Protein AF-A0A7J7CYD1-F1 (afdb_monomer_lite)

Foldseek 3Di:
DQVVDDVVVHGDDPVPDDDADPDPVHQWDWDDDPQKTKIKGFPVRDDPPPPPDPDPQKDFDADPPVRDRGIIIGIDGHPVVVVVVVVVVVVVVVVVCVVPDDPPLAFCLQACQDVFLPHVNDADQDWAFHDQLLQKFWDQDLLGIGIDGPDPDPDDTQTQDHVVVQADGPNVVVVVVVVLVVVVVVVCVVCVVVLHDDDVVNRPDDPPDRGDCPVSNVVRCVSSNHSRSSQLLFLVLLLVDPDPPQKDFDPDDVVLVVVVPDPDDPVVVVVSVCLSVLLSCRGNVLRCQDCSSQPDDWDADPLAQDIGSDPDPSPNVLVCQLCPPSLLLLLQVLLLVLVLVLCVVCCPVQQWPDKDADDDDSSQQNPPQEHEFGIKTFGNPWFQKFFKDKLSDDDTDSPDDIDGMETEAEHEAAHHSVDDPARVVQVVSLVNHLPDPRYDYPDSFYKYWYAHSSNRHIIMITMDTPPRSVSVSVSSVCCSVQQLSSVSSSVSSCVSNNMDGPDDDPDFADLVCVVVLQDPFFEKEKELPFQWDWDWDQDPVRDIDTDTAKGWIWIARLQQLKTKIKIDGSVVPPPDPPVVLVSLLVSLQVVLVVQVVDDPVNHGQEYEYLDPSNQSSNSSSCSVPSRYHYHYHLFNQLVVLVCLQCVNVVCNRPDPDTDIDMARQLFCCVVPDGSVVSSLLVLLLSLLCVQPVVVSVCLQPVDPPFDADPRYRGTDDDPVSSVVSSVVSLVSQLVSVCVVQVHDSQLDDPSRSSSSSRRHDDDHDDPVSSVVSVVVVVVVVVPPDDFDWDWDADPVGDIDIDGDPDPPVVPPDDDDDPVVVQVVVLQCQLVVLVDDDDDDDDDDPPADEAEDESQVVSLVSSQDTPPDDDDDDDDDPHDDQDWDFDPVLVVVVVPDDDPDSRDPPDDPNRTDGGHYHYDNPDDDFDKAFPPAAPACPQPVVPDDPPDDTDIDTDRHDHNPDCRNHVVVVVVVVVVVVPDDDDDDDDPPDD

Radius of gyration: 42.64 Å; chains: 1; bounding box: 121×90×115 Å

pLDDT: mean 81.23, std 14.27, range [32.88, 97.12]

Organism: Tripterygium wilfordii (NCBI:txid458696)

Secondary structure (DSSP, 8-state):
-GGGS-TTT----GGG-------SS---EEEEETTEEEEEEEGGGS-TTTT----TTEEEEE-TTT--EEEEEEEEE-HHHHHHHHHHHHHHHHHHHTT---GGGS-THHHHS-GGGTS--PPP-S--B--GGGSEEEEE-SS-EEEEES-SS-----BPPPGGGGSPPHHHHHHHHHHHHHHHHHHHHHHHHTT-PPPGGG-S-----S---HHHHHHHHHHTTHHHHHHHTTTTGGGT-S-STTEEE-SS-HHHHHHHHS---HHHHTTGGGHHHHHHHHHTHHHHS-TTT--S--EEPTTS-PEESS--HHHHHHHHHHTTTTHHHHHHHHHHHHHHHHHHHTTTTTTEEEEEE----TTGGG--S--B-SEEEEEEEEEEEPPPEETT-------EEEEEEEEEEEEEE---SSS--HHHHHHHHHHHHHH-TTSB-SSS-EEEEEEETTTTEEEEEE---TTHHHHHHHHHHHHHHH-HHHHHHHHHHHHHHTEEESS-PPPPB-TTTGGGGGSSS-EEEEE-TTTSEEEEEE-TTS-EEEEEE-EEEEEE-TTT-EEEEEEE-GGGSTT-S-HHHHHHHHHHHHHHHHHHHS-TTTS-SEEEESSGGGHHHHHHH-TT-TT-EEEEBSS---GGGGGGSHHHHHHHHH-SS--EEEEETTTTGGGTS-HHHHHHHHHHHHHHHHH-HHHHHHHHS-STT----TT-SS----HHHHHHHHHHHHHHHHHHHHHHHT--GGG--HHHHHHHHHT---PPPPHHHHHHHHHHHHHHHH------EEEEE-TTS-EEEEE--STTGGGS---S--HHHHHHHHTTGGGGGGS---------TTSPPEEEEHHHHHHHHHT--SSS-------SS--SS-EEEPHHHHHHHHH----SSS-TT--GGGEEE--EEEESSS----EEESSS-S--TT-GGG--TT----EEE-PPPPTT-GGG-THHHHHHHHHHTT------------

Sequence (990 aa):
MKNRLPRSITTLEWENSFVSVYSKDNPNLLFSMCGFEVRILPKIRMAQEAFSNTQDGVWNLQNEQTKERTAVAFLRVDDEHVKVFENHGRQHSQKLSTNGYCFDRFPPVIFYTPKEIGGLGMLSMGHILIPQSDIRHSQQTDVGVTHFRSGMSHEEDQLIPNLYCYMQPWESEFIDSQRVWAEYALKRQEAQAQNRHLTLEDLERHDGKLWNLNNYGTDVIQALGGVEGILEHTLFKGTYFPTWEGLFWEKASGFEESMKYKKLANAQRSGPNQIPNRRFTLWWSPTINRANVYVVFQVQLDLTGIFMQGKIPTLKISLIQIFRAHLWQKIHESVVMDLCQVLDQELGALEIETVQKETIHPRKSYKMNSSCADVLLFAAHRWPMPKPSLVAESKDVFDQKTSNKYWIDVQLRWGDYDSHDIERYTRAKFMDFTTDNMSIYPSPTGVMIGLDLAYNLHSAFGNWFPGSKPLLAQAMNKIMKSNPALYVLMERIRKGLQLYSSEPTEPYLSSQNYGEIFGNQIIWFVDDTNVYRVTIHKTFEGNLTTKPINGAIFIFNPRTGQLFLKVIHTSVWPGQKRLAQLAKWKTAEEVAALDRSLPVEEQPKQIIVTRKGMLDPLEVNLLDFPNIVIKGSELQLPFQACLKIEKFGDLILKATEPQMVLFNIYDDWLKSILSNTAFSRLILILRALHVNNEKAKMFLKPDKTVVTEPHHIWPSLNSDQWMTVEVALRDLVLSDYAKKNNVNTSALTQTEIRDIILGADITPPSQQRQQIAEIEKQAKEASQMTAVKTKTTNVHGDELSVTTTSPYEQSAFRSKTDWRVRAISATNLFLRVNHIYVNSEDIKETGYTYIMPKNILKKFICIADLRTQIAGYLYGSCSLTAYKLTPSGYEWVRLNKDTGSNPHGYLPTHYEKVQMLLSDRFLGFYMVPDNGPWNYNFMGVKHTVSMKYGVKLGTPREYYSEDHRPTHFLEFSNLEEGDTAEGDRDDTFT

InterPro domains:
  IPR012337 Ribonuclease H-like superfamily [SSF53098] (2-83)
  IPR012337 Ribonuclease H-like superfamily [SSF53098] (509-760)
  IPR012984 PROCT domain [PF08084] (874-987)
  IPR019580 Pre-mRNA-processing-splicing factor 8, U6-snRNA-binding [PF10596] (204-346)
  IPR019581 Pre-mRNA-processing-splicing factor 8, U5-snRNA-binding [PF10597] (91-167)
  IPR021983 PRP8 domain IV core [PF12134] (506-735)
  IPR021983 PRP8 domain IV core [cd13838] (512-762)
  IPR027652 Pre-mRNA-processing-splicing factor 8 [PTHR11140] (205-876)
  IPR042516 Pre-mRNA-processing-splicing factor 8, U5-snRNA-binding domain superfamily [G3DSA:3.30.43.40] (28-100)
  IPR043172 Prp8 RNase domain IV, palm region [G3DSA:3.30.420.230] (507-667)
  IPR043173 Prp8 RNase domain IV, fingers region [G3DSA:1.20.80.40] (668-766)

Structure (mmCIF, N/CA/C/O backbone):
data_AF-A0A7J7CYD1-F1
#
_entry.id   AF-A0A7J7CYD1-F1
#
loop_
_atom_site.group_PDB
_atom_site.id
_atom_site.type_symbol
_atom_site.label_atom_id
_atom_site.label_alt_id
_atom_site.label_comp_id
_atom_site.label_asym_id
_atom_site.label_entity_id
_atom_site.label_seq_id
_atom_site.pdbx_PDB_ins_code
_atom_site.Cartn_x
_atom_site.Cartn_y
_atom_site.Cartn_z
_atom_site.occupancy
_atom_site.B_iso_or_equiv
_atom_site.auth_seq_id
_atom_site.auth_comp_id
_atom_site.auth_asym_id
_atom_site.auth_atom_id
_atom_site.pdbx_PDB_model_num
ATOM 1 N N . MET A 1 1 ? 5.443 16.703 65.757 1.00 81.94 1 MET A N 1
ATOM 2 C CA . MET A 1 1 ? 4.729 15.805 64.819 1.00 81.94 1 MET A CA 1
ATOM 3 C C . MET A 1 1 ? 5.024 14.335 65.088 1.00 81.94 1 MET A C 1
ATOM 5 O O . MET A 1 1 ? 4.091 13.631 65.430 1.00 81.94 1 MET A O 1
ATOM 9 N N . LYS A 1 2 ? 6.286 13.882 65.057 1.00 87.31 2 LYS A N 1
ATOM 10 C CA . LYS A 1 2 ? 6.672 12.472 65.292 1.00 87.31 2 LYS A CA 1
ATOM 11 C C . LYS A 1 2 ? 6.033 11.805 66.524 1.00 87.31 2 LYS A C 1
ATOM 13 O O . LYS A 1 2 ? 5.449 10.742 66.397 1.00 87.31 2 LYS A O 1
ATOM 18 N N . ASN A 1 3 ? 6.054 12.461 67.687 1.00 89.38 3 ASN A N 1
ATOM 19 C CA . ASN A 1 3 ? 5.489 11.901 68.930 1.00 89.38 3 ASN A CA 1
ATOM 20 C C . ASN A 1 3 ? 3.950 11.864 68.971 1.00 89.38 3 ASN A C 1
ATOM 22 O O . ASN A 1 3 ? 3.383 11.316 69.908 1.00 89.38 3 ASN A O 1
ATOM 26 N N . ARG A 1 4 ? 3.272 12.472 67.990 1.00 91.44 4 ARG A N 1
ATOM 27 C CA . ARG A 1 4 ? 1.807 12.435 67.865 1.00 91.44 4 ARG A CA 1
ATOM 28 C C . ARG A 1 4 ? 1.326 11.257 67.012 1.00 91.44 4 ARG A C 1
ATOM 30 O O . ARG A 1 4 ? 0.123 11.056 66.912 1.00 91.44 4 ARG A O 1
ATOM 37 N N . LEU A 1 5 ? 2.241 10.507 66.392 1.00 90.12 5 LEU A N 1
ATOM 38 C CA . LEU A 1 5 ? 1.928 9.377 65.523 1.00 90.12 5 LEU A CA 1
ATOM 39 C C . LEU A 1 5 ? 2.331 8.065 66.211 1.00 90.12 5 LEU A C 1
ATOM 41 O O . LEU A 1 5 ? 3.504 7.901 66.565 1.00 90.12 5 LEU A O 1
ATOM 45 N N . PRO A 1 6 ? 1.393 7.123 66.413 1.00 91.56 6 PRO A N 1
ATOM 46 C CA . PRO A 1 6 ? 1.725 5.786 66.882 1.00 91.56 6 PRO A CA 1
ATOM 47 C C . PRO A 1 6 ? 2.649 5.083 65.887 1.00 91.56 6 PRO A C 1
ATOM 49 O O . PRO A 1 6 ? 2.317 4.953 64.709 1.00 91.56 6 PRO A O 1
ATOM 52 N N . ARG A 1 7 ? 3.785 4.569 66.376 1.00 89.12 7 ARG A N 1
ATOM 53 C CA . ARG A 1 7 ? 4.775 3.863 65.541 1.00 89.12 7 ARG A CA 1
ATOM 54 C C . ARG A 1 7 ? 4.230 2.595 64.879 1.00 89.12 7 ARG A C 1
ATOM 56 O O . ARG A 1 7 ? 4.808 2.135 63.906 1.00 89.12 7 ARG A O 1
ATOM 63 N N . SER A 1 8 ? 3.135 2.040 65.401 1.00 91.12 8 SER A N 1
ATOM 64 C CA . SER A 1 8 ? 2.431 0.898 64.813 1.00 91.12 8 SER A CA 1
ATOM 65 C C . SER A 1 8 ? 1.706 1.227 63.505 1.00 91.12 8 SER A C 1
ATOM 67 O O . SER A 1 8 ? 1.408 0.309 62.751 1.00 91.12 8 SER A O 1
ATOM 69 N N . ILE A 1 9 ? 1.408 2.506 63.239 1.00 90.44 9 ILE A N 1
ATOM 70 C CA . ILE A 1 9 ? 0.711 2.954 62.022 1.00 90.44 9 ILE A CA 1
ATOM 71 C C . ILE A 1 9 ? 1.723 3.460 60.995 1.00 90.44 9 ILE A C 1
ATOM 73 O O . ILE A 1 9 ? 1.684 3.074 59.832 1.00 90.44 9 ILE A O 1
ATOM 77 N N . THR A 1 10 ? 2.616 4.354 61.415 1.00 90.75 10 THR A N 1
ATOM 78 C CA . THR A 1 10 ? 3.654 4.937 60.562 1.00 90.75 10 THR A CA 1
ATOM 79 C C . THR A 1 10 ? 4.741 5.575 61.427 1.00 90.75 10 THR A C 1
ATOM 81 O O . THR A 1 10 ? 4.560 5.785 62.629 1.00 90.75 10 THR A O 1
ATOM 84 N N . THR A 1 11 ? 5.878 5.913 60.831 1.00 89.56 11 THR A N 1
ATOM 85 C CA . THR A 1 11 ? 6.966 6.630 61.496 1.00 89.56 11 THR A CA 1
ATOM 86 C C . THR A 1 11 ? 7.403 7.820 60.650 1.00 89.56 11 THR A C 1
ATOM 88 O O . THR A 1 11 ? 7.405 7.759 59.426 1.00 89.56 11 THR A O 1
ATOM 91 N N . LEU A 1 12 ? 7.773 8.918 61.312 1.00 89.50 12 LEU A N 1
ATOM 92 C CA . LEU A 1 12 ? 8.429 10.055 60.669 1.00 89.50 12 LEU A CA 1
ATOM 93 C C . LEU A 1 12 ? 9.921 9.993 60.982 1.00 89.50 12 LEU A C 1
ATOM 95 O O . LEU A 1 12 ? 10.345 10.171 62.133 1.00 89.50 12 LEU A O 1
ATOM 99 N N . GLU A 1 13 ? 10.719 9.723 59.965 1.00 89.81 13 GLU A N 1
ATOM 100 C CA . GLU A 1 13 ? 12.174 9.705 60.053 1.00 89.81 13 GLU A CA 1
ATOM 101 C C . GLU A 1 13 ? 12.727 11.076 59.688 1.00 89.81 13 GLU A C 1
ATOM 103 O O . GLU A 1 13 ? 12.254 11.710 58.750 1.00 89.81 13 GLU A O 1
ATOM 108 N N . TRP A 1 14 ? 13.699 11.552 60.470 1.00 88.12 14 TRP A N 1
ATOM 109 C CA . TRP A 1 14 ? 14.272 12.880 60.250 1.00 88.12 14 TRP A CA 1
ATOM 110 C C . TRP A 1 14 ? 15.027 12.944 58.919 1.00 88.12 14 TRP A C 1
ATOM 112 O O . TRP A 1 14 ? 14.914 13.933 58.205 1.00 88.12 14 TRP A O 1
ATOM 122 N N . GLU A 1 15 ? 15.713 11.854 58.567 1.00 89.06 15 GLU A N 1
ATOM 123 C CA . GLU A 1 15 ? 16.482 11.687 57.327 1.00 89.06 15 GLU A CA 1
ATOM 124 C C . GLU A 1 15 ? 15.625 11.851 56.062 1.00 89.06 15 GLU A C 1
ATOM 126 O O . GLU A 1 15 ? 16.123 12.319 55.046 1.00 89.06 15 GLU A O 1
ATOM 131 N N . ASN A 1 16 ? 14.324 11.557 56.157 1.00 87.12 16 ASN A N 1
ATOM 132 C CA . ASN A 1 16 ? 13.357 11.652 55.060 1.00 87.12 16 ASN A CA 1
ATOM 133 C C . ASN A 1 16 ? 12.456 12.897 55.170 1.00 87.12 16 ASN A C 1
ATOM 135 O O . ASN A 1 16 ? 11.403 12.963 54.536 1.00 87.12 16 ASN A O 1
ATOM 139 N N . SER A 1 17 ? 12.808 13.866 56.023 1.00 88.75 17 SER A N 1
ATOM 140 C CA . SER A 1 17 ? 11.987 15.051 56.283 1.00 88.75 17 SER A CA 1
ATOM 141 C C . SER A 1 17 ? 12.760 16.347 56.068 1.00 88.75 17 SER A C 1
ATOM 143 O O . SER A 1 17 ? 13.914 16.470 56.468 1.00 88.75 17 SER A O 1
ATOM 145 N N . PHE A 1 18 ? 12.092 17.344 55.488 1.00 89.38 18 PHE A N 1
ATOM 146 C CA . PHE A 1 18 ? 12.636 18.682 55.278 1.00 89.38 18 PHE A CA 1
ATOM 147 C C . PHE A 1 18 ? 11.787 19.722 56.018 1.00 89.38 18 PHE A C 1
ATOM 149 O O . PHE A 1 18 ? 10.558 19.705 55.932 1.00 89.38 18 PHE A O 1
ATOM 156 N N . VAL A 1 19 ? 12.436 20.629 56.756 1.00 92.56 19 VAL A N 1
ATOM 157 C CA . VAL A 1 19 ? 11.770 21.700 57.513 1.00 92.56 19 VAL A CA 1
ATOM 158 C C . VAL A 1 19 ? 12.356 23.046 57.103 1.00 92.56 19 VAL A C 1
ATOM 160 O O . VAL A 1 19 ? 13.526 23.320 57.357 1.00 92.56 19 VAL A O 1
ATOM 163 N N . SER A 1 20 ? 11.528 23.908 56.511 1.00 93.44 20 SER A N 1
ATOM 164 C CA . SER A 1 20 ? 11.884 25.292 56.191 1.00 93.44 20 SER A CA 1
ATOM 165 C C . SER A 1 20 ? 11.217 26.260 57.163 1.00 93.44 20 SER A C 1
ATOM 167 O O . SER A 1 20 ? 10.035 26.121 57.475 1.00 93.44 20 SER A O 1
ATOM 169 N N . VAL A 1 21 ? 11.973 27.253 57.639 1.00 94.00 21 VAL A N 1
ATOM 170 C CA . VAL A 1 21 ? 11.476 28.298 58.542 1.00 94.00 21 VAL A CA 1
ATOM 171 C C . VAL A 1 21 ? 11.747 29.663 57.921 1.00 94.00 21 VAL A C 1
ATOM 173 O O . VAL A 1 21 ? 12.902 30.072 57.793 1.00 94.00 21 VAL A O 1
ATOM 176 N N . TYR A 1 22 ? 10.681 30.375 57.560 1.00 93.12 22 TYR A N 1
ATOM 177 C CA . TYR A 1 22 ? 10.744 31.782 57.163 1.00 93.12 22 TYR A CA 1
ATOM 178 C C . TYR A 1 22 ? 10.865 32.668 58.412 1.00 93.12 22 TYR A C 1
ATOM 180 O O . TYR A 1 22 ? 10.076 32.531 59.350 1.00 93.12 22 TYR A O 1
ATOM 188 N N . SER A 1 23 ? 11.860 33.558 58.458 1.00 92.06 23 SER A N 1
ATOM 189 C CA . SER A 1 23 ? 12.159 34.374 59.643 1.00 92.06 23 SER A CA 1
ATOM 190 C C . SER A 1 23 ? 12.779 35.731 59.284 1.00 92.06 23 SER A C 1
ATOM 192 O O . SER A 1 23 ? 12.933 36.091 58.113 1.00 92.06 23 SER A O 1
ATOM 194 N N . LYS A 1 24 ? 13.153 36.523 60.297 1.00 88.31 24 LYS A N 1
ATOM 195 C CA . LYS A 1 24 ? 13.917 37.764 60.088 1.00 88.31 24 LYS A CA 1
ATOM 196 C C . LYS A 1 24 ? 15.265 37.508 59.396 1.00 88.31 24 LYS A C 1
ATOM 198 O O . LYS A 1 24 ? 15.663 38.317 58.569 1.00 88.31 24 LYS A O 1
ATOM 203 N N . ASP A 1 25 ? 15.896 36.362 59.647 1.00 89.56 25 ASP A N 1
ATOM 204 C CA . ASP A 1 25 ? 17.230 36.032 59.132 1.00 89.56 25 ASP A CA 1
ATOM 205 C C . ASP A 1 25 ? 17.155 35.206 57.835 1.00 89.56 25 ASP A C 1
ATOM 207 O O . ASP A 1 25 ? 18.057 35.272 57.007 1.00 89.56 25 ASP A O 1
ATOM 211 N N . ASN A 1 26 ? 16.050 34.479 57.613 1.00 88.56 26 ASN A N 1
ATOM 212 C CA . ASN A 1 26 ? 15.810 33.719 56.385 1.00 88.56 26 ASN A CA 1
ATOM 213 C C . ASN A 1 26 ? 14.631 34.303 55.575 1.00 88.56 26 ASN A C 1
ATOM 215 O O . ASN A 1 26 ? 13.476 34.126 55.976 1.00 88.56 26 ASN A O 1
ATOM 219 N N . PRO A 1 27 ? 14.885 34.962 54.427 1.00 87.94 27 PRO A N 1
ATOM 220 C CA . PRO A 1 27 ? 13.841 35.558 53.594 1.00 87.94 27 PRO A CA 1
ATOM 221 C C . PRO A 1 27 ? 13.102 34.548 52.700 1.00 87.94 27 PRO A C 1
ATOM 223 O O . PRO A 1 27 ? 12.104 34.918 52.087 1.00 87.94 27 PRO A O 1
ATOM 226 N N . ASN A 1 28 ? 13.576 33.301 52.600 1.00 88.25 28 ASN A N 1
ATOM 227 C CA . ASN A 1 28 ? 13.015 32.291 51.704 1.00 88.25 28 ASN A CA 1
ATOM 228 C C . ASN A 1 28 ? 12.171 31.268 52.467 1.00 88.25 28 ASN A C 1
ATOM 230 O O . ASN A 1 28 ? 12.589 30.756 53.508 1.00 88.25 28 ASN A O 1
ATOM 234 N N . LEU A 1 29 ? 11.029 30.903 51.891 1.00 92.88 29 LEU A N 1
ATOM 235 C CA . LEU A 1 29 ? 10.257 29.732 52.295 1.00 92.88 29 LEU A CA 1
ATOM 236 C C . LEU A 1 29 ? 10.444 28.631 51.246 1.00 92.88 29 LEU A C 1
ATOM 238 O O . LEU A 1 29 ? 10.197 28.863 50.064 1.00 92.88 29 LEU A O 1
ATOM 242 N N . LEU A 1 30 ? 10.903 27.457 51.679 1.00 92.44 30 LEU A N 1
ATOM 243 C CA . LEU A 1 30 ? 11.280 26.342 50.808 1.00 92.44 30 LEU A CA 1
ATOM 244 C C . LEU A 1 30 ? 10.390 25.129 51.068 1.00 92.44 30 LEU A C 1
ATOM 246 O O . LEU A 1 30 ? 10.129 24.791 52.223 1.00 92.44 30 LEU A O 1
ATOM 250 N N . PHE A 1 31 ? 9.979 24.439 50.013 1.00 93.44 31 PHE A N 1
ATOM 251 C CA . PHE A 1 31 ? 9.348 23.124 50.104 1.00 93.44 31 PHE A CA 1
ATOM 252 C C . PHE A 1 31 ? 9.504 22.364 48.782 1.00 93.44 31 PHE A C 1
ATOM 254 O O . PHE A 1 31 ? 9.725 22.980 47.744 1.00 93.44 31 PHE A O 1
ATOM 261 N N . SER A 1 32 ? 9.377 21.036 48.821 1.00 91.31 32 SER A N 1
ATOM 262 C CA . SER A 1 32 ? 9.244 20.197 47.624 1.00 91.31 32 SER A CA 1
ATOM 263 C C . SER A 1 32 ? 7.846 19.585 47.599 1.00 91.31 32 SER A C 1
ATOM 265 O O . SER A 1 32 ? 7.337 19.146 48.635 1.00 91.31 32 SER A O 1
ATOM 267 N N . MET A 1 33 ? 7.186 19.612 46.443 1.00 92.25 33 MET A N 1
ATOM 268 C CA . MET A 1 33 ? 5.850 19.054 46.262 1.00 92.25 33 MET A CA 1
ATOM 269 C C . MET A 1 33 ? 5.667 18.546 44.832 1.00 92.25 33 MET A C 1
ATOM 271 O O . MET A 1 33 ? 5.940 19.262 43.875 1.00 92.25 33 MET A O 1
ATOM 275 N N . CYS A 1 34 ? 5.166 17.315 44.691 1.00 91.56 34 CYS A N 1
ATOM 276 C CA . CYS A 1 34 ? 4.863 16.687 43.397 1.00 91.56 34 CYS A CA 1
ATOM 277 C C . CYS A 1 34 ? 6.023 16.740 42.375 1.00 91.56 34 CYS A C 1
ATOM 279 O O . CYS A 1 34 ? 5.782 16.903 41.183 1.00 91.56 34 CYS A O 1
ATOM 281 N N . GLY A 1 35 ? 7.273 16.625 42.842 1.00 87.19 35 GLY A N 1
ATOM 282 C CA . GLY A 1 35 ? 8.470 16.663 41.991 1.00 87.19 35 GLY A CA 1
ATOM 283 C C . GLY A 1 35 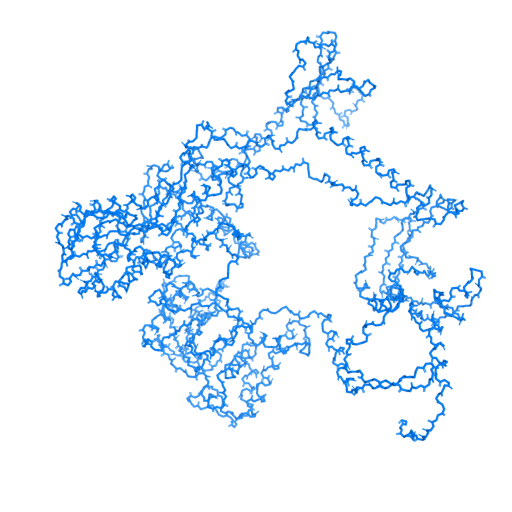? 8.993 18.065 41.656 1.00 87.19 35 GLY A C 1
ATOM 284 O O . GLY A 1 35 ? 9.930 18.182 40.867 1.00 87.19 35 GLY A O 1
ATOM 285 N N . PHE A 1 36 ? 8.426 19.116 42.258 1.00 91.62 36 PHE A N 1
ATOM 286 C CA . PHE A 1 36 ? 8.917 20.489 42.152 1.00 91.62 36 PHE A CA 1
ATOM 287 C C . PHE A 1 36 ? 9.504 20.975 43.470 1.00 91.62 36 PHE A C 1
ATOM 289 O O . PHE A 1 36 ? 8.831 20.962 44.500 1.00 91.62 36 PHE A O 1
ATOM 296 N N . GLU A 1 37 ? 10.719 21.502 43.410 1.00 89.12 37 GLU A N 1
ATOM 297 C CA . GLU A 1 37 ? 11.295 22.339 44.450 1.00 89.12 37 GLU A CA 1
ATOM 298 C C . GLU A 1 37 ? 10.810 23.777 44.264 1.00 89.12 37 GLU A C 1
ATOM 300 O O . GLU A 1 37 ? 10.988 24.386 43.205 1.00 89.12 37 GLU A O 1
ATOM 305 N N . VAL A 1 38 ? 10.193 24.326 45.307 1.00 92.25 38 VAL A N 1
ATOM 306 C CA . VAL A 1 38 ? 9.593 25.657 45.294 1.00 92.25 38 VAL A CA 1
ATOM 307 C C . VAL A 1 38 ? 10.289 26.546 46.310 1.00 92.25 38 VAL A C 1
ATOM 309 O O . VAL A 1 38 ? 10.389 26.219 47.497 1.00 92.25 38 VAL A O 1
ATOM 312 N N . ARG A 1 39 ? 10.719 27.723 45.852 1.00 90.31 39 ARG A N 1
ATOM 313 C CA . ARG A 1 39 ? 11.248 28.792 46.704 1.00 90.31 39 ARG A CA 1
ATOM 314 C C . ARG A 1 39 ? 10.367 30.025 46.609 1.00 90.31 39 ARG A C 1
ATOM 316 O O . ARG A 1 39 ? 10.364 30.698 45.585 1.00 90.31 39 ARG A O 1
ATOM 323 N N . ILE A 1 40 ? 9.676 30.360 47.692 1.00 92.25 40 ILE A N 1
ATOM 324 C CA . ILE A 1 40 ? 8.869 31.579 47.785 1.00 92.25 40 ILE A CA 1
ATOM 325 C C . ILE A 1 40 ? 9.703 32.705 48.395 1.00 92.25 40 ILE A C 1
ATOM 327 O O . ILE A 1 40 ? 10.290 32.545 49.469 1.00 92.25 40 ILE A O 1
ATOM 331 N N . LEU A 1 41 ? 9.704 33.856 47.725 1.00 88.75 41 LEU A N 1
ATOM 332 C CA . LEU A 1 41 ? 10.335 35.092 48.172 1.00 88.75 41 LEU A CA 1
ATOM 333 C C . LEU A 1 41 ? 9.293 36.227 48.220 1.00 88.75 41 LEU A C 1
ATOM 335 O O . LEU A 1 41 ? 8.813 36.666 47.172 1.00 88.75 41 LEU A O 1
ATOM 339 N N . PRO A 1 42 ? 8.921 36.718 49.417 1.00 90.94 42 PRO A N 1
ATOM 340 C CA . PRO A 1 42 ? 8.014 37.854 49.554 1.00 90.94 42 PRO A CA 1
ATOM 341 C C . PRO A 1 42 ? 8.621 39.149 49.010 1.00 90.94 42 PRO A C 1
ATOM 343 O O . PRO A 1 42 ? 9.778 39.466 49.294 1.00 90.94 42 PRO A O 1
ATOM 346 N N . LYS A 1 43 ? 7.814 39.956 48.313 1.00 84.62 43 LYS A N 1
ATOM 347 C CA . LYS A 1 43 ? 8.238 41.223 47.693 1.00 84.62 43 LYS A CA 1
ATOM 348 C C . LYS A 1 43 ? 8.830 42.205 48.705 1.00 84.62 43 LYS A C 1
ATOM 350 O O . LYS A 1 43 ? 9.790 42.898 48.395 1.00 84.62 43 LYS A O 1
ATOM 355 N N . ILE A 1 44 ? 8.325 42.205 49.941 1.00 86.50 44 ILE A N 1
ATOM 356 C CA . ILE A 1 44 ? 8.836 43.043 51.042 1.00 86.50 44 ILE A CA 1
ATOM 357 C C . ILE A 1 44 ? 10.297 42.732 51.429 1.00 86.50 44 ILE A C 1
ATOM 359 O O . ILE A 1 44 ? 10.921 43.517 52.134 1.00 86.50 44 ILE A O 1
ATOM 363 N N . ARG A 1 45 ? 10.830 41.570 51.021 1.00 85.19 45 ARG A N 1
ATOM 364 C CA . ARG A 1 45 ? 12.205 41.115 51.292 1.00 85.19 45 ARG A CA 1
ATOM 365 C C . ARG A 1 45 ? 13.096 41.139 50.039 1.00 85.19 45 ARG A C 1
ATOM 367 O O . ARG A 1 45 ? 14.233 40.684 50.120 1.00 85.19 45 ARG A O 1
ATOM 374 N N . MET A 1 46 ? 12.596 41.616 48.894 1.00 75.12 46 MET A N 1
ATOM 375 C CA . MET A 1 46 ? 13.349 41.694 47.635 1.00 75.12 46 MET A CA 1
ATOM 376 C C . MET A 1 46 ? 14.122 43.017 47.523 1.00 75.12 46 MET A C 1
ATOM 378 O O . MET A 1 46 ? 13.607 44.071 47.889 1.00 75.12 46 MET A O 1
ATOM 382 N N . ALA A 1 47 ? 15.342 42.975 46.980 1.00 67.69 47 ALA A N 1
ATOM 383 C CA . ALA A 1 47 ? 16.091 44.180 46.614 1.00 67.69 47 ALA A CA 1
ATOM 384 C C . ALA A 1 47 ? 15.460 44.860 45.377 1.00 67.69 47 ALA A C 1
ATOM 386 O O . ALA A 1 47 ? 14.955 44.174 44.487 1.00 67.69 47 ALA A O 1
ATOM 387 N N . GLN A 1 48 ? 15.484 46.199 45.326 1.00 56.34 48 GLN A N 1
ATOM 388 C CA . GLN A 1 48 ? 14.708 47.040 44.391 1.00 56.34 48 GLN A CA 1
ATOM 389 C C . GLN A 1 48 ? 14.947 46.785 42.884 1.00 56.34 48 GLN A C 1
ATOM 391 O O . GLN A 1 48 ? 14.093 47.156 42.085 1.00 56.34 48 GLN A O 1
ATOM 396 N N . GLU A 1 49 ? 16.032 46.115 42.483 1.00 50.78 49 GLU A N 1
ATOM 397 C CA . GLU A 1 49 ? 16.384 45.872 41.068 1.00 50.78 49 GLU A CA 1
ATOM 398 C C . GLU A 1 49 ? 15.915 44.512 40.502 1.00 50.78 49 GLU A C 1
ATOM 400 O O . GLU A 1 49 ? 16.068 44.252 39.314 1.00 50.78 49 GLU A O 1
ATOM 405 N N . ALA A 1 50 ? 15.309 43.631 41.309 1.00 53.12 50 ALA A N 1
ATOM 406 C CA . ALA A 1 50 ? 15.036 42.238 40.914 1.00 53.12 50 ALA A CA 1
ATOM 407 C C . ALA A 1 50 ? 13.634 41.969 40.313 1.00 53.12 50 ALA A C 1
ATOM 409 O O . ALA A 1 50 ? 13.278 40.813 40.094 1.00 53.12 50 ALA A O 1
ATOM 410 N N . PHE A 1 51 ? 12.807 42.998 40.085 1.00 53.81 51 PHE A N 1
ATOM 411 C CA . PHE A 1 51 ? 11.396 42.829 39.685 1.00 53.81 51 PHE A CA 1
ATOM 412 C C . PHE A 1 51 ? 11.169 42.765 38.160 1.00 53.81 51 PHE A C 1
ATOM 414 O O . PHE A 1 51 ? 10.064 42.461 37.720 1.00 53.81 51 PHE A O 1
ATOM 421 N N . SER A 1 52 ? 12.189 43.044 37.344 1.00 51.94 52 SER A N 1
ATOM 422 C CA . SER A 1 52 ? 12.062 43.145 35.881 1.00 51.94 52 SER A CA 1
ATOM 423 C C . SER A 1 52 ? 12.264 41.833 35.114 1.00 51.94 52 SER A C 1
ATOM 425 O O . SER A 1 52 ? 11.930 41.782 33.933 1.00 51.94 52 SER A O 1
ATOM 427 N N . ASN A 1 53 ? 12.745 40.758 35.748 1.00 49.56 53 ASN A N 1
ATOM 428 C CA . ASN A 1 53 ? 13.005 39.499 35.047 1.00 49.56 53 ASN A CA 1
ATOM 429 C C . ASN A 1 53 ? 11.785 38.571 35.077 1.00 49.56 53 ASN A C 1
ATOM 431 O O . ASN A 1 53 ? 11.631 37.727 35.958 1.00 49.56 53 ASN A O 1
ATOM 435 N N . THR A 1 54 ? 10.938 38.723 34.063 1.00 54.44 54 THR A N 1
ATOM 436 C CA . THR A 1 54 ? 9.975 37.713 33.607 1.00 54.44 54 THR A CA 1
ATOM 437 C C . THR A 1 54 ? 10.740 36.592 32.900 1.00 54.44 54 THR A C 1
ATOM 439 O O . THR A 1 54 ? 10.805 36.533 31.679 1.00 54.44 54 THR A O 1
ATOM 442 N N . GLN A 1 55 ? 11.415 35.746 33.679 1.00 62.72 55 GLN A N 1
ATOM 443 C CA . GLN A 1 55 ? 11.990 34.501 33.171 1.00 62.72 55 GLN A CA 1
ATOM 444 C C . GLN A 1 55 ? 11.010 33.356 33.405 1.00 62.72 55 GLN A C 1
ATOM 446 O O . GLN A 1 55 ? 10.315 33.326 34.423 1.00 62.72 55 GLN A O 1
ATOM 451 N N . ASP A 1 56 ? 10.980 32.406 32.478 1.00 65.25 56 ASP A N 1
ATOM 452 C CA . ASP A 1 56 ? 10.181 31.201 32.645 1.00 65.25 56 ASP A CA 1
ATOM 453 C C . ASP A 1 56 ? 10.633 30.382 33.868 1.00 65.25 56 ASP A C 1
ATOM 455 O O . ASP A 1 56 ? 11.814 30.345 34.219 1.00 65.25 56 ASP A O 1
ATOM 459 N N . GLY A 1 57 ? 9.681 29.705 34.523 1.00 75.94 57 GLY A N 1
ATOM 460 C CA . GLY A 1 57 ? 9.923 28.955 35.766 1.00 75.94 57 GLY A CA 1
ATOM 461 C C . GLY A 1 57 ? 9.734 29.778 37.047 1.00 75.94 57 GLY A C 1
ATOM 462 O O . GLY A 1 57 ? 10.112 29.337 38.136 1.00 75.94 57 GLY A O 1
ATOM 463 N N . VAL A 1 58 ? 9.135 30.964 36.933 1.00 85.56 58 VAL A N 1
ATOM 464 C CA . VAL A 1 58 ? 8.855 31.872 38.046 1.00 85.56 58 VAL A CA 1
ATOM 465 C C . VAL A 1 58 ? 7.370 32.231 38.062 1.00 85.56 58 VAL A C 1
ATOM 467 O O . VAL A 1 58 ? 6.885 32.827 37.113 1.00 85.56 58 VAL A O 1
ATOM 470 N N . TRP A 1 59 ? 6.659 31.914 39.146 1.00 89.31 59 TRP A N 1
ATOM 471 C CA . TRP A 1 59 ? 5.245 32.261 39.325 1.00 89.31 59 TRP A CA 1
ATOM 472 C C . TRP A 1 59 ? 5.055 33.529 40.150 1.00 89.31 59 TRP A C 1
ATOM 474 O O . TRP A 1 59 ? 5.656 33.700 41.219 1.00 89.31 59 TRP A O 1
ATOM 484 N N . ASN A 1 60 ? 4.141 34.389 39.706 1.00 88.44 60 ASN A N 1
ATOM 485 C CA . ASN A 1 60 ? 3.756 35.591 40.436 1.00 88.44 60 ASN A CA 1
ATOM 486 C C . ASN A 1 60 ? 2.605 35.296 41.404 1.00 88.44 60 ASN A C 1
ATOM 488 O O . ASN A 1 60 ? 1.483 35.017 40.988 1.00 88.44 60 ASN A O 1
ATOM 492 N N . LEU A 1 61 ? 2.848 35.417 42.711 1.00 90.69 61 LEU A N 1
ATOM 493 C CA . LEU A 1 61 ? 1.816 35.195 43.722 1.00 90.69 61 LEU A CA 1
ATOM 494 C C . LEU A 1 61 ? 1.037 36.489 43.974 1.00 90.69 61 LEU A C 1
ATOM 496 O O . LEU A 1 61 ? 1.572 37.475 44.496 1.00 90.69 61 LEU A O 1
ATOM 500 N N . GLN A 1 62 ? -0.238 36.474 43.593 1.00 90.06 62 GLN A N 1
ATOM 501 C CA . GLN A 1 62 ? -1.170 37.578 43.787 1.00 90.06 62 GLN A CA 1
ATOM 502 C C . GLN A 1 62 ? -1.953 37.396 45.090 1.00 90.06 62 GLN A C 1
ATOM 504 O O . GLN A 1 62 ? -2.470 36.318 45.381 1.00 90.06 62 GLN A O 1
ATOM 509 N N . ASN A 1 63 ? -2.057 38.460 45.882 1.00 92.31 63 ASN A N 1
ATOM 510 C CA . ASN A 1 63 ? -2.946 38.474 47.034 1.00 92.31 63 ASN A CA 1
ATOM 511 C C . ASN A 1 63 ? -4.395 38.595 46.555 1.00 92.31 63 ASN A C 1
ATOM 513 O O . ASN A 1 63 ? -4.739 39.534 45.843 1.00 92.31 63 ASN A O 1
ATOM 517 N N . GLU A 1 64 ? -5.251 37.672 46.984 1.00 91.00 64 GLU A N 1
ATOM 518 C CA . GLU A 1 64 ? -6.645 37.624 46.548 1.00 91.00 64 GLU A CA 1
ATOM 519 C C . GLU A 1 64 ? -7.465 38.850 46.981 1.00 91.00 64 GLU A C 1
ATOM 521 O O . GLU A 1 64 ? -8.358 39.273 46.254 1.00 91.00 64 GLU A O 1
ATOM 526 N N . GLN A 1 65 ? -7.142 39.463 48.125 1.00 92.94 65 GLN A N 1
ATOM 527 C CA . GLN A 1 65 ? -7.875 40.619 48.652 1.00 92.94 65 GLN A CA 1
ATOM 528 C C . GLN A 1 65 ? -7.462 41.930 47.980 1.00 92.94 65 GLN A C 1
ATOM 530 O O . GLN A 1 65 ? -8.319 42.725 47.607 1.00 92.94 65 GLN A O 1
ATOM 535 N N . THR A 1 66 ? -6.155 42.171 47.833 1.00 92.12 66 THR A N 1
ATOM 536 C CA . THR A 1 66 ? -5.639 43.438 47.279 1.00 92.12 66 THR A CA 1
ATOM 537 C C . THR A 1 66 ? -5.417 43.386 45.773 1.00 92.12 66 THR A C 1
ATOM 539 O O . THR A 1 66 ? -5.219 44.423 45.149 1.00 92.12 66 THR A O 1
ATOM 542 N N . LYS A 1 67 ? -5.407 42.183 45.187 1.00 89.94 67 LYS A N 1
ATOM 543 C CA . LYS A 1 67 ? -5.018 41.913 43.796 1.00 89.94 67 LYS A CA 1
ATOM 544 C C . LYS A 1 67 ? -3.598 42.385 43.452 1.00 89.94 67 LYS A C 1
ATOM 546 O O . LYS A 1 67 ? -3.211 42.403 42.285 1.00 89.94 67 LYS A O 1
ATOM 551 N N . GLU A 1 68 ? -2.772 42.687 44.451 1.00 88.25 68 GLU A N 1
ATOM 552 C CA . GLU A 1 68 ? -1.365 43.030 44.258 1.00 88.25 68 GLU A CA 1
ATOM 553 C C . GLU A 1 68 ? -0.489 41.774 44.193 1.00 88.25 68 GLU A C 1
ATOM 555 O O . GLU A 1 68 ? -0.736 40.785 44.884 1.00 88.25 68 GLU A O 1
ATOM 560 N N . ARG A 1 69 ? 0.587 41.824 43.400 1.00 86.88 69 ARG A N 1
ATOM 561 C CA . ARG A 1 69 ? 1.640 40.797 43.408 1.00 86.88 69 ARG A CA 1
ATOM 562 C C . ARG A 1 69 ? 2.518 40.985 44.645 1.00 86.88 69 ARG A C 1
ATOM 564 O O . ARG A 1 69 ? 3.291 41.945 44.716 1.00 86.88 69 ARG A O 1
ATOM 571 N N . THR A 1 70 ? 2.391 40.087 45.617 1.00 89.88 70 THR A N 1
ATOM 572 C CA . THR A 1 70 ? 3.005 40.216 46.951 1.00 89.88 70 THR A CA 1
ATOM 573 C C . THR A 1 70 ? 4.209 39.307 47.162 1.00 89.88 70 THR A C 1
ATOM 575 O O . THR A 1 70 ? 5.022 39.574 48.050 1.00 89.88 70 THR A O 1
ATOM 578 N N . ALA A 1 71 ? 4.367 38.259 46.354 1.00 89.25 71 ALA A N 1
ATOM 579 C CA . ALA A 1 71 ? 5.500 37.344 46.417 1.00 89.25 71 ALA A CA 1
ATOM 580 C C . ALA A 1 71 ? 5.773 36.700 45.053 1.00 89.25 71 ALA A C 1
ATOM 582 O O . ALA A 1 71 ? 4.952 36.763 44.139 1.00 89.25 71 ALA A O 1
ATOM 583 N N . VAL A 1 72 ? 6.936 36.069 44.938 1.00 87.81 72 VAL A N 1
ATOM 584 C CA . VAL A 1 72 ? 7.367 35.328 43.752 1.00 87.81 72 VAL A CA 1
ATOM 585 C C . VAL A 1 72 ? 7.746 33.910 44.170 1.00 87.81 72 VAL A C 1
ATOM 587 O O . VAL A 1 72 ? 8.415 33.736 45.192 1.00 87.81 72 VAL A O 1
ATOM 590 N N . ALA A 1 73 ? 7.325 32.905 43.405 1.00 89.56 73 ALA A N 1
ATOM 591 C CA . ALA A 1 73 ? 7.702 31.510 43.605 1.00 89.56 73 ALA A CA 1
ATOM 592 C C . ALA A 1 73 ? 8.612 31.039 42.465 1.00 89.56 73 ALA A C 1
ATOM 594 O O . ALA A 1 73 ? 8.214 31.031 41.307 1.00 89.56 73 ALA A O 1
ATOM 595 N N . PHE A 1 74 ? 9.835 30.641 42.797 1.00 87.12 74 PHE A N 1
ATOM 596 C CA . PHE A 1 74 ? 10.785 30.055 41.856 1.00 87.12 74 PHE A CA 1
ATOM 597 C C . PHE A 1 74 ? 10.617 28.540 41.856 1.00 87.12 74 PHE A C 1
ATOM 599 O O . PHE A 1 74 ? 10.555 27.940 42.933 1.00 87.12 74 PHE A O 1
ATOM 606 N N . LEU A 1 75 ? 10.564 27.945 40.668 1.00 87.56 75 LEU A N 1
ATOM 607 C CA . LEU A 1 75 ? 10.354 26.517 40.477 1.00 87.56 75 LEU A CA 1
ATOM 608 C C . LEU A 1 75 ? 11.607 25.853 39.919 1.00 87.56 75 LEU A C 1
ATOM 610 O O . LEU A 1 75 ? 12.276 26.383 39.032 1.00 87.56 75 LEU A O 1
ATOM 614 N N . ARG A 1 76 ? 11.885 24.649 40.408 1.00 86.69 76 ARG A N 1
ATOM 615 C CA . ARG A 1 76 ? 12.904 23.749 39.870 1.00 86.69 76 ARG A CA 1
ATOM 616 C C . ARG A 1 76 ? 12.391 22.310 39.938 1.00 86.69 76 ARG A C 1
ATOM 618 O O . ARG A 1 76 ? 11.598 21.980 40.812 1.00 86.69 76 ARG A O 1
ATOM 625 N N . VAL A 1 77 ? 12.822 21.458 39.012 1.00 88.00 77 VAL A N 1
ATOM 626 C CA . VAL A 1 77 ? 12.539 20.015 39.076 1.00 88.00 77 VAL A CA 1
ATOM 627 C C . VAL A 1 77 ? 13.439 19.370 40.129 1.00 88.00 77 VAL A C 1
ATOM 629 O O . VAL A 1 77 ? 14.645 19.617 40.134 1.00 88.00 77 VAL A O 1
ATOM 632 N N . ASP A 1 78 ? 12.852 18.549 40.995 1.00 88.12 78 ASP A N 1
ATOM 633 C CA . ASP A 1 78 ? 13.562 17.806 42.039 1.00 88.12 78 ASP A CA 1
ATOM 634 C C . ASP A 1 78 ? 14.604 16.842 41.434 1.00 88.12 78 ASP A C 1
ATOM 636 O O . ASP A 1 78 ? 14.343 16.156 40.436 1.00 88.12 78 ASP A O 1
ATOM 640 N N . ASP A 1 79 ? 15.779 16.760 42.057 1.00 86.81 79 ASP A N 1
ATOM 641 C CA . ASP A 1 79 ? 16.896 15.918 41.633 1.00 86.81 79 ASP A CA 1
ATOM 642 C C . ASP A 1 79 ? 16.517 14.421 41.555 1.00 86.81 79 ASP A C 1
ATOM 644 O O . ASP A 1 79 ? 17.075 13.684 40.732 1.00 86.81 79 ASP A O 1
ATOM 648 N N . GLU A 1 80 ? 15.560 13.944 42.364 1.00 88.44 80 GLU A N 1
ATOM 649 C CA . GLU A 1 80 ? 15.043 12.570 42.251 1.00 88.44 80 GLU A CA 1
ATOM 650 C C . GLU A 1 80 ? 14.361 12.342 40.895 1.00 88.44 80 GLU A C 1
ATOM 652 O O . GLU A 1 80 ? 14.655 11.369 40.194 1.00 88.44 80 GLU A O 1
ATOM 657 N N . HIS A 1 81 ? 13.496 13.268 40.484 1.00 87.00 81 HIS A N 1
ATOM 658 C CA . HIS A 1 81 ? 12.732 13.154 39.243 1.00 87.00 81 HIS A CA 1
ATOM 659 C C . HIS A 1 81 ? 13.622 13.350 38.009 1.00 87.00 81 HIS A C 1
ATOM 661 O O . HIS A 1 81 ? 13.421 12.670 36.997 1.00 87.00 81 HIS A O 1
ATOM 667 N N . VAL A 1 82 ? 14.669 14.180 38.109 1.00 86.56 82 VAL A N 1
ATOM 668 C CA . VAL A 1 82 ? 15.726 14.274 37.086 1.00 86.56 82 VAL A CA 1
ATOM 669 C C . VAL A 1 82 ? 16.423 12.921 36.904 1.00 86.56 82 VAL A C 1
ATOM 671 O O . VAL A 1 82 ? 16.542 12.432 35.779 1.00 86.56 82 VAL A O 1
ATOM 674 N N . LYS A 1 83 ? 16.812 12.246 37.994 1.00 88.06 83 LYS A N 1
ATOM 675 C CA . LYS A 1 83 ? 17.439 10.912 37.924 1.00 88.06 83 LYS A CA 1
ATOM 676 C C . LYS A 1 83 ? 16.499 9.847 37.367 1.00 88.06 83 LYS A C 1
ATOM 678 O O . LYS A 1 83 ? 16.944 8.980 36.614 1.00 88.06 83 LYS A O 1
ATOM 683 N N . VAL A 1 84 ? 15.212 9.887 37.717 1.00 88.69 84 VAL A N 1
ATOM 684 C CA . VAL A 1 84 ? 14.201 8.982 37.144 1.00 88.69 84 VAL A CA 1
ATOM 685 C C . VAL A 1 84 ? 14.126 9.164 35.628 1.00 88.69 84 VAL A C 1
ATOM 687 O O . VAL A 1 84 ? 14.173 8.171 34.897 1.00 88.69 84 VAL A O 1
ATOM 690 N N . PHE A 1 85 ? 14.089 10.409 35.148 1.00 84.62 85 PHE A N 1
ATOM 691 C 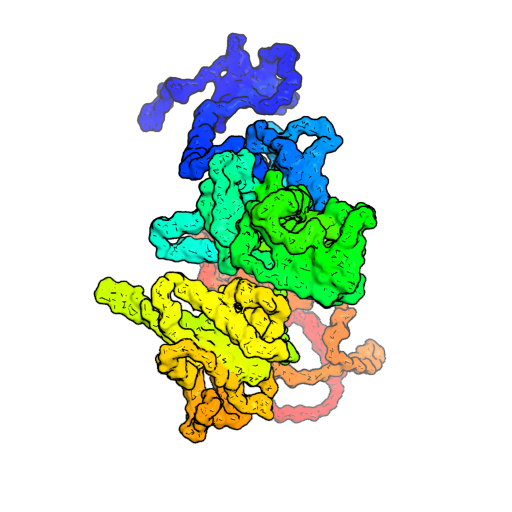CA . PHE A 1 85 ? 14.101 10.719 33.720 1.00 84.62 85 PHE A CA 1
ATOM 692 C C . PHE A 1 85 ? 15.383 10.225 33.030 1.00 84.62 85 PHE A C 1
ATOM 694 O O . PHE A 1 85 ? 15.307 9.529 32.014 1.00 84.62 85 PHE A O 1
ATOM 701 N N . GLU A 1 86 ? 16.559 10.484 33.608 1.00 84.31 86 GLU A N 1
ATOM 702 C CA . GLU A 1 86 ? 17.833 9.990 33.072 1.00 84.31 86 GLU A CA 1
ATOM 703 C C . GLU A 1 86 ? 17.886 8.461 32.989 1.00 84.31 86 GLU A C 1
ATOM 705 O O . GLU A 1 86 ? 18.306 7.901 31.974 1.00 84.31 86 GLU A O 1
ATOM 710 N N . ASN A 1 87 ? 17.454 7.764 34.042 1.00 85.44 87 ASN A N 1
ATOM 711 C CA . ASN A 1 87 ? 17.438 6.303 34.080 1.00 85.44 87 ASN A CA 1
ATOM 712 C C . ASN A 1 87 ? 16.480 5.731 33.030 1.00 85.44 87 ASN A C 1
ATOM 714 O O . ASN A 1 87 ? 16.814 4.755 32.351 1.00 85.44 87 ASN A O 1
ATOM 718 N N . HIS A 1 88 ? 15.323 6.369 32.847 1.00 80.62 88 HIS A N 1
ATOM 719 C CA . HIS A 1 88 ? 14.382 6.014 31.792 1.00 80.62 88 HIS A CA 1
ATOM 720 C C . HIS A 1 88 ? 14.999 6.203 30.398 1.00 80.62 88 HIS A C 1
ATOM 722 O O . HIS A 1 88 ? 14.900 5.309 29.551 1.00 80.62 88 HIS A O 1
ATOM 728 N N . GLY A 1 89 ? 15.710 7.314 30.174 1.00 76.44 89 GLY A N 1
ATOM 729 C CA . GLY A 1 89 ? 16.465 7.572 28.947 1.00 76.44 89 GLY A CA 1
ATOM 730 C C . GLY A 1 89 ? 17.551 6.522 28.685 1.00 76.44 89 GLY A C 1
ATOM 731 O O . GLY A 1 89 ? 17.635 5.971 27.584 1.00 76.44 89 GLY A O 1
ATOM 732 N N . ARG A 1 90 ? 18.333 6.150 29.709 1.00 75.62 90 ARG A N 1
ATOM 733 C CA . ARG A 1 90 ? 19.365 5.099 29.608 1.00 75.62 90 ARG A CA 1
ATOM 734 C C . ARG A 1 90 ? 18.776 3.733 29.250 1.00 75.62 90 ARG A C 1
ATOM 736 O O . ARG A 1 90 ? 19.336 3.045 28.396 1.00 75.62 90 ARG A O 1
ATOM 743 N N . GLN A 1 91 ? 17.639 3.354 29.839 1.00 70.38 91 GLN A N 1
ATOM 744 C CA . GLN A 1 91 ? 16.965 2.082 29.543 1.00 70.38 91 GLN A CA 1
ATOM 745 C C . GLN A 1 91 ? 16.539 1.976 28.068 1.00 70.38 91 GLN A C 1
ATOM 747 O O . GLN A 1 91 ? 16.597 0.895 27.476 1.00 70.38 91 GLN A O 1
ATOM 752 N N . HIS A 1 92 ? 16.124 3.090 27.461 1.00 62.84 92 HIS A N 1
ATOM 753 C CA . HIS A 1 92 ? 15.764 3.144 26.043 1.00 62.84 92 HIS A CA 1
ATOM 754 C C . HIS A 1 92 ? 17.001 3.192 25.135 1.00 62.84 92 HIS A C 1
ATOM 756 O O . HIS A 1 92 ? 17.045 2.479 24.134 1.00 62.84 92 HIS A O 1
ATOM 762 N N . SER A 1 93 ? 18.041 3.940 25.517 1.00 58.88 93 SER A N 1
ATOM 763 C CA . SER A 1 93 ? 19.298 4.037 24.760 1.00 58.88 93 SER A CA 1
ATOM 764 C C . SER A 1 93 ? 20.071 2.707 24.694 1.00 58.88 93 SER A C 1
ATOM 766 O O . SER A 1 93 ? 20.560 2.330 23.628 1.00 58.88 93 SER A O 1
ATOM 768 N N . GLN A 1 94 ? 20.093 1.903 25.769 1.00 48.94 94 GLN A N 1
ATOM 769 C CA . GLN A 1 94 ? 20.698 0.555 25.749 1.00 48.94 94 GLN A CA 1
ATOM 770 C C . GLN A 1 94 ? 20.039 -0.391 24.727 1.00 48.94 94 GLN A C 1
ATOM 772 O O . GLN A 1 94 ? 20.721 -1.202 24.095 1.00 48.94 94 GLN A O 1
ATOM 777 N N . LYS A 1 95 ? 18.724 -0.266 24.503 1.00 50.25 95 LYS A N 1
ATOM 778 C CA . LYS A 1 95 ? 18.011 -1.026 23.458 1.00 50.25 95 LYS A CA 1
ATOM 779 C C . LYS A 1 95 ? 18.376 -0.569 22.039 1.00 50.25 95 LYS A C 1
ATOM 781 O O . LYS A 1 95 ? 18.199 -1.336 21.100 1.00 50.25 95 LYS A O 1
ATOM 786 N N . LEU A 1 96 ? 18.880 0.655 21.884 1.00 48.00 96 LEU A N 1
ATOM 787 C CA . LEU A 1 96 ? 19.294 1.240 20.606 1.00 48.00 96 LEU A CA 1
ATOM 788 C C . LEU A 1 96 ? 20.772 0.930 20.285 1.00 48.00 96 LEU A C 1
ATOM 790 O O . LEU A 1 96 ? 21.104 0.571 19.157 1.00 48.00 96 LEU A O 1
ATOM 794 N N . SER A 1 97 ? 21.644 1.002 21.299 1.00 39.53 97 SER A N 1
ATOM 795 C CA . SER A 1 97 ? 23.095 0.747 21.226 1.00 39.53 97 SER A CA 1
ATOM 796 C C . SER A 1 97 ? 23.447 -0.696 20.827 1.00 39.53 97 SER A C 1
ATOM 798 O O . SER A 1 97 ? 24.421 -0.926 20.111 1.00 39.53 97 SER A O 1
ATOM 800 N N . THR A 1 98 ? 22.603 -1.670 21.183 1.00 36.25 98 THR A N 1
ATOM 801 C CA . THR A 1 98 ? 22.768 -3.088 20.798 1.00 36.25 98 THR A CA 1
ATOM 802 C C . THR A 1 98 ? 22.714 -3.347 19.284 1.00 36.25 98 THR A C 1
ATOM 804 O O . THR A 1 98 ? 23.081 -4.438 18.851 1.00 36.25 98 THR A O 1
ATOM 807 N N . ASN A 1 99 ? 22.344 -2.350 18.467 1.00 39.12 99 ASN A N 1
ATOM 808 C CA . ASN A 1 99 ? 22.364 -2.427 17.003 1.00 39.12 99 ASN A CA 1
ATOM 809 C C . ASN A 1 99 ? 23.615 -1.806 16.337 1.00 39.12 99 ASN A C 1
ATOM 811 O O . ASN A 1 99 ? 23.695 -1.791 15.112 1.00 39.12 99 ASN A O 1
ATOM 815 N N . GLY A 1 100 ? 24.607 -1.330 17.103 1.00 40.53 100 GLY A N 1
ATOM 816 C CA . GLY A 1 100 ? 25.944 -1.002 16.579 1.00 40.53 100 GLY A CA 1
ATOM 817 C C . GLY A 1 100 ? 26.055 0.243 15.684 1.00 40.53 100 GLY A C 1
ATOM 818 O O . GLY A 1 100 ? 27.042 0.378 14.962 1.00 40.53 100 GLY A O 1
ATOM 819 N N . TYR A 1 101 ? 25.079 1.154 15.709 1.00 48.50 101 TYR A N 1
ATOM 820 C CA . TYR A 1 101 ? 25.114 2.390 14.920 1.00 48.50 101 TYR A CA 1
ATOM 821 C C . TYR A 1 101 ? 25.793 3.535 15.692 1.00 48.50 101 TYR A C 1
ATOM 823 O O . TYR A 1 101 ? 25.456 3.805 16.842 1.00 48.50 101 TYR A O 1
ATOM 831 N N . CYS A 1 102 ? 26.740 4.226 15.051 1.00 45.94 102 CYS A N 1
ATOM 832 C CA . CYS A 1 102 ? 27.291 5.492 15.540 1.00 45.94 102 CYS A CA 1
ATOM 833 C C . CYS A 1 102 ? 26.331 6.618 15.123 1.00 45.94 102 CYS A C 1
ATOM 835 O O . CYS A 1 102 ? 26.237 6.930 13.938 1.00 45.94 102 CYS A O 1
ATOM 837 N N . PHE A 1 103 ? 25.576 7.159 16.083 1.00 51.88 103 PHE A N 1
ATOM 838 C CA . PHE A 1 103 ? 24.500 8.129 15.839 1.00 51.88 103 PHE A CA 1
ATOM 839 C C . PHE A 1 103 ? 25.005 9.503 15.370 1.00 51.88 103 PHE A C 1
ATOM 841 O O . PHE A 1 103 ? 24.323 10.147 14.581 1.00 51.88 103 PHE A O 1
ATOM 848 N N . ASP A 1 104 ? 26.227 9.893 15.743 1.00 49.91 104 ASP A N 1
ATOM 849 C CA . ASP A 1 104 ? 26.783 11.235 15.489 1.00 49.91 104 ASP A CA 1
ATOM 850 C C . ASP A 1 104 ? 27.075 11.549 14.008 1.00 49.91 104 ASP A C 1
ATOM 852 O O . ASP A 1 104 ? 27.409 12.681 13.673 1.00 49.91 104 ASP A O 1
ATOM 856 N N . ARG A 1 105 ? 26.976 10.561 13.106 1.00 61.38 105 ARG A N 1
ATOM 857 C CA . ARG A 1 105 ? 27.209 10.744 11.656 1.00 61.38 105 ARG A CA 1
ATOM 858 C C . ARG A 1 105 ? 25.937 10.761 10.818 1.00 61.38 105 ARG A C 1
ATOM 860 O O . ARG A 1 105 ? 26.019 10.958 9.608 1.00 61.38 105 ARG A O 1
ATOM 867 N N . PHE A 1 106 ? 24.781 10.489 11.420 1.00 72.56 106 PHE A N 1
ATOM 868 C CA . PHE A 1 106 ? 23.520 10.488 10.690 1.00 72.56 106 PHE A CA 1
ATOM 869 C C . PHE A 1 106 ? 22.919 11.894 10.677 1.00 72.56 106 PHE A C 1
ATOM 871 O O . PHE A 1 106 ? 22.849 12.528 11.730 1.00 72.56 106 PHE A O 1
ATOM 878 N N . PRO A 1 107 ? 22.460 12.384 9.517 1.00 80.56 107 PRO A N 1
ATOM 879 C CA . PRO A 1 107 ? 21.892 13.719 9.434 1.00 80.56 107 PRO A CA 1
ATOM 880 C C . PRO A 1 107 ? 20.569 13.822 10.211 1.00 80.56 107 PRO A C 1
ATOM 882 O O . PRO A 1 107 ? 19.794 12.855 10.255 1.00 80.56 107 PRO A O 1
ATOM 885 N N . PRO A 1 108 ? 20.279 14.996 10.807 1.00 84.88 108 PRO A N 1
ATOM 886 C CA . PRO A 1 108 ? 19.138 15.198 11.704 1.00 84.88 108 PRO A CA 1
ATOM 887 C C . PRO A 1 108 ? 17.791 14.913 11.028 1.00 84.88 108 PRO A C 1
ATOM 889 O O . PRO A 1 108 ? 16.856 14.447 11.682 1.00 84.88 108 PRO A O 1
ATOM 892 N N . VAL A 1 109 ? 17.707 15.105 9.708 1.00 88.19 109 VAL A N 1
ATOM 893 C CA . VAL A 1 109 ? 16.510 14.852 8.894 1.00 88.19 109 VAL A CA 1
ATOM 894 C C . VAL A 1 109 ? 15.925 13.451 9.112 1.00 88.19 109 VAL A C 1
ATOM 896 O O . VAL A 1 109 ? 14.711 13.309 9.216 1.00 88.19 109 VAL A O 1
ATOM 899 N N . ILE A 1 110 ? 16.753 12.420 9.305 1.00 86.88 110 ILE A N 1
ATOM 900 C CA . ILE A 1 110 ? 16.290 11.034 9.502 1.00 86.88 110 ILE A CA 1
ATOM 901 C C . ILE A 1 110 ? 15.493 10.886 10.814 1.00 86.88 110 ILE A C 1
ATOM 903 O O . ILE A 1 110 ? 14.528 10.118 10.896 1.00 86.88 110 ILE A O 1
ATOM 907 N N . PHE A 1 111 ? 15.897 11.622 11.851 1.00 86.69 111 PHE A N 1
ATOM 908 C CA . PHE A 1 111 ? 15.352 11.508 13.203 1.00 86.69 111 PHE A CA 1
ATOM 909 C C . PHE A 1 111 ? 14.129 12.403 13.413 1.00 86.69 111 PHE A C 1
ATOM 911 O O . PHE A 1 111 ? 13.123 11.951 13.965 1.00 86.69 111 PHE A O 1
ATOM 918 N N . TYR A 1 112 ? 14.211 13.656 12.964 1.00 89.62 112 TYR A N 1
ATOM 919 C CA . TYR A 1 112 ? 13.218 14.687 13.274 1.00 89.62 112 TYR A CA 1
ATOM 920 C C . TYR A 1 112 ? 12.096 14.787 12.240 1.00 89.62 112 TYR A C 1
ATOM 922 O O . TYR A 1 112 ? 11.019 15.268 12.581 1.00 89.62 112 TYR A O 1
ATOM 930 N N . THR A 1 113 ? 12.290 14.275 11.017 1.00 90.44 113 THR A N 1
ATOM 931 C CA . THR A 1 113 ? 11.214 14.242 10.014 1.00 90.44 113 THR A CA 1
ATOM 932 C C . THR A 1 113 ? 9.972 13.539 10.583 1.00 90.44 113 THR A C 1
ATOM 934 O O . THR A 1 113 ? 10.106 12.451 11.165 1.00 90.44 113 THR A O 1
ATOM 937 N N . PRO A 1 114 ? 8.764 14.113 10.421 1.00 89.12 114 PRO A N 1
ATOM 938 C CA . PRO A 1 114 ? 7.526 13.493 10.882 1.00 89.12 114 PRO A CA 1
ATOM 939 C C . PRO A 1 114 ? 7.279 12.108 10.271 1.00 89.12 114 PRO A C 1
ATOM 941 O O . PRO A 1 114 ? 7.762 11.768 9.186 1.00 89.12 114 PRO A O 1
ATOM 944 N N . LYS A 1 115 ? 6.494 11.282 10.969 1.00 86.38 115 LYS A N 1
ATOM 945 C CA . LYS A 1 115 ? 6.231 9.891 10.558 1.00 86.38 115 LYS A CA 1
ATOM 946 C C . LYS A 1 115 ? 5.433 9.811 9.260 1.00 86.38 115 LYS A C 1
ATOM 948 O O . LYS A 1 115 ? 5.546 8.832 8.528 1.00 86.38 115 LYS A O 1
ATOM 953 N N . GLU A 1 116 ? 4.659 10.847 8.970 1.00 83.38 116 GLU A N 1
ATOM 954 C CA . GLU A 1 116 ? 3.863 11.029 7.761 1.00 83.38 116 GLU A CA 1
ATOM 955 C C . GLU A 1 116 ? 4.749 11.082 6.507 1.00 83.38 116 GLU A C 1
ATOM 957 O O . GLU A 1 116 ? 4.357 10.565 5.467 1.00 83.38 116 GLU A O 1
ATOM 962 N N . ILE A 1 117 ? 5.980 11.594 6.626 1.00 86.06 117 ILE A N 1
ATOM 963 C CA . ILE A 1 117 ? 6.984 11.679 5.545 1.00 86.06 117 ILE A CA 1
ATOM 964 C C . ILE A 1 117 ? 8.036 10.547 5.691 1.00 86.06 117 ILE A C 1
ATOM 966 O O . ILE A 1 117 ? 9.076 10.518 5.039 1.00 86.06 117 ILE A O 1
ATOM 970 N N . GLY A 1 118 ? 7.773 9.555 6.551 1.00 83.56 118 GLY A N 1
ATOM 971 C CA . GLY A 1 118 ? 8.616 8.364 6.718 1.00 83.56 118 GLY A CA 1
ATOM 972 C C . GLY A 1 118 ? 9.814 8.523 7.662 1.00 83.56 118 GLY A C 1
ATOM 973 O O . GLY A 1 118 ? 10.659 7.625 7.726 1.00 83.56 118 GLY A O 1
ATOM 974 N N . GLY A 1 119 ? 9.903 9.628 8.407 1.00 85.38 119 GLY A N 1
ATOM 975 C CA . GLY A 1 119 ? 10.899 9.811 9.468 1.00 85.38 119 GLY A CA 1
ATOM 976 C C . GLY A 1 119 ? 10.511 9.145 10.792 1.00 85.38 119 GLY A C 1
ATOM 977 O O . GLY A 1 119 ? 9.465 8.501 10.911 1.00 85.38 119 GLY A O 1
ATOM 978 N N . LEU A 1 120 ? 11.367 9.271 11.811 1.00 85.44 120 LEU A N 1
ATOM 979 C CA . LEU A 1 120 ? 11.078 8.726 13.148 1.00 85.44 120 LEU A CA 1
ATOM 980 C C . LEU A 1 120 ? 10.108 9.601 13.956 1.00 85.44 120 LEU A C 1
ATOM 982 O O . LEU A 1 120 ? 9.441 9.084 14.860 1.00 85.44 120 LEU A O 1
ATOM 986 N N . GLY A 1 121 ? 10.004 10.893 13.630 1.00 86.88 121 GLY A N 1
ATOM 987 C CA . GLY A 1 121 ? 9.202 11.871 14.363 1.00 86.88 121 GLY A CA 1
ATOM 988 C C . GLY A 1 121 ? 9.689 12.072 15.797 1.00 86.88 121 GLY A C 1
ATOM 989 O O . GLY A 1 121 ? 8.875 12.097 16.721 1.00 86.88 121 GLY A O 1
ATOM 990 N N . MET A 1 122 ? 11.009 12.121 16.004 1.00 88.94 122 MET A N 1
ATOM 991 C CA . MET A 1 122 ? 11.582 12.455 17.308 1.00 88.94 122 MET A CA 1
ATOM 992 C C . MET A 1 122 ? 11.291 13.918 17.650 1.00 88.94 122 MET A C 1
ATOM 994 O O . MET A 1 122 ? 11.339 14.783 16.784 1.00 88.94 122 MET A O 1
ATOM 998 N N . LEU A 1 123 ? 11.006 14.195 18.922 1.00 90.38 123 LEU A N 1
ATOM 999 C CA . LEU A 1 123 ? 10.847 15.558 19.427 1.00 90.38 123 LEU A CA 1
ATOM 1000 C C . LEU A 1 123 ? 12.193 16.029 19.987 1.00 90.38 123 LEU A C 1
ATOM 1002 O O . LEU A 1 123 ? 12.816 15.313 20.774 1.00 90.38 123 LEU A O 1
ATOM 1006 N N . SER A 1 124 ? 12.655 17.207 19.570 1.00 89.31 124 SER A N 1
ATOM 1007 C CA . SER A 1 124 ? 13.903 17.799 20.056 1.00 89.31 124 SER A CA 1
ATOM 1008 C C . SER A 1 124 ? 13.667 18.670 21.284 1.00 89.31 124 SER A C 1
ATOM 1010 O O . SER A 1 124 ? 12.779 19.517 21.292 1.00 89.31 124 SER A O 1
ATOM 1012 N N . MET A 1 125 ? 14.525 18.501 22.289 1.00 85.00 125 MET A N 1
ATOM 1013 C CA . MET A 1 125 ? 14.686 19.427 23.418 1.00 85.00 125 MET A CA 1
ATOM 1014 C C . MET A 1 125 ? 16.098 20.055 23.436 1.00 85.00 125 MET A C 1
ATOM 1016 O O . MET A 1 125 ? 16.448 20.788 24.356 1.00 85.00 125 MET A O 1
ATOM 1020 N N . GLY A 1 126 ? 16.939 19.729 22.443 1.00 79.19 126 GLY A N 1
ATOM 1021 C CA . GLY A 1 126 ? 18.336 20.161 22.353 1.00 79.19 126 GLY A CA 1
ATOM 1022 C C . GLY A 1 126 ? 18.583 21.153 21.216 1.00 79.19 126 GLY A C 1
ATOM 1023 O O . GLY A 1 126 ? 17.779 21.270 20.293 1.00 79.19 126 GLY A O 1
ATOM 1024 N N . HIS A 1 127 ? 19.729 21.835 21.265 1.00 79.19 127 HIS A N 1
ATOM 1025 C CA . HIS A 1 127 ? 20.194 22.728 20.201 1.00 79.19 127 HIS A CA 1
ATOM 1026 C C . HIS A 1 127 ? 20.896 21.917 19.108 1.00 79.19 127 HIS A C 1
ATOM 1028 O O . HIS A 1 127 ? 22.084 21.617 19.215 1.00 79.19 127 HIS A O 1
ATOM 1034 N N . ILE A 1 128 ? 20.141 21.513 18.084 1.00 80.06 128 ILE A N 1
ATOM 1035 C CA . ILE A 1 128 ? 20.635 20.659 16.997 1.00 80.06 128 ILE A CA 1
ATOM 1036 C C . ILE A 1 128 ? 20.718 21.477 15.718 1.00 80.06 128 ILE A C 1
ATOM 1038 O O . ILE A 1 128 ? 19.704 21.978 15.233 1.00 80.06 128 ILE A O 1
ATOM 1042 N N . LEU A 1 129 ? 21.937 21.579 15.194 1.00 82.94 129 LEU A N 1
ATOM 1043 C CA . LEU A 1 129 ? 22.259 22.301 13.972 1.00 82.94 129 LEU A CA 1
ATOM 1044 C C . LEU A 1 129 ? 21.982 21.452 12.734 1.00 82.94 129 LEU A C 1
ATOM 1046 O O . LEU A 1 129 ? 22.312 20.265 12.698 1.00 82.94 129 LEU A O 1
ATOM 1050 N N . ILE A 1 130 ? 21.393 22.077 11.718 1.00 79.25 130 ILE A N 1
ATOM 1051 C CA . ILE A 1 130 ? 21.128 21.470 10.417 1.00 79.25 130 ILE A CA 1
ATOM 1052 C C . ILE A 1 130 ? 22.255 21.890 9.465 1.00 79.25 130 ILE A C 1
ATOM 1054 O O . ILE A 1 130 ? 22.403 23.078 9.170 1.00 79.25 130 ILE A O 1
ATOM 1058 N N . PRO A 1 131 ? 23.081 20.948 8.977 1.00 78.25 131 PRO A N 1
ATOM 1059 C CA . PRO A 1 131 ? 24.151 21.279 8.047 1.00 78.25 131 PRO A CA 1
ATOM 1060 C C . PRO A 1 131 ? 23.604 21.832 6.725 1.00 78.25 131 PRO A C 1
ATOM 1062 O O . PRO A 1 131 ? 22.742 21.224 6.099 1.00 78.25 131 PRO A O 1
ATOM 1065 N N . GLN A 1 132 ? 24.193 22.912 6.206 1.00 73.19 132 GLN A N 1
ATOM 1066 C CA . GLN A 1 132 ? 23.819 23.489 4.899 1.00 73.19 132 GLN A CA 1
ATOM 1067 C C . GLN A 1 132 ? 24.043 22.533 3.706 1.00 73.19 132 GLN A C 1
ATOM 1069 O O . GLN A 1 132 ? 23.528 22.741 2.607 1.00 73.19 132 GLN A O 1
ATOM 1074 N N . SER A 1 133 ? 24.842 21.472 3.874 1.00 73.38 133 SER A N 1
ATOM 1075 C CA . SER A 1 133 ? 24.960 20.398 2.876 1.00 73.38 133 SER A CA 1
ATOM 1076 C C . SER A 1 133 ? 23.683 19.571 2.732 1.00 73.38 133 SER A C 1
ATOM 1078 O O . SER A 1 133 ? 23.453 19.004 1.665 1.00 73.38 133 SER A O 1
ATOM 1080 N N . ASP A 1 134 ? 22.871 19.518 3.784 1.00 75.88 134 ASP A N 1
ATOM 1081 C CA . ASP A 1 134 ? 21.654 18.714 3.872 1.00 75.88 134 ASP A CA 1
ATOM 1082 C C . ASP A 1 134 ? 20.410 19.508 3.416 1.00 75.88 134 ASP A C 1
ATOM 1084 O O . ASP A 1 134 ? 19.300 19.005 3.447 1.00 75.88 134 ASP A O 1
ATOM 1088 N N . ILE A 1 135 ? 20.589 20.749 2.940 1.00 76.38 135 ILE A N 1
ATOM 1089 C CA . ILE A 1 135 ? 19.510 21.605 2.414 1.00 76.38 135 ILE A CA 1
ATOM 1090 C C . ILE A 1 135 ? 19.731 21.831 0.911 1.00 76.38 135 ILE A C 1
ATOM 1092 O O . ILE A 1 135 ? 19.885 22.955 0.414 1.00 76.38 135 ILE A O 1
ATOM 1096 N N . ARG A 1 136 ? 19.838 20.726 0.168 1.00 81.50 136 ARG A N 1
ATOM 1097 C CA . ARG A 1 136 ? 19.986 20.719 -1.292 1.00 81.50 136 ARG A CA 1
ATOM 1098 C C . ARG A 1 136 ? 18.951 19.789 -1.891 1.00 81.50 136 ARG A C 1
ATOM 1100 O O . ARG A 1 136 ? 18.740 18.703 -1.370 1.00 81.50 136 ARG A O 1
ATOM 1107 N N . HIS A 1 137 ? 18.356 20.200 -3.001 1.00 81.31 137 HIS A N 1
ATOM 1108 C CA . HIS A 1 137 ? 17.479 19.334 -3.778 1.00 81.31 137 HIS A CA 1
ATOM 1109 C C . HIS A 1 137 ? 17.600 19.638 -5.270 1.00 81.31 137 HIS A C 1
ATOM 1111 O O . HIS A 1 137 ? 18.144 20.667 -5.682 1.00 81.31 137 HIS A O 1
ATOM 1117 N N . SER A 1 138 ? 17.144 18.704 -6.093 1.00 82.19 138 SER A N 1
ATOM 1118 C CA . SER A 1 138 ? 17.174 18.819 -7.554 1.00 82.19 138 SER A CA 1
ATOM 1119 C C . SER A 1 138 ? 15.813 18.474 -8.152 1.00 82.19 138 SER A C 1
ATOM 1121 O O . SER A 1 138 ? 15.019 17.784 -7.517 1.00 82.19 138 SER A O 1
ATOM 1123 N N . GLN A 1 139 ? 15.516 18.906 -9.371 1.00 79.25 139 GLN A N 1
ATOM 1124 C CA . GLN A 1 139 ? 14.294 18.505 -10.064 1.00 79.25 139 GLN A CA 1
ATOM 1125 C C . GLN A 1 139 ? 14.571 18.270 -11.549 1.00 79.25 139 GLN A C 1
ATOM 1127 O O . GLN A 1 139 ? 15.218 19.077 -12.212 1.00 79.25 139 GLN A O 1
ATOM 1132 N N . GLN A 1 140 ? 14.083 17.149 -12.082 1.00 77.62 140 GLN A N 1
ATOM 1133 C CA . GLN A 1 140 ? 14.082 16.908 -13.523 1.00 77.62 140 GLN A CA 1
ATOM 1134 C C . GLN A 1 140 ? 12.917 17.672 -14.152 1.00 77.62 140 GLN A C 1
ATOM 1136 O O . GLN A 1 140 ? 11.771 17.514 -13.733 1.00 77.62 140 GLN A O 1
ATOM 1141 N N . THR A 1 141 ? 13.204 18.448 -15.189 1.00 77.88 141 THR A N 1
ATOM 1142 C CA . THR A 1 141 ? 12.205 19.077 -16.059 1.00 77.88 141 THR A CA 1
ATOM 1143 C C . THR A 1 141 ? 12.313 18.499 -17.470 1.00 77.88 141 THR A C 1
ATOM 1145 O O . THR A 1 141 ? 13.299 17.832 -17.795 1.00 77.88 141 THR A O 1
ATOM 1148 N N . ASP A 1 142 ? 11.333 18.784 -18.332 1.00 67.62 142 ASP A N 1
ATOM 1149 C CA . ASP A 1 142 ? 11.366 18.349 -19.737 1.00 67.62 142 ASP A CA 1
ATOM 1150 C C . ASP A 1 142 ? 12.558 18.947 -20.523 1.00 67.62 142 ASP A C 1
ATOM 1152 O O . ASP A 1 142 ? 12.938 18.406 -21.561 1.00 67.62 142 ASP A O 1
ATOM 1156 N N . VAL A 1 143 ? 13.155 20.044 -20.028 1.00 68.50 143 VAL A N 1
ATOM 1157 C CA . VAL A 1 143 ? 14.280 20.764 -20.660 1.00 68.50 143 VAL A CA 1
ATOM 1158 C C . VAL A 1 143 ? 15.645 20.348 -20.084 1.00 68.50 143 VAL A C 1
ATOM 1160 O O . VAL A 1 143 ? 16.653 20.442 -20.780 1.00 68.50 143 VAL A O 1
ATOM 1163 N N . GLY A 1 144 ? 15.700 19.878 -18.833 1.00 70.00 144 GLY A N 1
ATOM 1164 C CA . GLY A 1 144 ? 16.948 19.506 -18.150 1.00 70.00 144 GLY A CA 1
ATOM 1165 C C . GLY A 1 144 ? 16.810 19.406 -16.626 1.00 70.00 144 GLY A C 1
ATOM 1166 O O . GLY A 1 144 ? 15.699 19.459 -16.091 1.00 70.00 144 GLY A O 1
ATOM 1167 N N . VAL A 1 145 ? 17.934 19.270 -15.916 1.00 79.19 145 VAL A N 1
ATOM 1168 C CA . VAL A 1 145 ? 17.965 19.177 -14.444 1.00 79.19 145 VAL A CA 1
ATOM 1169 C C . VAL A 1 145 ? 18.147 20.565 -13.823 1.00 79.19 145 VAL A C 1
ATOM 1171 O O . VAL A 1 145 ? 19.091 21.283 -14.144 1.00 79.19 145 VAL A O 1
ATOM 1174 N N . THR A 1 146 ? 17.260 20.953 -12.906 1.00 80.50 146 THR A N 1
ATOM 1175 C CA . THR A 1 146 ? 17.395 22.171 -12.096 1.00 80.50 146 THR A CA 1
ATOM 1176 C C . THR A 1 146 ? 17.901 21.824 -10.695 1.00 80.50 146 THR A C 1
ATOM 1178 O O . THR A 1 146 ? 17.501 20.824 -10.099 1.00 80.50 146 THR A O 1
ATOM 1181 N N . HIS A 1 147 ? 18.804 22.645 -10.155 1.00 78.94 147 HIS A N 1
ATOM 1182 C CA . HIS A 1 147 ? 19.393 22.448 -8.830 1.00 78.94 147 HIS A CA 1
ATOM 1183 C C . HIS A 1 147 ? 19.049 23.614 -7.908 1.00 78.94 147 HIS A C 1
ATOM 1185 O O . HIS A 1 147 ? 19.243 24.776 -8.267 1.00 78.94 147 HIS A O 1
ATOM 1191 N N . PHE A 1 148 ? 18.615 23.295 -6.693 1.00 74.62 148 PHE A N 1
ATOM 1192 C CA . PHE A 1 148 ? 18.289 24.256 -5.652 1.00 74.62 148 PHE A CA 1
ATOM 1193 C C . PHE A 1 148 ? 19.235 24.076 -4.465 1.00 74.62 148 PHE A C 1
ATOM 1195 O O . PHE A 1 148 ? 19.506 22.965 -3.998 1.00 74.62 148 PHE A O 1
ATOM 1202 N N . ARG A 1 149 ? 19.753 25.195 -3.962 1.00 65.25 149 ARG A N 1
ATOM 1203 C CA . ARG A 1 149 ? 20.617 25.241 -2.784 1.00 65.25 149 ARG A CA 1
ATOM 1204 C C . ARG A 1 149 ? 20.189 26.419 -1.924 1.00 65.25 149 ARG A C 1
ATOM 1206 O O . ARG A 1 149 ? 20.229 27.553 -2.398 1.00 65.25 149 ARG A O 1
ATOM 1213 N N . SER A 1 150 ? 19.801 26.151 -0.680 1.00 51.69 150 SER A N 1
ATOM 1214 C CA . SER A 1 150 ? 19.593 27.226 0.292 1.00 51.69 150 SER A CA 1
ATOM 1215 C C . SER A 1 150 ? 20.941 27.896 0.594 1.00 51.69 150 SER A C 1
ATOM 1217 O O . SER A 1 150 ? 21.959 27.206 0.701 1.00 51.69 150 SER A O 1
ATOM 1219 N N . GLY A 1 151 ? 20.978 29.233 0.635 1.00 48.00 151 GLY A N 1
ATOM 1220 C CA . GLY A 1 151 ? 22.211 29.999 0.883 1.00 48.00 151 GLY A CA 1
ATOM 1221 C C . GLY A 1 151 ? 22.539 31.139 -0.090 1.00 48.00 151 GLY A C 1
ATOM 1222 O O . GLY A 1 151 ? 23.697 31.542 -0.157 1.00 48.00 151 GLY A O 1
ATOM 1223 N N . MET A 1 152 ? 21.567 31.683 -0.837 1.00 45.38 152 MET A N 1
ATOM 1224 C CA . MET A 1 152 ? 21.721 33.032 -1.425 1.00 45.38 152 MET A CA 1
ATOM 1225 C C . MET A 1 152 ? 21.274 34.159 -0.469 1.00 45.38 152 MET A C 1
ATOM 1227 O O . MET A 1 152 ? 21.433 35.331 -0.800 1.00 45.38 152 MET A O 1
ATOM 1231 N N . SER A 1 153 ? 20.768 33.826 0.725 1.00 49.00 153 SER A N 1
ATOM 1232 C CA . SER A 1 153 ? 20.460 34.761 1.815 1.00 49.00 153 SER A CA 1
ATOM 1233 C C . SER A 1 153 ? 21.332 34.467 3.046 1.00 49.00 153 SER A C 1
ATOM 1235 O O . SER A 1 153 ? 21.544 33.314 3.410 1.00 49.00 153 SER A O 1
ATOM 1237 N N . HIS A 1 154 ? 21.866 35.523 3.663 1.00 44.72 154 HIS A N 1
ATOM 1238 C CA . HIS A 1 154 ? 22.785 35.519 4.812 1.00 44.72 154 HIS A CA 1
ATOM 1239 C C . HIS A 1 154 ? 22.097 35.205 6.163 1.00 44.72 154 HIS A C 1
ATOM 1241 O O . HIS A 1 154 ? 22.333 35.909 7.141 1.00 44.72 154 HIS A O 1
ATOM 1247 N N . GLU A 1 155 ? 21.231 34.194 6.251 1.00 50.09 155 GLU A N 1
ATOM 1248 C CA . GLU A 1 155 ? 20.643 33.806 7.546 1.00 50.09 155 GLU A CA 1
ATOM 1249 C C . GLU A 1 155 ? 21.434 32.656 8.187 1.00 50.09 155 GLU A C 1
ATOM 1251 O O . GLU A 1 155 ? 21.717 31.636 7.557 1.00 50.09 155 GLU A O 1
ATOM 1256 N N . GLU A 1 156 ? 21.864 32.900 9.426 1.00 54.00 156 GLU A N 1
ATOM 1257 C CA . GLU A 1 156 ? 22.720 32.052 10.258 1.00 54.00 156 GLU A CA 1
ATOM 1258 C C . GLU A 1 156 ? 22.076 30.682 10.554 1.00 54.00 156 GLU A C 1
ATOM 1260 O O . GLU A 1 156 ? 20.860 30.568 10.679 1.00 54.00 156 GLU A O 1
ATOM 1265 N N . ASP A 1 157 ? 22.920 29.646 10.642 1.00 66.44 157 ASP A N 1
ATOM 1266 C CA . ASP A 1 157 ? 22.695 28.306 11.207 1.00 66.44 157 ASP A CA 1
ATOM 1267 C C . ASP A 1 157 ? 21.239 27.901 11.529 1.00 66.44 157 ASP A C 1
ATOM 1269 O O . ASP A 1 157 ? 20.716 28.151 12.615 1.00 66.44 157 ASP A O 1
ATOM 1273 N N . GLN A 1 158 ? 20.597 27.178 10.602 1.00 76.88 158 GLN A N 1
ATOM 1274 C CA . GLN A 1 158 ? 19.244 26.654 10.797 1.00 76.88 158 GLN A CA 1
ATOM 1275 C C . GLN A 1 158 ? 19.227 25.572 11.894 1.00 76.88 158 GLN A C 1
ATOM 1277 O O . GLN A 1 158 ? 20.003 24.611 11.861 1.00 76.88 158 GLN A O 1
ATOM 1282 N N . LEU A 1 159 ? 18.336 25.726 12.878 1.00 85.12 159 LEU A N 1
ATOM 1283 C CA . LEU A 1 159 ? 18.208 24.837 14.037 1.00 85.12 159 LEU A CA 1
ATOM 1284 C C . LEU A 1 159 ? 16.892 24.055 13.999 1.00 85.12 159 LEU A C 1
ATOM 1286 O O . LEU A 1 159 ? 15.872 24.545 13.517 1.00 85.12 159 LEU A O 1
ATOM 1290 N N . ILE A 1 160 ? 16.894 22.855 14.581 1.00 87.81 160 ILE A N 1
ATOM 1291 C CA . ILE A 1 160 ? 15.657 22.103 14.831 1.00 87.81 160 ILE A CA 1
ATOM 1292 C C . ILE A 1 160 ? 14.834 22.815 15.924 1.00 87.81 160 ILE A C 1
ATOM 1294 O O . ILE A 1 160 ? 15.388 23.108 16.989 1.00 87.81 160 ILE A O 1
ATOM 1298 N N . PRO A 1 161 ? 13.518 23.040 15.720 1.00 89.38 161 PRO A N 1
ATOM 1299 C CA . PRO A 1 161 ? 12.645 23.632 16.728 1.00 89.38 161 PRO A CA 1
ATOM 1300 C C . PRO A 1 161 ? 12.684 22.883 18.065 1.00 89.38 161 PRO A C 1
ATOM 1302 O O . PRO A 1 161 ? 12.649 21.647 18.117 1.00 89.38 161 PRO A O 1
ATOM 1305 N N . ASN A 1 162 ? 12.728 23.645 19.158 1.00 89.12 162 ASN A N 1
ATOM 1306 C CA . ASN A 1 162 ? 12.744 23.109 20.515 1.00 89.12 162 ASN A CA 1
ATOM 1307 C C . ASN A 1 162 ? 11.310 22.925 21.029 1.00 89.12 162 ASN A C 1
ATOM 1309 O O . ASN A 1 162 ? 10.512 23.860 20.991 1.00 89.12 162 ASN A O 1
ATOM 1313 N N . LEU A 1 163 ? 10.997 21.733 21.546 1.00 89.25 163 LEU A N 1
ATOM 1314 C CA . LEU A 1 163 ? 9.692 21.378 22.105 1.00 89.25 163 LEU A CA 1
ATOM 1315 C C . LEU A 1 163 ? 9.219 22.359 23.187 1.00 89.25 163 LEU A C 1
ATOM 1317 O O . LEU A 1 163 ? 8.020 22.613 23.289 1.00 89.25 163 LEU A O 1
ATOM 1321 N N . TYR A 1 164 ? 10.151 22.932 23.953 1.00 86.56 164 TYR A N 1
ATOM 1322 C CA . TYR A 1 164 ? 9.861 23.898 25.011 1.00 86.56 164 TYR A CA 1
ATOM 1323 C C . TYR A 1 164 ? 8.989 25.070 24.534 1.00 86.56 164 TYR A C 1
ATOM 1325 O O . TYR A 1 164 ? 8.054 25.460 25.223 1.00 86.56 164 TYR A O 1
ATOM 1333 N N . CYS A 1 165 ? 9.227 25.574 23.319 1.00 86.25 165 CYS A N 1
ATOM 1334 C CA . CYS A 1 165 ? 8.502 26.716 22.755 1.00 86.25 165 CYS A CA 1
ATOM 1335 C C . CYS A 1 165 ? 7.042 26.403 22.373 1.00 86.25 165 CYS A C 1
ATOM 1337 O O . CYS A 1 165 ? 6.278 27.322 22.091 1.00 86.25 165 CYS A O 1
ATOM 1339 N N . TYR A 1 166 ? 6.653 25.125 22.349 1.00 87.94 166 TYR A N 1
ATOM 1340 C CA . TYR A 1 166 ? 5.316 24.662 21.948 1.00 87.94 166 TYR A CA 1
ATOM 1341 C C . TYR A 1 166 ? 4.479 24.176 23.132 1.00 87.94 166 TYR A C 1
ATOM 1343 O O . TYR A 1 166 ? 3.337 23.750 22.950 1.00 87.94 166 TYR A O 1
ATOM 1351 N N . MET A 1 167 ? 5.041 24.205 24.340 1.00 87.06 167 MET A N 1
ATOM 1352 C CA . MET A 1 167 ? 4.325 23.892 25.567 1.00 87.06 167 MET A CA 1
ATOM 1353 C C . MET A 1 167 ? 3.976 25.190 26.284 1.00 87.06 167 MET A C 1
ATOM 1355 O O . MET A 1 167 ? 4.859 25.972 26.625 1.00 87.06 167 MET A O 1
ATOM 1359 N N . GLN A 1 168 ? 2.684 25.410 26.525 1.00 87.00 168 GLN A N 1
ATOM 1360 C CA . GLN A 1 168 ? 2.240 26.573 27.280 1.00 87.00 168 GLN A CA 1
ATOM 1361 C C . GLN A 1 168 ? 2.662 26.424 28.755 1.00 87.00 168 GLN A C 1
ATOM 1363 O O . GLN A 1 168 ? 2.455 25.360 29.348 1.00 87.00 168 GLN A O 1
ATOM 1368 N N . PRO A 1 169 ? 3.262 27.458 29.374 1.00 89.19 169 PRO A N 1
ATOM 1369 C CA . PRO A 1 169 ? 3.583 27.425 30.794 1.00 89.19 169 PRO A CA 1
ATOM 1370 C C . PRO A 1 169 ? 2.328 27.291 31.667 1.00 89.19 169 PRO A C 1
ATOM 1372 O O . PRO A 1 169 ? 1.296 27.904 31.395 1.00 89.19 169 PRO A O 1
ATOM 1375 N N . TRP A 1 170 ? 2.446 26.562 32.783 1.00 90.19 170 TRP A N 1
ATOM 1376 C CA . TRP A 1 170 ? 1.338 26.345 33.724 1.00 90.19 170 TRP A CA 1
ATOM 1377 C C . TRP A 1 170 ? 0.720 27.638 34.274 1.00 90.19 170 TRP A C 1
ATOM 1379 O O . TRP A 1 170 ? -0.484 27.682 34.490 1.00 90.19 170 TRP A O 1
ATOM 1389 N N . GLU A 1 171 ? 1.513 28.696 34.487 1.00 87.75 171 GLU A N 1
ATOM 1390 C CA . GLU A 1 171 ? 0.984 29.986 34.964 1.00 87.75 171 GLU A CA 1
ATOM 1391 C C . GLU A 1 171 ? -0.035 30.566 33.977 1.00 87.75 171 GLU A C 1
ATOM 1393 O O . GLU A 1 171 ? -1.120 30.977 34.384 1.00 87.75 171 GLU A O 1
ATOM 1398 N N . SER A 1 172 ? 0.280 30.535 32.679 1.00 88.06 172 SER A N 1
ATOM 1399 C CA . SER A 1 172 ? -0.616 31.003 31.621 1.00 88.06 172 SER A CA 1
ATOM 1400 C C . SER A 1 172 ? -1.886 30.152 31.546 1.00 88.06 172 SER A C 1
ATOM 1402 O O . SER A 1 172 ? -2.977 30.710 31.512 1.00 88.06 172 SER A O 1
ATOM 1404 N N . GLU A 1 173 ? -1.760 28.822 31.602 1.00 89.19 173 GLU A N 1
ATOM 1405 C CA . GLU A 1 173 ? -2.903 27.889 31.637 1.00 89.19 173 GLU A CA 1
ATOM 1406 C C . GLU A 1 173 ? -3.827 28.140 32.839 1.00 89.19 173 GLU A C 1
ATOM 1408 O O . GLU A 1 173 ? -5.048 28.158 32.703 1.00 89.19 173 GLU A O 1
ATOM 1413 N N . PHE A 1 174 ? -3.276 28.384 34.033 1.00 91.00 174 PHE A N 1
ATOM 1414 C CA . PHE A 1 174 ? -4.090 28.664 35.218 1.00 91.00 174 PHE A CA 1
ATOM 1415 C C . PHE A 1 174 ? -4.842 29.991 35.110 1.00 91.00 174 PHE A C 1
ATOM 1417 O O . PHE A 1 174 ? -6.006 30.063 35.510 1.00 91.00 174 PHE A O 1
ATOM 1424 N N . ILE A 1 175 ? -4.202 31.026 34.563 1.00 89.00 175 ILE A N 1
ATOM 1425 C CA . ILE A 1 175 ? -4.832 32.331 34.332 1.00 89.00 175 ILE A CA 1
ATOM 1426 C C . ILE A 1 175 ? -5.958 32.202 33.298 1.00 89.00 175 ILE A C 1
ATOM 1428 O O . ILE A 1 175 ? -7.069 32.685 33.536 1.00 89.00 175 ILE A O 1
ATOM 1432 N N . ASP A 1 176 ? -5.708 31.510 32.186 1.00 88.00 176 ASP A N 1
ATOM 1433 C CA . ASP A 1 176 ? -6.723 31.268 31.159 1.00 88.00 176 ASP A CA 1
ATOM 1434 C C . ASP A 1 176 ? -7.875 30.409 31.688 1.00 88.00 176 ASP A C 1
ATOM 1436 O O . ASP A 1 176 ? -9.038 30.761 31.495 1.00 88.00 176 ASP A O 1
ATOM 1440 N N . SER A 1 177 ? -7.584 29.353 32.448 1.00 89.31 177 SER A N 1
ATOM 1441 C CA . SER A 1 177 ? -8.594 28.511 33.092 1.00 89.31 177 SER A CA 1
ATOM 1442 C C . SER A 1 177 ? -9.498 29.325 34.022 1.00 89.31 177 SER A C 1
ATOM 1444 O O . SER A 1 177 ? -10.719 29.193 33.963 1.00 89.31 177 SER A O 1
ATOM 1446 N N . GLN A 1 178 ? -8.942 30.200 34.869 1.00 89.12 178 GLN A N 1
ATOM 1447 C CA . GLN A 1 178 ? -9.757 31.062 35.738 1.00 89.12 178 GLN A CA 1
ATOM 1448 C C . GLN A 1 178 ? -10.723 31.937 34.933 1.00 89.12 178 GLN A C 1
ATOM 1450 O O . GLN A 1 178 ? -11.896 32.052 35.295 1.00 89.12 178 GLN A O 1
ATOM 1455 N N . ARG A 1 179 ? -10.249 32.513 33.823 1.00 87.81 179 ARG A N 1
ATOM 1456 C CA . ARG A 1 179 ? -11.065 33.326 32.916 1.00 87.81 179 ARG A CA 1
ATOM 1457 C C . ARG A 1 179 ? -12.177 32.502 32.262 1.00 87.81 179 ARG A C 1
ATOM 1459 O O . ARG A 1 179 ? -13.345 32.866 32.375 1.00 87.81 179 ARG A O 1
ATOM 1466 N N . VAL A 1 180 ? -11.837 31.370 31.649 1.00 87.19 180 VAL A N 1
ATOM 1467 C CA . VAL A 1 180 ? -12.787 30.506 30.926 1.00 87.19 180 VAL A CA 1
ATOM 1468 C C . VAL A 1 180 ? -13.851 29.929 31.864 1.00 87.19 180 VAL A C 1
ATOM 1470 O O . VAL A 1 180 ? -15.036 29.925 31.528 1.00 87.19 180 VAL A O 1
ATOM 1473 N N . TRP A 1 181 ? -13.481 29.497 33.073 1.00 87.62 181 TRP A N 1
ATOM 1474 C CA . TRP A 1 181 ? -14.448 28.984 34.051 1.00 87.62 181 TRP A CA 1
ATOM 1475 C C . TRP A 1 181 ? -15.365 30.072 34.618 1.00 87.62 181 TRP A C 1
ATOM 1477 O O . TRP A 1 181 ? -16.535 29.794 34.894 1.00 87.62 181 TRP A O 1
ATOM 1487 N N . ALA A 1 182 ? -14.875 31.306 34.767 1.00 88.81 182 ALA A N 1
ATOM 1488 C CA . ALA A 1 182 ? -15.713 32.440 35.148 1.00 88.81 182 ALA A CA 1
ATOM 1489 C C . ALA A 1 182 ? -16.735 32.775 34.047 1.00 88.81 182 ALA A C 1
ATOM 1491 O O . ALA A 1 182 ? -17.923 32.933 34.338 1.00 88.81 182 ALA A O 1
ATOM 1492 N N . GLU A 1 183 ? -16.304 32.799 32.783 1.00 87.38 183 GLU A N 1
ATOM 1493 C CA . GLU A 1 183 ? -17.188 32.972 31.622 1.00 87.38 183 GLU A CA 1
ATOM 1494 C C . GLU A 1 183 ? -18.225 31.840 31.525 1.00 87.38 183 GLU A C 1
ATOM 1496 O O . GLU A 1 183 ? -19.412 32.094 31.318 1.00 87.38 183 GLU A O 1
ATOM 1501 N N . TYR A 1 184 ? -17.811 30.588 31.746 1.00 86.94 184 TYR A N 1
ATOM 1502 C CA . TYR A 1 184 ? -18.713 29.436 31.803 1.00 86.94 184 TYR A CA 1
ATOM 1503 C C . TYR A 1 184 ? -19.772 29.585 32.902 1.00 86.94 184 TYR A C 1
ATOM 1505 O O . TYR A 1 184 ? -20.957 29.329 32.670 1.00 86.94 184 TYR A O 1
ATOM 1513 N N . ALA A 1 185 ? -19.368 30.006 34.104 1.00 89.19 185 ALA A N 1
ATOM 1514 C CA . ALA A 1 185 ? -20.285 30.219 35.217 1.00 89.19 185 ALA A CA 1
ATOM 1515 C C . ALA A 1 185 ? -21.324 31.305 34.896 1.00 89.19 185 ALA A C 1
ATOM 1517 O O . ALA A 1 185 ? -22.505 31.116 35.198 1.00 89.19 185 ALA A O 1
ATOM 1518 N N . LEU A 1 186 ? -20.907 32.388 34.231 1.00 88.94 186 LEU A N 1
ATOM 1519 C CA . LEU A 1 186 ? -21.798 33.450 33.765 1.00 88.94 186 LEU A CA 1
ATOM 1520 C C . LEU A 1 186 ? -22.799 32.922 32.726 1.00 88.94 186 LEU A C 1
ATOM 1522 O O . LEU A 1 186 ? -24.007 33.032 32.929 1.00 88.94 186 LEU A O 1
ATOM 1526 N N . LYS A 1 187 ? -22.318 32.241 31.677 1.00 86.50 187 LYS A N 1
ATOM 1527 C CA . LYS A 1 187 ? -23.170 31.627 30.640 1.00 86.50 187 LYS A CA 1
ATOM 1528 C C . LYS A 1 187 ? -24.172 30.630 31.225 1.00 86.50 187 LYS A C 1
ATOM 1530 O O . LYS A 1 187 ? -25.319 30.549 30.787 1.00 86.50 187 LYS A O 1
ATOM 1535 N N . ARG A 1 188 ? -23.767 29.873 32.248 1.00 84.50 188 ARG A N 1
ATOM 1536 C CA . ARG A 1 188 ? -24.656 28.957 32.973 1.00 84.50 188 ARG A CA 1
ATOM 1537 C C . ARG A 1 188 ? -25.753 29.707 33.732 1.00 84.50 188 ARG A C 1
ATOM 1539 O O . ARG A 1 188 ? -26.894 29.249 33.716 1.00 84.50 188 ARG A O 1
ATOM 1546 N N . GLN A 1 189 ? -25.430 30.823 34.386 1.00 86.56 189 GLN A N 1
ATOM 1547 C CA . GLN A 1 189 ? -26.427 31.661 35.062 1.00 86.56 189 GLN A CA 1
ATOM 1548 C C . GLN A 1 189 ? -27.406 32.289 34.063 1.00 86.56 189 GLN A C 1
ATOM 1550 O O . GLN A 1 189 ? -28.610 32.251 34.299 1.00 86.56 189 GLN A O 1
ATOM 1555 N N . GLU A 1 190 ? -26.923 32.785 32.924 1.00 86.19 190 GLU A N 1
ATOM 1556 C CA . GLU A 1 190 ? -27.767 33.324 31.848 1.00 86.19 190 GLU A CA 1
ATOM 1557 C C . GLU A 1 190 ? -28.729 32.267 31.288 1.00 86.19 190 GLU A C 1
ATOM 1559 O O . GLU A 1 190 ? -29.921 32.530 31.119 1.00 86.19 190 GLU A O 1
ATOM 1564 N N . ALA A 1 191 ? -28.239 31.044 31.059 1.00 82.75 191 ALA A N 1
ATOM 1565 C CA . ALA A 1 191 ? -29.071 29.932 30.614 1.00 82.75 191 ALA A CA 1
ATOM 1566 C C . ALA A 1 191 ? -30.156 29.579 31.651 1.00 82.75 191 ALA A C 1
ATOM 1568 O O . ALA A 1 191 ? -31.321 29.392 31.296 1.00 82.75 191 ALA A O 1
ATOM 1569 N N . GLN A 1 192 ? -29.801 29.559 32.940 1.00 80.44 192 GLN A N 1
ATOM 1570 C CA . GLN A 1 192 ? -30.760 29.346 34.028 1.00 80.44 192 GLN A CA 1
ATOM 1571 C C . GLN A 1 192 ? -31.801 30.467 34.115 1.00 80.44 192 GLN A C 1
ATOM 1573 O O . GLN A 1 192 ? -32.981 30.168 34.265 1.00 80.44 192 GLN A O 1
ATOM 1578 N N . ALA A 1 193 ? -31.400 31.732 33.957 1.00 83.81 193 ALA A N 1
ATOM 1579 C CA . ALA A 1 193 ? -32.315 32.874 33.953 1.00 83.81 193 ALA A CA 1
ATOM 1580 C C . ALA A 1 193 ? -33.326 32.820 32.792 1.00 83.81 193 ALA A C 1
ATOM 1582 O O . ALA A 1 193 ? -34.450 33.300 32.920 1.00 83.81 193 ALA A O 1
ATOM 1583 N N . GLN A 1 194 ? -32.946 32.203 31.671 1.00 81.06 194 GLN A N 1
ATOM 1584 C CA . GLN A 1 194 ? -33.802 31.987 30.502 1.00 81.06 194 GLN A CA 1
ATOM 1585 C C . GLN A 1 194 ? -34.563 30.650 30.534 1.00 81.06 194 GLN A C 1
ATOM 1587 O O . GLN A 1 194 ? -35.200 30.291 29.545 1.00 81.06 194 GLN A O 1
ATOM 1592 N N . ASN A 1 195 ? -34.494 29.887 31.634 1.00 77.94 195 ASN A N 1
ATOM 1593 C CA . ASN A 1 195 ? -35.078 28.547 31.755 1.00 77.94 195 ASN A CA 1
ATOM 1594 C C . ASN A 1 195 ? -34.640 27.580 30.634 1.00 77.94 195 ASN A C 1
ATOM 1596 O O . ASN A 1 195 ? -35.369 26.648 30.285 1.00 77.94 195 ASN A O 1
ATOM 1600 N N . ARG A 1 196 ? -33.435 27.782 30.081 1.00 79.31 196 ARG A N 1
ATOM 1601 C CA . ARG A 1 196 ? -32.836 26.937 29.040 1.00 79.31 196 ARG A CA 1
ATOM 1602 C C . ARG A 1 196 ? -31.681 26.111 29.597 1.00 79.31 196 ARG A C 1
ATOM 1604 O O . ARG A 1 196 ? -31.024 26.483 30.566 1.00 79.31 196 ARG A O 1
ATOM 1611 N N . HIS A 1 197 ? -31.403 24.988 28.946 1.00 73.44 197 HIS A N 1
ATOM 1612 C CA . HIS A 1 197 ? -30.160 24.259 29.167 1.00 73.44 197 HIS A CA 1
ATOM 1613 C C . HIS A 1 197 ? -29.043 24.837 28.296 1.00 73.44 197 HIS A C 1
ATOM 1615 O O . HIS A 1 197 ? -29.283 25.282 27.174 1.00 73.44 197 HIS A O 1
ATOM 1621 N N . LEU A 1 198 ? -27.824 24.820 28.834 1.00 80.88 198 LEU A N 1
ATOM 1622 C CA . LEU A 1 198 ? -26.622 25.177 28.094 1.00 80.88 198 LEU A CA 1
ATOM 1623 C C . LEU A 1 198 ? -26.297 24.054 27.105 1.00 80.88 198 LEU A C 1
ATOM 1625 O O . LEU A 1 198 ? -26.244 22.885 27.496 1.00 80.88 198 LEU A O 1
ATOM 1629 N N . THR A 1 199 ? -26.115 24.401 25.838 1.00 77.12 199 THR A N 1
ATOM 1630 C CA . THR A 1 199 ? -25.763 23.448 24.782 1.00 77.12 199 THR A CA 1
ATOM 1631 C C . THR A 1 199 ? -24.263 23.482 24.510 1.00 77.12 199 THR A C 1
ATOM 1633 O O . THR A 1 199 ? -23.574 24.423 24.899 1.00 77.12 199 THR A O 1
ATOM 1636 N N . LEU A 1 200 ? -23.737 22.452 23.841 1.00 72.44 200 LEU A N 1
ATOM 1637 C CA . LEU A 1 200 ? -22.322 22.424 23.461 1.00 72.44 200 LEU A CA 1
ATOM 1638 C C . LEU A 1 200 ? -21.972 23.563 22.486 1.00 72.44 200 LEU A C 1
ATOM 1640 O O . LEU A 1 200 ? -20.854 24.045 22.511 1.00 72.44 200 LEU A O 1
ATOM 1644 N N . GLU A 1 201 ? -22.927 24.030 21.680 1.00 71.12 201 GLU A N 1
ATOM 1645 C CA . GLU A 1 201 ? -22.738 25.143 20.738 1.00 71.12 201 GLU A CA 1
ATOM 1646 C C . GLU A 1 201 ? -22.551 26.498 21.447 1.00 71.12 201 GLU A C 1
ATOM 1648 O O . GLU A 1 201 ? -21.907 27.392 20.907 1.00 71.12 201 GLU A O 1
ATOM 1653 N N . ASP A 1 202 ? -23.044 26.641 22.685 1.00 73.50 202 ASP A N 1
ATOM 1654 C CA . ASP A 1 202 ? -22.815 27.828 23.525 1.00 73.50 202 ASP A CA 1
ATOM 1655 C C . ASP A 1 202 ? -21.382 27.874 24.121 1.00 73.50 202 ASP A C 1
ATOM 1657 O O . ASP A 1 202 ? -20.957 28.892 24.694 1.00 73.50 202 ASP A O 1
ATOM 1661 N N . LEU A 1 203 ? -20.642 26.761 24.029 1.00 74.44 203 LEU A N 1
ATOM 1662 C CA . LEU A 1 203 ? -19.323 26.535 24.620 1.00 74.44 203 LEU A CA 1
ATOM 1663 C C . LEU A 1 203 ? -18.283 26.340 23.517 1.00 74.44 203 LEU A C 1
ATOM 1665 O O . LEU A 1 203 ? -18.279 25.326 22.831 1.00 74.44 203 LEU A O 1
ATOM 1669 N N . GLU A 1 204 ? -17.361 27.287 23.353 1.00 59.53 204 GLU A N 1
ATOM 1670 C CA . GLU A 1 204 ? -16.463 27.229 22.196 1.00 59.53 204 GLU A CA 1
ATOM 1671 C C . GLU A 1 204 ? -15.430 26.097 22.247 1.00 59.53 204 GLU A C 1
ATOM 1673 O O . GLU A 1 204 ? -14.989 25.678 21.180 1.00 59.53 204 GLU A O 1
ATOM 1678 N N . ARG A 1 205 ? -15.040 25.553 23.413 1.00 56.88 205 ARG A N 1
ATOM 1679 C CA . ARG A 1 205 ? -14.058 24.451 23.523 1.00 56.88 205 ARG A CA 1
ATOM 1680 C C . ARG A 1 205 ? -14.226 23.663 24.824 1.00 56.88 205 ARG A C 1
ATOM 1682 O O . ARG A 1 205 ? -14.681 24.202 25.827 1.00 56.88 205 ARG A O 1
ATOM 1689 N N . HIS A 1 206 ? -13.835 22.387 24.798 1.00 53.34 206 HIS A N 1
ATOM 1690 C CA . HIS A 1 206 ? -13.687 21.539 25.982 1.00 53.34 206 HIS A CA 1
ATOM 1691 C C . HIS A 1 206 ? -12.212 21.135 26.113 1.00 53.34 206 HIS A C 1
ATOM 1693 O O . HIS A 1 206 ? -11.652 20.549 25.184 1.00 53.34 206 HIS A O 1
ATOM 1699 N N . ASP A 1 207 ? -11.600 21.397 27.269 1.00 55.94 207 ASP A N 1
ATOM 1700 C CA . ASP A 1 207 ? -10.148 21.281 27.501 1.00 55.94 207 ASP A CA 1
ATOM 1701 C C . ASP A 1 207 ? -9.691 19.837 27.760 1.00 55.94 207 ASP A C 1
ATOM 1703 O O . ASP A 1 207 ? -9.030 19.526 28.746 1.00 55.94 207 ASP A O 1
ATOM 1707 N N . GLY A 1 208 ? -10.085 18.899 26.894 1.00 74.56 208 GLY A N 1
ATOM 1708 C CA . GLY A 1 208 ? -9.714 17.491 27.055 1.00 74.56 208 GLY A CA 1
ATOM 1709 C C . GLY A 1 208 ? -8.195 17.267 27.045 1.00 74.56 208 GLY A C 1
ATOM 1710 O O . GLY A 1 208 ? -7.666 16.574 27.908 1.00 74.56 208 GLY A O 1
ATOM 1711 N N . LYS A 1 209 ? -7.479 17.838 26.069 1.00 79.38 209 LYS A N 1
ATOM 1712 C CA . LYS A 1 209 ? -6.030 17.655 25.881 1.00 79.38 209 LYS A CA 1
ATOM 1713 C C . LYS A 1 209 ? -5.292 18.951 26.232 1.00 79.38 209 LYS A C 1
ATOM 1715 O O . LYS A 1 209 ? -5.494 19.946 25.552 1.00 79.38 209 LYS A O 1
ATOM 1720 N N . LEU A 1 210 ? -4.396 18.903 27.222 1.00 85.00 210 LEU A N 1
ATOM 1721 C CA . LEU A 1 210 ? -3.676 20.068 27.780 1.00 85.00 210 LEU A CA 1
ATOM 1722 C C . LEU A 1 210 ? -2.474 20.553 26.942 1.00 85.00 210 LEU A C 1
ATOM 1724 O O . LEU A 1 210 ? -1.652 21.325 27.415 1.00 85.00 210 LEU A O 1
ATOM 1728 N N . TRP A 1 211 ? -2.287 20.031 25.730 1.00 84.06 211 TRP A N 1
ATOM 1729 C CA . TRP A 1 211 ? -1.202 20.455 24.845 1.00 84.06 211 TRP A CA 1
ATOM 1730 C C . TRP A 1 211 ? -1.540 20.179 23.384 1.00 84.06 211 TRP A C 1
ATOM 1732 O O . TRP A 1 211 ? -2.194 19.183 23.042 1.00 84.06 211 TRP A O 1
ATOM 1742 N N . ASN A 1 212 ? -1.015 21.020 22.496 1.00 84.00 212 ASN A N 1
ATOM 1743 C CA . ASN A 1 212 ? -1.139 20.854 21.057 1.00 84.00 212 ASN A CA 1
ATOM 1744 C C . ASN A 1 212 ? 0.221 21.035 20.370 1.00 84.00 212 ASN A C 1
ATOM 1746 O O . ASN A 1 212 ? 0.771 22.126 20.344 1.00 84.00 212 ASN A O 1
ATOM 1750 N N . LEU A 1 213 ? 0.735 19.952 19.781 1.00 87.62 213 LEU A N 1
ATOM 1751 C CA . LEU A 1 213 ? 2.033 19.923 19.096 1.00 87.62 213 LEU A CA 1
ATOM 1752 C C . LEU A 1 213 ? 1.892 19.877 17.568 1.00 87.62 213 LEU A C 1
ATOM 1754 O O . LEU A 1 213 ? 2.841 19.525 16.875 1.00 87.62 213 LEU A O 1
ATOM 1758 N N . ASN A 1 214 ? 0.721 20.207 17.018 1.00 84.38 214 ASN A N 1
ATOM 1759 C CA . ASN A 1 214 ? 0.519 20.172 15.566 1.00 84.38 214 ASN A CA 1
ATOM 1760 C C . ASN A 1 214 ? 1.444 21.167 14.837 1.00 84.38 214 ASN A C 1
ATOM 1762 O O . ASN A 1 214 ? 1.985 20.845 13.780 1.00 84.38 214 ASN A O 1
ATOM 1766 N N . ASN A 1 215 ? 1.690 22.337 15.438 1.00 86.19 215 ASN A N 1
ATOM 1767 C CA . ASN A 1 215 ? 2.592 23.346 14.875 1.00 86.19 215 ASN A CA 1
ATOM 1768 C C . ASN A 1 215 ? 4.052 22.869 14.880 1.00 86.19 215 ASN A C 1
ATOM 1770 O O . ASN A 1 215 ? 4.769 23.124 13.920 1.00 86.19 215 ASN A O 1
ATOM 1774 N N . TYR A 1 216 ? 4.461 22.085 15.889 1.00 88.75 216 TYR A N 1
ATOM 1775 C CA . TYR A 1 216 ? 5.821 21.543 15.983 1.00 88.75 216 TYR A CA 1
ATOM 1776 C C . TYR A 1 216 ? 6.212 20.762 14.726 1.00 88.75 216 TYR A C 1
ATOM 1778 O O . TYR A 1 216 ? 7.282 20.971 14.166 1.00 88.75 216 TYR A O 1
ATOM 1786 N N . GLY A 1 217 ? 5.327 19.880 14.250 1.00 83.94 217 GLY A N 1
ATOM 1787 C CA . GLY A 1 217 ? 5.589 19.100 13.039 1.00 83.94 217 GLY A CA 1
ATOM 1788 C C . GLY A 1 217 ? 5.757 19.977 11.795 1.00 83.94 217 GLY A C 1
ATOM 1789 O O . GLY A 1 217 ? 6.626 19.701 10.973 1.00 83.94 217 GLY A O 1
ATOM 1790 N N . THR A 1 218 ? 4.967 21.047 11.689 1.00 87.62 218 THR A N 1
ATOM 1791 C CA . THR A 1 218 ? 5.013 21.988 10.557 1.00 87.62 218 THR A CA 1
ATOM 1792 C C . THR A 1 218 ? 6.323 22.773 10.551 1.00 87.62 218 THR A C 1
ATOM 1794 O O . THR A 1 218 ? 7.013 22.826 9.533 1.00 87.62 218 THR A O 1
ATOM 1797 N N . ASP A 1 219 ? 6.722 23.292 11.709 1.00 88.94 219 ASP A N 1
ATOM 1798 C CA . ASP A 1 219 ? 7.932 24.101 11.839 1.00 88.94 219 ASP A CA 1
ATOM 1799 C C . ASP A 1 219 ? 9.201 23.250 11.694 1.00 88.94 219 ASP A C 1
ATOM 1801 O O . ASP A 1 219 ? 10.188 23.706 11.123 1.00 88.94 219 ASP A O 1
ATOM 1805 N N . VAL A 1 220 ? 9.179 21.983 12.133 1.00 89.06 220 VAL A N 1
ATOM 1806 C CA . VAL A 1 220 ? 10.275 21.031 11.881 1.00 89.06 220 VAL A CA 1
ATOM 1807 C C . VAL A 1 220 ? 10.433 20.760 10.386 1.00 89.06 220 VAL A C 1
ATOM 1809 O O . VAL A 1 220 ? 11.559 20.721 9.895 1.00 89.06 220 VAL A O 1
ATOM 1812 N N . ILE A 1 221 ? 9.330 20.601 9.646 1.00 88.94 221 ILE A N 1
ATOM 1813 C CA . ILE A 1 221 ? 9.386 20.426 8.188 1.00 88.94 221 ILE A CA 1
ATOM 1814 C C . ILE A 1 221 ? 10.023 21.653 7.531 1.00 88.94 221 ILE A C 1
ATOM 1816 O O . ILE A 1 221 ? 10.912 21.509 6.695 1.00 88.94 221 ILE A O 1
ATOM 1820 N N . GLN A 1 222 ? 9.610 22.858 7.927 1.00 87.38 222 GLN A N 1
ATOM 1821 C CA . GLN A 1 222 ? 10.180 24.095 7.397 1.00 87.38 222 GLN A CA 1
ATOM 1822 C C . GLN A 1 222 ? 11.666 24.241 7.759 1.00 87.38 222 GLN A C 1
ATOM 1824 O O . GLN A 1 222 ? 12.475 24.604 6.902 1.00 87.38 222 GLN A O 1
ATOM 1829 N N . ALA A 1 223 ? 12.042 23.897 8.994 1.00 87.00 223 ALA A N 1
ATOM 1830 C CA . ALA A 1 223 ? 13.425 23.914 9.457 1.00 87.00 223 ALA A CA 1
ATOM 1831 C C . ALA A 1 223 ? 14.326 22.950 8.666 1.00 87.00 223 ALA A C 1
ATOM 1833 O O . ALA A 1 223 ? 15.491 23.241 8.435 1.00 87.00 223 ALA A O 1
ATOM 1834 N N . LEU A 1 224 ? 13.796 21.818 8.206 1.00 87.06 224 LEU A N 1
ATOM 1835 C CA . LEU A 1 224 ? 14.531 20.833 7.405 1.00 87.06 224 LEU A CA 1
ATOM 1836 C C . LEU A 1 224 ? 14.587 21.173 5.900 1.00 87.06 224 LEU A C 1
ATOM 1838 O O . LEU A 1 224 ? 14.991 20.332 5.101 1.00 87.06 224 LEU A O 1
ATOM 1842 N N . GLY A 1 225 ? 14.193 22.386 5.495 1.00 83.81 225 GLY A N 1
ATOM 1843 C CA . GLY A 1 225 ? 14.197 22.805 4.088 1.00 83.81 225 GLY A CA 1
ATOM 1844 C C . GLY A 1 225 ? 12.916 22.456 3.326 1.00 83.81 225 GLY A C 1
ATOM 1845 O O . GLY A 1 225 ? 12.938 22.346 2.100 1.00 83.81 225 GLY A O 1
ATOM 1846 N N . GLY A 1 226 ? 11.800 22.281 4.040 1.00 87.94 226 GLY A N 1
ATOM 1847 C CA . GLY A 1 226 ? 10.507 21.921 3.465 1.00 87.94 226 GLY A CA 1
ATOM 1848 C C . GLY A 1 226 ? 10.411 20.444 3.080 1.00 87.94 226 GLY A C 1
ATOM 1849 O O . GLY A 1 226 ? 11.343 19.659 3.251 1.00 87.94 226 GLY A O 1
ATOM 1850 N N . VAL A 1 227 ? 9.255 20.046 2.542 1.00 88.75 227 VAL A N 1
ATOM 1851 C CA . VAL A 1 227 ? 9.009 18.642 2.169 1.00 88.75 227 VAL A CA 1
ATOM 1852 C C . VAL A 1 227 ? 9.946 18.189 1.045 1.00 88.75 227 VAL A C 1
ATOM 1854 O O . VAL A 1 227 ? 10.473 17.085 1.107 1.00 88.75 227 VAL A O 1
ATOM 1857 N N . GLU A 1 228 ? 10.212 19.038 0.053 1.00 86.25 228 GLU A N 1
ATOM 1858 C CA . GLU A 1 228 ? 11.096 18.703 -1.074 1.00 86.25 228 GLU A CA 1
ATOM 1859 C C . GLU A 1 228 ? 12.548 18.478 -0.630 1.00 86.25 228 GLU A C 1
ATOM 1861 O O . GLU A 1 228 ? 13.161 17.490 -1.037 1.00 86.25 228 GLU A O 1
ATOM 1866 N N . GLY A 1 229 ? 13.066 19.324 0.271 1.00 86.69 229 GLY A N 1
ATOM 1867 C CA . GLY A 1 229 ? 14.390 19.140 0.871 1.00 86.69 229 GLY A CA 1
ATOM 1868 C C . GLY A 1 229 ? 14.494 17.821 1.637 1.00 86.69 229 GLY A C 1
ATOM 1869 O O . GLY A 1 229 ? 15.432 17.054 1.434 1.00 86.69 229 GLY A O 1
ATOM 1870 N N . ILE A 1 230 ? 13.476 17.494 2.440 1.00 90.75 230 ILE A N 1
ATOM 1871 C CA . ILE A 1 230 ? 13.399 16.213 3.153 1.00 90.75 230 ILE A CA 1
ATOM 1872 C C . ILE A 1 230 ? 13.373 15.033 2.175 1.00 90.75 230 ILE A C 1
ATOM 1874 O O . ILE A 1 230 ? 14.084 14.050 2.377 1.00 90.75 230 ILE A O 1
ATOM 1878 N N . LEU A 1 231 ? 12.552 15.094 1.125 1.00 91.81 231 LEU A N 1
ATOM 1879 C CA . LEU A 1 231 ? 12.371 13.976 0.200 1.00 91.81 231 LEU A CA 1
ATOM 1880 C C . LEU A 1 231 ? 13.610 13.706 -0.664 1.00 91.81 231 LEU A C 1
ATOM 1882 O O . LEU A 1 231 ? 13.793 12.559 -1.076 1.00 91.81 231 LEU A O 1
ATOM 1886 N N . GLU A 1 232 ? 14.501 14.679 -0.874 1.00 90.31 232 GLU A N 1
ATOM 1887 C CA . GLU A 1 232 ? 15.788 14.456 -1.558 1.00 90.31 232 GLU A CA 1
ATOM 1888 C C . GLU A 1 232 ? 16.674 13.430 -0.831 1.00 90.31 232 GLU A C 1
ATOM 1890 O O . GLU A 1 232 ? 17.418 12.662 -1.449 1.00 90.31 232 GLU A O 1
ATOM 1895 N N . HIS A 1 233 ? 16.562 13.369 0.496 1.00 91.56 233 HIS A N 1
ATOM 1896 C CA . HIS A 1 233 ? 17.272 12.405 1.336 1.00 91.56 233 HIS A CA 1
ATOM 1897 C C . HIS A 1 233 ? 16.718 10.976 1.248 1.00 91.56 233 HIS A C 1
ATOM 1899 O O . HIS A 1 233 ? 17.285 10.050 1.847 1.00 91.56 233 HIS A O 1
ATOM 1905 N N . THR A 1 234 ? 15.609 10.791 0.535 1.00 93.56 234 THR A N 1
ATOM 1906 C CA . THR A 1 234 ? 14.832 9.555 0.507 1.00 93.56 234 THR A CA 1
ATOM 1907 C C . THR A 1 234 ? 14.797 8.939 -0.887 1.00 93.56 234 THR A C 1
ATOM 1909 O O . THR A 1 234 ? 15.145 9.565 -1.885 1.00 93.56 234 THR A O 1
ATOM 1912 N N . LEU A 1 235 ? 14.313 7.701 -0.978 1.00 94.31 235 LEU A N 1
ATOM 1913 C CA . LEU A 1 235 ? 14.069 7.020 -2.250 1.00 94.31 235 LEU A CA 1
ATOM 1914 C C . LEU A 1 235 ? 12.737 7.442 -2.915 1.00 94.31 235 LEU A C 1
ATOM 1916 O O . LEU A 1 235 ? 12.219 6.721 -3.768 1.00 94.31 235 LEU A O 1
ATOM 1920 N N . PHE A 1 236 ? 12.165 8.590 -2.529 1.00 93.25 236 PHE A N 1
ATOM 1921 C CA . PHE A 1 236 ? 10.914 9.113 -3.081 1.00 93.25 236 PHE A CA 1
ATOM 1922 C C . PHE A 1 236 ? 10.969 9.246 -4.600 1.00 93.25 236 PHE A C 1
ATOM 1924 O O . PHE A 1 236 ? 10.137 8.670 -5.295 1.00 93.25 236 PHE A O 1
ATOM 1931 N N . LYS A 1 237 ? 11.991 9.911 -5.142 1.00 90.75 237 LYS A N 1
ATOM 1932 C CA . LYS A 1 237 ? 12.124 10.084 -6.594 1.00 90.75 237 LYS A CA 1
ATOM 1933 C C . LYS A 1 237 ? 12.219 8.759 -7.345 1.00 90.75 237 LYS A C 1
ATOM 1935 O O . LYS A 1 237 ? 11.647 8.646 -8.424 1.00 90.75 237 LYS A O 1
ATOM 1940 N N . GLY A 1 238 ? 12.824 7.732 -6.745 1.00 90.56 238 GLY A N 1
ATOM 1941 C CA . GLY A 1 238 ? 12.881 6.368 -7.283 1.00 90.56 238 GLY A CA 1
ATOM 1942 C C . GLY A 1 238 ? 11.509 5.710 -7.474 1.00 90.56 238 GLY A C 1
ATOM 1943 O O . GLY A 1 238 ? 11.358 4.831 -8.320 1.00 90.56 238 GLY A O 1
ATOM 1944 N N . THR A 1 239 ? 10.480 6.157 -6.745 1.00 89.88 239 THR A N 1
ATOM 1945 C CA . THR A 1 239 ? 9.092 5.696 -6.939 1.00 89.88 239 THR A CA 1
ATOM 1946 C C . THR A 1 239 ? 8.414 6.297 -8.171 1.00 89.88 239 THR A C 1
ATOM 1948 O O . THR A 1 239 ? 7.394 5.761 -8.608 1.00 89.88 239 THR A O 1
ATOM 1951 N N . TYR A 1 240 ? 8.957 7.389 -8.720 1.00 88.88 240 TYR A N 1
ATOM 1952 C CA . TYR A 1 240 ? 8.396 8.137 -9.848 1.00 88.88 240 TYR A CA 1
ATOM 1953 C C . TYR A 1 240 ? 6.948 8.612 -9.628 1.00 88.88 240 TYR A C 1
ATOM 1955 O O . TYR A 1 240 ? 6.155 8.661 -10.566 1.00 88.88 240 TYR A O 1
ATOM 1963 N N . PHE A 1 241 ? 6.567 8.918 -8.382 1.00 83.75 241 PHE A N 1
ATOM 1964 C CA . PHE A 1 241 ? 5.312 9.626 -8.130 1.00 83.75 241 PHE A CA 1
ATOM 1965 C C . PHE A 1 241 ? 5.436 11.093 -8.570 1.00 83.75 241 PHE A C 1
ATOM 1967 O O . PHE A 1 241 ? 6.483 11.701 -8.334 1.00 83.75 241 PHE A O 1
ATOM 1974 N N . PRO A 1 242 ? 4.393 11.673 -9.195 1.00 76.75 242 PRO A N 1
ATOM 1975 C CA . PRO A 1 242 ? 4.433 13.058 -9.661 1.00 76.75 242 PRO A CA 1
ATOM 1976 C C . PRO A 1 242 ? 4.460 14.054 -8.497 1.00 76.75 242 PRO A C 1
ATOM 1978 O O . PRO A 1 242 ? 5.109 15.093 -8.588 1.00 76.75 242 PRO A O 1
ATOM 1981 N N . THR A 1 243 ? 3.781 13.727 -7.395 1.00 80.38 243 THR A N 1
ATOM 1982 C CA . THR A 1 243 ? 3.722 14.534 -6.173 1.00 80.38 243 THR A CA 1
ATOM 1983 C C . THR A 1 243 ? 3.756 13.634 -4.938 1.00 80.38 243 THR A C 1
ATOM 1985 O O . THR A 1 243 ? 3.510 12.428 -5.005 1.00 80.38 243 THR A O 1
ATOM 1988 N N . TRP A 1 244 ? 4.114 14.213 -3.792 1.00 81.81 244 TRP A N 1
ATOM 1989 C CA . TRP A 1 244 ? 4.097 13.517 -2.502 1.00 81.81 244 TRP A CA 1
ATOM 1990 C C . TRP A 1 244 ? 2.710 13.544 -1.837 1.00 81.81 244 TRP A C 1
ATOM 1992 O O . TRP A 1 244 ? 2.439 12.764 -0.922 1.00 81.81 244 TRP A O 1
ATOM 2002 N N . GLU A 1 245 ? 1.833 14.441 -2.289 1.00 80.06 245 GLU A N 1
ATOM 2003 C CA . GLU A 1 245 ? 0.478 14.616 -1.774 1.00 80.06 245 GLU A CA 1
ATOM 2004 C C . GLU A 1 245 ? -0.401 13.405 -2.122 1.00 80.06 245 GLU A C 1
ATOM 2006 O O . GLU A 1 245 ? -0.389 12.904 -3.243 1.00 80.06 245 GLU A O 1
ATOM 2011 N N . GLY A 1 246 ? -1.183 12.915 -1.155 1.00 70.56 246 GLY A N 1
ATOM 2012 C CA . GLY A 1 246 ? -2.061 11.755 -1.366 1.00 70.56 246 GLY A CA 1
ATOM 2013 C C . GLY A 1 246 ? -1.355 10.395 -1.335 1.00 70.56 246 GLY A C 1
ATOM 2014 O O . GLY A 1 246 ? -1.975 9.380 -1.658 1.00 70.56 246 GLY A O 1
ATOM 2015 N N . LEU A 1 247 ? -0.085 10.348 -0.918 1.00 79.69 247 LEU A N 1
ATOM 2016 C CA . LEU A 1 247 ? 0.614 9.096 -0.638 1.00 79.69 247 LEU A CA 1
ATOM 2017 C C . LEU A 1 247 ? 0.347 8.611 0.781 1.00 79.69 247 LEU A C 1
ATOM 2019 O O . LEU A 1 247 ? 0.423 9.364 1.754 1.00 79.69 247 LEU A O 1
ATOM 2023 N N . PHE A 1 248 ? 0.090 7.312 0.901 1.00 79.12 248 PHE A N 1
ATOM 2024 C CA . PHE A 1 248 ? -0.184 6.681 2.183 1.00 79.12 248 PHE A CA 1
ATOM 2025 C C . PHE A 1 248 ? 0.787 5.537 2.448 1.00 79.12 248 PHE A C 1
ATOM 2027 O O . PHE A 1 248 ? 0.976 4.640 1.624 1.00 79.12 248 PHE A O 1
ATOM 2034 N N . TRP A 1 249 ? 1.363 5.548 3.650 1.00 80.12 249 TRP A N 1
ATOM 2035 C CA . TRP A 1 249 ? 2.069 4.398 4.199 1.00 80.12 249 TRP A CA 1
ATOM 2036 C C . TRP A 1 249 ? 1.068 3.308 4.570 1.00 80.12 249 TRP A C 1
ATOM 2038 O O . TRP A 1 249 ? 0.113 3.569 5.307 1.00 80.12 249 TRP A O 1
ATOM 2048 N N . GLU A 1 250 ? 1.329 2.068 4.162 1.00 72.75 250 GLU A N 1
ATOM 2049 C CA . GLU A 1 250 ? 0.582 0.919 4.676 1.00 72.75 250 GLU A CA 1
ATOM 2050 C C . GLU A 1 250 ? 0.766 0.836 6.201 1.00 72.75 250 GLU A C 1
ATOM 2052 O O . GLU A 1 250 ? 1.866 0.584 6.720 1.00 72.75 250 GLU A O 1
ATOM 2057 N N . LYS A 1 251 ? -0.310 1.101 6.948 1.00 63.62 251 LYS A N 1
ATOM 2058 C CA . LYS A 1 251 ? -0.328 0.989 8.408 1.00 63.62 251 LYS A CA 1
ATOM 2059 C C . LYS A 1 251 ? -0.495 -0.488 8.770 1.00 63.62 251 LYS A C 1
ATOM 2061 O O . LYS A 1 251 ? -1.613 -0.938 8.961 1.00 63.62 251 LYS A O 1
ATOM 2066 N N . ALA A 1 252 ? 0.636 -1.195 8.853 1.00 54.75 252 ALA A N 1
ATOM 2067 C CA . ALA A 1 252 ? 0.759 -2.636 9.097 1.00 54.75 252 ALA A CA 1
ATOM 2068 C C . ALA A 1 252 ? 0.072 -3.488 8.020 1.00 54.75 252 ALA A C 1
ATOM 2070 O O . ALA A 1 252 ? -1.148 -3.587 7.943 1.00 54.75 252 ALA A O 1
ATOM 2071 N N . SER A 1 253 ? 0.883 -4.133 7.181 1.00 56.19 253 SER A N 1
ATOM 2072 C CA . SER A 1 253 ? 0.356 -5.024 6.149 1.00 56.19 253 SER A CA 1
ATOM 2073 C C . SER A 1 253 ? -0.512 -6.124 6.766 1.00 56.19 253 SER A C 1
ATOM 2075 O O . SER A 1 253 ? -0.141 -6.710 7.787 1.00 56.19 253 SER A O 1
ATOM 2077 N N . GLY A 1 254 ? -1.626 -6.486 6.118 1.00 57.53 254 GLY A N 1
ATOM 2078 C CA . GLY A 1 254 ? -2.462 -7.624 6.544 1.00 57.53 254 GLY A CA 1
ATOM 2079 C C . GLY A 1 254 ? -1.663 -8.933 6.692 1.00 57.53 254 GLY A C 1
ATOM 2080 O O . GLY A 1 254 ? -2.061 -9.854 7.405 1.00 57.53 254 GLY A O 1
ATOM 2081 N N . PHE A 1 255 ? -0.472 -9.001 6.085 1.00 64.50 255 PHE A N 1
ATOM 2082 C CA . PHE A 1 255 ? 0.507 -10.056 6.316 1.00 64.50 255 PHE A CA 1
ATOM 2083 C C . PHE A 1 255 ? 1.077 -10.066 7.747 1.00 64.50 255 PHE A C 1
ATOM 2085 O O . PHE A 1 255 ? 1.088 -11.131 8.369 1.00 64.50 255 PHE A O 1
ATOM 2092 N N . GLU A 1 256 ? 1.536 -8.928 8.281 1.00 67.19 256 GLU A N 1
ATOM 2093 C CA . GLU A 1 256 ? 2.081 -8.820 9.646 1.00 67.19 256 GLU A CA 1
ATOM 2094 C C . GLU A 1 256 ? 1.035 -9.207 10.689 1.00 67.19 256 GLU A C 1
ATOM 2096 O O . GLU A 1 256 ? 1.315 -10.002 11.591 1.00 67.19 256 GLU A O 1
ATOM 2101 N N . GLU A 1 257 ? -0.192 -8.722 10.510 1.00 68.00 257 GLU A N 1
ATOM 2102 C CA . GLU A 1 257 ? -1.324 -9.064 11.361 1.00 68.00 257 GLU A CA 1
ATOM 2103 C C . GLU A 1 257 ? -1.635 -10.568 11.288 1.00 68.00 257 GLU A C 1
ATOM 2105 O O . GLU A 1 257 ? -1.660 -11.249 12.317 1.00 68.00 257 GLU A O 1
ATOM 2110 N N . SER A 1 258 ? -1.715 -11.143 10.080 1.00 69.75 258 SER A N 1
ATOM 2111 C CA . SER A 1 258 ? -1.927 -12.589 9.906 1.00 69.75 258 SER A CA 1
ATOM 2112 C C . SER A 1 258 ? -0.837 -13.449 10.562 1.00 69.75 258 SER A C 1
ATOM 2114 O O . SER A 1 258 ? -1.118 -14.544 11.054 1.00 69.75 258 SER A O 1
ATOM 2116 N N . MET A 1 259 ? 0.414 -12.975 10.591 1.00 65.75 259 MET A N 1
ATOM 2117 C CA . MET A 1 259 ? 1.534 -13.686 11.212 1.00 65.75 259 MET A CA 1
ATOM 2118 C C . MET A 1 259 ? 1.557 -13.525 12.730 1.00 65.75 259 MET A C 1
ATOM 2120 O O . MET A 1 259 ? 1.946 -14.466 13.420 1.00 65.75 259 MET A O 1
ATOM 2124 N N . LYS A 1 260 ? 1.092 -12.388 13.262 1.00 68.12 260 LYS A N 1
ATOM 2125 C CA . LYS A 1 260 ? 0.947 -12.156 14.707 1.00 68.12 260 LYS A CA 1
ATOM 2126 C C . LYS A 1 260 ? -0.055 -13.124 15.340 1.00 68.12 260 LYS A C 1
ATOM 2128 O O . LYS A 1 260 ? 0.189 -13.614 16.441 1.00 68.12 260 LYS A O 1
ATOM 2133 N N . TYR A 1 261 ? -1.143 -13.434 14.632 1.00 68.62 261 TYR A N 1
ATOM 2134 C CA . TYR A 1 261 ? -2.169 -14.380 15.088 1.00 68.62 261 TYR A CA 1
ATOM 2135 C C . TYR A 1 261 ? -1.828 -15.852 14.809 1.00 68.62 261 TYR A C 1
ATOM 2137 O O . TYR A 1 261 ? -2.421 -16.749 15.411 1.00 68.62 261 TYR A O 1
ATOM 2145 N N . LYS A 1 262 ? -0.845 -16.140 13.944 1.00 76.12 262 LYS A N 1
ATOM 2146 C CA . LYS A 1 262 ? -0.354 -17.509 13.739 1.00 76.12 262 LYS A CA 1
ATOM 2147 C C . LYS A 1 262 ? 0.514 -17.960 14.913 1.00 76.12 262 LYS A C 1
ATOM 2149 O O . LYS A 1 262 ? 1.377 -17.237 15.410 1.00 76.12 262 LYS A O 1
ATOM 2154 N N . LYS A 1 263 ? 0.337 -19.217 15.330 1.00 75.62 263 LYS A N 1
ATOM 2155 C CA . LYS A 1 263 ? 1.187 -19.849 16.348 1.00 75.62 263 LYS A CA 1
ATOM 2156 C C . LYS A 1 263 ? 2.574 -20.138 15.760 1.00 75.62 263 LYS A C 1
ATOM 2158 O O . LYS A 1 263 ? 2.815 -21.205 15.207 1.00 75.62 263 LYS A O 1
ATOM 2163 N N . LEU A 1 264 ? 3.464 -19.154 15.859 1.00 75.06 264 LEU A N 1
ATOM 2164 C CA . LEU A 1 264 ? 4.855 -19.224 15.407 1.00 75.06 264 LEU A CA 1
ATOM 2165 C C . LEU A 1 264 ? 5.799 -19.612 16.551 1.00 75.06 264 LEU A C 1
ATOM 2167 O O . LEU A 1 264 ? 5.555 -19.270 17.711 1.00 75.06 264 LEU A O 1
ATOM 2171 N N . ALA A 1 265 ? 6.909 -20.271 16.212 1.00 75.50 265 ALA A N 1
ATOM 2172 C CA . ALA A 1 265 ? 8.001 -20.501 17.156 1.00 75.50 265 ALA A CA 1
ATOM 2173 C C . ALA A 1 265 ? 8.649 -19.167 17.574 1.00 75.50 265 ALA A C 1
ATOM 2175 O O . ALA A 1 265 ? 8.691 -18.221 16.788 1.00 75.50 265 ALA A O 1
ATOM 2176 N N . ASN A 1 266 ? 9.214 -19.083 18.783 1.00 71.88 266 ASN A N 1
ATOM 2177 C CA . ASN A 1 266 ? 9.793 -17.832 19.299 1.00 71.88 266 ASN A CA 1
ATOM 2178 C C . ASN A 1 266 ? 10.885 -17.244 18.382 1.00 71.88 266 ASN A C 1
ATOM 2180 O O . ASN A 1 266 ? 10.919 -16.035 18.177 1.00 71.88 266 ASN A O 1
ATOM 2184 N N . ALA A 1 267 ? 11.701 -18.089 17.742 1.00 65.88 267 ALA A N 1
ATOM 2185 C CA . ALA A 1 267 ? 12.706 -17.656 16.766 1.00 65.88 267 ALA A CA 1
ATOM 2186 C C . ALA A 1 267 ? 12.106 -17.046 15.481 1.00 65.88 267 ALA A C 1
ATOM 2188 O O . ALA A 1 267 ? 12.761 -16.254 14.816 1.00 65.88 267 ALA A O 1
ATOM 2189 N N . GLN A 1 268 ? 10.862 -17.385 15.127 1.00 65.25 268 GLN A N 1
ATOM 2190 C CA . GLN A 1 268 ? 10.158 -16.826 13.966 1.00 65.25 268 GLN A CA 1
ATOM 2191 C C . GLN A 1 268 ? 9.467 -15.494 14.284 1.00 65.25 268 GLN A C 1
ATOM 2193 O O . GLN A 1 268 ? 9.116 -14.767 13.361 1.00 65.25 268 GLN A O 1
ATOM 2198 N N . ARG A 1 269 ? 9.294 -15.145 15.569 1.00 65.88 269 ARG A N 1
ATOM 2199 C CA . ARG A 1 269 ? 8.684 -13.872 15.997 1.00 65.88 269 ARG A CA 1
ATOM 2200 C C . ARG A 1 269 ? 9.625 -12.672 15.857 1.00 65.88 269 ARG A C 1
ATOM 2202 O O . ARG A 1 269 ? 9.150 -11.545 15.785 1.00 65.88 269 ARG A O 1
ATOM 2209 N N . SER A 1 270 ? 10.938 -12.893 15.776 1.00 65.31 270 SER A N 1
ATOM 2210 C CA . SER A 1 270 ? 11.918 -11.821 15.554 1.00 65.31 270 SER A CA 1
ATOM 2211 C C . SER A 1 270 ? 11.888 -11.269 14.123 1.00 65.31 270 SER A C 1
ATOM 2213 O O . SER A 1 270 ? 12.161 -10.089 13.930 1.00 65.31 270 SER A O 1
ATOM 2215 N N . GLY A 1 271 ? 11.518 -12.086 13.128 1.00 61.66 271 GLY A N 1
ATOM 2216 C CA . GLY A 1 271 ? 11.467 -11.702 11.711 1.00 61.66 271 GLY A CA 1
ATOM 2217 C C . GLY A 1 271 ? 10.428 -10.617 11.381 1.00 61.66 271 GLY A C 1
ATOM 2218 O O . GLY A 1 271 ? 10.804 -9.610 10.784 1.00 61.66 271 GLY A O 1
ATOM 2219 N N . PRO A 1 272 ? 9.146 -10.761 11.777 1.00 56.94 272 PRO A N 1
ATOM 2220 C CA . PRO A 1 272 ? 8.115 -9.741 11.561 1.00 56.94 272 PRO A CA 1
ATOM 2221 C C . PRO A 1 272 ? 8.476 -8.373 12.154 1.00 56.94 272 PRO A C 1
ATOM 2223 O O . PRO A 1 272 ? 8.268 -7.353 11.507 1.00 56.94 272 PRO A O 1
ATOM 2226 N N . ASN A 1 273 ? 9.131 -8.345 13.320 1.00 61.66 273 ASN A N 1
ATOM 2227 C CA . ASN A 1 273 ? 9.588 -7.104 13.957 1.00 61.66 273 ASN A CA 1
ATOM 2228 C C . ASN A 1 273 ? 10.716 -6.387 13.182 1.00 61.66 273 ASN A C 1
ATOM 2230 O O . ASN A 1 273 ? 11.010 -5.230 13.468 1.00 61.66 273 ASN A O 1
ATOM 2234 N N . GLN A 1 274 ? 11.359 -7.047 12.209 1.00 61.00 274 GLN A N 1
ATOM 2235 C CA . GLN A 1 274 ? 12.382 -6.436 11.351 1.00 61.00 274 GLN A CA 1
ATOM 2236 C C . GLN A 1 274 ? 11.802 -5.781 10.089 1.00 61.00 274 GLN A C 1
ATOM 2238 O O . GLN A 1 274 ? 12.509 -5.008 9.444 1.00 61.00 274 GLN A O 1
ATOM 2243 N N . ILE A 1 275 ? 10.551 -6.067 9.709 1.00 59.09 275 ILE A N 1
ATOM 2244 C CA . ILE A 1 275 ? 9.948 -5.559 8.464 1.00 59.09 275 ILE A CA 1
ATOM 2245 C C . ILE A 1 275 ? 9.829 -4.021 8.473 1.00 59.09 275 ILE A C 1
ATOM 2247 O O . ILE A 1 275 ? 10.317 -3.408 7.517 1.00 59.09 275 ILE A O 1
ATOM 2251 N N . PRO A 1 276 ? 9.342 -3.368 9.551 1.00 63.44 276 PRO A N 1
ATOM 2252 C CA . PRO A 1 276 ? 9.308 -1.904 9.621 1.00 63.44 276 PRO A CA 1
ATOM 2253 C C . PRO A 1 276 ? 10.705 -1.271 9.537 1.00 63.44 276 PRO A C 1
ATOM 2255 O O . PRO A 1 276 ? 10.894 -0.257 8.867 1.00 63.44 276 PRO A O 1
ATOM 2258 N N . ASN A 1 277 ? 11.713 -1.918 10.131 1.00 70.12 277 ASN A N 1
ATOM 2259 C CA . ASN A 1 277 ? 13.102 -1.454 10.069 1.00 70.12 277 ASN A CA 1
ATOM 2260 C C . ASN A 1 277 ? 13.675 -1.563 8.648 1.00 70.12 277 ASN A C 1
ATOM 2262 O O . ASN A 1 277 ? 14.426 -0.688 8.220 1.00 70.12 277 ASN A O 1
ATOM 2266 N N . ARG A 1 278 ? 13.306 -2.606 7.889 1.00 76.12 278 ARG A N 1
ATOM 2267 C CA . ARG A 1 278 ? 13.699 -2.757 6.478 1.00 76.12 278 ARG A CA 1
ATOM 2268 C C . ARG A 1 278 ? 13.073 -1.686 5.591 1.00 76.12 278 ARG A C 1
ATOM 2270 O O . ARG A 1 278 ? 13.775 -1.179 4.720 1.00 76.12 278 ARG A O 1
ATOM 2277 N N . ARG A 1 279 ? 11.808 -1.326 5.837 1.00 83.88 279 ARG A N 1
ATOM 2278 C CA . ARG A 1 279 ? 11.129 -0.212 5.157 1.00 83.88 279 ARG A CA 1
ATOM 2279 C C . ARG A 1 279 ? 11.836 1.108 5.437 1.00 83.88 279 ARG A C 1
ATOM 2281 O O . ARG A 1 279 ? 12.216 1.801 4.503 1.00 83.88 279 ARG A O 1
ATOM 2288 N N . PHE A 1 280 ? 12.093 1.398 6.711 1.00 85.62 280 PHE A N 1
ATOM 2289 C CA . PHE A 1 280 ? 12.796 2.609 7.131 1.00 85.62 280 PHE A CA 1
ATOM 2290 C C . PHE A 1 280 ? 14.202 2.711 6.522 1.00 85.62 280 PHE A C 1
ATOM 2292 O O . PHE A 1 280 ? 14.561 3.741 5.961 1.00 85.62 280 PHE A O 1
ATOM 2299 N N . THR A 1 281 ? 14.982 1.621 6.561 1.00 86.69 281 THR A N 1
ATOM 2300 C CA . THR A 1 281 ? 16.336 1.616 5.980 1.00 86.69 281 THR A CA 1
ATOM 2301 C C . THR A 1 281 ? 16.303 1.803 4.460 1.00 86.69 281 THR A C 1
ATOM 2303 O O . THR A 1 281 ? 17.197 2.437 3.914 1.00 86.69 281 THR A O 1
ATOM 2306 N N . LEU A 1 282 ? 15.302 1.246 3.764 1.00 90.50 282 LEU A N 1
ATOM 2307 C CA . LEU A 1 282 ? 15.155 1.415 2.317 1.00 90.50 282 LEU A CA 1
ATOM 2308 C C . LEU A 1 282 ? 14.742 2.850 1.955 1.00 90.50 282 LEU A C 1
ATOM 2310 O O . LEU A 1 282 ? 15.321 3.422 1.034 1.00 90.50 282 LEU A O 1
ATOM 2314 N N . TRP A 1 283 ? 13.792 3.433 2.692 1.00 92.25 283 TRP A N 1
ATOM 2315 C CA . TRP A 1 283 ? 13.317 4.802 2.477 1.00 92.25 283 TRP A CA 1
ATOM 2316 C C . TRP A 1 283 ? 14.447 5.821 2.585 1.00 92.25 283 TRP A C 1
ATOM 2318 O O . TRP A 1 283 ? 14.666 6.589 1.657 1.00 92.25 283 TRP A O 1
ATOM 2328 N N . TRP A 1 284 ? 15.233 5.748 3.659 1.00 91.69 284 TRP A N 1
ATOM 2329 C CA . TRP A 1 284 ? 16.374 6.635 3.902 1.00 91.69 284 TRP A CA 1
ATOM 2330 C C . TRP A 1 284 ? 17.679 6.139 3.263 1.00 91.69 284 TRP A C 1
ATOM 2332 O O . TRP A 1 284 ? 18.760 6.632 3.591 1.00 91.69 284 TRP A O 1
ATOM 2342 N N . SER A 1 285 ? 17.618 5.144 2.371 1.00 91.25 285 SER A N 1
ATOM 2343 C CA . SER A 1 285 ? 18.820 4.501 1.831 1.00 91.25 285 SER A CA 1
ATOM 2344 C C . SER A 1 285 ? 19.789 5.441 1.104 1.00 91.25 285 SER A C 1
ATOM 2346 O O . SER A 1 285 ? 20.987 5.255 1.330 1.00 91.25 285 SER A O 1
ATOM 2348 N N . PRO A 1 286 ? 19.358 6.467 0.334 1.00 91.94 286 PRO A N 1
ATOM 2349 C CA . PRO A 1 286 ? 20.298 7.388 -0.314 1.00 91.94 286 PRO A CA 1
ATOM 2350 C C . PRO A 1 286 ? 21.138 8.197 0.679 1.00 91.94 286 PRO A C 1
ATOM 2352 O O . PRO A 1 286 ? 22.277 8.553 0.391 1.00 91.94 286 PRO A O 1
ATOM 2355 N N . THR A 1 287 ? 20.601 8.447 1.873 1.00 88.50 287 THR A N 1
ATOM 2356 C CA . THR A 1 287 ? 21.296 9.193 2.928 1.00 88.50 287 THR A CA 1
ATOM 2357 C C . THR A 1 287 ? 22.065 8.279 3.878 1.00 88.50 287 THR A C 1
ATOM 2359 O O . THR A 1 287 ? 23.136 8.641 4.355 1.00 88.50 287 THR A O 1
ATOM 2362 N N . ILE A 1 288 ? 21.556 7.076 4.151 1.00 86.62 288 ILE A N 1
ATOM 2363 C CA . ILE A 1 288 ? 22.225 6.098 5.018 1.00 86.62 288 ILE A CA 1
ATOM 2364 C C . ILE A 1 288 ? 23.440 5.481 4.307 1.00 86.62 288 ILE A C 1
ATOM 2366 O O . ILE A 1 288 ? 24.501 5.339 4.908 1.00 86.62 288 ILE A O 1
ATOM 2370 N N . ASN A 1 289 ? 23.306 5.087 3.039 1.00 86.31 289 ASN A N 1
ATOM 2371 C CA . ASN A 1 289 ? 24.338 4.372 2.284 1.00 86.31 289 ASN A CA 1
ATOM 2372 C C . ASN A 1 289 ? 25.189 5.326 1.427 1.00 86.31 289 ASN A C 1
ATOM 2374 O O . ASN A 1 289 ? 25.253 5.170 0.212 1.00 86.31 289 ASN A O 1
ATOM 2378 N N . ARG A 1 290 ? 25.848 6.297 2.069 1.00 80.81 290 ARG A N 1
ATOM 2379 C CA . ARG A 1 290 ? 26.713 7.294 1.410 1.00 80.81 290 ARG A CA 1
ATOM 2380 C C . ARG A 1 290 ? 28.136 7.281 1.966 1.00 80.81 290 ARG A C 1
ATOM 2382 O O . ARG A 1 290 ? 28.359 6.930 3.130 1.00 80.81 290 ARG A O 1
ATOM 2389 N N . ALA A 1 291 ? 29.099 7.683 1.139 1.00 71.56 291 ALA A N 1
ATOM 2390 C CA . ALA A 1 291 ? 30.524 7.643 1.479 1.00 71.56 291 ALA A CA 1
ATOM 2391 C C . ALA A 1 291 ? 30.888 8.576 2.651 1.00 71.56 291 ALA A C 1
ATOM 2393 O O . ALA A 1 291 ? 31.737 8.235 3.472 1.00 71.56 291 ALA A O 1
ATOM 2394 N N . ASN A 1 292 ? 30.199 9.717 2.788 1.00 69.44 292 ASN A N 1
ATOM 2395 C CA . ASN A 1 292 ? 30.435 10.650 3.896 1.00 69.44 292 ASN A CA 1
ATOM 2396 C C . ASN A 1 292 ? 29.978 10.104 5.264 1.00 69.44 292 ASN A C 1
ATOM 2398 O O . ASN A 1 292 ? 30.456 10.565 6.299 1.00 69.44 292 ASN A O 1
ATOM 2402 N N . VAL A 1 293 ? 29.093 9.098 5.287 1.00 64.19 293 VAL A N 1
ATOM 2403 C CA . VAL A 1 293 ? 28.623 8.441 6.521 1.00 64.19 293 VAL A CA 1
ATOM 2404 C C . VAL A 1 293 ? 29.487 7.216 6.845 1.00 64.19 293 VAL A C 1
ATOM 2406 O O . VAL A 1 293 ? 29.912 7.040 7.992 1.00 64.19 293 VAL A O 1
ATOM 2409 N N . TYR A 1 294 ? 29.811 6.396 5.837 1.00 68.50 294 TYR A N 1
ATOM 2410 C CA . TYR A 1 294 ? 30.644 5.197 5.971 1.00 68.50 294 TYR A CA 1
ATOM 2411 C C . TYR A 1 294 ? 31.901 5.292 5.090 1.00 68.50 294 TYR A C 1
ATOM 2413 O O . TYR A 1 294 ? 31.826 5.191 3.873 1.00 68.50 294 TYR A O 1
ATOM 2421 N N . VAL A 1 295 ? 33.074 5.444 5.715 1.00 56.50 295 VAL A N 1
ATOM 2422 C CA . VAL A 1 295 ? 34.316 5.847 5.015 1.00 56.50 295 VAL A CA 1
ATOM 2423 C C . VAL A 1 295 ? 35.212 4.664 4.585 1.00 56.50 295 VAL A C 1
ATOM 2425 O O . VAL A 1 295 ? 36.189 4.861 3.874 1.00 56.50 295 VAL A O 1
ATOM 2428 N N . VAL A 1 296 ? 34.933 3.420 4.999 1.00 59.12 296 VAL A N 1
ATOM 2429 C CA . VAL A 1 296 ? 35.982 2.368 5.016 1.00 59.12 296 VAL A CA 1
ATOM 2430 C C . VAL A 1 296 ? 35.745 1.179 4.069 1.00 59.12 296 VAL A C 1
ATOM 2432 O O . VAL A 1 296 ? 36.705 0.488 3.736 1.00 59.12 296 VAL A O 1
ATOM 2435 N N . PHE A 1 297 ? 34.517 0.890 3.617 1.00 68.25 297 PHE A N 1
ATOM 2436 C CA . PHE A 1 297 ? 34.237 -0.384 2.930 1.00 68.25 297 PHE A CA 1
ATOM 2437 C C . PHE A 1 297 ? 33.202 -0.268 1.802 1.00 68.25 297 PHE A C 1
ATOM 2439 O O . PHE A 1 297 ? 32.013 -0.474 2.030 1.00 68.25 297 PHE A O 1
ATOM 2446 N N . GLN A 1 298 ? 33.667 -0.014 0.574 1.00 81.31 298 GLN A N 1
ATOM 2447 C CA . GLN A 1 298 ? 32.825 0.007 -0.624 1.00 81.31 298 GLN A CA 1
ATOM 2448 C C . GLN A 1 298 ? 32.784 -1.374 -1.297 1.00 81.31 298 GLN A C 1
ATOM 2450 O O . GLN A 1 298 ? 33.813 -1.905 -1.712 1.00 81.31 298 GLN A O 1
ATOM 2455 N N . VAL A 1 299 ? 31.592 -1.959 -1.436 1.00 88.31 299 VAL A N 1
ATOM 2456 C CA . VAL A 1 299 ? 31.381 -3.240 -2.134 1.00 88.31 299 VAL A CA 1
ATOM 2457 C C . VAL A 1 299 ? 30.249 -3.127 -3.138 1.00 88.31 299 VAL A C 1
ATOM 2459 O O . VAL A 1 299 ? 29.158 -2.678 -2.799 1.00 88.31 299 VAL A O 1
ATOM 2462 N N . GLN A 1 300 ? 30.489 -3.587 -4.363 1.00 91.75 300 GLN A N 1
ATOM 2463 C CA . GLN A 1 300 ? 29.455 -3.697 -5.386 1.00 91.75 300 GLN A CA 1
ATOM 2464 C C . GLN A 1 300 ? 28.545 -4.907 -5.116 1.00 91.75 300 GLN A C 1
ATOM 2466 O O . GLN A 1 300 ? 29.025 -5.993 -4.788 1.00 91.75 300 GLN A O 1
ATOM 2471 N N . LEU A 1 301 ? 27.229 -4.733 -5.245 1.00 92.00 301 LEU A N 1
ATOM 2472 C CA . LEU A 1 301 ? 26.263 -5.829 -5.158 1.00 92.00 301 LEU A CA 1
ATOM 2473 C C . LEU A 1 301 ? 26.245 -6.659 -6.448 1.00 92.00 301 LEU A C 1
ATOM 2475 O O . LEU A 1 301 ? 26.171 -6.112 -7.548 1.00 92.00 301 LEU A O 1
ATOM 2479 N N . ASP A 1 302 ? 26.243 -7.985 -6.301 1.00 90.50 302 ASP A N 1
ATOM 2480 C CA . ASP A 1 302 ? 26.237 -8.921 -7.428 1.00 90.50 302 ASP A CA 1
ATOM 2481 C C . ASP A 1 302 ? 25.107 -8.622 -8.426 1.00 90.50 302 ASP A C 1
ATOM 2483 O O . ASP A 1 302 ? 23.961 -8.399 -8.035 1.00 90.50 302 ASP A O 1
ATOM 2487 N N . LEU A 1 303 ? 25.439 -8.667 -9.724 1.00 92.50 303 LEU A N 1
ATOM 2488 C CA . LEU A 1 303 ? 24.526 -8.435 -10.858 1.00 92.50 303 LEU A CA 1
ATOM 2489 C C . LEU A 1 303 ? 23.910 -7.025 -10.934 1.00 92.50 303 LEU A C 1
ATOM 2491 O O . LEU A 1 303 ? 22.977 -6.807 -11.706 1.00 92.50 303 LEU A O 1
ATOM 2495 N N . THR A 1 304 ? 24.417 -6.066 -10.157 1.00 94.56 304 THR A N 1
ATOM 2496 C CA . THR A 1 304 ? 23.928 -4.681 -10.142 1.00 94.56 304 THR A CA 1
ATOM 2497 C C . THR A 1 304 ? 25.084 -3.690 -10.107 1.00 94.56 304 THR A C 1
ATOM 2499 O O . THR A 1 304 ? 26.202 -4.037 -9.734 1.00 94.56 304 THR A O 1
ATOM 2502 N N . GLY A 1 305 ? 24.819 -2.437 -10.465 1.00 92.38 305 GLY A N 1
ATOM 2503 C CA . GLY A 1 305 ? 25.778 -1.339 -10.352 1.00 92.38 305 GLY A CA 1
ATOM 2504 C C . GLY A 1 305 ? 25.808 -0.649 -8.986 1.00 92.38 305 GLY A C 1
ATOM 2505 O O . GLY A 1 305 ? 26.339 0.451 -8.877 1.00 92.38 305 GLY A O 1
ATOM 2506 N N . ILE A 1 306 ? 25.191 -1.240 -7.958 1.00 94.19 306 ILE A N 1
ATOM 2507 C CA . ILE A 1 306 ? 24.981 -0.574 -6.670 1.00 94.19 306 ILE A CA 1
ATOM 2508 C C . ILE A 1 306 ? 26.184 -0.788 -5.759 1.00 94.19 306 ILE A C 1
ATOM 2510 O O . ILE A 1 306 ? 26.591 -1.928 -5.520 1.00 94.19 306 ILE A O 1
ATOM 2514 N N . PHE A 1 307 ? 26.696 0.299 -5.187 1.00 91.12 307 PHE A N 1
ATOM 2515 C CA . PHE A 1 307 ? 27.763 0.262 -4.194 1.00 91.12 307 PHE A CA 1
ATOM 2516 C C . PHE A 1 307 ? 27.205 0.382 -2.773 1.00 91.12 307 PHE A C 1
ATOM 2518 O O . PHE A 1 307 ? 26.459 1.301 -2.447 1.00 91.12 307 PHE A O 1
ATOM 2525 N N . MET A 1 308 ? 27.591 -0.550 -1.908 1.00 87.38 308 MET A N 1
ATOM 2526 C CA . MET A 1 308 ? 27.325 -0.527 -0.472 1.00 87.38 308 MET A CA 1
ATOM 2527 C C . MET A 1 308 ? 28.550 0.044 0.239 1.00 87.38 308 MET A C 1
ATOM 2529 O O . MET A 1 308 ? 29.613 -0.567 0.164 1.00 87.38 308 MET A O 1
ATOM 2533 N N . GLN A 1 309 ? 28.402 1.174 0.932 1.00 83.56 309 GLN A N 1
ATOM 2534 C CA . GLN A 1 309 ? 29.492 1.859 1.651 1.00 83.56 309 GLN A CA 1
ATOM 2535 C C . GLN A 1 309 ? 29.728 1.291 3.064 1.00 83.56 309 GLN A C 1
ATOM 2537 O O . GLN A 1 309 ? 30.743 1.551 3.709 1.00 83.56 309 GLN A O 1
ATOM 2542 N N . GLY A 1 310 ? 28.783 0.484 3.554 1.00 79.06 310 GLY A N 1
ATOM 2543 C CA . GLY A 1 310 ? 28.858 -0.187 4.845 1.00 79.06 310 GLY A CA 1
ATOM 2544 C C . GLY A 1 310 ? 28.097 -1.512 4.859 1.00 79.06 310 GLY A C 1
ATOM 2545 O O . GLY A 1 310 ? 27.284 -1.821 3.983 1.00 79.06 310 GLY A O 1
ATOM 2546 N N . LYS A 1 311 ? 28.341 -2.328 5.891 1.00 80.56 311 LYS A N 1
ATOM 2547 C CA . LYS A 1 311 ? 27.603 -3.582 6.103 1.00 80.56 311 LYS A CA 1
ATOM 2548 C C . LYS A 1 311 ? 26.238 -3.278 6.717 1.00 80.56 311 LYS A C 1
ATOM 2550 O O . LYS A 1 311 ? 26.090 -3.299 7.933 1.00 80.56 311 LYS A O 1
ATOM 2555 N N . ILE A 1 312 ? 25.244 -3.032 5.864 1.00 81.62 312 ILE A N 1
ATOM 2556 C CA . ILE A 1 312 ? 23.845 -2.806 6.255 1.00 81.62 312 ILE A CA 1
ATOM 2557 C C . ILE A 1 312 ? 22.999 -3.983 5.733 1.00 81.62 312 ILE A C 1
ATOM 2559 O O . ILE A 1 312 ? 22.535 -3.954 4.587 1.00 81.62 312 ILE A O 1
ATOM 2563 N N . PRO A 1 313 ? 22.812 -5.064 6.520 1.00 81.25 313 PRO A N 1
ATOM 2564 C CA . PRO A 1 313 ? 22.176 -6.288 6.029 1.00 81.25 313 PRO A CA 1
ATOM 2565 C C . PRO A 1 313 ? 20.727 -6.080 5.581 1.00 81.25 313 PRO A C 1
ATOM 2567 O O . PRO A 1 313 ? 20.310 -6.643 4.571 1.00 81.25 313 PRO A O 1
ATOM 2570 N N . THR A 1 314 ? 19.967 -5.247 6.297 1.00 82.75 314 THR A N 1
ATOM 2571 C CA . THR A 1 314 ? 18.564 -4.937 5.982 1.00 82.75 314 THR A CA 1
ATOM 2572 C C . THR A 1 314 ? 18.423 -4.289 4.608 1.00 82.75 314 THR A C 1
ATOM 2574 O O . THR A 1 314 ? 17.586 -4.730 3.818 1.00 82.75 314 THR A O 1
ATOM 2577 N N . LEU A 1 315 ? 19.285 -3.313 4.301 1.00 87.31 315 LEU A N 1
ATOM 2578 C CA . LEU A 1 315 ? 19.335 -2.636 3.007 1.00 87.31 315 LEU A CA 1
ATOM 2579 C C . LEU A 1 315 ? 19.771 -3.585 1.891 1.00 87.31 315 LEU A C 1
ATOM 2581 O O . LEU A 1 315 ? 19.098 -3.667 0.866 1.00 87.31 315 LEU A O 1
ATOM 2585 N N . LYS A 1 316 ? 20.839 -4.364 2.117 1.00 89.00 316 LYS A N 1
ATOM 2586 C CA . LYS A 1 316 ? 21.327 -5.356 1.147 1.00 89.00 316 LYS A CA 1
ATOM 2587 C C . LYS A 1 316 ? 20.215 -6.318 0.722 1.00 89.00 316 LYS A C 1
ATOM 2589 O O . LYS A 1 316 ? 20.048 -6.570 -0.467 1.00 89.00 316 LYS A O 1
ATOM 2594 N N . ILE A 1 317 ? 19.434 -6.838 1.672 1.00 87.81 317 ILE A N 1
ATOM 2595 C CA . ILE A 1 317 ? 18.320 -7.747 1.360 1.00 87.81 317 ILE A CA 1
ATOM 2596 C C . ILE A 1 317 ? 17.246 -7.024 0.537 1.00 87.81 317 ILE A C 1
ATOM 2598 O O . ILE A 1 317 ? 16.740 -7.600 -0.424 1.00 87.81 317 ILE A O 1
ATOM 2602 N N . SER A 1 318 ? 16.893 -5.784 0.889 1.00 90.12 318 SER A N 1
ATOM 2603 C CA . SER A 1 318 ? 15.877 -5.015 0.159 1.00 90.12 318 SER A CA 1
ATOM 2604 C C . SER A 1 318 ? 16.302 -4.696 -1.279 1.00 90.12 318 SER A C 1
ATOM 2606 O O . SER A 1 318 ? 15.526 -4.944 -2.197 1.00 90.12 318 SER A O 1
ATOM 2608 N N . LEU A 1 319 ? 17.546 -4.267 -1.508 1.00 93.06 319 LEU A N 1
ATOM 2609 C CA . LEU A 1 319 ? 18.062 -3.986 -2.855 1.00 93.06 319 LEU A CA 1
ATOM 2610 C C . LEU A 1 319 ? 18.157 -5.250 -3.723 1.00 93.06 319 LEU A C 1
ATOM 2612 O O . LEU A 1 319 ? 17.738 -5.233 -4.878 1.00 93.06 319 LEU A O 1
ATOM 2616 N N . ILE A 1 320 ? 18.606 -6.380 -3.159 1.00 92.31 320 ILE A N 1
ATOM 2617 C CA . ILE A 1 320 ? 18.603 -7.675 -3.867 1.00 92.31 320 ILE A CA 1
ATOM 2618 C C . ILE A 1 320 ? 17.175 -8.090 -4.250 1.00 92.31 320 ILE A C 1
ATOM 2620 O O . ILE A 1 320 ? 16.959 -8.670 -5.312 1.00 92.31 320 ILE A O 1
ATOM 2624 N N . GLN A 1 321 ? 16.183 -7.807 -3.399 1.00 89.88 321 GLN A N 1
ATOM 2625 C CA . GLN A 1 321 ? 14.783 -8.102 -3.703 1.00 89.88 321 GLN A CA 1
ATOM 2626 C C . GLN A 1 321 ? 14.224 -7.221 -4.825 1.00 89.88 321 GLN A C 1
ATOM 2628 O O . GLN A 1 321 ? 13.478 -7.744 -5.651 1.00 89.88 321 GLN A O 1
ATOM 2633 N N . ILE A 1 322 ? 14.602 -5.941 -4.883 1.00 93.31 322 ILE A N 1
ATOM 2634 C CA . ILE A 1 322 ? 14.204 -5.017 -5.956 1.00 93.31 322 ILE A CA 1
ATOM 2635 C C . ILE A 1 322 ? 14.815 -5.463 -7.292 1.00 93.31 322 ILE A C 1
ATOM 2637 O O . ILE A 1 322 ? 14.096 -5.668 -8.269 1.00 93.31 322 ILE A O 1
ATOM 2641 N N . PHE A 1 323 ? 16.121 -5.731 -7.324 1.00 94.44 323 PHE A N 1
ATOM 2642 C CA . PHE A 1 323 ? 16.843 -6.073 -8.556 1.00 94.44 323 PHE A CA 1
ATOM 2643 C C . PHE A 1 323 ? 16.866 -7.572 -8.897 1.00 94.44 323 PHE A C 1
ATOM 2645 O O . PHE A 1 323 ? 17.636 -8.021 -9.750 1.00 94.44 323 PHE A O 1
ATOM 2652 N N . ARG A 1 324 ? 16.004 -8.375 -8.262 1.00 91.06 324 ARG A N 1
ATOM 2653 C CA . ARG A 1 324 ? 15.909 -9.819 -8.523 1.00 91.06 324 ARG A CA 1
ATOM 2654 C C . ARG A 1 324 ? 15.550 -10.123 -9.978 1.00 91.06 324 ARG A C 1
ATOM 2656 O O . ARG A 1 324 ? 14.887 -9.325 -10.641 1.00 91.06 324 ARG A O 1
ATOM 2663 N N . ALA A 1 325 ? 15.895 -11.333 -10.419 1.00 87.62 325 ALA A N 1
ATOM 2664 C CA . ALA A 1 325 ? 15.652 -11.810 -11.782 1.00 87.62 325 ALA A CA 1
ATOM 2665 C C . ALA A 1 325 ? 16.301 -10.914 -12.853 1.00 87.62 325 ALA A C 1
ATOM 2667 O O . ALA A 1 325 ? 15.690 -10.626 -13.879 1.00 87.62 325 ALA A O 1
ATOM 2668 N N . HIS A 1 326 ? 17.550 -10.502 -12.596 1.00 92.50 326 HIS A N 1
ATOM 2669 C CA . HIS A 1 326 ? 18.397 -9.786 -13.555 1.00 92.50 326 HIS A CA 1
ATOM 2670 C C . HIS A 1 326 ? 17.835 -8.429 -14.007 1.00 92.50 326 HIS A C 1
ATOM 2672 O O . HIS A 1 326 ? 18.111 -7.981 -15.117 1.00 92.50 326 HIS A O 1
ATOM 2678 N N . LEU A 1 327 ? 17.059 -7.754 -13.149 1.00 92.75 327 LEU A N 1
ATOM 2679 C CA . LEU A 1 327 ? 16.351 -6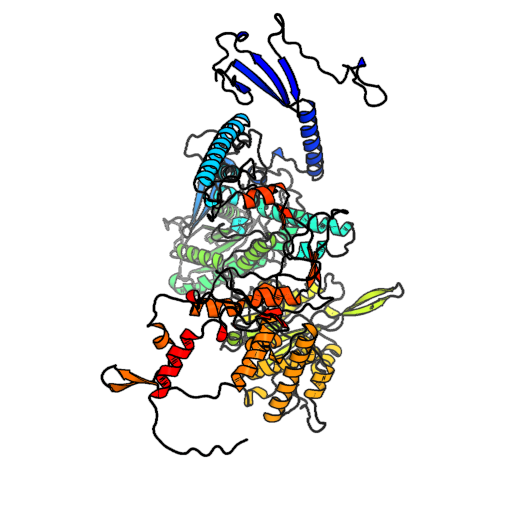.526 -13.526 1.00 92.75 327 LEU A CA 1
ATOM 2680 C C . LEU A 1 327 ? 17.299 -5.424 -14.028 1.00 92.75 327 LEU A C 1
ATOM 2682 O O . LEU A 1 327 ? 16.961 -4.730 -14.972 1.00 92.75 327 LEU A O 1
ATOM 2686 N N . TRP A 1 328 ? 18.505 -5.299 -13.462 1.00 95.25 328 TRP A N 1
ATOM 2687 C CA . TRP A 1 328 ? 19.492 -4.308 -13.914 1.00 95.25 328 TRP A CA 1
ATOM 2688 C C . TRP A 1 328 ? 19.894 -4.501 -15.385 1.00 95.25 328 TRP A C 1
ATOM 2690 O O . TRP A 1 328 ? 19.921 -3.547 -16.156 1.00 95.25 328 TRP A O 1
ATOM 2700 N N . GLN A 1 329 ? 20.193 -5.744 -15.777 1.00 93.50 329 GLN A N 1
ATOM 2701 C CA . GLN A 1 329 ? 20.538 -6.091 -17.161 1.00 93.50 329 GLN A CA 1
ATOM 2702 C C . GLN A 1 329 ? 19.345 -5.842 -18.088 1.00 93.50 329 GLN A C 1
ATOM 2704 O O . GLN A 1 329 ? 19.506 -5.256 -19.151 1.00 93.50 329 GLN A O 1
ATOM 2709 N N . LYS A 1 330 ? 18.143 -6.224 -17.641 1.00 92.00 330 LYS A N 1
ATOM 2710 C CA . LYS A 1 330 ? 16.896 -6.032 -18.389 1.00 92.00 330 LYS A CA 1
ATOM 2711 C C . LYS A 1 330 ? 16.560 -4.559 -18.618 1.00 92.00 330 LYS A C 1
ATOM 2713 O O . LYS A 1 330 ? 16.119 -4.223 -19.705 1.00 92.00 330 LYS A O 1
ATOM 2718 N N . ILE A 1 331 ? 16.797 -3.683 -17.638 1.00 94.50 331 ILE A N 1
ATOM 2719 C CA . ILE A 1 331 ? 16.621 -2.232 -17.812 1.00 94.50 331 ILE A CA 1
ATOM 2720 C C . ILE A 1 331 ? 17.576 -1.709 -18.885 1.00 94.50 331 ILE A C 1
ATOM 2722 O O . ILE A 1 331 ? 17.142 -0.997 -19.782 1.00 94.50 331 ILE A O 1
ATOM 2726 N N . HIS A 1 332 ? 18.861 -2.079 -18.814 1.00 95.56 332 HIS A N 1
ATOM 2727 C CA . HIS A 1 332 ? 19.857 -1.634 -19.795 1.00 95.56 332 HIS A CA 1
ATOM 2728 C C . HIS A 1 332 ? 19.473 -2.080 -21.205 1.00 95.56 332 HIS A C 1
ATOM 2730 O O . HIS A 1 332 ? 19.385 -1.253 -22.106 1.00 95.56 332 HIS A O 1
ATOM 2736 N N . GLU A 1 333 ? 19.161 -3.364 -21.374 1.00 93.19 333 GLU A N 1
ATOM 2737 C CA . GLU A 1 333 ? 18.763 -3.911 -22.667 1.00 93.19 333 GLU A CA 1
ATOM 2738 C C . GLU A 1 333 ? 17.461 -3.296 -23.191 1.00 93.19 333 GLU A C 1
ATOM 2740 O O . GLU A 1 333 ? 17.393 -2.949 -24.367 1.00 93.19 333 GLU A O 1
ATOM 2745 N N . SER A 1 334 ? 16.456 -3.116 -22.331 1.00 93.31 334 SER A N 1
ATOM 2746 C CA . SER A 1 334 ? 15.169 -2.536 -22.719 1.00 93.31 334 SER A CA 1
ATOM 2747 C C . SER A 1 334 ? 15.313 -1.089 -23.201 1.00 93.31 334 SER A C 1
ATOM 2749 O O . SER A 1 334 ? 14.789 -0.752 -24.256 1.00 93.31 334 SER A O 1
ATOM 2751 N N . VAL A 1 335 ? 16.098 -0.261 -22.502 1.00 94.75 335 VAL A N 1
ATOM 2752 C CA . VAL A 1 335 ? 16.365 1.128 -22.918 1.00 94.75 335 VAL A CA 1
ATOM 2753 C C . VAL A 1 335 ? 17.147 1.180 -24.235 1.00 94.75 335 VAL A C 1
ATOM 2755 O O . VAL A 1 335 ? 16.830 1.990 -25.103 1.00 94.75 335 VAL A O 1
ATOM 2758 N N . VAL A 1 336 ? 18.150 0.313 -24.414 1.00 95.19 336 VAL A N 1
ATOM 2759 C CA . VAL A 1 336 ? 18.919 0.238 -25.670 1.00 95.19 336 VAL A CA 1
ATOM 2760 C C . VAL A 1 336 ? 18.018 -0.158 -26.842 1.00 95.19 336 VAL A C 1
ATOM 2762 O O . VAL A 1 336 ? 18.118 0.439 -27.911 1.00 95.19 336 VAL A O 1
ATOM 2765 N N . MET A 1 337 ? 17.121 -1.129 -26.647 1.00 92.94 337 MET A N 1
ATOM 2766 C CA . MET A 1 337 ? 16.170 -1.548 -27.682 1.00 92.94 337 MET A CA 1
ATOM 2767 C C . MET A 1 337 ? 15.200 -0.427 -28.066 1.00 92.94 337 MET A C 1
ATOM 2769 O O . MET A 1 337 ? 15.000 -0.196 -29.257 1.00 92.94 337 MET A O 1
ATOM 2773 N N . ASP A 1 338 ? 14.643 0.293 -27.090 1.00 93.56 338 ASP A N 1
ATOM 2774 C CA . ASP A 1 338 ? 13.738 1.418 -27.355 1.00 93.56 338 ASP A CA 1
ATOM 2775 C C . ASP A 1 338 ? 14.448 2.532 -28.144 1.00 93.56 338 ASP A C 1
ATOM 2777 O O . ASP A 1 338 ? 13.884 3.091 -29.084 1.00 93.56 338 ASP A O 1
ATOM 2781 N N . LEU A 1 339 ? 15.715 2.821 -27.820 1.00 94.31 339 LEU A N 1
ATOM 2782 C CA . LEU A 1 339 ? 16.529 3.780 -28.572 1.00 94.31 339 LEU A CA 1
ATOM 2783 C C . LEU A 1 339 ? 16.772 3.330 -30.017 1.00 94.31 339 LEU A C 1
ATOM 2785 O O . LEU A 1 339 ? 16.663 4.155 -30.922 1.00 94.31 339 LEU A O 1
ATOM 2789 N N . CYS A 1 340 ? 17.059 2.045 -30.256 1.00 94.00 340 CYS A N 1
ATOM 2790 C CA . CYS A 1 340 ? 17.176 1.512 -31.616 1.00 94.00 340 CYS A CA 1
ATOM 2791 C C . CYS A 1 340 ? 15.880 1.716 -32.410 1.00 94.00 340 CYS A C 1
ATOM 2793 O O . CYS A 1 340 ? 15.933 2.242 -33.516 1.00 94.00 340 CYS A O 1
ATOM 2795 N N . GLN A 1 341 ? 14.723 1.390 -31.824 1.00 91.94 341 GLN A N 1
ATOM 2796 C CA . GLN A 1 341 ? 13.424 1.547 -32.488 1.00 91.94 341 GLN A CA 1
ATOM 2797 C C . GLN A 1 341 ? 13.106 3.006 -32.834 1.00 91.94 341 GLN A C 1
ATOM 2799 O O . GLN A 1 341 ? 12.549 3.275 -33.896 1.00 91.94 341 GLN A O 1
ATOM 2804 N N . VAL A 1 342 ? 13.453 3.953 -31.955 1.00 93.62 342 VAL A N 1
ATOM 2805 C CA . VAL A 1 342 ? 13.275 5.387 -32.231 1.00 93.62 342 VAL A CA 1
ATOM 2806 C C . VAL A 1 342 ? 14.185 5.844 -33.373 1.00 93.62 342 VAL A C 1
ATOM 2808 O O . VAL A 1 342 ? 13.740 6.585 -34.244 1.00 93.62 342 VAL A O 1
ATOM 2811 N N . LEU A 1 343 ? 15.440 5.392 -33.402 1.00 93.50 343 LEU A N 1
ATOM 2812 C CA . LEU A 1 343 ? 16.389 5.751 -34.462 1.00 93.50 343 LEU A CA 1
ATOM 2813 C C . LEU A 1 343 ? 16.011 5.124 -35.814 1.00 93.50 343 LEU A C 1
ATOM 2815 O O . LEU A 1 343 ? 16.159 5.781 -36.842 1.00 93.50 343 LEU A O 1
ATOM 2819 N N . ASP A 1 344 ? 15.463 3.907 -35.815 1.00 92.12 344 ASP A N 1
ATOM 2820 C CA . ASP A 1 344 ? 14.966 3.227 -37.021 1.00 92.12 344 ASP A CA 1
ATOM 2821 C C . ASP A 1 344 ? 13.768 3.947 -37.663 1.00 92.12 344 ASP A C 1
ATOM 2823 O O . ASP A 1 344 ? 13.573 3.875 -38.877 1.00 92.12 344 ASP A O 1
ATOM 2827 N N . GLN A 1 345 ? 12.967 4.674 -36.879 1.00 92.12 345 GLN A N 1
ATOM 2828 C CA . GLN A 1 345 ? 11.859 5.480 -37.409 1.00 92.12 345 GLN A CA 1
ATOM 2829 C C . GLN A 1 345 ? 12.340 6.762 -38.108 1.00 92.12 345 GLN A C 1
ATOM 2831 O O . GLN A 1 345 ? 11.642 7.277 -38.979 1.00 92.12 345 GLN A O 1
ATOM 2836 N N . GLU A 1 346 ? 13.541 7.245 -37.780 1.00 92.06 346 GLU A N 1
ATOM 2837 C CA . GLU A 1 346 ? 14.072 8.546 -38.213 1.00 92.06 346 GLU A CA 1
ATOM 2838 C C . GLU A 1 346 ? 15.258 8.431 -39.193 1.00 92.06 346 GLU A C 1
ATOM 2840 O O . GLU A 1 346 ? 16.006 9.391 -39.390 1.00 92.06 346 GLU A O 1
ATOM 2845 N N . LEU A 1 347 ? 15.429 7.276 -39.854 1.00 91.06 347 LEU A N 1
ATOM 2846 C CA . LEU A 1 347 ? 16.554 7.018 -40.770 1.00 91.06 347 LEU A CA 1
ATOM 2847 C C . LEU A 1 347 ? 16.697 8.091 -41.860 1.00 91.06 347 LEU A C 1
ATOM 2849 O O . LEU A 1 347 ? 17.788 8.609 -42.099 1.00 91.06 347 LEU A O 1
ATOM 2853 N N . GLY A 1 348 ? 15.583 8.450 -42.505 1.00 88.81 348 GLY A N 1
ATOM 2854 C CA . GLY A 1 348 ? 15.573 9.415 -43.605 1.00 88.81 348 GLY A CA 1
ATOM 2855 C C . GLY A 1 348 ? 15.811 10.858 -43.157 1.00 88.81 348 GLY A C 1
ATOM 2856 O O . GLY A 1 348 ? 16.520 11.594 -43.837 1.00 88.81 348 GLY A O 1
ATOM 2857 N N . ALA A 1 349 ? 15.251 11.262 -42.013 1.00 91.06 349 ALA A N 1
ATOM 2858 C CA . ALA A 1 349 ? 15.369 12.629 -41.503 1.00 91.06 349 ALA A CA 1
ATOM 2859 C C . ALA A 1 349 ? 16.776 12.940 -40.971 1.00 91.06 349 ALA A C 1
ATOM 2861 O O . ALA A 1 349 ? 17.234 14.079 -41.056 1.00 91.06 349 ALA A O 1
ATOM 2862 N N . LEU A 1 350 ? 17.459 11.926 -40.433 1.00 91.38 350 LEU A N 1
ATOM 2863 C CA . LEU A 1 350 ? 18.788 12.041 -39.834 1.00 91.38 350 LEU A CA 1
ATOM 2864 C C . LEU A 1 350 ? 19.936 11.591 -40.751 1.00 91.38 350 LEU A C 1
ATOM 2866 O O . LEU A 1 350 ? 21.092 11.600 -40.324 1.00 91.38 350 LEU A O 1
ATOM 2870 N N . GLU A 1 351 ? 19.641 11.210 -41.996 1.00 92.31 351 GLU A N 1
ATOM 2871 C CA . GLU A 1 351 ? 20.620 10.688 -42.962 1.00 92.31 351 GLU A CA 1
ATOM 2872 C C . GLU A 1 351 ? 21.398 9.462 -42.432 1.00 92.31 351 GLU A C 1
ATOM 2874 O O . GLU A 1 351 ? 22.608 9.319 -42.644 1.00 92.31 351 GLU A O 1
ATOM 2879 N N . ILE A 1 352 ? 20.704 8.569 -41.719 1.00 92.81 352 ILE A N 1
ATOM 2880 C CA . ILE A 1 352 ? 21.261 7.316 -41.196 1.00 92.81 352 ILE A CA 1
ATOM 2881 C C . ILE A 1 352 ? 21.091 6.223 -42.260 1.00 92.81 352 ILE A C 1
ATOM 2883 O O . ILE A 1 352 ? 19.989 5.978 -42.742 1.00 92.81 352 ILE A O 1
ATOM 2887 N N . GLU A 1 353 ? 22.183 5.545 -42.611 1.00 93.75 353 GLU A N 1
ATOM 2888 C CA . GLU A 1 353 ? 22.180 4.391 -43.517 1.00 93.75 353 GLU A CA 1
ATOM 2889 C C . GLU A 1 353 ? 21.631 3.148 -42.809 1.00 93.75 353 GLU A C 1
ATOM 2891 O O . GLU A 1 353 ? 20.706 2.499 -43.293 1.00 93.75 353 GLU A O 1
ATOM 2896 N N . THR A 1 354 ? 22.191 2.831 -41.640 1.00 93.62 354 THR A N 1
ATOM 2897 C CA . THR A 1 354 ? 21.792 1.678 -40.826 1.00 93.62 354 THR A CA 1
ATOM 2898 C C . THR A 1 354 ? 21.998 1.956 -39.340 1.00 93.62 354 THR A C 1
ATOM 2900 O O . THR A 1 354 ? 23.030 2.519 -38.952 1.00 93.62 354 THR A O 1
ATOM 2903 N N . VAL A 1 355 ? 21.064 1.486 -38.512 1.00 94.62 355 VAL A N 1
ATOM 2904 C CA . VAL A 1 355 ? 21.195 1.396 -37.052 1.00 94.62 355 VAL A CA 1
ATOM 2905 C C . VAL A 1 355 ? 21.586 -0.040 -36.706 1.00 94.62 355 VAL A C 1
ATOM 2907 O O . VAL A 1 355 ? 20.864 -0.985 -37.013 1.00 94.62 355 VAL A O 1
ATOM 2910 N N . GLN A 1 356 ? 22.736 -0.226 -36.065 1.00 94.56 356 GLN A N 1
ATOM 2911 C CA . GLN A 1 356 ? 23.207 -1.537 -35.631 1.00 94.56 356 GLN A CA 1
ATOM 2912 C C . GLN A 1 356 ? 23.240 -1.597 -34.102 1.00 94.56 356 GLN A C 1
ATOM 2914 O O . GLN A 1 356 ? 24.015 -0.886 -33.464 1.00 94.56 356 GLN A O 1
ATOM 2919 N N . LYS A 1 357 ? 22.435 -2.482 -33.501 1.00 94.56 357 LYS A N 1
ATOM 2920 C CA . LYS A 1 357 ? 22.604 -2.859 -32.090 1.00 94.56 357 LYS A CA 1
ATOM 2921 C C . LYS A 1 357 ? 23.843 -3.744 -31.958 1.00 94.56 357 LYS A C 1
ATOM 2923 O O . LYS A 1 357 ? 23.950 -4.774 -32.623 1.00 94.56 357 LYS A O 1
ATOM 2928 N N . GLU A 1 358 ? 24.766 -3.357 -31.088 1.00 93.88 358 GLU A N 1
ATOM 2929 C CA . GLU A 1 358 ? 25.977 -4.128 -30.824 1.00 93.88 358 GLU A CA 1
ATOM 2930 C C . GLU A 1 358 ? 25.690 -5.365 -29.966 1.00 93.88 358 GLU A C 1
ATOM 2932 O O . GLU A 1 358 ? 24.721 -5.439 -29.203 1.00 93.88 358 GLU A O 1
ATOM 2937 N N . THR A 1 359 ? 26.561 -6.370 -30.075 1.00 89.94 359 THR A N 1
ATOM 2938 C CA . THR A 1 359 ? 26.443 -7.577 -29.246 1.00 89.94 359 THR A CA 1
ATOM 2939 C C . THR A 1 359 ? 26.996 -7.286 -27.851 1.00 89.94 359 THR A C 1
ATOM 2941 O O . THR A 1 359 ? 28.199 -7.370 -27.604 1.00 89.94 359 THR A O 1
ATOM 2944 N N . ILE A 1 360 ? 26.110 -6.914 -26.928 1.00 87.62 360 ILE A N 1
ATOM 2945 C CA . ILE A 1 360 ? 26.486 -6.464 -25.584 1.00 87.62 360 ILE A CA 1
ATOM 2946 C C . ILE A 1 360 ? 26.928 -7.649 -24.716 1.00 87.62 360 ILE A C 1
ATOM 2948 O O . ILE A 1 360 ? 26.226 -8.650 -24.568 1.00 87.62 360 ILE A O 1
ATOM 2952 N N . HIS A 1 361 ? 28.091 -7.523 -24.070 1.00 88.69 361 HIS A N 1
ATOM 2953 C CA . HIS A 1 361 ? 28.546 -8.521 -23.105 1.00 88.69 361 HIS A CA 1
ATOM 2954 C C . HIS A 1 361 ? 27.582 -8.588 -21.898 1.00 88.69 361 HIS A C 1
ATOM 2956 O O . HIS A 1 361 ? 27.291 -7.541 -21.313 1.00 88.69 361 HIS A O 1
ATOM 2962 N N . PRO A 1 362 ? 27.183 -9.778 -21.398 1.00 82.19 362 PRO A N 1
ATOM 2963 C CA . PRO A 1 362 ? 26.139 -9.908 -20.370 1.00 82.19 362 PRO A CA 1
ATOM 2964 C C . PRO A 1 362 ? 26.379 -9.116 -19.078 1.00 82.19 362 PRO A C 1
ATOM 2966 O O . PRO A 1 362 ? 25.449 -8.805 -18.345 1.00 82.19 362 PRO A O 1
ATOM 2969 N N . ARG A 1 363 ? 27.638 -8.805 -18.753 1.00 89.44 363 ARG A N 1
ATOM 2970 C CA . ARG A 1 363 ? 28.017 -8.061 -17.537 1.00 89.44 363 ARG A CA 1
ATOM 2971 C C . ARG A 1 363 ? 28.275 -6.567 -17.757 1.00 89.44 363 ARG A C 1
ATOM 2973 O O . ARG A 1 363 ? 28.611 -5.882 -16.796 1.00 89.44 363 ARG A O 1
ATOM 2980 N N . LYS A 1 364 ? 28.179 -6.072 -18.996 1.00 93.12 364 LYS A N 1
ATOM 2981 C CA . LYS A 1 364 ? 28.539 -4.690 -19.356 1.00 93.12 364 LYS A CA 1
ATOM 2982 C C . LYS A 1 364 ? 27.697 -3.674 -18.597 1.00 93.12 364 LYS A C 1
ATOM 2984 O O . LYS A 1 364 ? 28.250 -2.742 -18.031 1.00 93.12 364 LYS A O 1
ATOM 2989 N N . SER A 1 365 ? 26.392 -3.922 -18.492 1.00 92.81 365 SER A N 1
ATOM 2990 C CA . SER A 1 365 ? 25.421 -3.022 -17.861 1.00 92.81 365 SER A CA 1
ATOM 2991 C C . SER A 1 365 ? 25.787 -2.589 -16.434 1.00 92.81 365 SER A C 1
ATOM 2993 O O . SER A 1 365 ? 25.341 -1.541 -15.987 1.00 92.81 365 SER A O 1
ATOM 2995 N N . TYR A 1 366 ? 26.544 -3.402 -15.688 1.00 93.38 366 TYR A N 1
ATOM 2996 C CA . TYR A 1 366 ? 26.981 -3.105 -14.317 1.00 93.38 366 TYR A CA 1
ATOM 2997 C C . TYR A 1 366 ? 28.510 -3.090 -14.160 1.00 93.38 366 TYR A C 1
ATOM 2999 O O . TYR A 1 366 ? 29.029 -3.191 -13.046 1.00 93.38 366 TYR A O 1
ATOM 3007 N N . LYS A 1 367 ? 29.263 -2.967 -15.257 1.00 92.69 367 LYS A N 1
ATOM 3008 C CA . LYS A 1 367 ? 30.715 -2.789 -15.216 1.00 92.69 367 LYS A CA 1
ATOM 3009 C C . LYS A 1 367 ? 31.035 -1.293 -15.159 1.00 92.69 367 LYS A C 1
ATOM 3011 O O . LYS A 1 367 ? 30.967 -0.603 -16.160 1.00 92.69 367 LYS A O 1
ATOM 3016 N N . MET A 1 368 ? 31.424 -0.802 -13.984 1.00 88.50 368 MET A N 1
ATOM 3017 C CA . MET A 1 368 ? 31.561 0.646 -13.731 1.00 88.50 368 MET A CA 1
ATOM 3018 C C . MET A 1 368 ? 32.921 1.258 -14.106 1.00 88.50 368 MET A C 1
ATOM 3020 O O . MET A 1 368 ? 33.088 2.482 -14.048 1.00 88.50 368 MET A O 1
ATOM 3024 N N . ASN A 1 369 ? 33.891 0.414 -14.467 1.00 89.12 369 ASN A N 1
ATOM 3025 C CA . ASN A 1 369 ? 35.282 0.819 -14.698 1.00 89.12 369 ASN A CA 1
ATOM 3026 C C . ASN A 1 369 ? 35.649 0.913 -16.183 1.00 89.12 369 ASN A C 1
ATOM 3028 O O . ASN A 1 369 ? 36.626 1.570 -16.505 1.00 89.12 369 ASN A O 1
ATOM 3032 N N . SER A 1 370 ? 34.914 0.242 -17.073 1.00 91.38 370 SER A N 1
ATOM 3033 C CA . SER A 1 370 ? 35.122 0.342 -18.520 1.00 91.38 370 SER A CA 1
ATOM 3034 C C . SER A 1 370 ? 33.846 -0.036 -19.268 1.00 91.38 370 SER A C 1
ATOM 3036 O O . SER A 1 370 ? 33.029 -0.792 -18.732 1.00 91.38 370 SER A O 1
ATOM 3038 N N . SER A 1 371 ? 33.697 0.454 -20.498 1.00 93.06 371 SER A N 1
ATOM 3039 C CA . SER A 1 371 ? 32.480 0.289 -21.301 1.00 93.06 371 SER A CA 1
ATOM 3040 C C . SER A 1 371 ? 32.779 0.019 -22.786 1.00 93.06 371 SER A C 1
ATOM 3042 O O . SER A 1 371 ? 33.938 -0.049 -23.202 1.00 93.06 371 SER A O 1
ATOM 3044 N N . CYS A 1 372 ? 31.721 -0.200 -23.565 1.00 92.62 372 CYS A N 1
ATOM 3045 C CA . CYS A 1 372 ? 31.711 -0.335 -25.020 1.00 92.62 372 CYS A CA 1
ATOM 3046 C C . CYS A 1 372 ? 30.414 0.270 -25.583 1.00 92.62 372 CYS A C 1
ATOM 3048 O O . CYS A 1 372 ? 29.449 0.465 -24.841 1.00 92.62 372 CYS A O 1
ATOM 3050 N N . ALA A 1 373 ? 30.387 0.536 -26.891 1.00 94.38 373 ALA A N 1
ATOM 3051 C CA . ALA A 1 373 ? 29.183 0.998 -27.582 1.00 94.38 373 ALA A CA 1
ATOM 3052 C C . ALA A 1 373 ? 28.037 -0.028 -27.479 1.00 94.38 373 ALA A C 1
ATOM 3054 O O . ALA A 1 373 ? 28.279 -1.232 -27.577 1.00 94.38 373 ALA A O 1
ATOM 3055 N N . ASP A 1 374 ? 26.806 0.461 -27.308 1.00 95.81 374 ASP A N 1
ATOM 3056 C CA . ASP A 1 374 ? 25.580 -0.350 -27.332 1.00 95.81 374 ASP A CA 1
ATOM 3057 C C . ASP A 1 374 ? 24.879 -0.278 -28.695 1.00 95.81 374 ASP A C 1
ATOM 3059 O O . ASP A 1 374 ? 24.329 -1.270 -29.171 1.00 95.81 374 ASP A O 1
ATOM 3063 N N . VAL A 1 375 ? 24.907 0.898 -29.328 1.00 96.06 375 VAL A N 1
ATOM 3064 C CA . VAL A 1 375 ? 24.336 1.144 -30.658 1.00 96.06 375 VAL A CA 1
ATOM 3065 C C . VAL A 1 375 ? 25.377 1.842 -31.519 1.00 96.06 375 VAL A C 1
ATOM 3067 O O . VAL A 1 375 ? 26.076 2.741 -31.046 1.00 96.06 375 VAL A O 1
ATOM 3070 N N . LEU A 1 376 ? 25.462 1.450 -32.784 1.00 96.38 376 LEU A N 1
ATOM 3071 C CA . LEU A 1 376 ? 26.318 2.059 -33.788 1.00 96.38 376 LEU A CA 1
ATOM 3072 C C . LEU A 1 376 ? 25.475 2.530 -34.976 1.00 96.38 376 LEU A C 1
ATOM 3074 O O . LEU A 1 376 ? 24.710 1.765 -35.557 1.00 96.38 376 LEU A O 1
ATOM 3078 N N . LEU A 1 377 ? 25.629 3.800 -35.335 1.00 95.50 377 LEU A N 1
ATOM 3079 C CA . LEU A 1 377 ? 24.984 4.431 -36.479 1.00 95.50 377 LEU A CA 1
ATOM 3080 C C . LEU A 1 377 ? 25.999 4.636 -37.597 1.00 95.50 377 LEU A C 1
ATOM 3082 O O . LEU A 1 377 ? 27.121 5.099 -37.352 1.00 95.50 377 LEU A O 1
ATOM 3086 N N . PHE A 1 378 ? 25.575 4.347 -38.822 1.00 94.88 378 PHE A N 1
ATOM 3087 C CA . PHE A 1 378 ? 26.337 4.604 -40.038 1.00 94.88 378 PHE A CA 1
ATOM 3088 C C . PHE A 1 378 ? 25.676 5.743 -40.812 1.00 94.88 378 PHE A C 1
ATOM 3090 O O . PHE A 1 378 ? 24.466 5.722 -41.022 1.00 94.88 378 PHE A O 1
ATOM 3097 N N . ALA A 1 379 ? 26.452 6.756 -41.190 1.00 91.88 379 ALA A N 1
ATOM 3098 C CA . ALA A 1 379 ? 25.943 7.892 -41.954 1.00 91.88 379 ALA A CA 1
ATOM 3099 C C . ALA A 1 379 ? 25.816 7.526 -43.437 1.00 91.88 379 ALA A C 1
ATOM 3101 O O . ALA A 1 379 ? 26.766 6.992 -44.007 1.00 91.88 379 ALA A O 1
ATOM 3102 N N . ALA A 1 380 ? 24.718 7.917 -44.089 1.00 90.31 380 ALA A N 1
ATOM 3103 C CA . ALA A 1 380 ? 24.563 7.764 -45.540 1.00 90.31 380 ALA A CA 1
ATOM 3104 C C . ALA A 1 380 ? 25.625 8.563 -46.325 1.00 90.31 380 ALA A C 1
ATOM 3106 O O . ALA A 1 380 ? 26.073 8.169 -47.405 1.00 90.31 380 ALA A O 1
ATOM 3107 N N . HIS A 1 381 ? 26.058 9.692 -45.757 1.00 85.81 381 HIS A N 1
ATOM 3108 C CA . HIS A 1 381 ? 27.148 10.512 -46.272 1.00 85.81 381 HIS A CA 1
ATOM 3109 C C . HIS A 1 381 ? 28.179 10.784 -45.171 1.00 85.81 381 HIS A C 1
ATOM 3111 O O . HIS A 1 381 ? 29.036 9.945 -44.889 1.00 85.81 381 HIS A O 1
ATOM 3117 N N . ARG A 1 382 ? 28.135 11.968 -44.553 1.00 88.19 382 ARG A N 1
ATOM 3118 C CA . ARG A 1 382 ? 28.985 12.349 -43.420 1.00 88.19 382 ARG A CA 1
ATOM 3119 C C . ARG A 1 382 ? 28.282 13.403 -42.584 1.00 88.19 382 ARG A C 1
ATOM 3121 O O . ARG A 1 382 ? 27.813 14.396 -43.128 1.00 88.19 382 ARG A O 1
ATOM 3128 N N . TRP A 1 383 ? 28.330 13.252 -41.268 1.00 92.38 383 TRP A N 1
ATOM 3129 C CA . TRP A 1 383 ? 27.771 14.241 -40.359 1.00 92.38 383 TRP A CA 1
ATOM 3130 C C . TRP A 1 383 ? 28.815 15.283 -39.943 1.00 92.38 383 TRP A C 1
ATOM 3132 O O . TRP A 1 383 ? 29.936 14.907 -39.570 1.00 92.38 383 TRP A O 1
ATOM 3142 N N . PRO A 1 384 ? 28.474 16.584 -39.965 1.00 91.06 384 PRO A N 1
ATOM 3143 C CA . PRO A 1 384 ? 29.262 17.606 -39.291 1.00 91.06 384 PRO A CA 1
ATOM 3144 C C . PRO A 1 384 ? 29.130 17.431 -37.775 1.00 91.06 384 PRO A C 1
ATOM 3146 O O . PRO A 1 384 ? 28.046 17.149 -37.267 1.00 91.06 384 PRO A O 1
ATOM 3149 N N . MET A 1 385 ? 30.242 17.575 -37.053 1.00 90.00 385 MET A N 1
ATOM 3150 C CA . MET A 1 385 ? 30.308 17.289 -35.618 1.00 90.00 385 MET A CA 1
ATOM 3151 C C . MET A 1 385 ? 30.696 18.548 -34.828 1.00 90.00 385 MET A C 1
ATOM 3153 O O . MET A 1 385 ? 31.564 19.303 -35.271 1.00 90.00 385 MET A O 1
ATOM 3157 N N . PRO A 1 386 ? 30.091 18.791 -33.657 1.00 92.12 386 PRO A N 1
ATOM 3158 C CA . PRO A 1 386 ? 30.518 19.792 -32.702 1.00 92.12 386 PRO A CA 1
ATOM 3159 C C . PRO A 1 386 ? 31.432 19.164 -31.648 1.00 92.12 386 PRO A C 1
ATOM 3161 O O . PRO A 1 386 ? 31.592 17.938 -31.551 1.00 92.12 386 PRO A O 1
ATOM 3164 N N . LYS A 1 387 ? 32.014 20.021 -30.808 1.00 90.44 387 LYS A N 1
ATOM 3165 C CA . LYS A 1 387 ? 32.634 19.578 -29.554 1.00 90.44 387 LYS A CA 1
ATOM 3166 C C . LYS A 1 387 ? 31.589 18.905 -28.650 1.00 90.44 387 LYS A C 1
ATOM 3168 O O . LYS A 1 387 ? 30.413 19.254 -28.743 1.00 90.44 387 LYS A O 1
ATOM 3173 N N . PRO A 1 388 ? 32.000 17.969 -27.776 1.00 92.06 388 PRO A N 1
ATOM 3174 C CA . PRO A 1 388 ? 31.072 17.331 -26.858 1.00 92.06 388 PRO A CA 1
ATOM 3175 C C . PRO A 1 388 ? 30.360 18.344 -25.953 1.00 92.06 388 PRO A C 1
ATOM 3177 O O . PRO A 1 388 ? 31.023 19.170 -25.322 1.00 92.06 388 PRO A O 1
ATOM 3180 N N . SER A 1 389 ? 29.035 18.261 -25.883 1.00 93.38 389 SER A N 1
ATOM 3181 C CA . SER A 1 389 ? 28.173 19.137 -25.080 1.00 93.38 389 SER A CA 1
ATOM 3182 C C . SER A 1 389 ? 27.081 18.329 -24.371 1.00 93.38 389 SER A C 1
ATOM 3184 O O . SER A 1 389 ? 26.852 17.157 -24.692 1.00 93.38 389 SER A O 1
ATOM 3186 N N . LEU A 1 390 ? 26.421 18.933 -23.380 1.00 92.19 390 LEU A N 1
ATOM 3187 C CA . LEU A 1 390 ? 25.255 18.336 -22.718 1.00 92.19 390 LEU A CA 1
ATOM 3188 C C . LEU A 1 390 ? 24.019 18.383 -23.626 1.00 92.19 390 LEU A C 1
ATOM 3190 O O . LEU A 1 390 ? 23.875 19.275 -24.464 1.00 92.19 390 LEU A O 1
ATOM 3194 N N . VAL A 1 391 ? 23.086 17.453 -23.416 1.00 88.94 391 VAL A N 1
ATOM 3195 C CA . VAL A 1 391 ? 21.809 17.406 -24.150 1.00 88.94 391 VAL A CA 1
ATOM 3196 C C . VAL A 1 391 ? 20.955 18.666 -23.951 1.00 88.94 391 VAL A C 1
ATOM 3198 O O . VAL A 1 391 ? 20.283 19.095 -24.883 1.00 88.94 391 VAL A O 1
ATOM 3201 N N . ALA A 1 392 ? 21.029 19.296 -22.773 1.00 84.62 392 ALA A N 1
ATOM 3202 C CA . ALA A 1 392 ? 20.275 20.506 -22.435 1.00 84.62 392 ALA A CA 1
ATOM 3203 C C . ALA A 1 392 ? 20.903 21.807 -22.985 1.00 84.62 392 ALA A C 1
ATOM 3205 O O . ALA A 1 392 ? 20.274 22.866 -22.956 1.00 84.62 392 ALA A O 1
ATOM 3206 N N . GLU A 1 393 ? 22.140 21.764 -23.496 1.00 86.12 393 GLU A N 1
ATOM 3207 C CA . GLU A 1 393 ? 22.799 22.944 -24.063 1.00 86.12 393 GLU A CA 1
ATOM 3208 C C . GLU A 1 393 ? 22.263 23.259 -25.467 1.00 86.12 393 GLU A C 1
ATOM 3210 O O . GLU A 1 393 ? 22.256 22.404 -26.354 1.00 86.12 393 GLU A O 1
ATOM 3215 N N . SER A 1 394 ? 21.856 24.513 -25.689 1.00 76.00 394 SER A N 1
ATOM 3216 C CA . SER A 1 394 ? 21.133 24.950 -26.893 1.00 76.00 394 SER A CA 1
ATOM 3217 C C . SER A 1 394 ? 22.007 25.447 -28.050 1.00 76.00 394 SER A C 1
ATOM 3219 O O . SER A 1 394 ? 21.498 25.648 -29.152 1.00 76.00 394 SER A O 1
ATOM 3221 N N . LYS A 1 395 ? 23.309 25.673 -27.829 1.00 81.00 395 LYS A N 1
ATOM 3222 C CA . LYS A 1 395 ? 24.230 26.210 -28.843 1.00 81.00 395 LYS A CA 1
ATOM 3223 C C . LYS A 1 395 ? 25.331 25.210 -29.169 1.00 81.00 395 LYS A C 1
ATOM 3225 O O . LYS A 1 395 ? 26.308 25.116 -28.434 1.00 81.00 395 LYS A O 1
ATOM 3230 N N . ASP A 1 396 ? 25.208 24.552 -30.316 1.00 84.25 396 ASP A N 1
ATOM 3231 C CA . ASP A 1 396 ? 26.266 23.712 -30.877 1.00 84.25 396 ASP A CA 1
ATOM 3232 C C . ASP A 1 396 ? 26.946 24.419 -32.056 1.00 84.25 396 ASP A C 1
ATOM 3234 O O . ASP A 1 396 ? 26.291 24.986 -32.932 1.00 84.25 396 ASP A O 1
ATOM 3238 N N . VAL A 1 397 ? 28.280 24.386 -32.077 1.00 85.75 397 VAL A N 1
ATOM 3239 C CA . VAL A 1 397 ? 29.094 24.900 -33.187 1.00 85.75 397 VAL A CA 1
ATOM 3240 C C . VAL A 1 397 ? 29.744 23.711 -33.883 1.00 85.75 397 VAL A C 1
ATOM 3242 O O . VAL A 1 397 ? 30.574 23.023 -33.293 1.00 85.75 397 VAL A O 1
ATOM 3245 N N . PHE A 1 398 ? 29.361 23.466 -35.134 1.00 85.38 398 PHE A N 1
ATOM 3246 C CA . PHE A 1 398 ? 29.806 22.320 -35.930 1.00 85.38 398 PHE A CA 1
ATOM 3247 C C . PHE A 1 398 ? 31.177 22.569 -36.585 1.00 85.38 398 PHE A C 1
ATOM 3249 O O . PHE A 1 398 ? 31.285 22.693 -37.804 1.00 85.38 398 PHE A O 1
ATOM 3256 N N . ASP A 1 399 ? 32.220 22.694 -35.763 1.00 83.38 399 ASP A N 1
ATOM 3257 C CA . ASP A 1 399 ? 33.591 23.021 -36.184 1.00 83.38 399 ASP A CA 1
ATOM 3258 C C . ASP A 1 399 ? 34.549 21.813 -36.258 1.00 83.38 399 ASP A C 1
ATOM 3260 O O . ASP A 1 399 ? 35.700 21.965 -36.675 1.00 83.38 399 ASP A O 1
ATOM 3264 N N . GLN A 1 400 ? 34.111 20.613 -35.857 1.00 85.25 400 GLN A N 1
ATOM 3265 C CA . GLN A 1 400 ? 34.957 19.416 -35.801 1.00 85.25 400 GLN A CA 1
ATOM 3266 C C . GLN A 1 400 ? 34.989 18.643 -37.124 1.00 85.25 400 GLN A C 1
ATOM 3268 O O . GLN A 1 400 ? 34.183 18.844 -38.035 1.00 85.25 400 GLN A O 1
ATOM 3273 N N . LYS A 1 401 ? 35.940 17.700 -37.219 1.00 85.44 401 LYS A N 1
ATOM 3274 C CA . LYS A 1 401 ? 36.031 16.768 -38.351 1.00 85.44 401 LYS A CA 1
ATOM 3275 C C . LYS A 1 401 ? 34.728 15.985 -38.504 1.00 85.44 401 LYS A C 1
ATOM 3277 O O . LYS A 1 401 ? 34.187 15.466 -37.530 1.00 85.44 401 LYS A O 1
ATOM 3282 N N . THR A 1 402 ? 34.271 15.874 -39.748 1.00 89.12 402 THR A N 1
ATOM 3283 C CA . THR A 1 402 ? 33.088 15.086 -40.086 1.00 89.12 402 THR A CA 1
ATOM 3284 C C . THR A 1 402 ? 33.311 13.607 -39.779 1.00 89.12 402 THR A C 1
ATOM 3286 O O . THR A 1 402 ? 34.423 13.095 -39.930 1.00 89.12 402 THR A O 1
ATOM 3289 N N . SER A 1 403 ? 32.250 12.921 -39.358 1.00 89.88 403 SER A N 1
ATOM 3290 C CA . SER A 1 403 ? 32.285 11.494 -39.034 1.00 89.88 403 SER A CA 1
ATOM 3291 C C . SER A 1 403 ? 31.242 10.719 -39.833 1.00 89.88 403 SER A C 1
ATOM 3293 O O . SER A 1 403 ? 30.194 11.246 -40.200 1.00 89.88 403 SER A O 1
ATOM 3295 N N . ASN A 1 404 ? 31.562 9.463 -40.116 1.00 92.25 404 ASN A N 1
ATOM 3296 C CA . ASN A 1 404 ? 30.720 8.486 -40.803 1.00 92.25 404 ASN A CA 1
ATOM 3297 C C . ASN A 1 404 ? 30.171 7.404 -39.859 1.00 92.25 404 ASN A C 1
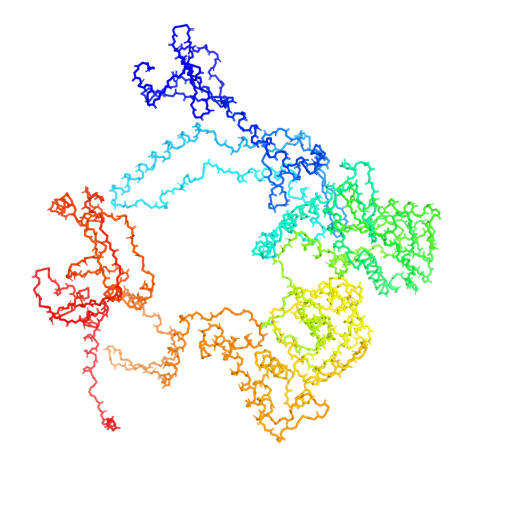ATOM 3299 O O . ASN A 1 404 ? 29.289 6.648 -40.253 1.00 92.25 404 ASN A O 1
ATOM 3303 N N . LYS A 1 405 ? 30.694 7.322 -38.629 1.00 94.00 405 LYS A N 1
ATOM 3304 C CA . LYS A 1 405 ? 30.240 6.394 -37.591 1.00 94.00 405 LYS A CA 1
ATOM 3305 C C . LYS A 1 405 ? 29.934 7.154 -36.308 1.00 94.00 405 LYS A C 1
ATOM 3307 O O . LYS A 1 405 ? 30.676 8.064 -35.929 1.00 94.00 405 LYS A O 1
ATOM 3312 N N . TYR A 1 406 ? 28.867 6.766 -35.627 1.00 95.81 406 TYR A N 1
ATOM 3313 C CA . TYR A 1 406 ? 28.447 7.397 -34.382 1.00 95.81 406 TYR A CA 1
ATOM 3314 C C . TYR A 1 406 ? 27.940 6.347 -33.400 1.00 95.81 406 TYR A C 1
ATOM 3316 O O . TYR A 1 406 ? 27.043 5.582 -33.737 1.00 95.81 406 TYR A O 1
ATOM 3324 N N . TRP A 1 407 ? 28.516 6.290 -32.201 1.00 96.31 407 TRP A N 1
ATOM 3325 C CA . TRP A 1 407 ? 28.110 5.321 -31.182 1.00 96.31 407 TRP A CA 1
ATOM 3326 C C . TRP A 1 407 ? 27.232 5.945 -30.096 1.00 96.31 407 TRP A C 1
ATOM 3328 O O . TRP A 1 407 ? 27.353 7.130 -29.782 1.00 96.31 407 TRP A O 1
ATOM 3338 N N . ILE A 1 408 ? 26.388 5.114 -29.490 1.00 97.00 408 ILE A N 1
ATOM 3339 C CA . ILE A 1 408 ? 25.611 5.429 -28.289 1.00 97.00 408 ILE A CA 1
ATOM 3340 C C . ILE A 1 408 ? 25.981 4.415 -27.204 1.00 97.00 408 ILE A C 1
ATOM 3342 O O . ILE A 1 408 ? 25.985 3.208 -27.452 1.00 97.00 408 ILE A O 1
ATOM 3346 N N . ASP A 1 409 ? 26.299 4.908 -26.009 1.00 96.88 409 ASP A N 1
ATOM 3347 C CA . ASP A 1 409 ? 26.554 4.104 -24.810 1.00 96.88 409 ASP A CA 1
ATOM 3348 C C . ASP A 1 409 ? 25.558 4.481 -23.704 1.00 96.88 409 ASP A C 1
ATOM 3350 O O . ASP A 1 409 ? 25.516 5.630 -23.263 1.00 96.88 409 ASP A O 1
ATOM 3354 N N . VAL A 1 410 ? 24.763 3.515 -23.245 1.00 96.81 410 VAL A N 1
ATOM 3355 C CA . VAL A 1 410 ? 23.825 3.670 -22.132 1.00 96.81 410 VAL A CA 1
ATOM 3356 C C . VAL A 1 410 ? 24.477 3.185 -20.836 1.00 96.81 410 VAL A C 1
ATOM 3358 O O . VAL A 1 410 ? 24.854 2.017 -20.689 1.00 96.81 410 VAL A O 1
ATOM 3361 N N . GLN A 1 411 ? 24.557 4.087 -19.859 1.00 96.25 411 GLN A N 1
ATOM 3362 C CA . GLN A 1 411 ? 25.107 3.861 -18.528 1.00 96.25 411 GLN A CA 1
ATOM 3363 C C . GLN A 1 411 ? 24.009 3.949 -17.470 1.00 96.25 411 GLN A C 1
ATOM 3365 O O . GLN A 1 411 ? 23.340 4.971 -17.316 1.00 96.25 411 GLN A O 1
ATOM 3370 N N . LEU A 1 412 ? 23.849 2.876 -16.700 1.00 96.31 412 LEU A N 1
ATOM 3371 C CA . LEU A 1 412 ? 22.952 2.852 -15.549 1.00 96.31 412 LEU A CA 1
ATOM 3372 C C . LEU A 1 412 ? 23.723 3.184 -14.275 1.00 96.31 412 LEU A C 1
ATOM 3374 O O . LEU A 1 412 ? 24.855 2.740 -14.090 1.00 96.31 412 LEU A O 1
ATOM 3378 N N . ARG A 1 413 ? 23.083 3.900 -13.356 1.00 94.81 413 ARG A N 1
ATOM 3379 C CA . ARG A 1 413 ? 23.641 4.293 -12.063 1.00 94.81 413 ARG A CA 1
ATOM 3380 C C . ARG A 1 413 ? 22.600 4.127 -10.960 1.00 94.81 413 ARG A C 1
ATOM 3382 O O . ARG A 1 413 ? 21.405 4.230 -11.198 1.00 94.81 413 ARG A O 1
ATOM 3389 N N . TRP A 1 414 ? 23.072 3.888 -9.740 1.00 95.00 414 TRP A N 1
ATOM 3390 C CA . TRP A 1 414 ? 22.280 4.038 -8.522 1.00 95.00 414 TRP A CA 1
ATOM 3391 C C . TRP A 1 414 ? 22.933 5.109 -7.642 1.00 95.00 414 TRP A C 1
ATOM 3393 O O . TRP A 1 414 ? 23.970 4.837 -7.031 1.00 95.00 414 TRP A O 1
ATOM 3403 N N . GLY A 1 415 ? 22.398 6.332 -7.669 1.00 91.81 415 GLY A N 1
ATOM 3404 C CA . GLY A 1 415 ? 22.933 7.477 -6.930 1.00 91.81 415 GLY A CA 1
ATOM 3405 C C . GLY A 1 415 ? 22.703 7.412 -5.420 1.00 91.81 415 GLY A C 1
ATOM 3406 O O . GLY A 1 415 ? 21.882 6.639 -4.920 1.00 91.81 415 GLY A O 1
ATOM 3407 N N . ASP A 1 416 ? 23.441 8.250 -4.696 1.00 91.00 416 ASP A N 1
ATOM 3408 C CA . ASP A 1 416 ? 23.243 8.533 -3.273 1.00 91.00 416 ASP A CA 1
ATOM 3409 C C . ASP A 1 416 ? 23.051 10.046 -3.056 1.00 91.00 416 ASP A C 1
ATOM 3411 O O . ASP A 1 416 ? 23.158 10.841 -3.994 1.00 91.00 416 ASP A O 1
ATOM 3415 N N . TYR A 1 417 ? 22.753 10.468 -1.825 1.00 89.88 417 TYR A N 1
ATOM 3416 C CA . TYR A 1 417 ? 22.489 11.883 -1.543 1.00 89.88 417 TYR A CA 1
ATOM 3417 C C . TYR A 1 417 ? 23.699 12.789 -1.851 1.00 89.88 417 TYR A C 1
ATOM 3419 O O . TYR A 1 417 ? 23.526 13.914 -2.313 1.00 89.88 417 TYR A O 1
ATOM 3427 N N . ASP A 1 418 ? 24.930 12.300 -1.658 1.00 85.81 418 ASP A N 1
ATOM 3428 C CA . ASP A 1 418 ? 26.146 13.072 -1.954 1.00 85.81 418 ASP A CA 1
ATOM 3429 C C . ASP A 1 418 ? 26.393 13.205 -3.464 1.00 85.81 418 ASP A C 1
ATOM 3431 O O . ASP A 1 418 ? 26.959 14.198 -3.931 1.00 85.81 418 ASP A O 1
ATOM 3435 N N . SER A 1 419 ? 26.012 12.181 -4.229 1.00 86.31 419 SER A N 1
ATOM 3436 C CA . SER A 1 419 ? 26.324 12.044 -5.641 1.00 86.31 419 SER A CA 1
ATOM 3437 C C . SER A 1 419 ? 25.158 11.399 -6.394 1.00 86.31 419 SER A C 1
ATOM 3439 O O . SER A 1 419 ? 25.096 10.181 -6.575 1.00 86.31 419 SER A O 1
ATOM 3441 N N . HIS A 1 420 ? 24.271 12.253 -6.900 1.00 89.19 420 HIS A N 1
ATOM 3442 C CA . HIS A 1 420 ? 23.173 11.910 -7.817 1.00 89.19 420 HIS A CA 1
ATOM 3443 C C . HIS A 1 420 ? 23.030 12.922 -8.972 1.00 89.19 420 HIS A C 1
ATOM 3445 O O . HIS A 1 420 ? 22.127 12.809 -9.793 1.00 89.19 420 HIS A O 1
ATOM 3451 N N . ASP A 1 421 ? 23.945 13.894 -9.085 1.00 91.25 421 ASP A N 1
ATOM 3452 C CA . ASP A 1 421 ? 24.047 14.753 -10.270 1.00 91.25 421 ASP A CA 1
ATOM 3453 C C . ASP A 1 421 ? 24.472 13.900 -11.477 1.00 91.25 421 ASP A C 1
ATOM 3455 O O . ASP A 1 421 ? 25.600 13.388 -11.552 1.00 91.25 421 ASP A O 1
ATOM 3459 N N . ILE A 1 422 ? 23.520 13.693 -12.388 1.00 93.19 422 ILE A N 1
ATOM 3460 C CA . ILE A 1 422 ? 23.670 12.819 -13.549 1.00 93.19 422 ILE A CA 1
ATOM 3461 C C . ILE A 1 422 ? 24.419 13.501 -14.702 1.00 93.19 422 ILE A C 1
ATOM 3463 O O . ILE A 1 422 ? 25.121 12.824 -15.456 1.00 93.19 422 ILE A O 1
ATOM 3467 N N . GLU A 1 423 ? 24.354 14.830 -14.817 1.00 92.19 423 GLU A N 1
ATOM 3468 C CA . GLU A 1 423 ? 25.070 15.593 -15.849 1.00 92.19 423 GLU A CA 1
ATOM 3469 C C . GLU A 1 423 ? 26.574 15.549 -15.591 1.00 92.19 423 GLU A C 1
ATOM 3471 O O . GLU A 1 423 ? 27.382 15.238 -16.472 1.00 92.19 423 GLU A O 1
ATOM 3476 N N . ARG A 1 424 ? 26.968 15.768 -14.332 1.00 92.25 424 ARG A N 1
ATOM 3477 C CA . ARG A 1 424 ? 28.369 15.670 -13.927 1.00 92.25 424 ARG A CA 1
ATOM 3478 C C . ARG A 1 424 ? 28.906 14.249 -14.076 1.00 92.25 424 ARG A C 1
ATOM 3480 O O . ARG A 1 424 ? 30.051 14.075 -14.491 1.00 92.25 424 ARG A O 1
ATOM 3487 N N . TYR A 1 425 ? 28.095 13.243 -13.749 1.00 93.88 425 TYR A N 1
ATOM 3488 C CA . TYR A 1 425 ? 28.477 11.835 -13.868 1.00 93.88 425 TYR A CA 1
ATOM 3489 C C . TYR A 1 425 ? 28.699 11.411 -15.322 1.00 93.88 425 TYR A C 1
ATOM 3491 O O . TYR A 1 425 ? 29.751 10.857 -15.638 1.00 93.88 425 TYR A O 1
ATOM 3499 N N . THR A 1 426 ? 27.741 11.697 -16.206 1.00 93.81 426 THR A N 1
ATOM 3500 C CA . THR A 1 426 ? 27.821 11.338 -17.633 1.00 93.81 426 THR A CA 1
ATOM 3501 C C . THR A 1 426 ? 29.009 11.996 -18.312 1.00 93.81 426 THR A C 1
ATOM 3503 O O . THR A 1 426 ? 29.775 11.322 -18.996 1.00 93.81 426 THR A O 1
ATOM 3506 N N . ARG A 1 427 ? 29.240 13.286 -18.046 1.00 94.12 427 ARG A N 1
ATOM 3507 C CA . ARG A 1 427 ? 30.415 14.002 -18.547 1.00 94.12 427 ARG A CA 1
ATOM 3508 C C . ARG A 1 427 ? 31.726 13.389 -18.060 1.00 94.12 427 ARG A C 1
ATOM 3510 O O . ARG A 1 427 ? 32.637 13.203 -18.864 1.00 94.12 427 ARG A O 1
ATOM 3517 N N . ALA A 1 428 ? 31.837 13.091 -16.765 1.00 93.62 428 ALA A N 1
ATOM 3518 C CA . ALA A 1 428 ? 33.044 12.488 -16.203 1.00 93.62 428 ALA A CA 1
ATOM 3519 C C . ALA A 1 428 ? 33.322 11.118 -16.838 1.00 93.62 428 ALA A C 1
ATOM 3521 O O . ALA A 1 428 ? 34.417 10.888 -17.341 1.00 93.62 428 ALA A O 1
ATOM 3522 N N . LYS A 1 429 ? 32.308 10.248 -16.918 1.00 93.75 429 LYS A N 1
ATOM 3523 C CA . LYS A 1 429 ? 32.443 8.911 -17.510 1.00 93.75 429 LYS A CA 1
ATOM 3524 C C . LYS A 1 429 ? 32.732 8.930 -19.004 1.00 93.75 429 LYS A C 1
ATOM 3526 O O . LYS A 1 429 ? 33.531 8.119 -19.461 1.00 93.75 429 LYS A O 1
ATOM 3531 N N . PHE A 1 430 ? 32.150 9.865 -19.752 1.00 94.69 430 PHE A N 1
ATOM 3532 C CA . PHE A 1 430 ? 32.482 10.054 -21.160 1.00 94.69 430 PHE A CA 1
ATOM 3533 C C . PHE A 1 430 ? 33.966 10.388 -21.330 1.00 94.69 430 PHE A C 1
ATOM 3535 O O . PHE A 1 430 ? 34.645 9.758 -22.137 1.00 94.69 430 PHE A O 1
ATOM 3542 N N . MET A 1 431 ? 34.491 11.335 -20.546 1.00 92.94 431 MET A N 1
ATOM 3543 C CA . MET A 1 431 ? 35.908 11.710 -20.614 1.00 92.94 431 MET A CA 1
ATOM 3544 C C . MET A 1 431 ? 36.822 10.566 -20.170 1.00 92.94 431 MET A C 1
ATOM 3546 O O . MET A 1 431 ? 37.803 10.281 -20.854 1.00 92.94 431 MET A O 1
ATOM 3550 N N . ASP A 1 432 ? 36.475 9.866 -19.089 1.00 92.56 432 ASP A N 1
ATOM 3551 C CA . ASP A 1 432 ? 37.243 8.722 -18.594 1.00 92.56 432 ASP A CA 1
ATOM 3552 C C . ASP A 1 432 ? 37.303 7.605 -19.648 1.00 92.56 432 ASP A C 1
ATOM 3554 O O . ASP A 1 432 ? 38.381 7.149 -20.009 1.00 92.56 432 ASP A O 1
ATOM 3558 N N . PHE A 1 433 ? 36.162 7.184 -20.203 1.00 94.06 433 PHE A N 1
ATOM 3559 C CA . PHE A 1 433 ? 36.115 6.036 -21.115 1.00 94.06 433 PHE A CA 1
ATOM 3560 C C . PHE A 1 433 ? 36.606 6.339 -22.530 1.00 94.06 433 PHE A C 1
ATOM 3562 O O . PHE A 1 433 ? 37.024 5.419 -23.222 1.00 94.06 433 PHE A O 1
ATOM 3569 N N . THR A 1 434 ? 36.551 7.587 -22.993 1.00 91.12 434 THR A N 1
ATOM 3570 C CA . THR A 1 434 ? 37.072 7.941 -24.327 1.00 91.12 434 THR A CA 1
ATOM 3571 C C . THR A 1 434 ? 38.579 8.187 -24.331 1.00 91.12 434 THR A C 1
ATOM 3573 O O . THR A 1 434 ? 39.199 8.108 -25.390 1.00 91.12 434 THR A O 1
ATOM 3576 N N . THR A 1 435 ? 39.174 8.468 -23.167 1.00 88.94 435 THR A N 1
ATOM 3577 C CA . THR A 1 435 ? 40.627 8.644 -23.015 1.00 88.94 435 THR A CA 1
ATOM 3578 C C . THR A 1 435 ? 41.343 7.393 -22.505 1.00 88.94 435 THR A C 1
ATOM 3580 O O . THR A 1 435 ? 42.531 7.226 -22.779 1.00 88.94 435 THR A O 1
ATOM 3583 N N . ASP A 1 436 ? 40.641 6.507 -21.796 1.00 84.88 436 ASP A N 1
ATOM 3584 C CA . ASP A 1 436 ? 41.184 5.247 -21.290 1.00 84.88 436 ASP A CA 1
ATOM 3585 C C . ASP A 1 436 ? 41.322 4.180 -22.389 1.00 84.88 436 ASP A C 1
ATOM 3587 O O . ASP A 1 436 ? 40.407 3.925 -23.168 1.00 84.88 436 ASP A O 1
ATOM 3591 N N . ASN A 1 437 ? 42.455 3.476 -22.393 1.00 82.25 437 ASN A N 1
ATOM 3592 C CA . ASN A 1 437 ? 42.751 2.408 -23.349 1.00 82.25 437 ASN A CA 1
ATOM 3593 C C . ASN A 1 437 ? 41.999 1.096 -23.049 1.00 82.25 437 ASN A C 1
ATOM 3595 O O . ASN A 1 437 ? 42.018 0.184 -23.877 1.00 82.25 437 ASN A O 1
ATOM 3599 N N . MET A 1 438 ? 41.369 0.949 -21.872 1.00 86.31 438 MET A N 1
ATOM 3600 C CA . MET A 1 438 ? 40.581 -0.251 -21.545 1.00 86.31 438 MET A CA 1
ATOM 3601 C C . MET A 1 438 ? 39.181 -0.262 -22.172 1.00 86.31 438 MET A C 1
ATOM 3603 O O . MET A 1 438 ? 38.567 -1.331 -22.259 1.00 86.31 438 MET A O 1
ATOM 3607 N N . SER A 1 439 ? 38.654 0.902 -22.556 1.00 89.94 439 SER A N 1
ATOM 3608 C CA . SER A 1 439 ? 37.359 1.034 -23.227 1.00 89.94 439 SER A CA 1
ATOM 3609 C C . SER A 1 439 ? 37.595 1.218 -24.722 1.00 89.94 439 SER A C 1
ATOM 3611 O O . SER A 1 439 ? 38.434 2.012 -25.134 1.00 89.94 439 SER A O 1
ATOM 3613 N N . ILE A 1 440 ? 36.879 0.461 -25.550 1.00 88.75 440 ILE A N 1
ATOM 3614 C CA . ILE A 1 440 ? 37.069 0.485 -27.003 1.00 88.75 440 ILE A CA 1
ATOM 3615 C C . ILE A 1 440 ? 35.763 0.930 -27.643 1.00 88.75 440 ILE A C 1
ATOM 3617 O O . ILE A 1 440 ? 34.742 0.250 -27.520 1.00 88.75 440 ILE A O 1
ATOM 3621 N N . TYR A 1 441 ? 35.818 2.057 -28.352 1.00 93.00 441 TYR A N 1
ATOM 3622 C CA . TYR A 1 441 ? 34.707 2.570 -29.147 1.00 93.00 441 TYR A CA 1
ATOM 3623 C C . TYR A 1 441 ? 35.035 2.521 -30.647 1.00 93.00 441 TYR A C 1
ATOM 3625 O O . TYR A 1 441 ? 36.181 2.771 -31.027 1.00 93.00 441 TYR A O 1
ATOM 3633 N N . PRO A 1 442 ? 34.052 2.238 -31.525 1.00 90.88 442 PRO A N 1
ATOM 3634 C CA . PRO A 1 442 ? 34.285 2.122 -32.971 1.00 90.88 442 PRO A CA 1
ATOM 3635 C C . PRO A 1 442 ? 34.676 3.431 -33.680 1.00 90.88 442 PRO A C 1
ATOM 3637 O O . PRO A 1 442 ? 35.171 3.395 -34.809 1.00 90.88 442 PRO A O 1
ATOM 3640 N N . SER A 1 443 ? 34.421 4.581 -33.053 1.00 91.19 443 SER A N 1
ATOM 3641 C CA . SER A 1 443 ? 34.724 5.922 -33.567 1.00 91.19 443 SER A CA 1
ATOM 3642 C C . SER A 1 443 ? 35.005 6.899 -32.419 1.00 91.19 443 SER A C 1
ATOM 3644 O O . SER A 1 443 ? 34.543 6.675 -31.301 1.00 91.19 443 SER A O 1
ATOM 3646 N N . PRO A 1 444 ? 35.722 8.013 -32.663 1.00 90.31 444 PRO A N 1
ATOM 3647 C CA . PRO A 1 444 ? 35.946 9.043 -31.644 1.00 90.31 444 PRO A CA 1
ATOM 3648 C C . PRO A 1 444 ? 34.692 9.881 -31.350 1.00 90.31 444 PRO A C 1
ATOM 3650 O O . PRO A 1 444 ? 34.649 10.581 -30.346 1.00 90.31 444 PRO A O 1
ATOM 3653 N N . THR A 1 445 ? 33.686 9.832 -32.228 1.00 92.81 445 THR A N 1
ATOM 3654 C CA . THR A 1 445 ? 32.424 10.564 -32.085 1.00 92.81 445 THR A CA 1
ATOM 3655 C C . THR A 1 445 ? 31.302 9.652 -31.613 1.00 92.81 445 THR A C 1
ATOM 3657 O O . THR A 1 445 ? 31.053 8.619 -32.243 1.00 92.81 445 THR A O 1
ATOM 3660 N N . GLY A 1 446 ? 30.600 10.076 -30.566 1.00 94.56 446 GLY A N 1
ATOM 3661 C CA . GLY A 1 446 ? 29.429 9.394 -30.023 1.00 94.56 446 GLY A CA 1
ATOM 3662 C C . GLY A 1 446 ? 28.854 10.116 -28.809 1.00 94.56 446 GLY A C 1
ATOM 3663 O O . GLY A 1 446 ? 29.300 11.214 -28.463 1.00 94.56 446 GLY A O 1
ATOM 3664 N N . VAL A 1 447 ? 27.863 9.501 -28.170 1.00 96.12 447 VAL A N 1
ATOM 3665 C CA . VAL A 1 447 ? 27.174 10.043 -26.993 1.00 96.12 447 VAL A CA 1
ATOM 3666 C C . VAL A 1 447 ? 27.013 8.997 -25.905 1.00 96.12 447 VAL A C 1
ATOM 3668 O O . VAL A 1 447 ? 26.722 7.830 -26.164 1.00 96.12 447 VAL A O 1
ATOM 3671 N N . MET A 1 448 ? 27.181 9.443 -24.665 1.00 96.38 448 MET A N 1
ATOM 3672 C CA . MET A 1 448 ? 26.893 8.653 -23.481 1.00 96.38 448 MET A CA 1
ATOM 3673 C C . MET A 1 448 ? 25.607 9.149 -22.830 1.00 96.38 448 MET A C 1
ATOM 3675 O O . MET A 1 448 ? 25.481 10.337 -22.534 1.00 96.38 448 MET A O 1
ATOM 3679 N N . ILE A 1 449 ? 24.673 8.236 -22.583 1.00 97.12 449 ILE A N 1
ATOM 3680 C CA . ILE A 1 449 ? 23.396 8.494 -21.917 1.00 97.12 449 ILE A CA 1
ATOM 3681 C C . ILE A 1 449 ? 23.468 7.879 -20.521 1.00 97.12 449 ILE A C 1
ATOM 3683 O O . ILE A 1 449 ? 23.662 6.675 -20.384 1.00 97.12 449 ILE A O 1
ATOM 3687 N N . GLY A 1 450 ? 23.322 8.690 -19.478 1.00 95.75 450 GLY A N 1
ATOM 3688 C CA . GLY A 1 450 ? 23.304 8.229 -18.092 1.00 95.75 450 GLY A CA 1
ATOM 3689 C C . GLY A 1 450 ? 21.905 8.261 -17.505 1.00 95.75 450 GLY A C 1
ATOM 3690 O O . GLY A 1 450 ? 21.206 9.264 -17.636 1.00 95.75 450 GLY A O 1
ATOM 3691 N N . LEU A 1 451 ? 21.530 7.182 -16.821 1.00 96.00 451 LEU A N 1
ATOM 3692 C CA . LEU A 1 451 ? 20.277 7.064 -16.080 1.00 96.00 451 LEU A CA 1
ATOM 3693 C C . LEU A 1 451 ? 20.581 6.781 -14.608 1.00 96.00 451 LEU A C 1
ATOM 3695 O O . LEU A 1 451 ? 21.201 5.766 -14.284 1.00 96.00 451 LEU A O 1
ATOM 3699 N N . ASP A 1 452 ? 20.110 7.646 -13.713 1.00 96.06 452 ASP A N 1
ATOM 3700 C CA . ASP A 1 452 ? 20.097 7.384 -12.277 1.00 96.06 452 ASP A CA 1
ATOM 3701 C C . ASP A 1 452 ? 18.785 6.706 -11.879 1.00 96.06 452 ASP A C 1
ATOM 3703 O O . ASP A 1 452 ? 17.724 7.325 -11.840 1.00 96.06 452 ASP A O 1
ATOM 3707 N N . LEU A 1 453 ? 18.867 5.419 -11.558 1.00 95.69 453 LEU A N 1
ATOM 3708 C CA . LEU A 1 453 ? 17.731 4.580 -11.194 1.00 95.69 453 LEU A CA 1
ATOM 3709 C C . LEU A 1 453 ? 17.192 4.856 -9.781 1.00 95.69 453 LEU A C 1
ATOM 3711 O O . LEU A 1 453 ? 16.065 4.472 -9.480 1.00 95.69 453 LEU A O 1
ATOM 3715 N N . ALA A 1 454 ? 17.981 5.483 -8.901 1.00 94.69 454 ALA A N 1
ATOM 3716 C CA . ALA A 1 454 ? 17.544 5.818 -7.544 1.00 94.69 454 ALA A CA 1
ATOM 3717 C C . ALA A 1 454 ? 16.747 7.130 -7.516 1.00 94.69 454 ALA A C 1
ATOM 3719 O O . ALA A 1 454 ? 15.800 7.262 -6.741 1.00 94.69 454 ALA A O 1
ATOM 3720 N N . TYR A 1 455 ? 17.123 8.075 -8.381 1.00 93.44 455 TYR A N 1
ATOM 3721 C CA . TYR A 1 455 ? 16.537 9.416 -8.459 1.00 93.44 455 TYR A CA 1
ATOM 3722 C C . TYR A 1 455 ? 15.673 9.644 -9.713 1.00 93.44 455 TYR A C 1
ATOM 3724 O O . TYR A 1 455 ? 15.088 10.714 -9.852 1.00 93.44 455 TYR A O 1
ATOM 3732 N N . ASN A 1 456 ? 15.569 8.658 -10.613 1.00 92.31 456 ASN A N 1
ATOM 3733 C CA . ASN A 1 456 ? 14.893 8.760 -11.915 1.00 92.31 456 ASN A CA 1
ATOM 3734 C C . ASN A 1 456 ? 15.336 9.986 -12.741 1.00 92.31 456 ASN A C 1
ATOM 3736 O O . ASN A 1 456 ? 14.536 10.604 -13.445 1.00 92.31 456 ASN A O 1
ATOM 3740 N N . LEU A 1 457 ? 16.625 10.326 -12.660 1.00 92.12 457 LEU A N 1
ATOM 3741 C CA . LEU A 1 457 ? 17.241 11.411 -13.424 1.00 92.12 457 LEU A CA 1
ATOM 3742 C C . LEU A 1 457 ? 17.928 10.846 -14.662 1.00 92.12 457 LEU A C 1
ATOM 3744 O O . LEU A 1 457 ? 18.482 9.747 -14.622 1.00 92.12 457 LEU A O 1
ATOM 3748 N N . HIS A 1 458 ? 17.942 11.610 -15.747 1.00 94.50 458 HIS A N 1
ATOM 3749 C CA . HIS A 1 458 ? 18.680 11.229 -16.944 1.00 94.50 458 HIS A CA 1
ATOM 3750 C C . HIS A 1 458 ? 19.352 12.439 -17.581 1.00 94.50 458 HIS A C 1
ATOM 3752 O O . HIS A 1 458 ? 18.863 13.563 -17.507 1.00 94.50 458 HIS A O 1
ATOM 3758 N N . SER A 1 459 ? 20.495 12.199 -18.211 1.00 95.00 459 SER A N 1
ATOM 3759 C CA . SER A 1 459 ? 21.175 13.189 -19.039 1.00 95.00 459 SER A CA 1
ATOM 3760 C C . SER A 1 459 ? 22.042 12.483 -20.071 1.00 95.00 459 SER A C 1
ATOM 3762 O O . SER A 1 459 ? 22.277 11.275 -19.988 1.00 95.00 459 SER A O 1
ATOM 3764 N N . ALA A 1 460 ? 22.513 13.232 -21.056 1.00 95.12 460 ALA A N 1
ATOM 3765 C CA . ALA A 1 460 ? 23.421 12.730 -22.063 1.00 95.12 460 ALA A CA 1
ATOM 3766 C C . ALA A 1 460 ? 24.515 13.755 -22.364 1.00 95.12 460 ALA A C 1
ATOM 3768 O O . ALA A 1 460 ? 24.266 14.963 -22.409 1.00 95.12 460 ALA A O 1
ATOM 3769 N N . PHE A 1 461 ? 25.728 13.252 -22.573 1.00 96.19 461 PHE A N 1
ATOM 3770 C CA . PHE A 1 461 ? 26.907 14.048 -22.884 1.00 96.19 461 PHE A CA 1
ATOM 3771 C C . PHE A 1 461 ? 27.702 13.387 -24.008 1.00 96.19 461 PHE A C 1
ATOM 3773 O O . PHE A 1 461 ? 27.980 12.186 -23.968 1.00 96.19 461 PHE A O 1
ATOM 3780 N N . GLY A 1 462 ? 28.081 14.172 -25.011 1.00 94.56 462 GLY A N 1
ATOM 3781 C CA . GLY A 1 462 ? 28.854 13.680 -26.145 1.00 94.56 462 GLY A CA 1
ATOM 3782 C C . GLY A 1 462 ? 28.762 14.589 -27.358 1.00 94.56 462 GLY A C 1
ATOM 3783 O O . GLY A 1 462 ? 28.363 15.746 -27.252 1.00 94.56 462 GLY A O 1
ATOM 3784 N N . ASN A 1 463 ? 29.165 14.071 -28.514 1.00 94.31 463 ASN A N 1
ATOM 3785 C CA . ASN A 1 463 ? 29.041 14.767 -29.794 1.00 94.31 463 ASN A CA 1
ATOM 3786 C C . ASN A 1 463 ? 27.602 14.676 -30.317 1.00 94.31 463 ASN A C 1
ATOM 3788 O O . ASN A 1 463 ? 26.929 13.673 -30.097 1.00 94.31 463 ASN A O 1
ATOM 3792 N N . TRP A 1 464 ? 27.153 15.675 -31.077 1.00 93.62 464 TRP A N 1
ATOM 3793 C CA . TRP A 1 464 ? 25.785 15.743 -31.603 1.00 93.62 464 TRP A CA 1
ATOM 3794 C C . TRP A 1 464 ? 25.803 16.027 -33.096 1.00 93.62 464 TRP A C 1
ATOM 3796 O O . TRP A 1 464 ? 26.368 17.027 -33.503 1.00 93.62 464 TRP A O 1
ATOM 3806 N N . PHE A 1 465 ? 25.186 15.196 -33.927 1.00 92.75 465 PHE A N 1
ATOM 3807 C CA . PHE A 1 465 ? 24.987 15.550 -35.332 1.00 92.75 465 PHE A CA 1
ATOM 3808 C C . PHE A 1 465 ? 23.651 16.298 -35.498 1.00 92.75 465 PHE A C 1
ATOM 3810 O O . PHE A 1 465 ? 22.806 16.249 -34.596 1.00 92.75 465 PHE A O 1
ATOM 3817 N N . PRO A 1 466 ? 23.441 17.036 -36.603 1.00 91.00 466 PRO A N 1
ATOM 3818 C CA . PRO A 1 466 ? 22.213 17.802 -36.801 1.00 91.00 466 PRO A CA 1
ATOM 3819 C C . PRO A 1 466 ? 20.956 16.940 -36.609 1.00 91.00 466 PRO A C 1
ATOM 3821 O O . PRO A 1 466 ? 20.835 15.874 -37.198 1.00 91.00 466 PRO A O 1
ATOM 3824 N N . GLY A 1 467 ? 20.042 17.389 -35.744 1.00 89.81 467 GLY A N 1
ATOM 3825 C CA . GLY A 1 467 ? 18.799 16.676 -35.422 1.00 89.81 467 GLY A CA 1
ATOM 3826 C C . GLY A 1 467 ? 18.901 15.611 -34.318 1.00 89.81 467 GLY A C 1
ATOM 3827 O O . GLY A 1 467 ? 17.878 15.281 -33.721 1.00 89.81 467 GLY A O 1
ATOM 3828 N N . SER A 1 468 ? 20.098 15.134 -33.949 1.00 91.19 468 SER A N 1
ATOM 3829 C CA . SER A 1 468 ? 20.227 14.043 -32.965 1.00 91.19 468 SER A CA 1
ATOM 3830 C C . SER A 1 468 ? 19.890 14.464 -31.531 1.00 91.19 468 SER A C 1
ATOM 3832 O O . SER A 1 468 ? 19.251 13.715 -30.795 1.00 91.19 468 SER A O 1
ATOM 3834 N N . LYS A 1 469 ? 20.272 15.684 -31.137 1.00 91.25 469 LYS A N 1
ATOM 3835 C CA . LYS A 1 469 ? 20.021 16.239 -29.797 1.00 91.25 469 LYS A CA 1
ATOM 3836 C C . LYS A 1 469 ? 18.523 16.364 -29.453 1.00 91.25 469 LYS A C 1
ATOM 3838 O O . LYS A 1 469 ? 18.122 15.793 -28.437 1.00 91.25 469 LYS A O 1
ATOM 3843 N N . PRO A 1 470 ? 17.671 17.038 -30.258 1.00 91.44 470 PRO A N 1
ATOM 3844 C CA . PRO A 1 470 ? 16.241 17.130 -29.958 1.00 91.44 470 PRO A CA 1
ATOM 3845 C C . PRO A 1 470 ? 15.535 15.770 -30.014 1.00 91.44 470 PRO A C 1
ATOM 3847 O O . PRO A 1 470 ? 14.661 15.524 -29.183 1.00 91.44 470 PRO A O 1
ATOM 3850 N N . LEU A 1 471 ? 15.938 14.872 -30.926 1.00 92.69 471 LEU A N 1
ATOM 3851 C CA . LEU A 1 471 ? 15.384 13.519 -30.985 1.00 92.69 471 LEU A CA 1
ATOM 3852 C C . LEU A 1 471 ? 15.674 12.750 -29.694 1.00 92.69 471 LEU A C 1
ATOM 3854 O O . LEU A 1 471 ? 14.751 12.231 -29.075 1.00 92.69 471 LEU A O 1
ATOM 3858 N N . LEU A 1 472 ? 16.938 12.705 -29.258 1.00 92.00 472 LEU A N 1
ATOM 3859 C CA . LEU A 1 472 ? 17.326 11.968 -28.054 1.00 92.00 472 LEU A CA 1
ATOM 3860 C C . LEU A 1 472 ? 16.703 12.560 -26.783 1.00 92.00 472 LEU A C 1
ATOM 3862 O O . LEU A 1 472 ? 16.300 11.799 -25.906 1.00 92.00 472 LEU A O 1
ATOM 3866 N N . ALA A 1 473 ? 16.547 13.885 -26.695 1.00 90.12 473 ALA A N 1
ATOM 3867 C CA . ALA A 1 473 ? 15.833 14.521 -25.586 1.00 90.12 473 ALA A CA 1
ATOM 3868 C C . ALA A 1 473 ? 14.357 14.078 -25.520 1.00 90.12 473 ALA A C 1
ATOM 3870 O O . ALA A 1 473 ? 13.868 13.668 -24.466 1.00 90.12 473 ALA A O 1
ATOM 3871 N N . GLN A 1 474 ? 13.645 14.098 -26.653 1.00 90.38 474 GLN A N 1
ATOM 3872 C CA . GLN A 1 474 ? 12.250 13.645 -26.722 1.00 90.38 474 GLN A CA 1
ATOM 3873 C C . GLN A 1 474 ? 12.119 12.137 -26.470 1.00 90.38 474 GLN A C 1
ATOM 3875 O O . GLN A 1 474 ? 11.226 11.705 -25.737 1.00 90.38 474 GLN A O 1
ATOM 3880 N N . ALA A 1 475 ? 13.029 11.344 -27.038 1.00 92.50 475 ALA A N 1
ATOM 3881 C CA . ALA A 1 475 ? 13.071 9.898 -26.879 1.00 92.50 475 ALA A CA 1
ATOM 3882 C C . ALA A 1 475 ? 13.254 9.511 -25.410 1.00 92.50 475 ALA A C 1
ATOM 3884 O O . ALA A 1 475 ? 12.449 8.750 -24.878 1.00 92.50 475 ALA A O 1
ATOM 3885 N N . MET A 1 476 ? 14.247 10.083 -24.722 1.00 93.06 476 MET A N 1
ATOM 3886 C CA . MET A 1 476 ? 14.515 9.763 -23.319 1.00 93.06 476 MET A CA 1
ATOM 3887 C C . MET A 1 476 ? 13.371 10.182 -22.394 1.00 93.06 476 MET A C 1
ATOM 3889 O O . MET A 1 476 ? 12.981 9.396 -21.530 1.00 93.06 476 MET A O 1
ATOM 3893 N N . ASN A 1 477 ? 12.754 11.345 -22.620 1.00 88.81 477 ASN A N 1
ATOM 3894 C CA . ASN A 1 477 ? 11.565 11.762 -21.870 1.00 88.81 477 ASN A CA 1
ATOM 3895 C C . ASN A 1 477 ? 10.398 10.769 -22.026 1.00 88.81 477 ASN A C 1
ATOM 3897 O O . ASN A 1 477 ? 9.668 10.508 -21.066 1.00 88.81 477 ASN A O 1
ATOM 3901 N N . LYS A 1 478 ? 10.224 10.186 -23.219 1.00 90.19 478 LYS A N 1
ATOM 3902 C CA . LYS A 1 478 ? 9.204 9.161 -23.480 1.00 90.19 478 LYS A CA 1
ATOM 3903 C C . LYS A 1 478 ? 9.577 7.808 -22.865 1.00 90.19 478 LYS A C 1
ATOM 3905 O O . LYS A 1 478 ? 8.727 7.187 -22.223 1.00 90.19 478 LYS A O 1
ATOM 3910 N N . ILE A 1 479 ? 10.830 7.375 -23.008 1.00 92.50 479 ILE A N 1
ATOM 3911 C CA . ILE A 1 479 ? 11.347 6.111 -22.458 1.00 92.50 479 ILE A CA 1
ATOM 3912 C C . ILE A 1 479 ? 11.221 6.111 -20.932 1.00 92.50 479 ILE A C 1
ATOM 3914 O O . ILE A 1 479 ? 10.656 5.177 -20.372 1.00 92.50 479 ILE A O 1
ATOM 3918 N N . MET A 1 480 ? 11.630 7.182 -20.246 1.00 88.50 480 MET A N 1
ATOM 3919 C CA . MET A 1 480 ? 11.532 7.272 -18.781 1.00 88.50 480 MET A CA 1
ATOM 3920 C C . MET A 1 480 ? 10.093 7.141 -18.254 1.00 88.50 480 MET A C 1
ATOM 3922 O O . MET A 1 480 ? 9.900 6.651 -17.145 1.00 88.50 480 MET A O 1
ATOM 3926 N N . LYS A 1 481 ? 9.088 7.548 -19.043 1.00 84.31 481 LYS A N 1
ATOM 3927 C CA . LYS A 1 481 ? 7.662 7.469 -18.677 1.00 84.31 481 LYS A CA 1
ATOM 3928 C C . LYS A 1 481 ? 7.012 6.125 -19.016 1.00 84.31 481 LYS A C 1
ATOM 3930 O O . LYS A 1 481 ? 6.099 5.709 -18.313 1.00 84.31 481 LYS A O 1
ATOM 3935 N N . SER A 1 482 ? 7.426 5.484 -20.110 1.00 84.50 482 SER A N 1
ATOM 3936 C CA . SER A 1 482 ? 6.693 4.356 -20.713 1.00 84.50 482 SER A CA 1
ATOM 3937 C C . SER A 1 482 ? 7.459 3.034 -20.763 1.00 84.50 482 SER A C 1
ATOM 3939 O O . SER A 1 482 ? 6.865 2.010 -21.091 1.00 84.50 482 SER A O 1
ATOM 3941 N N . ASN A 1 483 ? 8.748 3.020 -20.414 1.00 88.69 483 ASN A N 1
ATOM 3942 C CA . ASN A 1 483 ? 9.550 1.806 -20.476 1.00 88.69 483 ASN A CA 1
ATOM 3943 C C . ASN A 1 483 ? 9.079 0.763 -19.433 1.00 88.69 483 ASN A C 1
ATOM 3945 O O . ASN A 1 483 ? 9.086 1.048 -18.227 1.00 88.69 483 ASN A O 1
ATOM 3949 N N . PRO A 1 484 ? 8.733 -0.471 -19.852 1.00 86.06 484 PRO A N 1
ATOM 3950 C CA . PRO A 1 484 ? 8.226 -1.495 -18.937 1.00 86.06 484 PRO A CA 1
ATOM 3951 C C . PRO A 1 484 ? 9.234 -1.932 -17.867 1.00 86.06 484 PRO A C 1
ATOM 3953 O O . PRO A 1 484 ? 8.852 -2.221 -16.732 1.00 86.06 484 PRO A O 1
ATOM 3956 N N . ALA A 1 485 ? 10.532 -1.976 -18.186 1.00 89.75 485 ALA A N 1
ATOM 3957 C CA . ALA A 1 485 ? 11.555 -2.407 -17.234 1.00 89.75 485 ALA A CA 1
ATOM 3958 C C . ALA A 1 485 ? 11.754 -1.375 -16.112 1.00 89.75 485 ALA A C 1
ATOM 3960 O O . ALA A 1 485 ? 11.895 -1.749 -14.942 1.00 89.75 485 ALA A O 1
ATOM 3961 N N . LEU A 1 486 ? 11.711 -0.084 -16.454 1.00 91.06 486 LEU A N 1
ATOM 3962 C CA . LEU A 1 486 ? 11.695 1.013 -15.486 1.00 91.06 486 LEU A CA 1
ATOM 3963 C C . LEU A 1 486 ? 10.412 1.001 -14.649 1.00 91.06 486 LEU A C 1
ATOM 3965 O O . LEU A 1 486 ? 10.490 1.139 -13.429 1.00 91.06 486 LEU A O 1
ATOM 3969 N N . TYR A 1 487 ? 9.253 0.731 -15.256 1.00 88.06 487 TYR A N 1
ATOM 3970 C CA . TYR A 1 487 ? 7.998 0.581 -14.516 1.00 88.06 487 TYR A CA 1
ATOM 3971 C C . TYR A 1 487 ? 8.076 -0.539 -13.464 1.00 88.06 487 TYR A C 1
ATOM 3973 O O . TYR A 1 487 ? 7.735 -0.325 -12.299 1.00 88.06 487 TYR A O 1
ATOM 3981 N N . VAL A 1 488 ? 8.611 -1.713 -13.825 1.00 88.44 488 VAL A N 1
ATOM 3982 C CA . VAL A 1 488 ? 8.823 -2.825 -12.879 1.00 88.44 488 VAL A CA 1
ATOM 3983 C C . VAL A 1 488 ? 9.754 -2.422 -11.733 1.00 88.44 488 VAL A C 1
ATOM 3985 O O . VAL A 1 488 ? 9.519 -2.805 -10.583 1.00 88.44 488 VAL A O 1
ATOM 3988 N N . LEU A 1 489 ? 10.809 -1.647 -12.009 1.00 92.62 489 LEU A N 1
ATOM 3989 C CA . LEU A 1 489 ? 11.681 -1.104 -10.966 1.00 92.62 489 LEU A CA 1
ATOM 3990 C C . LEU A 1 489 ? 10.903 -0.194 -10.008 1.00 92.62 489 LEU A C 1
ATOM 3992 O O . LEU A 1 489 ? 10.944 -0.421 -8.796 1.00 92.62 489 LEU A O 1
ATOM 3996 N N . MET A 1 490 ? 10.182 0.792 -10.543 1.00 90.00 490 MET A N 1
ATOM 3997 C CA . MET A 1 490 ? 9.390 1.752 -9.767 1.00 90.00 490 MET A CA 1
ATOM 3998 C C . MET A 1 490 ? 8.369 1.026 -8.886 1.00 90.00 490 MET A C 1
ATOM 4000 O O . MET A 1 490 ? 8.291 1.268 -7.683 1.00 90.00 490 MET A O 1
ATOM 4004 N N . GLU A 1 491 ? 7.651 0.057 -9.447 1.00 85.12 491 GLU A N 1
ATOM 4005 C CA . GLU A 1 491 ? 6.632 -0.717 -8.741 1.00 85.12 491 GLU A CA 1
ATOM 4006 C C . GLU A 1 491 ? 7.225 -1.604 -7.634 1.00 85.12 491 GLU A C 1
ATOM 4008 O O . GLU A 1 491 ? 6.661 -1.740 -6.544 1.00 85.12 491 GLU A O 1
ATOM 4013 N N . ARG A 1 492 ? 8.413 -2.178 -7.851 1.00 90.06 492 ARG A N 1
ATOM 4014 C CA . ARG A 1 492 ? 9.132 -2.921 -6.805 1.00 90.06 492 ARG A CA 1
ATOM 4015 C C . ARG A 1 492 ? 9.644 -2.019 -5.693 1.00 90.06 492 ARG A C 1
ATOM 4017 O O . ARG A 1 492 ? 9.610 -2.441 -4.535 1.00 90.06 492 ARG A O 1
ATOM 4024 N N . ILE A 1 493 ? 10.095 -0.807 -6.016 1.00 91.56 493 ILE A N 1
ATOM 4025 C CA . ILE A 1 493 ? 10.464 0.202 -5.019 1.00 91.56 493 ILE A CA 1
ATOM 4026 C C . ILE A 1 493 ? 9.224 0.576 -4.196 1.00 91.56 493 ILE A C 1
ATOM 4028 O O . ILE A 1 493 ? 9.276 0.476 -2.971 1.00 91.56 493 ILE A O 1
ATOM 4032 N N . ARG A 1 494 ? 8.086 0.884 -4.835 1.00 88.62 494 ARG A N 1
ATOM 4033 C CA . ARG A 1 494 ? 6.806 1.189 -4.159 1.00 88.62 494 ARG A CA 1
ATOM 4034 C C . ARG A 1 494 ? 6.362 0.063 -3.227 1.00 88.62 494 ARG A C 1
ATOM 4036 O O . ARG A 1 494 ? 6.105 0.314 -2.053 1.00 88.62 494 ARG A O 1
ATOM 4043 N N . LYS A 1 495 ? 6.377 -1.193 -3.693 1.00 84.88 495 LYS A N 1
ATOM 4044 C CA . LYS A 1 495 ? 6.071 -2.385 -2.874 1.00 84.88 495 LYS A CA 1
ATOM 4045 C C . LYS A 1 495 ? 7.062 -2.589 -1.727 1.00 84.88 495 LYS A C 1
ATOM 4047 O O . LYS A 1 495 ? 6.663 -2.979 -0.632 1.00 84.88 495 LYS A O 1
ATOM 4052 N N . GLY A 1 496 ? 8.350 -2.336 -1.958 1.00 85.94 496 GLY A N 1
ATOM 4053 C CA . GLY A 1 496 ? 9.385 -2.399 -0.923 1.00 85.94 496 GLY A CA 1
ATOM 4054 C C . GLY A 1 496 ? 9.207 -1.330 0.159 1.00 85.94 496 GLY A C 1
ATOM 4055 O O . GLY A 1 496 ? 9.470 -1.595 1.333 1.00 85.94 496 GLY A O 1
ATOM 4056 N N . LEU A 1 497 ? 8.730 -0.149 -0.236 1.00 88.44 497 LEU A N 1
ATOM 4057 C CA . LEU A 1 497 ? 8.411 0.973 0.644 1.00 88.44 497 LEU A CA 1
ATOM 4058 C C . LEU A 1 497 ? 7.001 0.896 1.240 1.00 88.44 497 LEU A C 1
ATOM 4060 O O . LEU A 1 497 ? 6.733 1.609 2.199 1.00 88.44 497 LEU A O 1
ATOM 4064 N N . GLN A 1 498 ? 6.130 0.023 0.725 1.00 85.06 498 GLN A N 1
ATOM 4065 C CA . GLN A 1 498 ? 4.714 -0.073 1.105 1.00 85.06 498 GLN A CA 1
ATOM 4066 C C . GLN A 1 498 ? 3.977 1.270 0.953 1.00 85.06 498 GLN A C 1
ATOM 4068 O O . GLN A 1 498 ? 3.233 1.690 1.845 1.00 85.06 498 GLN A O 1
ATOM 4073 N N . LEU A 1 499 ? 4.240 1.955 -0.163 1.00 82.50 499 LEU A N 1
ATOM 4074 C CA . LEU A 1 499 ? 3.575 3.196 -0.549 1.00 82.50 499 LEU A CA 1
ATOM 4075 C C . LEU A 1 499 ? 2.491 2.901 -1.581 1.00 82.50 499 LEU A C 1
ATOM 4077 O O . LEU A 1 499 ? 2.746 2.198 -2.560 1.00 82.50 499 LEU A O 1
ATOM 4081 N N . TYR A 1 500 ? 1.315 3.489 -1.382 1.00 75.50 500 TYR A N 1
ATOM 4082 C CA . TYR A 1 500 ? 0.219 3.449 -2.345 1.00 75.50 500 TYR A CA 1
ATOM 4083 C C . TYR A 1 500 ? -0.239 4.872 -2.661 1.00 75.50 500 TYR A C 1
ATOM 4085 O O . TYR A 1 500 ? -0.290 5.722 -1.766 1.00 75.50 500 TYR A O 1
ATOM 4093 N N . SER A 1 501 ? -0.568 5.109 -3.930 1.00 72.06 501 SER A N 1
ATOM 4094 C CA . SER A 1 501 ? -1.234 6.325 -4.390 1.00 72.06 501 SER A CA 1
ATOM 4095 C C . SER A 1 501 ? -2.733 6.079 -4.545 1.00 72.06 501 SER A C 1
ATOM 4097 O O . SER A 1 501 ? -3.187 4.948 -4.723 1.00 72.06 501 SER A O 1
ATOM 4099 N N . SER A 1 502 ? -3.509 7.155 -4.483 1.00 64.25 502 SER A N 1
ATOM 4100 C CA . SER A 1 502 ? -4.932 7.164 -4.832 1.00 64.25 502 SER A CA 1
ATOM 4101 C C . SER A 1 502 ? -5.187 7.175 -6.348 1.00 64.25 502 SER A C 1
ATOM 4103 O O . SER A 1 502 ? -6.345 7.198 -6.764 1.00 64.25 502 SER A O 1
ATOM 4105 N N . GLU A 1 503 ? -4.136 7.183 -7.176 1.00 54.09 503 GLU A N 1
ATOM 4106 C CA . GLU A 1 503 ? -4.255 7.258 -8.634 1.00 54.09 503 GLU A CA 1
ATOM 4107 C C . GLU A 1 503 ? -4.849 5.974 -9.245 1.00 54.09 503 GLU A C 1
ATOM 4109 O O . GLU A 1 503 ? -4.610 4.867 -8.746 1.00 54.09 503 GLU A O 1
ATOM 4114 N N . PRO A 1 504 ? -5.615 6.094 -10.346 1.00 47.69 504 PRO A N 1
ATOM 4115 C CA . PRO A 1 504 ? -6.265 4.958 -10.979 1.00 47.69 504 PRO A CA 1
ATOM 4116 C C . PRO A 1 504 ? -5.230 4.077 -11.691 1.00 47.69 504 PRO A C 1
ATOM 4118 O O . PRO A 1 504 ? -4.791 4.361 -12.802 1.00 47.69 504 PRO A O 1
ATOM 4121 N N . THR A 1 505 ? -4.860 2.965 -11.057 1.00 59.91 505 THR A N 1
ATOM 4122 C CA . THR A 1 505 ? -4.326 1.806 -11.788 1.00 59.91 505 THR A CA 1
ATOM 4123 C C . THR A 1 505 ? -5.396 1.278 -12.746 1.00 59.91 505 THR A C 1
ATOM 4125 O O . THR A 1 505 ? -6.590 1.466 -12.497 1.00 59.91 505 THR A O 1
ATOM 4128 N N . GLU A 1 506 ? -4.996 0.624 -13.845 1.00 63.44 506 GLU A N 1
ATOM 4129 C CA . GLU A 1 506 ? -5.974 -0.034 -14.717 1.00 63.44 506 GLU A CA 1
ATOM 4130 C C . GLU A 1 506 ? -6.890 -0.940 -13.874 1.00 63.44 506 GLU A C 1
ATOM 4132 O O . GLU A 1 506 ? -6.399 -1.818 -13.150 1.00 63.44 506 GLU A O 1
ATOM 4137 N N . PRO A 1 507 ? -8.218 -0.734 -13.929 1.00 72.75 507 PRO A N 1
ATOM 4138 C CA . PRO A 1 507 ? -9.132 -1.350 -12.981 1.00 72.75 507 PRO A CA 1
ATOM 4139 C C . PRO A 1 507 ? -9.145 -2.849 -13.217 1.00 72.75 507 PRO A C 1
ATOM 4141 O O . PRO A 1 507 ? -9.446 -3.260 -14.330 1.00 72.75 507 PRO A O 1
ATOM 4144 N N . TYR A 1 508 ? -8.857 -3.666 -12.204 1.00 83.06 508 TYR A N 1
ATOM 4145 C CA . TYR A 1 508 ? -8.855 -5.129 -12.318 1.00 83.06 508 TYR A CA 1
ATOM 4146 C C . TYR A 1 508 ? -10.141 -5.679 -12.951 1.00 83.06 508 TYR A C 1
ATOM 4148 O O . TYR A 1 508 ? -11.192 -5.036 -12.953 1.00 83.06 508 TYR A O 1
ATOM 4156 N N . LEU A 1 509 ? -10.062 -6.889 -13.513 1.00 84.44 509 LEU A N 1
ATOM 4157 C CA . LEU A 1 509 ? -11.248 -7.564 -14.032 1.00 84.44 509 LEU A CA 1
ATOM 4158 C C . LEU A 1 509 ? -12.227 -7.827 -12.877 1.00 84.44 509 LEU A C 1
ATOM 4160 O O . LEU A 1 509 ? -11.927 -8.624 -11.982 1.00 84.44 509 LEU A O 1
ATOM 4164 N N . SER A 1 510 ? -13.390 -7.190 -12.946 1.00 86.06 510 SER A N 1
ATOM 4165 C CA . SER A 1 510 ? -14.492 -7.223 -11.990 1.00 86.06 510 SER A CA 1
ATOM 4166 C C . SER A 1 510 ? -15.805 -7.574 -12.702 1.00 86.06 510 SER A C 1
ATOM 4168 O O . SER A 1 510 ? -15.851 -7.756 -13.921 1.00 86.06 510 SER A O 1
ATOM 4170 N N . SER A 1 511 ? -16.910 -7.674 -11.960 1.00 82.25 511 SER A N 1
ATOM 4171 C CA . SER A 1 511 ? -18.226 -7.945 -12.557 1.00 82.25 511 SER A CA 1
ATOM 4172 C C . SER A 1 511 ? -18.756 -6.788 -13.416 1.00 82.25 511 SER A C 1
ATOM 4174 O O . SER A 1 511 ? -19.658 -6.999 -14.229 1.00 82.25 511 SER A O 1
ATOM 4176 N N . GLN A 1 512 ? -18.195 -5.582 -13.268 1.00 80.31 512 GLN A N 1
ATOM 4177 C CA . GLN A 1 512 ? -18.619 -4.380 -13.990 1.00 80.31 512 GLN A CA 1
ATOM 4178 C C . GLN A 1 512 ? -17.991 -4.289 -15.386 1.00 80.31 512 GLN A C 1
ATOM 4180 O O . GLN A 1 512 ? -18.694 -4.000 -16.350 1.00 80.31 512 GLN A O 1
ATOM 4185 N N . ASN A 1 513 ? -16.693 -4.586 -15.507 1.00 83.25 513 ASN A N 1
ATOM 4186 C CA . ASN A 1 513 ? -15.946 -4.543 -16.773 1.00 83.25 513 ASN A CA 1
ATOM 4187 C C . ASN A 1 513 ? -15.804 -5.922 -17.445 1.00 83.25 513 ASN A C 1
ATOM 4189 O O . ASN A 1 513 ? -15.116 -6.070 -18.450 1.00 83.25 513 ASN A O 1
ATOM 4193 N N . TYR A 1 514 ? -16.505 -6.934 -16.930 1.00 82.12 514 TYR A N 1
ATOM 4194 C CA . TYR A 1 514 ? -16.500 -8.306 -17.435 1.00 82.12 514 TYR A CA 1
ATOM 4195 C C . TYR A 1 514 ? -16.747 -8.429 -18.948 1.00 82.12 514 TYR A C 1
ATOM 4197 O O . TYR A 1 514 ? -16.227 -9.342 -19.579 1.00 82.12 514 TYR A O 1
ATOM 4205 N N . GLY A 1 515 ? -17.523 -7.519 -19.547 1.00 82.81 515 GLY A N 1
ATOM 4206 C CA . GLY A 1 515 ? -17.799 -7.525 -20.987 1.00 82.81 515 GLY A CA 1
ATOM 4207 C C . GLY A 1 515 ? -16.569 -7.287 -21.874 1.00 82.81 515 GLY A C 1
ATOM 4208 O O . GLY A 1 515 ? -16.560 -7.742 -23.016 1.00 82.81 515 GLY A O 1
ATOM 4209 N N . GLU A 1 516 ? -15.519 -6.640 -21.354 1.00 84.94 516 GLU A N 1
ATOM 4210 C CA . GLU A 1 516 ? -14.295 -6.308 -22.103 1.00 84.94 516 GLU A CA 1
ATOM 4211 C C . GLU A 1 516 ? -13.563 -7.557 -22.616 1.00 84.94 516 GLU A C 1
ATOM 4213 O O . GLU A 1 516 ? -12.930 -7.513 -23.672 1.00 84.94 516 GLU A O 1
ATOM 4218 N N . ILE A 1 517 ? -13.713 -8.702 -21.933 1.00 89.19 517 ILE A N 1
ATOM 4219 C CA . ILE A 1 517 ? -13.009 -9.948 -22.279 1.00 89.19 517 ILE A CA 1
ATOM 4220 C C . ILE A 1 517 ? -13.445 -10.551 -23.625 1.00 89.19 517 ILE A C 1
ATOM 4222 O O . ILE A 1 517 ? -12.778 -11.445 -24.146 1.00 89.19 517 ILE A O 1
ATOM 4226 N N . PHE A 1 518 ? -14.564 -10.083 -24.185 1.00 89.38 518 PHE A N 1
ATOM 4227 C CA . PHE A 1 518 ? -15.103 -10.539 -25.470 1.00 89.38 518 PHE A CA 1
ATOM 4228 C C . PHE A 1 518 ? -14.852 -9.549 -26.613 1.00 89.38 518 PHE A C 1
ATOM 4230 O O . PHE A 1 518 ? -15.445 -9.688 -27.682 1.00 89.38 518 PHE A O 1
ATOM 4237 N N . GLY A 1 519 ? -13.986 -8.553 -26.401 1.00 84.88 519 GLY A N 1
ATOM 4238 C CA . GLY A 1 519 ? -13.589 -7.608 -27.436 1.00 84.88 519 GLY A CA 1
ATOM 4239 C C . GLY A 1 519 ? -12.852 -8.250 -28.622 1.00 84.88 519 GLY A C 1
ATOM 4240 O O . GLY A 1 519 ? -12.546 -9.447 -28.668 1.00 84.88 519 GLY A O 1
ATOM 4241 N N . ASN A 1 520 ? -12.514 -7.417 -29.608 1.00 85.25 520 ASN A N 1
ATOM 4242 C CA . ASN A 1 520 ? -11.749 -7.855 -30.781 1.00 85.25 520 ASN A CA 1
ATOM 4243 C C . ASN A 1 520 ? -10.279 -8.181 -30.461 1.00 85.25 520 ASN A C 1
ATOM 4245 O O . ASN A 1 520 ? -9.617 -8.854 -31.252 1.00 85.25 520 ASN A O 1
ATOM 4249 N N . GLN A 1 521 ? -9.779 -7.767 -29.299 1.00 88.31 521 GLN A N 1
ATOM 4250 C CA . GLN A 1 521 ? -8.432 -8.090 -28.842 1.00 88.31 521 GLN A CA 1
ATOM 4251 C C . GLN A 1 521 ? -8.307 -9.571 -28.452 1.00 88.31 521 GLN A C 1
ATOM 4253 O O . GLN A 1 521 ? -9.261 -10.193 -27.986 1.00 88.31 521 GLN A O 1
ATOM 4258 N N . ILE A 1 522 ? -7.120 -10.146 -28.657 1.00 91.62 522 ILE A N 1
ATOM 4259 C CA . ILE A 1 522 ? -6.793 -11.487 -28.164 1.00 91.62 522 ILE A CA 1
ATOM 4260 C C . ILE A 1 522 ? -6.449 -11.360 -26.681 1.00 91.62 522 ILE A C 1
ATOM 4262 O O . ILE A 1 522 ? -5.524 -10.632 -26.316 1.00 91.62 522 ILE A O 1
ATOM 4266 N N . ILE A 1 523 ? -7.215 -12.053 -25.841 1.00 94.38 523 ILE A N 1
ATOM 4267 C CA . ILE A 1 523 ? -7.095 -12.003 -24.383 1.00 94.38 523 ILE A CA 1
ATOM 4268 C C . ILE A 1 523 ? -6.828 -13.413 -23.874 1.00 94.38 523 ILE A C 1
ATOM 4270 O O . ILE A 1 523 ? -7.520 -14.350 -24.276 1.00 94.38 523 ILE A O 1
ATOM 4274 N N . TRP A 1 524 ? -5.854 -13.574 -22.981 1.00 96.31 524 TRP A N 1
ATOM 4275 C CA . TRP A 1 524 ? -5.578 -14.849 -22.317 1.00 96.31 524 TRP A CA 1
ATOM 4276 C C . TRP A 1 524 ? -5.836 -14.772 -20.820 1.00 96.31 524 TRP A C 1
ATOM 4278 O O . TRP A 1 524 ? -5.376 -13.857 -20.148 1.00 96.31 524 TRP A O 1
ATOM 4288 N N . PHE A 1 525 ? -6.499 -15.786 -20.277 1.00 96.12 525 PHE A N 1
ATOM 4289 C CA . PHE A 1 525 ? -6.490 -16.083 -18.853 1.00 96.12 525 PHE A CA 1
ATOM 4290 C C . PHE A 1 525 ? -5.329 -17.007 -18.523 1.00 96.12 525 PHE A C 1
ATOM 4292 O O . PHE A 1 525 ? -5.176 -18.040 -19.168 1.00 96.12 525 PHE A O 1
ATOM 4299 N N . VAL A 1 526 ? -4.566 -16.678 -17.484 1.00 96.62 526 VAL A N 1
ATOM 4300 C CA . VAL A 1 526 ? -3.509 -17.540 -16.942 1.00 96.62 526 VAL A CA 1
ATOM 4301 C C . VAL A 1 526 ? -3.872 -17.934 -15.514 1.00 96.62 526 VAL A C 1
ATOM 4303 O O . VAL A 1 526 ? -3.964 -17.080 -14.627 1.00 96.62 526 VAL A O 1
ATOM 4306 N N . ASP A 1 527 ? -4.059 -19.237 -15.288 1.00 95.38 527 ASP A N 1
ATOM 4307 C CA . ASP A 1 527 ? -4.256 -19.818 -13.959 1.00 95.38 527 ASP A CA 1
ATOM 4308 C C . ASP A 1 527 ? -3.085 -20.730 -13.574 1.00 95.38 527 ASP A C 1
ATOM 4310 O O . ASP A 1 527 ? -2.808 -21.750 -14.211 1.00 95.38 527 ASP A O 1
ATOM 4314 N N . ASP A 1 528 ? -2.404 -20.362 -12.488 1.00 94.94 528 ASP A N 1
ATOM 4315 C CA . ASP A 1 528 ? -1.253 -21.082 -11.941 1.00 94.94 528 ASP A CA 1
ATOM 4316 C C . ASP A 1 528 ? -1.634 -21.969 -10.736 1.00 94.94 528 ASP A C 1
ATOM 4318 O O . ASP A 1 528 ? -0.771 -22.516 -10.038 1.00 94.94 528 ASP A O 1
ATOM 4322 N N . THR A 1 529 ? -2.934 -22.127 -10.449 1.00 93.19 529 THR A N 1
ATOM 4323 C CA . THR A 1 529 ? -3.431 -22.845 -9.261 1.00 93.19 529 THR A CA 1
ATOM 4324 C C . THR A 1 529 ? -2.955 -24.287 -9.189 1.00 93.19 529 THR A C 1
ATOM 4326 O O . THR A 1 529 ? -2.570 -24.760 -8.119 1.00 93.19 529 THR A O 1
ATOM 4329 N N . ASN A 1 530 ? -2.891 -24.954 -10.334 1.00 92.75 530 ASN A N 1
ATOM 4330 C CA . ASN A 1 530 ? -2.583 -26.372 -10.436 1.00 92.75 530 ASN A CA 1
ATOM 4331 C C . ASN A 1 530 ? -1.162 -26.680 -10.931 1.00 92.75 530 ASN A C 1
ATOM 4333 O O . ASN A 1 530 ? -0.874 -27.820 -11.299 1.00 92.75 530 ASN A O 1
ATOM 4337 N N . VAL A 1 531 ? -0.264 -25.695 -10.911 1.00 93.81 531 VAL A N 1
ATOM 4338 C CA . VAL A 1 531 ? 1.112 -25.852 -11.404 1.00 93.81 531 VAL A CA 1
ATOM 4339 C C . VAL A 1 531 ? 1.969 -26.658 -10.434 1.00 93.81 531 VAL A C 1
ATOM 4341 O O . VAL A 1 531 ? 2.633 -27.608 -10.838 1.00 93.81 531 VAL A O 1
ATOM 4344 N N . TYR A 1 532 ? 1.932 -26.322 -9.143 1.00 93.38 532 TYR A N 1
ATOM 4345 C CA . TYR A 1 532 ? 2.651 -27.060 -8.104 1.00 93.38 532 TYR A CA 1
ATOM 4346 C C . TYR A 1 532 ? 1.670 -27.760 -7.170 1.00 93.38 532 TYR A C 1
ATOM 4348 O O . TYR A 1 532 ? 1.053 -27.141 -6.302 1.00 93.38 532 TYR A O 1
ATOM 4356 N N . ARG A 1 533 ? 1.534 -29.072 -7.362 1.00 90.25 533 ARG A N 1
ATOM 4357 C CA . ARG A 1 533 ? 0.607 -29.933 -6.625 1.00 90.25 533 ARG A CA 1
ATOM 4358 C C . ARG A 1 533 ? 1.385 -30.937 -5.792 1.00 90.25 533 ARG A C 1
ATOM 4360 O O . ARG A 1 533 ? 2.417 -31.445 -6.224 1.00 90.25 533 ARG A O 1
ATOM 4367 N N . VAL A 1 534 ? 0.873 -31.243 -4.603 1.00 88.69 534 VAL A N 1
ATOM 4368 C CA . VAL A 1 534 ? 1.505 -32.187 -3.677 1.00 88.69 534 VAL A CA 1
ATOM 4369 C C . VAL A 1 534 ? 0.501 -33.184 -3.119 1.00 88.69 534 VAL A C 1
ATOM 4371 O O . VAL A 1 534 ? -0.654 -32.849 -2.871 1.00 88.69 534 VAL A O 1
ATOM 4374 N N . THR A 1 535 ? 0.969 -34.403 -2.874 1.00 85.19 535 THR A N 1
ATOM 4375 C CA . THR A 1 535 ? 0.285 -35.399 -2.046 1.00 85.19 535 THR A CA 1
ATOM 4376 C C . THR A 1 535 ? 0.907 -35.397 -0.655 1.00 85.19 535 THR A C 1
ATOM 4378 O O . THR A 1 535 ? 2.130 -35.309 -0.520 1.00 85.19 535 THR A O 1
ATOM 4381 N N . ILE A 1 536 ? 0.073 -35.438 0.382 1.00 84.44 536 ILE A N 1
ATOM 4382 C CA . ILE A 1 536 ? 0.523 -35.412 1.776 1.00 84.44 536 ILE A CA 1
ATOM 4383 C C . ILE A 1 536 ? 0.598 -36.852 2.282 1.00 84.44 536 ILE A C 1
ATOM 4385 O O . ILE A 1 536 ? -0.391 -37.577 2.233 1.00 84.44 536 ILE A O 1
ATOM 4389 N N . HIS A 1 537 ? 1.762 -37.246 2.789 1.00 78.88 537 HIS A N 1
ATOM 4390 C CA . HIS A 1 537 ? 2.024 -38.558 3.375 1.00 78.88 537 HIS A CA 1
ATOM 4391 C C . HIS A 1 537 ? 2.474 -38.383 4.821 1.00 78.88 537 HIS A C 1
ATOM 4393 O O . HIS A 1 537 ? 3.299 -37.518 5.121 1.00 78.88 537 HIS A O 1
ATOM 4399 N N . LYS A 1 538 ? 1.950 -39.207 5.727 1.00 78.25 538 LYS A N 1
ATOM 4400 C CA . LYS A 1 538 ? 2.376 -39.215 7.128 1.00 78.25 538 LYS A CA 1
ATOM 4401 C C . LYS A 1 538 ? 3.617 -40.100 7.269 1.00 78.25 538 LYS A C 1
ATOM 4403 O O . LYS A 1 538 ? 3.594 -41.254 6.850 1.00 78.25 538 LYS A O 1
ATOM 4408 N N . THR A 1 539 ? 4.702 -39.560 7.815 1.00 79.31 539 THR A N 1
ATOM 4409 C CA . THR A 1 539 ? 5.911 -40.328 8.130 1.00 79.31 539 THR A CA 1
ATOM 4410 C C . THR A 1 539 ? 5.672 -41.223 9.340 1.00 79.31 539 THR A C 1
ATOM 4412 O O . THR A 1 539 ? 4.722 -41.024 10.101 1.00 79.31 539 THR A O 1
ATOM 4415 N N . PHE A 1 540 ? 6.560 -42.197 9.540 1.00 66.44 540 PHE A N 1
ATOM 4416 C CA . PHE A 1 540 ? 6.520 -43.096 10.695 1.00 66.44 540 PHE A CA 1
ATOM 4417 C C . PHE A 1 540 ? 6.541 -42.342 12.038 1.00 66.44 540 PHE A C 1
ATOM 4419 O O . PHE A 1 540 ? 5.826 -42.697 12.966 1.00 66.44 540 PHE A O 1
ATOM 4426 N N . GLU A 1 541 ? 7.276 -41.232 12.105 1.00 75.50 541 GLU A N 1
ATOM 4427 C CA . GLU A 1 541 ? 7.368 -40.336 13.270 1.00 75.50 541 GLU A CA 1
ATOM 4428 C C . GLU A 1 541 ? 6.096 -39.499 13.507 1.00 75.50 541 GLU A C 1
ATOM 4430 O O . GLU A 1 541 ? 6.011 -38.732 14.462 1.00 75.50 541 GLU A O 1
ATOM 4435 N N . GLY A 1 542 ? 5.104 -39.607 12.620 1.00 77.44 542 GLY A N 1
ATOM 4436 C CA . GLY A 1 542 ? 3.841 -38.882 12.694 1.00 77.44 542 GLY A CA 1
ATOM 4437 C C . GLY A 1 542 ? 3.835 -37.513 12.010 1.00 77.44 542 GLY A C 1
ATOM 4438 O O . GLY A 1 542 ? 2.779 -36.878 11.972 1.00 77.44 542 GLY A O 1
ATOM 4439 N N . ASN A 1 543 ? 4.955 -37.081 11.422 1.00 79.38 543 ASN A N 1
ATOM 4440 C CA . ASN A 1 543 ? 5.064 -35.814 10.698 1.00 79.38 543 ASN A CA 1
ATOM 4441 C C . ASN A 1 543 ? 4.402 -35.900 9.314 1.00 79.38 543 ASN A C 1
ATOM 4443 O O . ASN A 1 543 ? 4.475 -36.918 8.631 1.00 79.38 543 ASN A O 1
ATOM 4447 N N . LEU A 1 544 ? 3.766 -34.820 8.860 1.00 79.88 544 LEU A N 1
ATOM 4448 C CA . LEU A 1 544 ? 3.211 -34.740 7.506 1.00 79.88 544 LEU A CA 1
ATOM 4449 C C . LEU A 1 544 ? 4.303 -34.271 6.533 1.00 79.88 544 LEU A C 1
ATOM 4451 O O . LEU A 1 544 ? 4.877 -33.199 6.707 1.00 79.88 544 LEU A O 1
ATOM 4455 N N . THR A 1 545 ? 4.574 -35.061 5.496 1.00 83.69 545 THR A N 1
ATOM 4456 C CA . THR A 1 545 ? 5.513 -34.740 4.408 1.00 83.69 545 THR A CA 1
ATOM 4457 C C . THR A 1 545 ? 4.781 -34.634 3.080 1.00 83.69 545 THR A C 1
ATOM 4459 O O . THR A 1 545 ? 3.738 -35.253 2.883 1.00 83.69 545 THR A O 1
ATOM 4462 N N . THR A 1 546 ? 5.307 -33.832 2.159 1.00 86.25 546 THR A N 1
ATOM 4463 C CA . THR A 1 546 ? 4.690 -33.581 0.854 1.00 86.25 546 THR A CA 1
ATOM 4464 C C . THR A 1 546 ? 5.524 -34.193 -0.267 1.00 86.25 546 THR A C 1
ATOM 4466 O O . THR A 1 546 ? 6.742 -34.032 -0.301 1.00 86.25 546 THR A O 1
ATOM 4469 N N . LYS A 1 547 ? 4.873 -34.890 -1.204 1.00 85.56 547 LYS A N 1
ATOM 4470 C CA . LYS A 1 547 ? 5.485 -35.378 -2.449 1.00 85.56 547 LYS A CA 1
ATOM 4471 C C . LYS A 1 547 ? 4.865 -34.657 -3.647 1.00 85.56 547 LYS A C 1
ATOM 4473 O O . LYS A 1 547 ? 3.636 -34.673 -3.757 1.00 85.56 547 LYS A O 1
ATOM 4478 N N . PRO A 1 548 ? 5.661 -34.023 -4.524 1.00 88.81 548 PRO A N 1
ATOM 4479 C CA . PRO A 1 548 ? 5.128 -33.341 -5.693 1.00 88.81 548 PRO A CA 1
ATOM 4480 C C . PRO A 1 548 ? 4.536 -34.342 -6.689 1.00 88.81 548 PRO A C 1
ATOM 4482 O O . PRO A 1 548 ? 5.043 -35.451 -6.841 1.00 88.81 548 PRO A O 1
ATOM 4485 N N . ILE A 1 549 ? 3.469 -33.933 -7.367 1.00 91.50 549 ILE A N 1
ATOM 4486 C CA . ILE A 1 549 ? 2.853 -34.655 -8.487 1.00 91.50 549 ILE A CA 1
ATOM 4487 C C . ILE A 1 549 ? 2.823 -33.750 -9.721 1.00 91.50 549 ILE A C 1
ATOM 4489 O O . ILE A 1 549 ? 3.055 -32.544 -9.605 1.00 91.50 549 ILE A O 1
ATOM 4493 N N . ASN A 1 550 ? 2.531 -34.320 -10.891 1.00 93.38 550 ASN A N 1
ATOM 4494 C CA . ASN A 1 550 ? 2.406 -33.542 -12.121 1.00 93.38 550 ASN A CA 1
ATOM 4495 C C . ASN A 1 550 ? 1.341 -32.442 -11.970 1.00 93.38 550 ASN A C 1
ATOM 4497 O O . ASN A 1 550 ? 0.242 -32.652 -11.432 1.00 93.38 550 ASN A O 1
ATOM 4501 N N . GLY A 1 551 ? 1.698 -31.259 -12.451 1.00 93.94 551 GLY A N 1
ATOM 4502 C CA . GLY A 1 551 ? 0.832 -30.093 -12.507 1.00 93.94 551 GLY A CA 1
ATOM 4503 C C . GLY A 1 551 ? 0.573 -29.662 -13.941 1.00 93.94 551 GLY A C 1
ATOM 4504 O O . GLY A 1 551 ? 1.069 -30.270 -14.889 1.00 93.94 551 GLY A O 1
ATOM 4505 N N . ALA A 1 552 ? -0.201 -28.596 -14.097 1.00 94.75 552 ALA A N 1
ATOM 4506 C CA . ALA A 1 552 ? -0.390 -27.960 -15.389 1.00 94.75 552 ALA A CA 1
ATOM 4507 C C . ALA A 1 552 ? -0.622 -26.457 -15.249 1.00 94.75 552 ALA A C 1
ATOM 4509 O O . ALA A 1 552 ? -1.225 -26.006 -14.271 1.00 94.75 552 ALA A O 1
ATOM 4510 N N . ILE A 1 553 ? -0.149 -25.710 -16.243 1.00 96.06 553 ILE A N 1
ATOM 4511 C CA . ILE A 1 553 ? -0.499 -24.309 -16.462 1.00 96.06 553 ILE A CA 1
ATOM 4512 C C . ILE A 1 553 ? -1.722 -24.286 -17.373 1.00 96.06 553 ILE A C 1
ATOM 4514 O O . ILE A 1 553 ? -1.755 -24.984 -18.390 1.00 96.06 553 ILE A O 1
ATOM 4518 N N . PHE A 1 554 ? -2.711 -23.483 -17.004 1.00 95.88 554 PHE A N 1
ATOM 4519 C CA . PHE A 1 554 ? -3.933 -23.299 -17.772 1.00 95.88 554 PHE A CA 1
ATOM 4520 C C . PHE A 1 554 ? -3.905 -21.913 -18.425 1.00 95.88 554 PHE A C 1
ATOM 4522 O O . PHE A 1 554 ? -3.993 -20.909 -17.717 1.00 95.88 554 PHE A O 1
ATOM 4529 N N . ILE A 1 555 ? -3.753 -21.864 -19.753 1.00 96.69 555 ILE A N 1
ATOM 4530 C CA . ILE A 1 555 ? -3.769 -20.625 -20.544 1.00 96.69 555 ILE A CA 1
ATOM 4531 C C . ILE A 1 555 ? -4.961 -20.681 -21.496 1.00 96.69 555 ILE A C 1
ATOM 4533 O O . ILE A 1 555 ? -5.061 -21.598 -22.308 1.00 96.69 555 ILE A O 1
ATOM 4537 N N . PHE A 1 556 ? -5.879 -19.728 -21.396 1.00 95.50 556 PHE A N 1
ATOM 4538 C CA . PHE A 1 556 ? -7.198 -19.857 -22.008 1.00 95.50 556 PHE A CA 1
ATOM 4539 C C . PHE A 1 556 ? -7.681 -18.581 -22.698 1.00 95.50 556 PHE A C 1
ATOM 4541 O O . PHE A 1 556 ? -7.688 -17.515 -22.089 1.00 95.50 556 PHE A O 1
ATOM 4548 N N . ASN A 1 557 ? -8.155 -18.700 -23.939 1.00 95.44 557 ASN A N 1
ATOM 4549 C CA . ASN A 1 557 ? -8.789 -17.614 -24.679 1.00 95.44 557 ASN A CA 1
ATOM 4550 C C . ASN A 1 557 ? -10.327 -17.667 -24.516 1.00 95.44 557 ASN A C 1
ATOM 4552 O O . ASN A 1 557 ? -10.969 -18.561 -25.080 1.00 95.44 557 ASN A O 1
ATOM 4556 N N . PRO A 1 558 ? -10.948 -16.701 -23.808 1.00 94.06 558 PRO A N 1
ATOM 4557 C CA . PRO A 1 558 ? -12.380 -16.713 -23.513 1.00 94.06 558 PRO A CA 1
ATOM 4558 C C . PRO A 1 558 ? -13.260 -16.481 -24.742 1.00 94.06 558 PRO A C 1
ATOM 4560 O O . PRO A 1 558 ? -14.427 -16.875 -24.734 1.00 94.06 558 PRO A O 1
ATOM 4563 N N . ARG A 1 559 ? -12.726 -15.879 -25.811 1.00 92.38 559 ARG A N 1
ATOM 4564 C CA . ARG A 1 559 ? -13.479 -15.620 -27.040 1.00 92.38 559 ARG A CA 1
ATOM 4565 C C . ARG A 1 559 ? -13.568 -16.861 -27.919 1.00 92.38 559 ARG A C 1
ATOM 4567 O O . ARG A 1 559 ? -14.643 -17.168 -28.422 1.00 92.38 559 ARG A O 1
ATOM 4574 N N . THR A 1 560 ? -12.445 -17.549 -28.119 1.00 92.25 560 THR A N 1
ATOM 4575 C CA . THR A 1 560 ? -12.354 -18.679 -29.060 1.00 92.25 560 THR A CA 1
ATOM 4576 C C . THR A 1 560 ? -12.574 -20.037 -28.403 1.00 92.25 560 THR A C 1
ATOM 4578 O O . THR A 1 560 ? -12.882 -20.993 -29.104 1.00 92.25 560 THR A O 1
ATOM 4581 N N . GLY A 1 561 ? -12.415 -20.145 -27.082 1.00 92.94 561 GLY A N 1
ATOM 4582 C CA . GLY A 1 561 ? -12.444 -21.430 -26.382 1.00 92.94 561 GLY A CA 1
ATOM 4583 C C . GLY A 1 561 ? -11.096 -22.159 -26.379 1.00 92.94 561 GLY A C 1
ATOM 4584 O O . GLY A 1 561 ? -10.974 -23.226 -25.778 1.00 92.94 561 GLY A O 1
ATOM 4585 N N . GLN A 1 562 ? -10.070 -21.599 -27.024 1.00 94.62 562 GLN A N 1
ATOM 4586 C CA . GLN A 1 562 ? -8.760 -22.230 -27.147 1.00 94.62 562 GLN A CA 1
ATOM 4587 C C . GLN A 1 562 ? -8.056 -22.308 -25.786 1.00 94.62 562 GLN A C 1
ATOM 4589 O O . GLN A 1 562 ? -7.882 -21.302 -25.098 1.00 94.62 562 GLN A O 1
ATOM 4594 N N . LEU A 1 563 ? -7.647 -23.514 -25.408 1.00 95.19 563 LEU A N 1
ATOM 4595 C CA . LEU A 1 563 ? -6.949 -23.836 -24.173 1.00 95.19 563 LEU A CA 1
ATOM 4596 C C . LEU A 1 563 ? -5.567 -24.400 -24.509 1.00 95.19 563 LEU A C 1
ATOM 4598 O O . LEU A 1 563 ? -5.455 -25.492 -25.068 1.00 95.19 563 LEU A O 1
ATOM 4602 N N . PHE A 1 564 ? -4.524 -23.689 -24.097 1.00 95.75 564 PHE A N 1
ATOM 4603 C CA . PHE A 1 564 ? -3.158 -24.194 -24.064 1.00 95.75 564 PHE A CA 1
ATOM 4604 C C . PHE A 1 564 ? -2.890 -24.766 -22.669 1.00 95.75 564 PHE A C 1
ATOM 4606 O O . PHE A 1 564 ? -2.769 -24.038 -21.678 1.00 95.75 564 PHE A O 1
ATOM 4613 N N . LEU A 1 565 ? -2.844 -26.094 -22.581 1.00 95.06 565 LEU A N 1
ATOM 4614 C CA . LEU A 1 565 ? -2.589 -26.819 -21.344 1.00 95.06 565 LEU A CA 1
ATOM 4615 C C . LEU A 1 565 ? -1.134 -27.295 -21.333 1.00 95.06 565 LEU A C 1
ATOM 4617 O O . LEU A 1 565 ? -0.793 -28.305 -21.954 1.00 95.06 565 LEU A O 1
ATOM 4621 N N . LYS A 1 566 ? -0.267 -26.581 -20.609 1.00 96.00 566 LYS A N 1
ATOM 4622 C CA . LYS A 1 566 ? 1.139 -26.975 -20.447 1.00 96.00 566 LYS A CA 1
ATOM 4623 C C . LYS A 1 566 ? 1.278 -27.899 -19.248 1.00 96.00 566 LYS A C 1
ATOM 4625 O O . LYS A 1 566 ? 1.103 -27.465 -18.111 1.00 96.00 566 LYS A O 1
ATOM 4630 N N . VAL A 1 567 ? 1.640 -29.155 -19.484 1.00 95.56 567 VAL A N 1
ATOM 4631 C CA . VAL A 1 567 ? 1.923 -30.120 -18.417 1.00 95.56 567 VAL A CA 1
ATOM 4632 C C . VAL A 1 567 ? 3.300 -29.841 -17.819 1.00 95.56 567 VAL A C 1
ATOM 4634 O O . VAL A 1 567 ? 4.301 -29.781 -18.534 1.00 95.56 567 VAL A O 1
ATOM 4637 N N . ILE A 1 568 ? 3.351 -29.707 -16.494 1.00 94.94 568 ILE A N 1
ATOM 4638 C CA . ILE A 1 568 ? 4.583 -29.544 -15.722 1.00 94.94 568 ILE A CA 1
ATOM 4639 C C . ILE A 1 568 ? 4.877 -30.857 -15.004 1.00 94.94 568 ILE A C 1
ATOM 4641 O O . ILE A 1 568 ? 4.218 -31.222 -14.025 1.00 94.94 568 ILE A O 1
ATOM 4645 N N . HIS A 1 569 ? 5.874 -31.575 -15.518 1.00 95.06 569 HIS A N 1
ATOM 4646 C CA . HIS A 1 569 ? 6.280 -32.867 -14.984 1.00 95.06 569 HIS A CA 1
ATOM 4647 C C . HIS A 1 569 ? 7.028 -32.729 -13.647 1.00 95.06 569 HIS A C 1
ATOM 4649 O O . HIS A 1 569 ? 7.700 -31.729 -13.379 1.00 95.06 569 HIS A O 1
ATOM 4655 N N . THR A 1 570 ? 6.956 -33.765 -12.805 1.00 92.69 570 THR A N 1
ATOM 4656 C CA . THR A 1 570 ? 7.648 -33.795 -11.506 1.00 92.69 570 THR A CA 1
ATOM 4657 C C . THR A 1 570 ? 9.163 -33.600 -11.585 1.00 92.69 570 THR A C 1
ATOM 4659 O O . THR A 1 570 ? 9.743 -33.170 -10.593 1.00 92.69 570 THR A O 1
ATOM 4662 N N . SER A 1 571 ? 9.803 -33.836 -12.736 1.00 92.12 571 SER A N 1
ATOM 4663 C CA . SER A 1 571 ? 11.248 -33.637 -12.947 1.00 92.12 571 SER A CA 1
ATOM 4664 C C . SER A 1 571 ? 11.722 -32.185 -12.817 1.00 92.12 571 SER A C 1
ATOM 4666 O O . SER A 1 571 ? 12.921 -31.961 -12.680 1.00 92.12 571 SER A O 1
ATOM 4668 N N . VAL A 1 572 ? 10.816 -31.202 -12.810 1.00 90.62 572 VAL A N 1
ATOM 4669 C CA . VAL A 1 572 ? 11.153 -29.774 -12.651 1.00 90.62 572 VAL A CA 1
ATOM 4670 C C . VAL A 1 572 ? 11.497 -29.408 -11.196 1.00 90.62 572 VAL A C 1
ATOM 4672 O O . VAL A 1 572 ? 12.205 -28.435 -10.941 1.00 90.62 572 VAL A O 1
ATOM 4675 N N . TRP A 1 573 ? 11.001 -30.175 -10.222 1.00 91.81 573 TRP A N 1
ATOM 4676 C CA . TRP A 1 573 ? 11.080 -29.841 -8.792 1.00 91.81 573 TRP A CA 1
ATOM 4677 C C . TRP A 1 573 ? 12.321 -30.353 -8.026 1.00 91.81 573 TRP A C 1
ATOM 4679 O O . TRP A 1 573 ? 12.708 -29.692 -7.055 1.00 91.81 573 TRP A O 1
ATOM 4689 N N . PRO A 1 574 ? 12.944 -31.502 -8.371 1.00 88.19 574 PRO A N 1
ATOM 4690 C CA . PRO A 1 574 ? 14.121 -32.021 -7.681 1.00 88.19 574 PRO A CA 1
ATOM 4691 C C . PRO A 1 574 ? 15.264 -31.003 -7.561 1.00 88.19 574 PRO A C 1
ATOM 4693 O O . PRO A 1 574 ? 15.569 -30.264 -8.491 1.00 88.19 574 PRO A O 1
ATOM 4696 N N . GLY A 1 575 ? 15.904 -30.962 -6.387 1.00 84.12 575 GLY A N 1
ATOM 4697 C CA . GLY A 1 575 ? 17.037 -30.069 -6.100 1.00 84.12 575 GLY A CA 1
ATOM 4698 C C . GLY A 1 575 ? 16.668 -28.613 -5.787 1.00 84.12 575 GLY A C 1
ATOM 4699 O O . GLY A 1 575 ? 17.530 -27.852 -5.348 1.00 84.12 575 GLY A O 1
ATOM 4700 N N . GLN A 1 576 ? 15.400 -28.223 -5.938 1.00 87.06 576 GLN A N 1
ATOM 4701 C CA . GLN A 1 576 ? 14.940 -26.851 -5.721 1.00 87.06 576 GLN A CA 1
ATOM 4702 C C . GLN A 1 576 ? 14.283 -26.660 -4.344 1.00 87.06 576 GLN A C 1
ATOM 4704 O O . GLN A 1 576 ? 13.712 -27.577 -3.754 1.00 87.06 576 GLN A O 1
ATOM 4709 N N . LYS A 1 577 ? 14.342 -25.433 -3.814 1.00 80.06 577 LYS A N 1
ATOM 4710 C CA . LYS A 1 577 ? 13.671 -25.025 -2.563 1.00 80.06 577 LYS A CA 1
ATOM 4711 C C . LYS A 1 577 ? 12.673 -23.902 -2.845 1.00 80.06 577 LYS A C 1
ATOM 4713 O O . LYS A 1 577 ? 12.771 -23.219 -3.855 1.00 80.06 577 LYS A O 1
ATOM 4718 N N . ARG A 1 578 ? 11.718 -23.685 -1.928 1.00 82.12 578 ARG A N 1
ATOM 4719 C CA . ARG A 1 578 ? 10.635 -22.680 -2.070 1.00 82.12 578 ARG A CA 1
ATOM 4720 C C . ARG A 1 578 ? 9.800 -22.884 -3.345 1.00 82.12 578 ARG A C 1
ATOM 4722 O O . ARG A 1 578 ? 9.513 -21.946 -4.085 1.00 82.12 578 ARG A O 1
ATOM 4729 N N . LEU A 1 579 ? 9.372 -24.126 -3.555 1.00 87.50 579 LEU A N 1
ATOM 4730 C CA . LEU A 1 579 ? 8.718 -24.598 -4.779 1.00 87.50 579 LEU A CA 1
ATOM 4731 C C . LEU A 1 579 ? 7.452 -23.811 -5.158 1.00 87.50 579 LEU A C 1
ATOM 4733 O O . LEU A 1 579 ? 7.220 -23.573 -6.334 1.00 87.50 579 LEU A O 1
ATOM 4737 N N . ALA A 1 580 ? 6.686 -23.310 -4.185 1.00 84.50 580 ALA A N 1
ATOM 4738 C CA . ALA A 1 580 ? 5.519 -22.466 -4.461 1.00 84.50 580 ALA A CA 1
ATOM 4739 C C . ALA A 1 580 ? 5.877 -21.127 -5.137 1.00 84.50 580 ALA A C 1
ATOM 4741 O O . ALA A 1 580 ? 5.100 -20.611 -5.935 1.00 84.50 580 ALA A O 1
ATOM 4742 N N . GLN A 1 581 ? 7.043 -20.551 -4.823 1.00 83.94 581 GLN A N 1
ATOM 4743 C CA . GLN A 1 581 ? 7.536 -19.364 -5.521 1.00 83.94 581 GLN A CA 1
ATOM 4744 C C . GLN A 1 581 ? 8.059 -19.758 -6.902 1.00 83.94 581 GLN A C 1
ATOM 4746 O O . GLN A 1 581 ? 7.687 -19.124 -7.883 1.00 83.94 581 GLN A O 1
ATOM 4751 N N . LEU A 1 582 ? 8.861 -20.825 -6.981 1.00 88.50 582 LEU A N 1
ATOM 4752 C CA . LEU A 1 582 ? 9.389 -21.339 -8.246 1.00 88.50 582 LEU A CA 1
ATOM 4753 C C . LEU A 1 582 ? 8.275 -21.645 -9.257 1.00 88.50 582 LEU A C 1
ATOM 4755 O O . LEU A 1 582 ? 8.424 -21.317 -10.425 1.00 88.50 582 LEU A O 1
ATOM 4759 N N . ALA A 1 583 ? 7.149 -22.200 -8.807 1.00 92.50 583 ALA A N 1
ATOM 4760 C CA . ALA A 1 583 ? 5.992 -22.504 -9.643 1.00 92.50 583 ALA A CA 1
ATOM 4761 C C . ALA A 1 583 ? 5.473 -21.276 -10.405 1.00 92.50 583 ALA A C 1
ATOM 4763 O O . ALA A 1 583 ? 5.196 -21.368 -11.595 1.00 92.50 583 ALA A O 1
ATOM 4764 N N . LYS A 1 584 ? 5.409 -20.114 -9.746 1.00 93.12 584 LYS A N 1
ATOM 4765 C CA . LYS A 1 584 ? 4.957 -18.856 -10.361 1.00 93.12 584 LYS A CA 1
ATOM 4766 C C . LYS A 1 584 ? 5.932 -18.361 -11.426 1.00 93.12 584 LYS A C 1
ATOM 4768 O O . LYS A 1 584 ? 5.526 -17.996 -12.521 1.00 93.12 584 LYS A O 1
ATOM 4773 N N . TRP A 1 585 ? 7.229 -18.405 -11.116 1.00 90.44 585 TRP A N 1
ATOM 4774 C CA . TRP A 1 585 ? 8.285 -18.018 -12.057 1.00 90.44 585 TRP A CA 1
ATOM 4775 C C . TRP A 1 585 ? 8.341 -18.948 -13.263 1.00 90.44 585 TRP A C 1
ATOM 4777 O O . TRP A 1 585 ? 8.401 -18.467 -14.387 1.00 90.44 585 TRP A O 1
ATOM 4787 N N . LYS A 1 586 ? 8.233 -20.262 -13.040 1.00 92.69 586 LYS A N 1
ATOM 4788 C CA . LYS A 1 586 ? 8.152 -21.243 -14.124 1.00 92.69 586 LYS A CA 1
ATOM 4789 C C . LYS A 1 586 ? 6.893 -21.070 -14.962 1.00 92.69 586 LYS A C 1
ATOM 4791 O O . LYS A 1 586 ? 6.960 -21.204 -16.173 1.00 92.69 586 LYS A O 1
ATOM 4796 N N . THR A 1 587 ? 5.774 -20.701 -14.343 1.00 95.31 587 THR A N 1
ATOM 4797 C CA . THR A 1 587 ? 4.555 -20.377 -15.089 1.00 95.31 587 THR A CA 1
ATOM 4798 C C . THR A 1 587 ? 4.771 -19.182 -16.010 1.00 95.31 587 THR A C 1
ATOM 4800 O O . THR A 1 587 ? 4.455 -19.265 -17.189 1.00 95.31 587 THR A O 1
ATOM 4803 N N . ALA A 1 588 ? 5.345 -18.091 -15.500 1.00 94.06 588 ALA A N 1
ATOM 4804 C CA . ALA A 1 588 ? 5.610 -16.902 -16.304 1.00 94.06 588 ALA A CA 1
ATOM 4805 C C . ALA A 1 588 ? 6.626 -17.151 -17.432 1.00 94.06 588 ALA A C 1
ATOM 4807 O O . ALA A 1 588 ? 6.448 -16.641 -18.533 1.00 94.06 588 ALA A O 1
ATOM 4808 N N . GLU A 1 589 ? 7.657 -17.958 -17.175 1.00 92.81 589 GLU A N 1
ATOM 4809 C CA . GLU A 1 589 ? 8.645 -18.375 -18.177 1.00 92.81 589 GLU A CA 1
ATOM 4810 C C . GLU A 1 589 ? 7.993 -19.160 -19.324 1.00 92.81 589 GLU A C 1
ATOM 4812 O O . GLU A 1 589 ? 8.227 -18.847 -20.487 1.00 92.81 589 GLU A O 1
ATOM 4817 N N . GLU A 1 590 ? 7.132 -20.131 -19.009 1.00 94.75 590 GLU A N 1
ATOM 4818 C CA . GLU A 1 590 ? 6.418 -20.933 -20.011 1.00 94.75 590 GLU A CA 1
ATOM 4819 C C . GLU A 1 590 ? 5.370 -20.115 -20.781 1.00 94.75 590 GLU A C 1
ATOM 4821 O O . GLU A 1 590 ? 5.200 -20.324 -21.979 1.00 94.75 590 GLU A O 1
ATOM 4826 N N . VAL A 1 591 ? 4.697 -19.156 -20.130 1.00 95.06 591 VAL A N 1
ATOM 4827 C CA . VAL A 1 591 ? 3.774 -18.221 -20.804 1.00 95.06 591 VAL A CA 1
ATOM 4828 C C . VAL A 1 591 ? 4.537 -17.333 -21.790 1.00 95.06 591 VAL A C 1
ATOM 4830 O O . VAL A 1 591 ? 4.129 -17.226 -22.941 1.00 95.06 591 VAL A O 1
ATOM 4833 N N . ALA A 1 592 ? 5.670 -16.756 -21.379 1.00 92.50 592 ALA A N 1
ATOM 4834 C CA . ALA A 1 592 ? 6.511 -15.949 -22.265 1.00 92.50 592 ALA A CA 1
ATOM 4835 C C . ALA A 1 592 ? 7.132 -16.782 -23.401 1.00 92.50 592 ALA A C 1
ATOM 4837 O O . ALA A 1 592 ? 7.305 -16.291 -24.512 1.00 92.50 592 ALA A O 1
ATOM 4838 N N . ALA A 1 593 ? 7.469 -18.050 -23.149 1.00 92.62 593 ALA A N 1
ATOM 4839 C CA . ALA A 1 593 ? 7.953 -18.960 -24.184 1.00 92.62 593 ALA A CA 1
ATOM 4840 C C . ALA A 1 593 ? 6.864 -19.309 -25.210 1.00 92.62 593 ALA A C 1
ATOM 4842 O O . ALA A 1 593 ? 7.157 -19.353 -26.403 1.00 92.62 593 ALA A O 1
ATOM 4843 N N . LEU A 1 594 ? 5.620 -19.521 -24.762 1.00 93.81 594 LEU A N 1
ATOM 4844 C CA . LEU A 1 594 ? 4.478 -19.714 -25.656 1.00 93.81 594 LEU A CA 1
ATOM 4845 C C . LEU A 1 594 ? 4.256 -18.472 -26.524 1.00 93.81 594 LEU A C 1
ATOM 4847 O O . LEU A 1 594 ? 4.121 -18.605 -27.735 1.00 93.81 594 LEU A O 1
ATOM 4851 N N . ASP A 1 595 ? 4.294 -17.283 -25.932 1.00 91.00 595 ASP A N 1
ATOM 4852 C CA . ASP A 1 595 ? 4.118 -16.025 -26.659 1.00 91.00 595 ASP A CA 1
ATOM 4853 C C . ASP A 1 595 ? 5.186 -15.817 -27.751 1.00 91.00 595 ASP A C 1
ATOM 4855 O O . ASP A 1 595 ? 4.861 -15.545 -28.905 1.00 91.00 595 ASP A O 1
ATOM 4859 N N . ARG A 1 596 ? 6.462 -16.100 -27.437 1.00 91.38 596 ARG A N 1
ATOM 4860 C CA . ARG A 1 596 ? 7.565 -16.104 -28.423 1.00 91.38 596 ARG A CA 1
ATOM 4861 C C . ARG A 1 596 ? 7.379 -17.111 -29.558 1.00 91.38 596 ARG A C 1
ATOM 4863 O O . ARG A 1 596 ? 7.979 -16.937 -30.614 1.00 91.38 596 ARG A O 1
ATOM 4870 N N . SER A 1 597 ? 6.631 -18.190 -29.332 1.00 91.56 597 SER A N 1
ATOM 4871 C CA . SER A 1 597 ? 6.407 -19.228 -30.344 1.00 91.56 597 SER A CA 1
ATOM 4872 C C . SER A 1 597 ? 5.276 -18.897 -31.319 1.00 91.56 597 SER A C 1
ATOM 4874 O O . SER A 1 597 ? 5.183 -19.536 -32.366 1.00 91.56 597 SER A O 1
ATOM 4876 N N . LEU A 1 598 ? 4.431 -17.915 -30.988 1.00 89.38 598 LEU A N 1
ATOM 4877 C CA . LEU A 1 598 ? 3.309 -17.494 -31.820 1.00 89.38 598 LEU A CA 1
ATOM 4878 C C . LEU A 1 598 ? 3.696 -16.329 -32.744 1.00 89.38 598 LEU A C 1
ATOM 4880 O O . LEU A 1 598 ? 4.495 -15.469 -32.357 1.00 89.38 598 LEU A O 1
ATOM 4884 N N . PRO A 1 599 ? 3.111 -16.261 -33.954 1.00 91.06 599 PRO A N 1
ATOM 4885 C CA . PRO A 1 599 ? 3.243 -15.099 -34.825 1.00 91.06 599 PRO A CA 1
ATOM 4886 C C . PRO A 1 599 ? 2.554 -13.871 -34.208 1.00 91.06 599 PRO A C 1
ATOM 4888 O O . PRO A 1 599 ? 1.613 -14.000 -33.424 1.00 91.06 599 PRO A O 1
ATOM 4891 N N . VAL A 1 600 ? 3.015 -12.668 -34.567 1.00 85.06 600 VAL A N 1
ATOM 4892 C CA . VAL A 1 600 ? 2.616 -11.392 -33.931 1.00 85.06 600 VAL A CA 1
ATOM 4893 C C . VAL A 1 600 ? 1.105 -11.128 -34.022 1.00 85.06 600 VAL A C 1
ATOM 4895 O O . VAL A 1 600 ? 0.532 -10.466 -33.155 1.00 85.06 600 VAL A O 1
ATOM 4898 N N . GLU A 1 601 ? 0.435 -11.668 -35.040 1.00 86.56 601 GLU A N 1
ATOM 4899 C CA . GLU A 1 601 ? -1.013 -11.574 -35.240 1.00 86.56 601 GLU A CA 1
ATOM 4900 C C . GLU A 1 601 ? -1.818 -12.394 -34.220 1.00 86.56 601 GLU A C 1
ATOM 4902 O O . GLU A 1 601 ? -2.954 -12.035 -33.907 1.00 86.56 601 GLU A O 1
ATOM 4907 N N . GLU A 1 602 ? -1.240 -13.479 -33.697 1.00 86.94 602 GLU A N 1
ATOM 4908 C CA . GLU A 1 602 ? -1.873 -14.377 -32.722 1.00 86.94 602 GLU A CA 1
ATOM 4909 C C . GLU A 1 602 ? -1.471 -14.074 -31.272 1.00 86.94 602 GLU A C 1
ATOM 4911 O O . GLU A 1 602 ? -2.065 -14.621 -30.337 1.00 86.94 602 GLU A O 1
ATOM 4916 N N . GLN A 1 603 ? -0.499 -13.180 -31.071 1.00 89.25 603 GLN A N 1
ATOM 4917 C CA . GLN A 1 603 ? -0.062 -12.759 -29.743 1.00 89.25 603 GLN A CA 1
ATOM 4918 C C . GLN A 1 603 ? -1.190 -12.028 -28.990 1.00 89.25 603 GLN A C 1
ATOM 4920 O O . GLN A 1 603 ? -1.919 -11.205 -29.568 1.00 89.25 603 GLN A O 1
ATOM 4925 N N . PRO A 1 604 ? -1.361 -12.296 -27.682 1.00 92.81 604 PRO A N 1
ATOM 4926 C CA . PRO A 1 604 ? -2.365 -11.632 -26.876 1.00 92.81 604 PRO A CA 1
ATOM 4927 C C . PRO A 1 604 ? -2.027 -10.147 -26.736 1.00 92.81 604 PRO A C 1
ATOM 4929 O O . PRO A 1 604 ? -0.882 -9.761 -26.532 1.00 92.81 604 PRO A O 1
ATOM 4932 N N . LYS A 1 605 ? -3.046 -9.291 -26.784 1.00 91.06 605 LYS A N 1
ATOM 4933 C CA . LYS A 1 605 ? -2.905 -7.879 -26.391 1.00 91.06 605 LYS A CA 1
ATOM 4934 C C . LYS A 1 605 ? -3.089 -7.694 -24.891 1.00 91.06 605 LYS A C 1
ATOM 4936 O O . LYS A 1 605 ? -2.629 -6.702 -24.337 1.00 91.06 605 LYS A O 1
ATOM 4941 N N . GLN A 1 606 ? -3.735 -8.656 -24.232 1.00 91.81 606 GLN A N 1
ATOM 4942 C CA . GLN A 1 606 ? -3.977 -8.615 -22.799 1.00 91.81 606 GLN A CA 1
ATOM 4943 C C . GLN A 1 606 ? -3.875 -10.007 -22.168 1.00 91.81 606 GLN A C 1
ATOM 4945 O O . GLN A 1 606 ? -4.425 -10.985 -22.678 1.00 91.81 606 GLN A O 1
ATOM 4950 N N . ILE A 1 607 ? -3.213 -10.086 -21.016 1.00 94.88 607 ILE A N 1
ATOM 4951 C CA . ILE A 1 607 ? -3.104 -11.284 -20.186 1.00 94.88 607 ILE A CA 1
ATOM 4952 C C . ILE A 1 607 ? -3.728 -10.993 -18.822 1.00 94.88 607 ILE A C 1
ATOM 4954 O O . ILE A 1 607 ? -3.279 -10.119 -18.083 1.00 94.88 607 ILE A O 1
ATOM 4958 N N . ILE A 1 608 ? -4.759 -11.756 -18.469 1.00 94.56 608 ILE A N 1
ATOM 4959 C CA . ILE A 1 608 ? -5.472 -11.659 -17.199 1.00 94.56 608 ILE A CA 1
ATOM 4960 C C . ILE A 1 608 ? -5.038 -12.808 -16.290 1.00 94.56 608 ILE A C 1
ATOM 4962 O O . ILE A 1 608 ? -5.220 -13.984 -16.610 1.00 94.56 608 ILE A O 1
ATOM 4966 N N . VAL A 1 609 ? -4.496 -12.483 -15.118 1.00 94.44 609 VAL A N 1
ATOM 4967 C CA . VAL A 1 609 ? -4.111 -13.487 -14.118 1.00 94.44 609 VAL A CA 1
ATOM 4968 C C . VAL A 1 609 ? -5.208 -13.696 -13.085 1.00 94.44 609 VAL A C 1
ATOM 4970 O O . VAL A 1 609 ? -5.767 -12.743 -12.537 1.00 94.44 609 VAL A O 1
ATOM 4973 N N . THR A 1 610 ? -5.473 -14.957 -12.747 1.00 91.50 610 THR A N 1
ATOM 4974 C CA . THR A 1 610 ? -6.435 -15.306 -11.687 1.00 91.50 610 THR A CA 1
ATOM 4975 C C . THR A 1 610 ? -5.913 -14.986 -10.289 1.00 91.50 610 THR A C 1
ATOM 4977 O O . THR A 1 610 ? -6.689 -14.720 -9.375 1.00 91.50 610 THR A O 1
ATOM 4980 N N . ARG A 1 611 ? -4.588 -15.015 -10.091 1.00 89.00 611 ARG A N 1
ATOM 4981 C CA . ARG A 1 611 ? -3.948 -14.794 -8.789 1.00 89.00 611 ARG A CA 1
ATOM 4982 C C . ARG A 1 611 ? -2.955 -13.643 -8.864 1.00 89.00 611 ARG A C 1
ATOM 4984 O O . ARG A 1 611 ? -1.984 -13.702 -9.612 1.00 89.00 611 ARG A O 1
ATOM 4991 N N . LYS A 1 612 ? -3.109 -12.652 -7.977 1.00 84.75 612 LYS A N 1
ATOM 4992 C CA . LYS A 1 612 ? -2.236 -11.457 -7.894 1.00 84.75 612 LYS A CA 1
ATOM 4993 C C . LYS A 1 612 ? -0.739 -11.783 -7.786 1.00 84.75 612 LYS A C 1
ATOM 4995 O O . LYS A 1 612 ? 0.106 -11.010 -8.216 1.00 84.75 612 LYS A O 1
ATOM 5000 N N . GLY A 1 613 ? -0.392 -12.950 -7.237 1.00 86.25 613 GLY A N 1
ATOM 5001 C CA . GLY A 1 613 ? 0.995 -13.401 -7.125 1.00 86.25 613 GLY A CA 1
ATOM 5002 C C . GLY A 1 613 ? 1.708 -13.680 -8.456 1.00 86.25 613 GLY A C 1
ATOM 5003 O O . GLY A 1 613 ? 2.924 -13.851 -8.419 1.00 86.25 613 GLY A O 1
ATOM 5004 N N . MET A 1 614 ? 0.979 -13.755 -9.574 1.00 90.00 614 MET A N 1
ATOM 5005 C CA . MET A 1 614 ? 1.517 -13.970 -10.923 1.00 90.00 614 MET A CA 1
ATOM 5006 C C . MET A 1 614 ? 1.866 -12.683 -11.675 1.00 90.00 614 MET A C 1
ATOM 5008 O O . MET A 1 614 ? 2.611 -12.774 -12.645 1.00 90.00 614 MET A O 1
ATOM 5012 N N . LEU A 1 615 ? 1.382 -11.518 -11.222 1.00 86.44 615 LEU A N 1
ATOM 5013 C CA . LEU A 1 615 ? 1.608 -10.230 -11.892 1.00 86.44 615 LEU A CA 1
ATOM 5014 C C . LEU A 1 615 ? 3.105 -9.935 -12.057 1.00 86.44 615 LEU A C 1
ATOM 5016 O O . LEU A 1 615 ? 3.600 -9.913 -13.175 1.00 86.44 615 LEU A O 1
ATOM 5020 N N . ASP A 1 616 ? 3.852 -9.847 -10.950 1.00 81.69 616 ASP A N 1
ATOM 5021 C CA . ASP A 1 616 ? 5.289 -9.516 -11.001 1.00 81.69 616 ASP A CA 1
ATOM 5022 C C . ASP A 1 616 ? 6.134 -10.541 -11.792 1.00 81.69 616 ASP A C 1
ATOM 5024 O O . ASP A 1 616 ? 6.961 -10.124 -12.600 1.00 81.69 616 ASP A O 1
ATOM 5028 N N . PRO A 1 617 ? 5.958 -11.871 -11.642 1.00 89.50 617 PRO A N 1
ATOM 5029 C CA . PRO A 1 617 ? 6.648 -12.822 -12.510 1.00 89.50 617 PRO A CA 1
ATOM 5030 C C . PRO A 1 617 ? 6.370 -12.621 -14.007 1.00 89.50 617 PRO A C 1
ATOM 5032 O O . PRO A 1 617 ? 7.304 -12.758 -14.797 1.00 89.50 617 PRO A O 1
ATOM 5035 N N . LEU A 1 618 ? 5.131 -12.316 -14.407 1.00 89.19 618 LEU A N 1
ATOM 5036 C CA . LEU A 1 618 ? 4.784 -12.093 -15.816 1.00 89.19 618 LEU A CA 1
ATOM 5037 C C . LEU A 1 618 ? 5.316 -10.759 -16.332 1.00 89.19 618 LEU A C 1
ATOM 5039 O O . LEU A 1 618 ? 5.962 -10.762 -17.373 1.00 89.19 618 LEU A O 1
ATOM 5043 N N . GLU A 1 619 ? 5.155 -9.669 -15.578 1.00 84.06 619 GLU A N 1
ATOM 5044 C CA . GLU A 1 619 ? 5.702 -8.344 -15.918 1.00 84.06 619 GLU A CA 1
ATOM 5045 C C . GLU A 1 619 ? 7.204 -8.420 -16.218 1.00 84.06 619 GLU A C 1
ATOM 5047 O O . GLU A 1 619 ? 7.697 -7.826 -17.167 1.00 84.06 619 GLU A O 1
ATOM 5052 N N . VAL A 1 620 ? 7.943 -9.224 -15.450 1.00 82.69 620 VAL A N 1
ATOM 5053 C CA . VAL A 1 620 ? 9.395 -9.378 -15.611 1.00 82.69 620 VAL A CA 1
ATOM 5054 C C . VAL A 1 620 ? 9.775 -10.249 -16.806 1.00 82.69 620 VAL A C 1
ATOM 5056 O O . VAL A 1 620 ? 10.845 -10.051 -17.385 1.00 82.69 620 VAL A O 1
ATOM 5059 N N . ASN A 1 621 ? 8.985 -11.274 -17.127 1.00 86.56 621 ASN A N 1
ATOM 5060 C CA . ASN A 1 621 ? 9.294 -12.200 -18.221 1.00 86.56 621 ASN A CA 1
ATOM 5061 C C . ASN A 1 621 ? 8.770 -11.718 -19.579 1.00 86.56 621 ASN A C 1
ATOM 5063 O O . ASN A 1 621 ? 9.293 -12.169 -20.593 1.00 86.56 621 ASN A O 1
ATOM 5067 N N . LEU A 1 622 ? 7.804 -10.798 -19.587 1.00 85.94 622 LEU A N 1
ATOM 5068 C CA . LEU A 1 622 ? 7.206 -10.204 -20.784 1.00 85.94 622 LEU A CA 1
ATOM 5069 C C . LEU A 1 622 ? 7.737 -8.792 -21.090 1.00 85.94 622 LEU A C 1
ATOM 5071 O O . LEU A 1 622 ? 7.125 -8.071 -21.865 1.00 85.94 622 LEU A O 1
ATOM 5075 N N . LEU A 1 623 ? 8.889 -8.395 -20.534 1.00 79.62 623 LEU A N 1
ATOM 5076 C CA . LEU A 1 623 ? 9.525 -7.105 -20.861 1.00 79.62 623 LEU A CA 1
ATOM 5077 C C . LEU A 1 623 ? 9.877 -6.969 -22.350 1.00 79.62 623 LEU A C 1
ATOM 5079 O O . LEU A 1 623 ? 9.902 -5.857 -22.865 1.00 79.62 623 LEU A O 1
ATOM 5083 N N . ASP A 1 624 ? 10.107 -8.094 -23.032 1.00 75.88 624 ASP A N 1
ATOM 5084 C CA . ASP A 1 624 ? 10.346 -8.137 -24.480 1.00 75.88 624 ASP A CA 1
ATOM 5085 C C . ASP A 1 624 ? 9.073 -7.791 -25.288 1.00 75.88 624 ASP A C 1
ATOM 5087 O O . ASP A 1 624 ? 9.148 -7.536 -26.488 1.00 75.88 624 ASP A O 1
ATOM 5091 N N . PHE A 1 625 ? 7.903 -7.772 -24.634 1.00 80.44 625 PHE A N 1
ATOM 5092 C CA . PHE A 1 625 ? 6.581 -7.578 -25.228 1.00 80.44 625 PHE A CA 1
ATOM 5093 C C . PHE A 1 625 ? 5.850 -6.376 -24.597 1.00 80.44 625 PHE A C 1
ATOM 5095 O O . PHE A 1 625 ? 4.843 -6.544 -23.903 1.00 80.44 625 PHE A O 1
ATOM 5102 N N . PRO A 1 626 ? 6.305 -5.134 -24.855 1.00 72.06 626 PRO A N 1
ATOM 5103 C CA . PRO A 1 626 ? 5.786 -3.924 -24.203 1.00 72.06 626 PRO A CA 1
ATOM 5104 C C . PRO A 1 626 ? 4.301 -3.645 -24.487 1.00 72.06 626 PRO A C 1
ATOM 5106 O O . PRO A 1 626 ? 3.647 -2.926 -23.739 1.00 72.06 626 PRO A O 1
ATOM 5109 N N . ASN A 1 627 ? 3.758 -4.213 -25.566 1.00 80.00 627 ASN A N 1
ATOM 5110 C CA . ASN A 1 627 ? 2.384 -3.979 -26.012 1.00 80.00 627 ASN A CA 1
ATOM 5111 C C . ASN A 1 627 ? 1.346 -4.889 -25.331 1.00 80.00 627 ASN A C 1
ATOM 5113 O O . ASN A 1 627 ? 0.162 -4.796 -25.661 1.00 80.00 627 ASN A O 1
ATOM 5117 N N . ILE A 1 628 ? 1.771 -5.796 -24.445 1.00 86.56 628 ILE A N 1
ATOM 5118 C CA . ILE A 1 628 ? 0.884 -6.742 -23.763 1.00 86.56 628 ILE A CA 1
ATOM 5119 C C . ILE A 1 628 ? 0.499 -6.185 -22.395 1.00 86.56 628 ILE A C 1
ATOM 5121 O O . ILE A 1 628 ? 1.333 -6.021 -21.508 1.00 86.56 628 ILE A O 1
ATOM 5125 N N . VAL A 1 629 ? -0.796 -5.951 -22.200 1.00 85.62 629 VAL A N 1
ATOM 5126 C CA . VAL A 1 629 ? -1.345 -5.465 -20.931 1.00 85.62 629 VAL A CA 1
ATOM 5127 C C . VAL A 1 629 ? -1.513 -6.625 -19.951 1.00 85.62 629 VAL A C 1
ATOM 5129 O O . VAL A 1 629 ? -2.207 -7.597 -20.250 1.00 85.62 629 VAL A O 1
ATOM 5132 N N . ILE A 1 630 ? -0.928 -6.530 -18.756 1.00 89.12 630 ILE A N 1
ATOM 5133 C CA . ILE A 1 630 ? -1.043 -7.560 -17.713 1.00 89.12 630 ILE A CA 1
ATOM 5134 C C . ILE A 1 630 ? -2.004 -7.072 -16.628 1.00 89.12 630 ILE A C 1
ATOM 5136 O O . ILE A 1 630 ? -1.746 -6.081 -15.951 1.00 89.12 630 ILE A O 1
ATOM 5140 N N . LYS A 1 631 ? -3.114 -7.790 -16.437 1.00 87.12 631 LYS A N 1
ATOM 5141 C CA . LYS A 1 631 ? -4.225 -7.368 -15.576 1.00 87.12 631 LYS A CA 1
ATOM 5142 C C . LYS A 1 631 ? -4.535 -8.403 -14.499 1.00 87.12 631 LYS A C 1
ATOM 5144 O O . LYS A 1 631 ? -4.551 -9.608 -14.747 1.00 87.12 631 LYS A O 1
ATOM 5149 N N . GLY A 1 632 ? -4.805 -7.937 -13.282 1.00 87.94 632 GLY A N 1
ATOM 5150 C CA . GLY A 1 632 ? -5.326 -8.782 -12.207 1.00 87.94 632 GLY A CA 1
ATOM 5151 C C . GLY A 1 632 ? -6.834 -9.002 -12.341 1.00 87.94 632 GLY A C 1
ATOM 5152 O O . GLY A 1 632 ? -7.539 -8.171 -12.910 1.00 87.94 632 GLY A O 1
ATOM 5153 N N . SER A 1 633 ? -7.345 -10.098 -11.780 1.00 87.88 633 SER A N 1
ATOM 5154 C CA . SER A 1 633 ? -8.785 -10.295 -11.590 1.00 87.88 633 SER A CA 1
ATOM 5155 C C . SER A 1 633 ? -9.166 -10.240 -10.110 1.00 87.88 633 SER A C 1
ATOM 5157 O O . SER A 1 633 ? -8.470 -10.792 -9.256 1.00 87.88 633 SER A O 1
ATOM 5159 N N . GLU A 1 634 ? -10.275 -9.566 -9.812 1.00 86.44 634 GLU A N 1
ATOM 5160 C CA . GLU A 1 634 ? -10.965 -9.641 -8.516 1.00 86.44 634 GLU A CA 1
ATOM 5161 C C . GLU A 1 634 ? -11.916 -10.840 -8.451 1.00 86.44 634 GLU A C 1
ATOM 5163 O O . GLU A 1 634 ? -12.266 -11.304 -7.368 1.00 86.44 634 GLU A O 1
ATOM 5168 N N . LEU A 1 635 ? -12.308 -11.369 -9.612 1.00 87.25 635 LEU A N 1
ATOM 5169 C CA . LEU A 1 635 ? -13.169 -12.534 -9.726 1.00 87.25 635 LEU A CA 1
ATOM 5170 C C . LEU A 1 635 ? -12.361 -13.805 -9.453 1.00 87.25 635 LEU A C 1
ATOM 5172 O O . LEU A 1 635 ? -11.383 -14.112 -10.140 1.00 87.25 635 LEU A O 1
ATOM 5176 N N . GLN A 1 636 ? -12.799 -14.609 -8.487 1.00 88.06 636 GLN A N 1
ATOM 5177 C CA . GLN A 1 636 ? -12.190 -15.908 -8.220 1.00 88.06 636 GLN A CA 1
ATOM 5178 C C . GLN A 1 636 ? -12.707 -16.946 -9.220 1.00 88.06 636 GLN A C 1
ATOM 5180 O O . GLN A 1 636 ? -13.595 -17.739 -8.906 1.00 88.06 636 GLN A O 1
ATOM 5185 N N . LEU A 1 637 ? -12.188 -16.955 -10.448 1.00 90.56 637 LEU A N 1
ATOM 5186 C CA . LEU A 1 637 ? -12.632 -17.886 -11.493 1.00 90.56 637 LEU A CA 1
ATOM 5187 C C . LEU A 1 637 ? -12.260 -19.354 -11.167 1.00 90.56 637 LEU A C 1
ATOM 5189 O O . LEU A 1 637 ? -11.180 -19.621 -10.637 1.00 90.56 637 LEU A O 1
ATOM 5193 N N . PRO A 1 638 ? -13.118 -20.348 -11.478 1.00 93.31 638 PRO A N 1
ATOM 5194 C CA . PRO A 1 638 ? -12.965 -21.725 -11.010 1.00 93.31 638 PRO A CA 1
ATOM 5195 C C . PRO A 1 638 ? -12.127 -22.604 -11.957 1.00 93.31 638 PRO A C 1
ATOM 5197 O O . PRO A 1 638 ? -12.349 -23.813 -12.013 1.00 93.31 638 PRO A O 1
ATOM 5200 N N . PHE A 1 639 ? -11.152 -22.051 -12.689 1.00 93.44 639 PHE A N 1
ATOM 5201 C CA . PHE A 1 639 ? -10.343 -22.820 -13.655 1.00 93.44 639 PHE A CA 1
ATOM 5202 C C . PHE A 1 639 ? -9.579 -23.987 -13.017 1.00 93.44 639 PHE A C 1
ATOM 5204 O O . PHE A 1 639 ? -9.376 -25.024 -13.648 1.00 93.44 639 PHE A O 1
ATOM 5211 N N . GLN A 1 640 ? -9.278 -23.905 -11.719 1.00 89.94 640 GLN A N 1
ATOM 5212 C CA . GLN A 1 640 ? -8.698 -25.024 -10.978 1.00 89.94 640 GLN A CA 1
ATOM 5213 C C . GLN A 1 640 ? -9.550 -26.309 -11.015 1.00 89.94 640 GLN A C 1
ATOM 5215 O O . GLN A 1 640 ? -9.014 -27.411 -10.868 1.00 89.94 640 GLN A O 1
ATOM 5220 N N . ALA A 1 641 ? -10.870 -26.189 -11.207 1.00 91.25 641 ALA A N 1
ATOM 5221 C CA . ALA A 1 641 ? -11.785 -27.321 -11.293 1.00 91.25 641 ALA A CA 1
ATOM 5222 C C . ALA A 1 641 ? -11.670 -28.087 -12.620 1.00 91.25 641 ALA A C 1
ATOM 5224 O O . ALA A 1 641 ? -12.114 -29.232 -12.671 1.00 91.25 641 ALA A O 1
ATOM 5225 N N . CYS A 1 642 ? -11.015 -27.529 -13.647 1.00 86.56 642 CYS A N 1
ATOM 5226 C CA . CYS A 1 642 ? -10.773 -28.215 -14.919 1.00 86.56 642 CYS A CA 1
ATOM 5227 C C . CYS A 1 642 ? -10.040 -29.551 -14.723 1.00 86.56 642 CYS A C 1
ATOM 5229 O O . CYS A 1 642 ? -10.349 -30.525 -15.398 1.00 86.56 642 CYS A O 1
ATOM 5231 N N . LEU A 1 643 ? -9.139 -29.660 -13.738 1.00 83.06 643 LEU A N 1
ATOM 5232 C CA . LEU A 1 643 ? -8.455 -30.926 -13.437 1.00 83.06 643 LEU A CA 1
ATOM 5233 C C . LEU A 1 643 ? -9.360 -32.031 -12.884 1.00 83.06 643 LEU A C 1
ATOM 5235 O O . LEU A 1 643 ? -8.944 -33.187 -12.841 1.00 83.06 643 LEU A O 1
ATOM 5239 N N . LYS A 1 644 ? -10.574 -31.701 -12.428 1.00 84.50 644 LYS A N 1
ATOM 5240 C CA . LYS A 1 644 ? -11.550 -32.704 -11.974 1.00 84.50 644 LYS A CA 1
ATOM 5241 C C . LYS A 1 644 ? -12.216 -33.434 -13.150 1.00 84.50 644 LYS A C 1
ATOM 5243 O O . LYS A 1 644 ? -12.895 -34.442 -12.934 1.00 84.50 644 LYS A O 1
ATOM 5248 N N . ILE A 1 645 ? -12.021 -32.934 -14.372 1.00 87.25 645 ILE A N 1
ATOM 5249 C CA . ILE A 1 645 ? -12.437 -33.575 -15.618 1.00 87.25 645 ILE A CA 1
ATOM 5250 C C . ILE A 1 645 ? -11.440 -34.694 -15.929 1.00 87.25 645 ILE A C 1
ATOM 5252 O O . ILE A 1 645 ? -10.238 -34.454 -16.034 1.00 87.25 645 ILE A O 1
ATOM 5256 N N . GLU A 1 646 ? -11.943 -35.917 -16.090 1.00 84.31 646 GLU A N 1
ATOM 5257 C CA . GLU A 1 646 ? -11.127 -37.133 -16.248 1.00 84.31 646 GLU A CA 1
ATOM 5258 C C . GLU A 1 646 ? -10.153 -37.043 -17.427 1.00 84.31 646 GLU A C 1
ATOM 5260 O O . GLU A 1 646 ? -8.984 -37.375 -17.268 1.00 84.31 646 GLU A O 1
ATOM 5265 N N . LYS A 1 647 ? -10.590 -36.489 -18.568 1.00 87.81 647 LYS A N 1
ATOM 5266 C CA . LYS A 1 647 ? -9.748 -36.309 -19.764 1.00 87.81 647 LYS A CA 1
ATOM 5267 C C . LYS A 1 647 ? -8.467 -35.518 -19.464 1.00 87.81 647 LYS A C 1
ATOM 5269 O O . LYS A 1 647 ? -7.387 -35.919 -19.887 1.00 87.81 647 LYS A O 1
ATOM 5274 N N . PHE A 1 648 ? -8.573 -34.424 -18.706 1.00 89.69 648 PHE A N 1
ATOM 5275 C CA . PHE A 1 648 ? -7.419 -33.603 -18.326 1.00 89.69 648 PHE A CA 1
ATOM 5276 C C . PHE A 1 648 ? -6.633 -34.210 -17.162 1.00 89.69 648 PHE A C 1
ATOM 5278 O O . PHE A 1 648 ? -5.402 -34.223 -17.194 1.00 89.69 648 PHE A O 1
ATOM 5285 N N . GLY A 1 649 ? -7.328 -34.730 -16.146 1.00 86.12 649 GLY A N 1
ATOM 5286 C CA . GLY A 1 649 ? -6.703 -35.357 -14.982 1.00 86.12 649 GLY A CA 1
ATOM 5287 C C . GLY A 1 649 ? -5.805 -36.534 -15.365 1.00 86.12 649 GLY A C 1
ATOM 5288 O O . GLY A 1 649 ? -4.642 -36.574 -14.959 1.00 86.12 649 GLY A O 1
ATOM 5289 N N . ASP A 1 650 ? -6.307 -37.440 -16.204 1.00 87.44 650 ASP A N 1
ATOM 5290 C CA . ASP A 1 650 ? -5.567 -38.613 -16.673 1.00 87.44 650 ASP A CA 1
ATOM 5291 C C . ASP A 1 650 ? -4.385 -38.234 -17.562 1.00 87.44 650 ASP A C 1
ATOM 5293 O O . ASP A 1 650 ? -3.301 -38.794 -17.400 1.00 87.44 650 ASP A O 1
ATOM 5297 N N . LEU A 1 651 ? -4.574 -37.274 -18.473 1.00 91.19 651 LEU A N 1
ATOM 5298 C CA . LEU A 1 651 ? -3.514 -36.777 -19.351 1.00 91.19 651 LEU A CA 1
ATOM 5299 C C . LEU A 1 651 ? -2.322 -36.256 -18.538 1.00 91.19 651 LEU A C 1
ATOM 5301 O O . LEU A 1 651 ? -1.177 -36.608 -18.810 1.00 91.19 651 LEU A O 1
ATOM 5305 N N . ILE A 1 652 ? -2.592 -35.450 -17.510 1.00 90.94 652 ILE A N 1
ATOM 5306 C CA . ILE A 1 652 ? -1.550 -34.848 -16.671 1.00 90.94 652 ILE A CA 1
ATOM 5307 C C . ILE A 1 652 ? -0.874 -35.896 -15.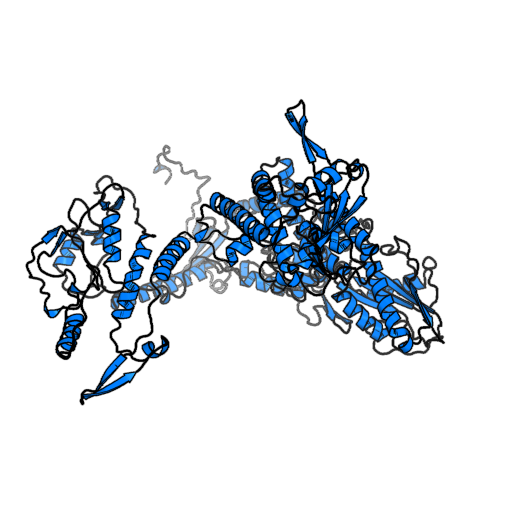787 1.00 90.94 652 ILE A C 1
ATOM 5309 O O . ILE A 1 652 ? 0.344 -35.856 -15.618 1.00 90.94 652 ILE A O 1
ATOM 5313 N N . LEU A 1 653 ? -1.630 -36.843 -15.225 1.00 89.19 653 LEU A N 1
ATOM 5314 C CA . LEU A 1 653 ? -1.068 -37.893 -14.372 1.00 89.19 653 LEU A CA 1
ATOM 5315 C C . LEU A 1 653 ? -0.224 -38.909 -15.155 1.00 89.19 653 LEU A C 1
ATOM 5317 O O . LEU A 1 653 ? 0.771 -39.387 -14.617 1.00 89.19 653 LEU A O 1
ATOM 5321 N N . LYS A 1 654 ? -0.595 -39.224 -16.403 1.00 91.81 654 LYS A N 1
ATOM 5322 C CA . LYS A 1 654 ? 0.118 -40.190 -17.259 1.00 91.81 654 LYS A CA 1
ATOM 5323 C C . LYS A 1 654 ? 1.319 -39.593 -17.999 1.00 91.81 654 LYS A C 1
ATOM 5325 O O . LYS A 1 654 ? 2.124 -40.351 -18.530 1.00 91.81 654 LYS A O 1
ATOM 5330 N N . ALA A 1 655 ? 1.447 -38.268 -18.053 1.00 93.38 655 ALA A N 1
ATOM 5331 C CA . ALA A 1 655 ? 2.552 -37.610 -18.743 1.00 93.38 655 ALA A CA 1
ATOM 5332 C C . ALA A 1 655 ? 3.917 -37.945 -18.113 1.00 93.38 655 ALA A C 1
ATOM 5334 O O . ALA A 1 655 ? 4.118 -37.773 -16.908 1.00 93.38 655 ALA A O 1
ATOM 5335 N N . THR A 1 656 ? 4.863 -38.371 -18.951 1.00 93.50 656 THR A N 1
ATOM 5336 C CA . THR A 1 656 ? 6.246 -38.710 -18.571 1.00 93.50 656 THR A CA 1
ATOM 5337 C C . THR A 1 656 ? 7.225 -37.552 -18.763 1.00 93.50 656 THR A C 1
ATOM 5339 O O . THR A 1 656 ? 8.315 -37.566 -18.197 1.00 93.50 656 THR A O 1
ATOM 5342 N N . GLU A 1 657 ? 6.842 -36.541 -19.544 1.00 92.75 657 GLU A N 1
ATOM 5343 C CA . GLU A 1 657 ? 7.648 -35.358 -19.841 1.00 92.75 657 GLU A CA 1
ATOM 5344 C C . GLU A 1 657 ? 6.787 -34.081 -19.902 1.00 92.75 657 GLU A C 1
ATOM 5346 O O . GLU A 1 657 ? 5.559 -34.169 -20.030 1.00 92.75 657 GLU A O 1
ATOM 5351 N N . PRO A 1 658 ? 7.389 -32.881 -19.771 1.00 93.12 658 PRO A N 1
ATOM 5352 C CA . PRO A 1 658 ? 6.678 -31.625 -19.978 1.00 93.12 658 PRO A CA 1
ATOM 5353 C C . PRO A 1 658 ? 6.247 -31.474 -21.441 1.00 93.12 658 PRO A C 1
ATOM 5355 O O . PRO A 1 658 ? 7.085 -31.451 -22.335 1.00 93.12 658 PRO A O 1
ATOM 5358 N N . GLN A 1 659 ? 4.951 -31.294 -21.682 1.00 93.31 659 GLN A N 1
ATOM 5359 C CA . GLN A 1 659 ? 4.391 -31.156 -23.031 1.00 93.31 659 GLN A CA 1
ATOM 5360 C C . GLN A 1 659 ? 3.280 -30.105 -23.064 1.00 93.31 659 GLN A C 1
ATOM 5362 O O . GLN A 1 659 ? 2.596 -29.887 -22.061 1.00 93.31 659 GLN A O 1
ATOM 5367 N N . MET A 1 660 ? 3.118 -29.436 -24.206 1.00 93.25 660 MET A N 1
ATOM 5368 C CA . MET A 1 660 ? 2.022 -28.499 -24.462 1.00 93.25 660 MET A CA 1
ATOM 5369 C C . MET A 1 660 ? 0.918 -29.224 -25.226 1.00 93.25 660 MET A C 1
ATOM 5371 O O . MET A 1 660 ? 1.190 -29.826 -26.262 1.00 93.25 660 MET A O 1
ATOM 5375 N N . VAL A 1 661 ? -0.318 -29.158 -24.733 1.00 93.06 661 VAL A N 1
ATOM 5376 C CA . VAL A 1 661 ? -1.469 -29.795 -25.381 1.00 93.06 661 VAL A CA 1
ATOM 5377 C C . VAL A 1 661 ? -2.543 -28.751 -25.655 1.00 93.06 661 VAL A C 1
ATOM 5379 O O . VAL A 1 661 ? -2.934 -28.003 -24.758 1.00 93.06 661 VAL A O 1
ATOM 5382 N N . LEU A 1 662 ? -3.007 -28.705 -26.903 1.00 93.25 662 LEU A N 1
ATOM 5383 C CA . LEU A 1 662 ? -4.030 -27.771 -27.355 1.00 93.25 662 LEU A CA 1
ATOM 5384 C C . LEU A 1 662 ? -5.419 -28.409 -27.276 1.00 93.25 662 LEU A C 1
ATOM 5386 O O . LEU A 1 662 ? -5.631 -29.512 -27.777 1.00 93.25 662 LEU A O 1
ATOM 5390 N N . PHE A 1 663 ? -6.371 -27.688 -26.695 1.00 93.50 663 PHE A N 1
ATOM 5391 C CA . PHE A 1 663 ? -7.781 -28.064 -26.652 1.00 93.50 663 PHE A CA 1
ATOM 5392 C C . PHE A 1 663 ? -8.666 -26.897 -27.084 1.00 93.50 663 PHE A C 1
ATOM 5394 O O . PHE A 1 663 ? -8.285 -25.737 -26.951 1.00 93.50 663 PHE A O 1
ATOM 5401 N N . ASN A 1 664 ? -9.878 -27.200 -27.539 1.00 94.56 664 ASN A N 1
ATOM 5402 C CA . ASN A 1 664 ? -10.964 -26.229 -27.570 1.00 94.56 664 ASN A CA 1
ATOM 5403 C C . ASN A 1 664 ? -11.956 -26.596 -26.465 1.00 94.56 664 ASN A C 1
ATOM 5405 O O . ASN A 1 664 ? -12.667 -27.586 -26.584 1.00 94.56 664 ASN A O 1
ATOM 5409 N N . ILE A 1 665 ? -11.990 -25.824 -25.378 1.00 93.75 665 ILE A N 1
ATOM 5410 C CA . ILE A 1 665 ? -12.825 -26.131 -24.211 1.00 93.75 665 ILE A CA 1
ATOM 5411 C C . ILE A 1 665 ? -14.320 -25.900 -24.462 1.00 93.75 665 ILE A C 1
ATOM 5413 O O . ILE A 1 665 ? -15.134 -26.331 -23.651 1.00 93.75 665 ILE A O 1
ATOM 5417 N N . TYR A 1 666 ? -14.686 -25.204 -25.541 1.00 94.81 666 TYR A N 1
ATOM 5418 C CA . TYR A 1 666 ? -16.083 -25.010 -25.937 1.00 94.81 666 TYR A CA 1
ATOM 5419 C C . TYR A 1 666 ? -16.597 -26.098 -26.875 1.00 94.81 666 TYR A C 1
ATOM 5421 O O . TYR A 1 666 ? -17.771 -26.054 -27.228 1.00 94.81 666 TYR A O 1
ATOM 5429 N N . ASP A 1 667 ? -15.743 -27.038 -27.291 1.00 93.56 667 ASP A N 1
ATOM 5430 C CA . ASP A 1 667 ? -16.067 -28.033 -28.311 1.00 93.56 667 ASP A CA 1
ATOM 5431 C C . ASP A 1 667 ? -16.663 -27.354 -29.565 1.00 93.56 667 ASP A C 1
ATOM 5433 O O . ASP A 1 667 ? -15.959 -26.630 -30.275 1.00 93.56 667 ASP A O 1
ATOM 5437 N N . ASP A 1 668 ? -17.960 -27.521 -29.819 1.00 92.00 668 ASP A N 1
ATOM 5438 C CA . ASP A 1 668 ? -18.683 -26.961 -30.959 1.00 92.00 668 ASP A CA 1
ATOM 5439 C C . ASP A 1 668 ? -19.737 -25.898 -30.589 1.00 92.00 668 ASP A C 1
ATOM 5441 O O . ASP A 1 668 ? -20.469 -25.427 -31.465 1.00 92.00 668 ASP A O 1
ATOM 5445 N N . TRP A 1 669 ? -19.791 -25.451 -29.327 1.00 93.81 669 TRP A N 1
ATOM 5446 C CA . TRP A 1 669 ? -20.829 -24.534 -28.837 1.00 93.81 669 TRP A CA 1
ATOM 5447 C C . TRP A 1 669 ? -20.923 -23.234 -29.637 1.00 93.81 669 TRP A C 1
ATOM 5449 O O . TRP A 1 669 ? -22.028 -22.748 -29.878 1.00 93.81 669 TRP A O 1
ATOM 5459 N N . LEU A 1 670 ? -19.792 -22.709 -30.119 1.00 92.06 670 LEU A N 1
ATOM 5460 C CA . LEU A 1 670 ? -19.730 -21.461 -30.891 1.00 92.06 670 LEU A CA 1
ATOM 5461 C C . LEU A 1 670 ? -20.497 -21.507 -32.227 1.00 92.06 670 LEU A C 1
ATOM 5463 O O . LEU A 1 670 ? -20.723 -20.462 -32.830 1.00 92.06 670 LEU A O 1
ATOM 5467 N N . LYS A 1 671 ? -20.927 -22.689 -32.692 1.00 91.38 671 LYS A N 1
ATOM 5468 C CA . LYS A 1 671 ? -21.838 -22.815 -33.844 1.00 91.38 671 LYS A CA 1
ATOM 5469 C C . LYS A 1 671 ? -23.272 -22.388 -33.515 1.00 91.38 671 LYS A C 1
ATOM 5471 O O . LYS A 1 671 ? -24.008 -22.007 -34.418 1.00 91.38 671 LYS A O 1
ATOM 5476 N N . SER A 1 672 ? -23.675 -22.502 -32.248 1.00 88.06 672 SER A N 1
ATOM 5477 C CA . SER A 1 672 ? -25.063 -22.320 -31.791 1.00 88.06 672 SER A CA 1
ATOM 5478 C C . SER A 1 672 ? -25.248 -21.153 -30.820 1.00 88.06 672 SER A C 1
ATOM 5480 O O . SER A 1 672 ? -26.332 -20.576 -30.768 1.00 88.06 672 SER A O 1
ATOM 5482 N N . ILE A 1 673 ? -24.209 -20.789 -30.063 1.00 92.31 673 ILE A N 1
ATOM 5483 C CA . ILE A 1 673 ? -24.245 -19.715 -29.067 1.00 92.31 673 ILE A CA 1
ATOM 5484 C C . ILE A 1 673 ? -23.052 -18.770 -29.214 1.00 92.31 673 ILE A C 1
ATOM 5486 O O . ILE A 1 673 ? -22.000 -19.134 -29.737 1.00 92.31 673 ILE A O 1
ATOM 5490 N N . LEU A 1 674 ? -23.215 -17.545 -28.716 1.00 91.81 674 LEU A N 1
ATOM 5491 C CA . LEU A 1 674 ? -22.157 -16.538 -28.687 1.00 91.81 674 LEU A CA 1
ATOM 5492 C C . LEU A 1 674 ? -21.067 -16.892 -27.661 1.00 91.81 674 LEU A C 1
ATOM 5494 O O . LEU A 1 674 ? -21.298 -17.629 -26.699 1.00 91.81 674 LEU A O 1
ATOM 5498 N N . SER A 1 675 ? -19.876 -16.318 -27.843 1.00 91.00 675 SER A N 1
ATOM 5499 C CA . SER A 1 675 ? -18.711 -16.544 -26.975 1.00 91.00 675 SER A CA 1
ATOM 5500 C C . SER A 1 675 ? -18.965 -16.174 -25.511 1.00 91.00 675 SER A C 1
ATOM 5502 O O . SER A 1 675 ? -18.518 -16.887 -24.615 1.00 91.00 675 SER A O 1
ATOM 5504 N N . ASN A 1 676 ? -19.734 -15.113 -25.250 1.00 89.94 676 ASN A N 1
ATOM 5505 C CA . ASN A 1 676 ? -20.111 -14.713 -23.894 1.00 89.94 676 ASN A CA 1
ATOM 5506 C C . ASN A 1 676 ? -20.976 -15.772 -23.190 1.00 89.94 676 ASN A C 1
ATOM 5508 O O . ASN A 1 676 ? -20.715 -16.111 -22.037 1.00 89.94 676 ASN A O 1
ATOM 5512 N N . THR A 1 677 ? -21.957 -16.344 -23.888 1.00 91.31 677 THR A N 1
ATOM 5513 C CA . THR A 1 677 ? -22.814 -17.416 -23.378 1.00 91.31 677 THR A CA 1
ATOM 5514 C C . THR A 1 677 ? -22.021 -18.707 -23.196 1.00 91.31 677 THR A C 1
ATOM 5516 O O . THR A 1 677 ? -22.158 -19.357 -22.162 1.00 91.31 677 THR A O 1
ATOM 5519 N N . ALA A 1 678 ? -21.145 -19.052 -24.147 1.00 93.75 678 ALA A N 1
ATOM 5520 C CA . ALA A 1 678 ? -20.273 -20.224 -24.053 1.00 93.75 678 ALA A CA 1
ATOM 5521 C C . ALA A 1 678 ? -19.330 -20.135 -22.845 1.00 93.75 678 ALA A C 1
ATOM 5523 O O . ALA A 1 678 ? -19.190 -21.094 -22.083 1.00 93.75 678 ALA A O 1
ATOM 5524 N N . PHE A 1 679 ? -18.748 -18.958 -22.612 1.00 93.88 679 PHE A N 1
ATOM 5525 C CA . PHE A 1 679 ? -17.921 -18.706 -21.440 1.00 93.88 679 PHE A CA 1
ATOM 5526 C C . PHE A 1 679 ? -18.733 -18.781 -20.140 1.00 93.88 679 PHE A C 1
ATOM 5528 O O . PHE A 1 679 ? -18.317 -19.447 -19.195 1.00 93.88 679 PHE A O 1
ATOM 5535 N N . SER A 1 680 ? -19.919 -18.169 -20.079 1.00 91.94 680 SER A N 1
ATOM 5536 C CA . SER A 1 680 ? -20.796 -18.259 -18.903 1.00 91.94 680 SER A CA 1
ATOM 5537 C C . SER A 1 680 ? -21.218 -19.700 -18.594 1.00 91.94 680 SER A C 1
ATOM 5539 O O . SER A 1 680 ? -21.180 -20.099 -17.428 1.00 91.94 680 SER A O 1
ATOM 5541 N N . ARG A 1 681 ? -21.533 -20.504 -19.621 1.00 94.31 681 ARG A N 1
ATOM 5542 C CA . ARG A 1 681 ? -21.787 -21.948 -19.495 1.00 94.31 681 ARG A CA 1
ATOM 5543 C C . ARG A 1 681 ? -20.576 -22.664 -18.903 1.00 94.31 681 ARG A C 1
ATOM 5545 O O . ARG A 1 681 ? -20.718 -23.395 -17.925 1.00 94.31 681 ARG A O 1
ATOM 5552 N N . LEU A 1 682 ? -19.381 -22.415 -19.439 1.00 94.69 682 LEU A N 1
ATOM 5553 C CA . LEU A 1 682 ? -18.142 -23.000 -18.930 1.00 94.69 682 LEU A CA 1
ATOM 5554 C C . LEU A 1 682 ? -17.917 -22.659 -17.450 1.00 94.69 682 LEU A C 1
ATOM 5556 O O . LEU A 1 682 ? -17.677 -23.556 -16.642 1.00 94.69 682 LEU A O 1
ATOM 5560 N N . ILE A 1 683 ? -18.007 -21.379 -17.076 1.00 94.00 683 ILE A N 1
ATOM 5561 C CA . ILE A 1 683 ? -17.797 -20.942 -15.690 1.00 94.00 683 ILE A CA 1
ATOM 5562 C C . ILE A 1 683 ? -18.819 -21.586 -14.756 1.00 94.00 683 ILE A C 1
ATOM 5564 O O . ILE A 1 683 ? -18.438 -22.046 -13.681 1.00 94.00 683 ILE A O 1
ATOM 5568 N N . LEU A 1 684 ? -20.083 -21.686 -15.170 1.00 94.62 684 LEU A N 1
ATOM 5569 C CA . LEU A 1 684 ? -21.129 -22.344 -14.395 1.00 94.62 684 LEU A CA 1
ATOM 5570 C C . LEU A 1 684 ? -20.817 -23.826 -14.148 1.00 94.62 684 LEU A C 1
ATOM 5572 O O . LEU A 1 684 ? -20.881 -24.286 -13.005 1.00 94.62 684 LEU A O 1
ATOM 5576 N N . ILE A 1 685 ? -20.410 -24.557 -15.191 1.00 94.69 685 ILE A N 1
ATOM 5577 C CA . ILE A 1 685 ? -20.029 -25.970 -15.083 1.00 94.69 685 ILE A CA 1
ATOM 5578 C C . ILE A 1 685 ? -18.827 -26.137 -14.150 1.00 94.69 685 ILE A C 1
ATOM 5580 O O . ILE A 1 685 ? -18.860 -26.940 -13.215 1.00 94.69 685 ILE A O 1
ATOM 5584 N N . LEU A 1 686 ? -17.766 -25.357 -14.362 1.00 94.50 686 LEU A N 1
ATOM 5585 C CA . LEU A 1 686 ? -16.556 -25.424 -13.546 1.00 94.50 686 LEU A CA 1
ATOM 5586 C C . LEU A 1 686 ? -16.824 -25.035 -12.087 1.00 94.50 686 LEU A C 1
ATOM 5588 O O . LEU A 1 686 ? -16.276 -25.656 -11.174 1.00 94.50 686 LEU A O 1
ATOM 5592 N N . ARG A 1 687 ? -17.702 -24.057 -11.839 1.00 94.31 687 ARG A N 1
ATOM 5593 C CA . ARG A 1 687 ? -18.121 -23.666 -10.487 1.00 94.31 687 ARG A CA 1
ATOM 5594 C C . ARG A 1 687 ? -18.892 -24.787 -9.803 1.00 94.31 687 ARG A C 1
ATOM 5596 O O . ARG A 1 687 ? -18.584 -25.117 -8.658 1.00 94.31 687 ARG A O 1
ATOM 5603 N N . ALA A 1 688 ? -19.833 -25.413 -10.503 1.00 93.81 688 ALA A N 1
ATOM 5604 C CA . ALA A 1 688 ? -20.581 -26.552 -9.988 1.00 93.81 688 ALA A CA 1
ATOM 5605 C C . ALA A 1 688 ? -19.654 -27.739 -9.663 1.00 93.81 688 ALA A C 1
ATOM 5607 O O . ALA A 1 688 ? -19.746 -28.303 -8.574 1.00 93.81 688 ALA A O 1
ATOM 5608 N N . LEU A 1 689 ? -18.684 -28.053 -10.534 1.00 92.19 689 LEU A N 1
ATOM 5609 C CA . LEU A 1 689 ? -17.648 -29.066 -10.277 1.00 92.19 689 LEU A CA 1
ATOM 5610 C C . LEU A 1 689 ? -16.734 -28.692 -9.098 1.00 92.19 689 LEU A C 1
ATOM 5612 O O . LEU A 1 689 ? -16.238 -29.564 -8.371 1.00 92.19 689 LEU A O 1
ATOM 5616 N N . HIS A 1 690 ? -16.475 -27.400 -8.893 1.00 91.25 690 HIS A N 1
ATOM 5617 C CA . HIS A 1 690 ? -15.718 -26.917 -7.744 1.00 91.25 690 HIS A CA 1
ATOM 5618 C C . HIS A 1 690 ? -16.476 -27.168 -6.434 1.00 91.25 690 HIS A C 1
ATOM 5620 O O . HIS A 1 690 ? -15.891 -27.754 -5.522 1.00 91.25 690 HIS A O 1
ATOM 5626 N N . VAL A 1 691 ? -17.761 -26.797 -6.393 1.00 90.31 691 VAL A N 1
ATOM 5627 C CA . VAL A 1 691 ? -18.671 -26.914 -5.242 1.00 90.31 691 VAL A CA 1
ATOM 5628 C C . VAL A 1 691 ? -18.992 -28.371 -4.907 1.00 90.31 691 VAL A C 1
ATOM 5630 O O . VAL A 1 691 ? -18.739 -28.819 -3.791 1.00 90.31 691 VAL A O 1
ATOM 5633 N N . ASN A 1 692 ? -19.535 -29.126 -5.864 1.00 90.38 692 ASN A N 1
ATOM 5634 C CA . ASN A 1 692 ? -19.899 -30.526 -5.682 1.00 90.38 692 ASN A CA 1
ATOM 5635 C C . ASN A 1 692 ? -19.654 -31.310 -6.975 1.00 90.38 692 ASN A C 1
ATOM 5637 O O . ASN A 1 692 ? -20.489 -31.355 -7.878 1.00 90.38 692 ASN A O 1
ATOM 5641 N N . ASN A 1 693 ? -18.488 -31.953 -7.028 1.00 86.62 693 ASN A N 1
ATOM 5642 C CA . ASN A 1 693 ? -18.018 -32.685 -8.200 1.00 86.62 693 ASN A CA 1
ATOM 5643 C C . ASN A 1 693 ? -18.964 -33.828 -8.606 1.00 86.62 693 ASN A C 1
ATOM 5645 O O . ASN A 1 693 ? -19.251 -33.998 -9.785 1.00 86.62 693 ASN A O 1
ATOM 5649 N N . GLU A 1 694 ? -19.468 -34.596 -7.639 1.00 84.38 694 GLU A N 1
ATOM 5650 C CA . GLU A 1 694 ? -20.293 -35.778 -7.913 1.00 84.38 694 GLU A CA 1
ATOM 5651 C C . GLU A 1 694 ? -21.662 -35.397 -8.482 1.00 84.38 694 GLU A C 1
ATOM 5653 O O . GLU A 1 694 ? -22.048 -35.889 -9.543 1.00 84.38 694 GLU A O 1
ATOM 5658 N N . LYS A 1 695 ? -22.371 -34.459 -7.837 1.00 85.62 695 LYS A N 1
ATOM 5659 C CA . LYS A 1 695 ? -23.682 -33.998 -8.319 1.00 85.62 695 LYS A CA 1
ATOM 5660 C C . LYS A 1 695 ? -23.587 -33.280 -9.660 1.00 85.62 695 LYS A C 1
ATOM 5662 O O . LYS A 1 695 ? -24.428 -33.504 -10.522 1.00 85.62 695 LYS A O 1
ATOM 5667 N N . ALA A 1 696 ? -22.559 -32.455 -9.859 1.00 88.75 696 ALA A N 1
ATOM 5668 C CA . ALA A 1 696 ? -22.349 -31.780 -11.136 1.00 88.75 696 ALA A CA 1
ATOM 5669 C C . ALA A 1 696 ? -22.094 -32.785 -12.274 1.00 88.75 696 ALA A C 1
ATOM 5671 O O . ALA A 1 696 ? -22.697 -32.661 -13.336 1.00 88.75 696 ALA A O 1
ATOM 5672 N N . LYS A 1 697 ? -21.277 -33.827 -12.047 1.00 84.12 697 LYS A N 1
ATOM 5673 C CA . LYS A 1 697 ? -21.077 -34.909 -13.028 1.00 84.12 697 LYS A CA 1
ATOM 5674 C C . LYS A 1 697 ? -22.371 -35.669 -13.335 1.00 84.12 697 LYS A C 1
ATOM 5676 O O . LYS A 1 697 ? -22.606 -35.991 -14.496 1.00 84.12 697 LYS A O 1
ATOM 5681 N N . MET A 1 698 ? -23.209 -35.910 -12.326 1.00 83.75 698 MET A N 1
ATOM 5682 C CA . MET A 1 698 ? -24.521 -36.543 -12.501 1.00 83.75 698 MET A CA 1
ATOM 5683 C C . MET A 1 698 ? -25.455 -35.693 -13.376 1.00 83.75 698 MET A C 1
ATOM 5685 O O . MET A 1 698 ? -26.108 -36.231 -14.261 1.00 83.75 698 MET A O 1
ATOM 5689 N N . PHE A 1 699 ? -25.482 -34.370 -13.187 1.00 87.00 699 PHE A N 1
ATOM 5690 C CA . PHE A 1 699 ? -26.280 -33.476 -14.035 1.00 87.00 699 PHE A CA 1
ATOM 5691 C C . PHE A 1 699 ? -25.752 -33.366 -15.466 1.00 87.00 699 PHE A C 1
ATOM 5693 O O . PHE A 1 699 ? -26.547 -33.250 -16.391 1.00 87.00 699 PHE A O 1
ATOM 5700 N N . LEU A 1 700 ? -24.433 -33.428 -15.665 1.00 84.44 700 LEU A N 1
ATOM 5701 C CA . LEU A 1 700 ? -23.834 -33.413 -17.003 1.00 84.44 700 LEU A CA 1
ATOM 5702 C C . LEU A 1 700 ? -24.115 -34.706 -17.785 1.00 84.44 700 LEU A C 1
ATOM 5704 O O . LEU A 1 700 ? -24.185 -34.671 -19.009 1.00 84.44 700 LEU A O 1
ATOM 5708 N N . LYS A 1 701 ? -24.275 -35.844 -17.101 1.00 79.56 701 LYS A N 1
ATOM 5709 C CA . LYS A 1 701 ? -24.565 -37.152 -17.711 1.00 79.56 701 LYS A CA 1
ATOM 5710 C C . LYS A 1 701 ? -25.820 -37.777 -17.080 1.00 79.56 701 LYS A C 1
ATOM 5712 O O . LYS A 1 701 ? -25.691 -38.746 -16.330 1.00 79.56 701 LYS A O 1
ATOM 5717 N N . PRO A 1 702 ? -27.019 -37.227 -17.352 1.00 67.75 702 PRO A N 1
ATOM 5718 C CA . PRO A 1 702 ? -28.250 -37.665 -16.696 1.00 67.75 702 PRO A CA 1
ATOM 5719 C C . PRO A 1 702 ? -28.753 -39.022 -17.207 1.00 67.75 702 PRO A C 1
ATOM 5721 O O . PRO A 1 702 ? -29.433 -39.732 -16.472 1.00 67.75 702 PRO A O 1
ATOM 5724 N N . ASP A 1 703 ? -28.412 -39.392 -18.445 1.00 72.38 703 ASP A N 1
ATOM 5725 C CA . ASP A 1 703 ? -28.837 -40.639 -19.080 1.00 72.38 703 ASP A CA 1
ATOM 5726 C C . ASP A 1 703 ? -27.667 -41.308 -19.822 1.00 72.38 703 ASP A C 1
ATOM 5728 O O . ASP A 1 703 ? -26.760 -40.643 -20.327 1.00 72.38 703 ASP A O 1
ATOM 5732 N N . LYS A 1 704 ? -27.691 -42.642 -19.902 1.00 73.81 704 LYS A N 1
ATOM 5733 C CA . LYS A 1 704 ? -26.670 -43.474 -20.561 1.00 73.81 704 LYS A CA 1
ATOM 5734 C C . LYS A 1 704 ? -26.634 -43.265 -22.080 1.00 73.81 704 LYS A C 1
ATOM 5736 O O . LYS A 1 704 ? -25.644 -43.610 -22.719 1.00 73.81 704 LYS A O 1
ATOM 5741 N N . THR A 1 705 ? -27.707 -42.719 -22.648 1.00 77.44 705 THR A N 1
ATOM 5742 C CA . THR A 1 705 ? -27.834 -42.387 -24.073 1.00 77.44 705 THR A CA 1
ATOM 5743 C C . THR A 1 705 ? -26.957 -41.204 -24.491 1.00 77.44 705 THR A C 1
ATOM 5745 O O . THR A 1 705 ? -26.587 -41.107 -25.660 1.00 77.44 705 THR A O 1
ATOM 5748 N N . VAL A 1 706 ? -26.571 -40.335 -23.550 1.00 78.62 706 VAL A N 1
ATOM 5749 C CA . VAL A 1 706 ? -25.727 -39.167 -23.819 1.00 78.62 706 VAL A CA 1
ATOM 5750 C C . VAL A 1 706 ? -24.254 -39.577 -23.815 1.00 78.62 706 VAL A C 1
ATOM 5752 O O . VAL A 1 706 ? -23.682 -39.923 -22.779 1.00 78.62 706 VAL A O 1
ATOM 5755 N N . VAL A 1 707 ? -23.618 -39.495 -24.983 1.00 83.31 707 VAL A N 1
ATOM 5756 C CA . VAL A 1 707 ? -22.201 -39.829 -25.172 1.00 83.31 707 VAL A CA 1
ATOM 5757 C C . VAL A 1 707 ? -21.380 -38.548 -25.338 1.00 83.31 707 VAL A C 1
ATOM 5759 O O . VAL A 1 707 ? -21.831 -37.561 -25.914 1.00 83.31 707 VAL A O 1
ATOM 5762 N N . THR A 1 708 ? -20.159 -38.558 -24.809 1.00 86.56 708 THR A N 1
ATOM 5763 C CA . THR A 1 708 ? -19.143 -37.539 -25.100 1.00 86.56 708 THR A CA 1
ATOM 5764 C C . THR A 1 708 ? -18.302 -38.034 -26.266 1.00 86.56 708 THR A C 1
ATOM 5766 O O . THR A 1 708 ? -17.736 -39.126 -26.190 1.00 86.56 708 THR A O 1
ATOM 5769 N N . GLU A 1 709 ? -18.214 -37.256 -27.340 1.00 87.94 709 GLU A N 1
ATOM 5770 C CA . GLU A 1 709 ? -17.392 -37.630 -28.489 1.00 87.94 709 GLU A CA 1
ATOM 5771 C C . GLU A 1 709 ? -15.901 -37.702 -28.111 1.00 87.94 709 GLU A C 1
ATOM 5773 O O . GLU A 1 709 ? -15.448 -36.941 -27.254 1.00 87.94 709 GLU A O 1
ATOM 5778 N N . PRO A 1 710 ? -15.090 -38.572 -28.746 1.00 84.94 710 PRO A N 1
ATOM 5779 C CA . PRO A 1 710 ? -13.685 -38.752 -28.363 1.00 84.94 710 PRO A CA 1
ATOM 5780 C C . PRO A 1 710 ? -12.850 -37.463 -28.423 1.00 84.94 710 PRO A C 1
ATOM 5782 O O . PRO A 1 710 ? -11.944 -37.250 -27.609 1.00 84.94 710 PRO A O 1
ATOM 5785 N N . HIS A 1 711 ? -13.161 -36.581 -29.376 1.00 86.50 711 HIS A N 1
ATOM 5786 C CA . HIS A 1 711 ? -12.482 -35.300 -29.549 1.00 86.50 711 HIS A CA 1
ATOM 5787 C C . HIS A 1 711 ? -13.092 -34.178 -28.693 1.00 86.50 711 HIS A C 1
ATOM 5789 O O . HIS A 1 711 ? -12.377 -33.229 -28.383 1.00 86.50 711 HIS A O 1
ATOM 5795 N N . HIS A 1 712 ? -14.322 -34.340 -28.197 1.00 89.56 712 HIS A N 1
ATOM 5796 C CA . HIS A 1 712 ? -14.983 -33.389 -27.302 1.00 89.56 712 HIS A CA 1
ATOM 5797 C C . HIS A 1 712 ? -14.615 -33.598 -25.828 1.00 89.56 712 HIS A C 1
ATOM 5799 O O . HIS A 1 712 ? -14.071 -34.635 -25.420 1.00 89.56 712 HIS A O 1
ATOM 5805 N N . ILE A 1 713 ? -14.857 -32.573 -25.019 1.00 90.50 713 ILE A N 1
ATOM 5806 C CA . ILE A 1 713 ? -14.673 -32.586 -23.565 1.00 90.50 713 ILE A CA 1
ATOM 5807 C C . ILE A 1 713 ? -16.022 -32.767 -22.872 1.00 90.50 713 ILE A C 1
ATOM 5809 O O . ILE A 1 713 ? -16.112 -33.508 -21.887 1.00 90.50 713 ILE A O 1
ATOM 5813 N N . TRP A 1 714 ? -17.064 -32.119 -23.390 1.00 91.75 714 TRP A N 1
ATOM 5814 C CA . TRP A 1 714 ? -18.399 -32.112 -22.816 1.00 91.75 714 TRP A CA 1
ATOM 5815 C C . TRP A 1 714 ? -19.337 -33.098 -23.526 1.00 91.75 714 TRP A C 1
ATOM 5817 O O . TRP A 1 714 ? -19.121 -33.459 -24.682 1.00 91.75 714 TRP A O 1
ATOM 5827 N N . PRO A 1 715 ? -20.380 -33.592 -22.840 1.00 89.88 715 PRO A N 1
ATOM 5828 C CA . PRO A 1 715 ? -21.398 -34.438 -23.462 1.00 89.88 715 PRO A CA 1
ATOM 5829 C C . PRO A 1 715 ? -22.136 -33.702 -24.591 1.00 89.88 715 PRO A C 1
ATOM 5831 O O . PRO A 1 715 ? -22.458 -32.520 -24.448 1.00 89.88 715 PRO A O 1
ATOM 5834 N N . SER A 1 716 ? -22.426 -34.401 -25.691 1.00 87.94 716 SER A N 1
ATOM 5835 C CA . SER A 1 716 ? -23.153 -33.826 -26.827 1.00 87.94 716 SER A CA 1
ATOM 5836 C C . SER A 1 716 ? -24.646 -33.720 -26.487 1.00 87.94 716 SER A C 1
ATOM 5838 O O . SER A 1 716 ? -25.379 -34.706 -26.551 1.00 87.94 716 SER A O 1
ATOM 5840 N N . LEU A 1 717 ? -25.084 -32.524 -26.084 1.00 88.06 717 LEU A N 1
ATOM 5841 C CA . LEU A 1 717 ? -26.467 -32.207 -25.702 1.00 88.06 717 LEU A CA 1
ATOM 5842 C C . LEU A 1 717 ? -27.096 -31.218 -26.689 1.00 88.06 717 LEU A C 1
ATOM 5844 O O . LEU A 1 717 ? -26.408 -30.357 -27.241 1.00 88.06 717 LEU A O 1
ATOM 5848 N N . ASN A 1 718 ? -28.417 -31.297 -26.862 1.00 87.50 718 ASN A N 1
ATOM 5849 C CA . ASN A 1 718 ? -29.174 -30.287 -27.608 1.00 87.50 718 ASN A CA 1
ATOM 5850 C C . ASN A 1 718 ? -29.397 -29.005 -26.769 1.00 87.50 718 ASN A C 1
ATOM 5852 O O . ASN A 1 718 ? -29.140 -28.982 -25.563 1.00 87.50 718 ASN A O 1
ATOM 5856 N N . SER A 1 719 ? -29.867 -27.920 -27.395 1.00 86.19 719 SER A N 1
ATOM 5857 C CA . SER A 1 719 ? -30.045 -26.624 -26.717 1.00 86.19 719 SER A CA 1
ATOM 5858 C C . SER A 1 719 ? -31.020 -26.679 -25.529 1.00 86.19 719 SER A C 1
ATOM 5860 O O . SER A 1 719 ? -30.742 -26.072 -24.497 1.00 86.19 719 SER A O 1
ATOM 5862 N N . ASP A 1 720 ? -32.111 -27.445 -25.628 1.00 87.50 720 ASP A N 1
ATOM 5863 C CA . ASP A 1 720 ? -33.117 -27.573 -24.557 1.00 87.50 720 ASP A CA 1
ATOM 5864 C C . ASP A 1 720 ? -32.595 -28.370 -23.351 1.00 87.50 720 ASP A C 1
ATOM 5866 O O . ASP A 1 720 ? -32.825 -28.022 -22.186 1.00 87.50 720 ASP A O 1
ATOM 5870 N N . GLN A 1 721 ? -31.822 -29.422 -23.620 1.00 87.44 721 GLN A N 1
ATOM 5871 C CA . GLN A 1 721 ? -31.104 -30.186 -22.607 1.00 87.44 721 GLN A CA 1
ATOM 5872 C C . GLN A 1 721 ? -30.052 -29.315 -21.925 1.00 87.44 721 GLN A C 1
ATOM 5874 O O . GLN A 1 721 ? -29.972 -29.328 -20.698 1.00 87.44 721 GLN A O 1
ATOM 5879 N N . TRP A 1 722 ? -29.292 -28.516 -22.684 1.00 91.50 722 TRP A N 1
ATOM 5880 C CA . TRP A 1 722 ? -28.342 -27.561 -22.111 1.00 91.50 722 TRP A CA 1
ATOM 5881 C C . TRP A 1 722 ? -29.027 -26.563 -21.180 1.00 91.50 722 TRP A C 1
ATOM 5883 O O . TRP A 1 722 ? -28.535 -26.365 -20.074 1.00 91.50 722 TRP A O 1
ATOM 5893 N N . MET A 1 723 ? -30.183 -26.006 -21.555 1.00 89.38 723 MET A N 1
ATOM 5894 C CA . MET A 1 723 ? -30.948 -25.118 -20.668 1.00 89.38 723 MET A CA 1
ATOM 5895 C C . MET A 1 723 ? -31.344 -25.817 -19.360 1.00 89.38 723 MET A C 1
ATOM 5897 O O . MET A 1 723 ? -31.184 -25.252 -18.278 1.00 89.38 723 MET A O 1
ATOM 5901 N N . THR A 1 724 ? -31.803 -27.068 -19.439 1.00 91.00 724 THR A N 1
ATOM 5902 C CA . THR A 1 724 ? -32.188 -27.855 -18.255 1.00 91.00 724 THR A CA 1
ATOM 5903 C C . THR A 1 724 ? -30.989 -28.122 -17.339 1.00 91.00 724 THR A C 1
ATOM 5905 O O . THR A 1 724 ? -31.073 -27.946 -16.121 1.00 91.00 724 THR A O 1
ATOM 5908 N N . VAL A 1 725 ? -29.848 -28.507 -17.919 1.00 92.06 725 VAL A N 1
ATOM 5909 C CA . VAL A 1 725 ? -28.604 -28.766 -17.182 1.00 92.06 725 VAL A CA 1
ATOM 5910 C C . VAL A 1 725 ? -28.057 -27.480 -16.561 1.00 92.06 725 VAL A C 1
ATOM 5912 O O . VAL A 1 725 ? -27.668 -27.487 -15.396 1.00 92.06 725 VAL A O 1
ATOM 5915 N N . GLU A 1 726 ? -28.061 -26.360 -17.285 1.00 93.56 726 GLU A N 1
ATOM 5916 C CA . GLU A 1 726 ? -27.614 -25.061 -16.772 1.00 93.56 726 GLU A CA 1
ATOM 5917 C C . GLU A 1 726 ? -28.438 -24.609 -15.561 1.00 93.56 726 GLU A C 1
ATOM 5919 O O . GLU A 1 726 ? -27.865 -24.192 -14.553 1.00 93.56 726 GLU A O 1
ATOM 5924 N N . VAL A 1 727 ? -29.767 -24.752 -15.606 1.00 93.06 727 VAL A N 1
ATOM 5925 C CA . VAL A 1 727 ? -30.637 -24.451 -14.458 1.00 93.06 727 VAL A CA 1
ATOM 5926 C C . VAL A 1 727 ? -30.268 -25.325 -13.256 1.00 93.06 727 VAL A C 1
ATOM 5928 O O . VAL A 1 727 ? -30.042 -24.797 -12.167 1.00 93.06 727 VAL A O 1
ATOM 5931 N N . ALA A 1 728 ? -30.101 -26.635 -13.455 1.00 91.38 728 ALA A N 1
ATOM 5932 C CA . ALA A 1 728 ? -29.725 -27.553 -12.380 1.00 91.38 728 ALA A CA 1
ATOM 5933 C C . ALA A 1 728 ? -28.348 -27.227 -11.765 1.00 91.38 728 ALA A C 1
ATOM 5935 O O . ALA A 1 728 ? -28.179 -27.266 -10.542 1.00 91.38 728 ALA A O 1
ATOM 5936 N N . LEU A 1 729 ? -27.358 -26.871 -12.592 1.00 94.19 729 LEU A N 1
ATOM 5937 C CA . LEU A 1 729 ? -26.021 -26.480 -12.132 1.00 94.19 729 LEU A CA 1
ATOM 5938 C C . LEU A 1 729 ? -26.045 -25.145 -11.378 1.00 94.19 729 LEU A C 1
ATOM 5940 O O . LEU A 1 729 ? -25.378 -25.011 -10.350 1.00 94.19 729 LEU A O 1
ATOM 5944 N N . ARG A 1 730 ? -26.830 -24.170 -11.847 1.00 93.75 730 ARG A N 1
ATOM 5945 C CA . ARG A 1 730 ? -27.026 -22.885 -11.163 1.00 93.75 730 ARG A CA 1
ATOM 5946 C C . ARG A 1 730 ? -27.647 -23.088 -9.791 1.00 93.75 730 ARG A C 1
ATOM 5948 O O . ARG A 1 730 ? -27.118 -22.576 -8.806 1.00 93.75 730 ARG A O 1
ATOM 5955 N N . ASP A 1 731 ? -28.717 -23.866 -9.713 1.00 92.38 731 ASP A N 1
ATOM 5956 C CA . ASP A 1 731 ? -29.433 -24.101 -8.463 1.00 92.38 731 ASP A CA 1
ATOM 5957 C C . ASP A 1 731 ? -28.556 -24.870 -7.456 1.00 92.38 731 ASP A C 1
ATOM 5959 O O . ASP A 1 731 ? -28.593 -24.590 -6.256 1.00 92.38 731 ASP A O 1
ATOM 5963 N N . LEU A 1 732 ? -27.678 -25.765 -7.930 1.00 92.88 732 LEU A N 1
ATOM 5964 C CA . LEU A 1 732 ? -26.663 -26.426 -7.102 1.00 92.88 732 LEU A CA 1
ATOM 5965 C C . LEU A 1 732 ? -25.676 -25.426 -6.477 1.00 92.88 732 LEU A C 1
ATOM 5967 O O . LEU A 1 732 ? -25.406 -25.509 -5.277 1.00 92.88 732 LEU A O 1
ATOM 5971 N N . VAL A 1 733 ? -25.145 -24.488 -7.270 1.00 92.94 733 VAL A N 1
ATOM 5972 C CA . VAL A 1 733 ? -24.203 -23.457 -6.795 1.00 92.94 733 VAL A CA 1
ATOM 5973 C C . VAL A 1 733 ? -24.887 -22.509 -5.806 1.00 92.94 733 VAL A C 1
ATOM 5975 O O . VAL A 1 733 ? -24.346 -22.246 -4.731 1.00 92.94 733 VAL A O 1
ATOM 5978 N N . LEU A 1 734 ? -26.095 -22.040 -6.128 1.00 91.44 734 LEU A N 1
ATOM 5979 C CA . LEU A 1 734 ? -26.859 -21.136 -5.265 1.00 91.44 734 LEU A CA 1
ATOM 5980 C C . LEU A 1 734 ? -27.284 -21.812 -3.956 1.00 91.44 734 LEU A C 1
ATOM 5982 O O . LEU A 1 734 ? -27.202 -21.189 -2.900 1.00 91.44 734 LEU A O 1
ATOM 5986 N N . SER A 1 735 ? -27.672 -23.091 -3.992 1.00 89.81 735 SER A N 1
ATOM 5987 C CA . SER A 1 735 ? -28.020 -23.859 -2.789 1.00 89.81 735 SER A CA 1
ATOM 5988 C C . SER A 1 735 ? -26.828 -24.028 -1.843 1.00 89.81 735 SER A C 1
ATOM 5990 O O . SER A 1 735 ? -26.991 -23.930 -0.627 1.00 89.81 735 SER A O 1
ATOM 5992 N N . ASP A 1 736 ? -25.621 -24.254 -2.371 1.00 89.06 736 ASP A N 1
ATOM 5993 C CA . ASP A 1 736 ? -24.408 -24.331 -1.548 1.00 89.06 736 ASP A CA 1
ATOM 5994 C C . ASP A 1 736 ? -24.060 -22.978 -0.912 1.00 89.06 736 ASP A C 1
ATOM 5996 O O . ASP A 1 736 ? -23.788 -22.915 0.289 1.00 89.06 736 ASP A O 1
ATOM 6000 N N . TYR A 1 737 ? -24.146 -21.885 -1.680 1.00 87.50 737 TYR A N 1
ATOM 6001 C CA . TYR A 1 737 ? -23.931 -20.532 -1.159 1.00 87.50 737 TYR A CA 1
ATOM 6002 C C . TYR A 1 737 ? -24.943 -20.176 -0.061 1.00 87.50 737 TYR A C 1
ATOM 6004 O O . TYR A 1 737 ? -24.558 -19.699 1.010 1.00 87.50 737 TYR A O 1
ATOM 6012 N N . ALA A 1 738 ? -26.226 -20.457 -0.301 1.00 85.00 738 ALA A N 1
ATOM 6013 C CA . ALA A 1 738 ? -27.319 -20.255 0.644 1.00 85.00 738 ALA A CA 1
ATOM 6014 C C . ALA A 1 738 ? -27.091 -21.009 1.960 1.00 85.00 738 ALA A C 1
ATOM 6016 O O . ALA A 1 738 ? -27.257 -20.438 3.037 1.00 85.00 738 ALA A O 1
ATOM 6017 N N . LYS A 1 739 ? -26.642 -22.269 1.884 1.00 86.25 739 LYS A N 1
ATOM 6018 C CA . LYS A 1 739 ? -26.326 -23.094 3.062 1.00 86.25 739 LYS A CA 1
ATOM 6019 C C . LYS A 1 739 ? -25.118 -22.585 3.840 1.00 86.25 739 LYS A C 1
ATOM 6021 O O . LYS A 1 739 ? -25.146 -22.605 5.064 1.00 86.25 739 LYS A O 1
ATOM 6026 N N . LYS A 1 740 ? -24.062 -22.136 3.158 1.00 84.19 740 LYS A N 1
ATOM 6027 C CA . LYS A 1 740 ? -22.850 -21.621 3.817 1.00 84.19 740 LYS A CA 1
ATOM 6028 C C . LYS A 1 740 ? -23.083 -20.287 4.520 1.00 84.19 740 LYS A C 1
ATOM 6030 O O . LYS A 1 740 ? -22.499 -20.059 5.574 1.00 84.19 740 LYS A O 1
ATOM 6035 N N . ASN A 1 741 ? -23.933 -19.432 3.952 1.00 82.50 741 ASN A N 1
ATOM 6036 C CA . ASN A 1 741 ? -24.163 -18.071 4.445 1.00 82.50 741 ASN A CA 1
ATOM 6037 C C . ASN A 1 741 ? -25.501 -17.883 5.179 1.00 82.50 741 ASN A C 1
ATOM 6039 O O . ASN A 1 741 ? -25.777 -16.781 5.641 1.00 82.50 741 ASN A O 1
ATOM 6043 N N . ASN A 1 742 ? -26.319 -18.934 5.307 1.00 81.50 742 ASN A N 1
ATOM 6044 C CA . ASN A 1 742 ? -27.665 -18.890 5.895 1.00 81.50 742 ASN A CA 1
ATOM 6045 C C . ASN A 1 742 ? -28.579 -17.831 5.242 1.00 81.50 742 ASN A C 1
ATOM 6047 O O . ASN A 1 742 ? -29.225 -17.040 5.927 1.00 81.50 742 ASN A O 1
ATOM 6051 N N . VAL A 1 743 ? -28.624 -17.808 3.906 1.00 82.19 743 VAL A N 1
ATOM 6052 C CA . VAL A 1 743 ? -29.423 -16.861 3.105 1.00 82.19 743 VAL A CA 1
ATOM 6053 C C . VAL A 1 743 ? -30.426 -17.628 2.249 1.00 82.19 743 VAL A C 1
ATOM 6055 O O . VAL A 1 743 ? -30.084 -18.661 1.681 1.00 82.19 743 VAL A O 1
ATOM 6058 N N . ASN A 1 744 ? -31.651 -17.120 2.107 1.00 78.75 744 ASN A N 1
ATOM 6059 C CA . ASN A 1 744 ? -32.621 -17.703 1.181 1.00 78.75 744 ASN A CA 1
ATOM 6060 C C . ASN A 1 744 ? -32.267 -17.354 -0.279 1.00 78.75 744 ASN A C 1
ATOM 6062 O O . ASN A 1 744 ? -32.071 -16.187 -0.612 1.00 78.75 744 ASN A O 1
ATOM 6066 N N . THR A 1 745 ? -32.235 -18.353 -1.167 1.00 79.31 745 THR A N 1
ATOM 6067 C CA . THR A 1 745 ? -31.925 -18.176 -2.599 1.00 79.31 745 THR A CA 1
ATOM 6068 C C . THR A 1 745 ? -32.857 -17.195 -3.315 1.00 79.31 745 THR A C 1
ATOM 6070 O O . THR A 1 745 ? -32.421 -16.522 -4.243 1.00 79.31 745 THR A O 1
ATOM 6073 N N . SER A 1 746 ? -34.113 -17.064 -2.871 1.00 78.38 746 SER A N 1
ATOM 6074 C CA . SER A 1 746 ? -35.084 -16.136 -3.467 1.00 78.38 746 SER A CA 1
ATOM 6075 C C . SER A 1 746 ? -34.836 -14.668 -3.118 1.00 78.38 746 SER A C 1
ATOM 6077 O O . SER A 1 746 ? -35.393 -13.794 -3.772 1.00 78.38 746 SER A O 1
ATOM 6079 N N . ALA A 1 747 ? -34.024 -14.392 -2.094 1.00 77.94 747 ALA A N 1
ATOM 6080 C CA . ALA A 1 747 ? -33.666 -13.033 -1.695 1.00 77.94 747 ALA A CA 1
ATOM 6081 C C . ALA A 1 747 ? -32.487 -12.465 -2.509 1.00 77.94 747 ALA A C 1
ATOM 6083 O O . ALA A 1 747 ? -32.128 -11.304 -2.323 1.00 77.94 747 ALA A O 1
ATOM 6084 N N . LEU A 1 748 ? -31.873 -13.276 -3.379 1.00 81.62 748 LEU A N 1
ATOM 6085 C CA . LEU A 1 748 ? -30.743 -12.869 -4.206 1.00 81.62 748 LEU A CA 1
ATOM 6086 C C . LEU A 1 748 ? -31.226 -12.145 -5.467 1.00 81.62 748 LEU A C 1
ATOM 6088 O O . LEU A 1 748 ? -32.069 -12.637 -6.218 1.00 81.62 748 LEU A O 1
ATOM 6092 N N . THR A 1 749 ? -30.642 -10.983 -5.728 1.00 84.44 749 THR A N 1
ATOM 6093 C CA . THR A 1 749 ? -30.825 -10.237 -6.977 1.00 84.44 749 THR A CA 1
ATOM 6094 C C . THR A 1 749 ? -30.090 -10.908 -8.142 1.00 84.44 749 THR A C 1
ATOM 6096 O O . THR A 1 749 ? -29.141 -11.664 -7.947 1.00 84.44 749 THR A O 1
ATOM 6099 N N . GLN A 1 750 ? -30.474 -10.598 -9.385 1.00 80.12 750 GLN A N 1
ATOM 6100 C CA . GLN A 1 750 ? -29.792 -11.136 -10.575 1.00 80.12 750 GLN A CA 1
ATOM 6101 C C . GLN A 1 750 ? -28.306 -10.751 -10.639 1.00 80.12 750 GLN A C 1
ATOM 6103 O O . GLN A 1 750 ? -27.472 -11.546 -11.069 1.00 80.12 750 GLN A O 1
ATOM 6108 N N . THR A 1 751 ? -27.958 -9.554 -10.163 1.00 81.19 751 THR A N 1
ATOM 6109 C CA . THR A 1 751 ? -26.566 -9.109 -10.036 1.00 81.19 751 THR A CA 1
ATOM 6110 C C . THR A 1 751 ? -25.805 -9.932 -9.001 1.00 81.19 751 THR A C 1
ATOM 6112 O O . THR A 1 751 ? -24.707 -10.386 -9.297 1.00 81.19 751 THR A O 1
ATOM 6115 N N . GLU A 1 752 ? -26.400 -10.214 -7.837 1.00 83.00 752 GLU A N 1
ATOM 6116 C CA . GLU A 1 752 ? -25.775 -11.057 -6.806 1.00 83.00 752 GLU A CA 1
ATOM 6117 C C . GLU A 1 752 ? -25.621 -12.508 -7.278 1.00 83.00 752 GLU A C 1
ATOM 6119 O O . GLU A 1 752 ? -24.574 -13.109 -7.065 1.00 83.00 752 GLU A O 1
ATOM 6124 N N . ILE A 1 753 ? -26.616 -13.066 -7.978 1.00 84.94 753 ILE A N 1
ATOM 6125 C CA . ILE A 1 753 ? -26.529 -14.408 -8.580 1.00 84.94 753 ILE A CA 1
ATOM 6126 C C . ILE A 1 753 ? -25.351 -14.480 -9.555 1.00 84.94 753 ILE A C 1
ATOM 6128 O O . ILE A 1 753 ? -24.539 -15.406 -9.481 1.00 84.94 753 ILE A O 1
ATOM 6132 N N . ARG A 1 754 ? -25.235 -13.498 -10.456 1.00 83.75 754 ARG A N 1
ATOM 6133 C CA . ARG A 1 754 ? -24.120 -13.409 -11.404 1.00 83.75 754 ARG A CA 1
ATOM 6134 C C . ARG A 1 754 ? -22.785 -13.334 -10.669 1.00 83.75 754 ARG A C 1
ATOM 6136 O O . ARG A 1 754 ? -21.867 -14.082 -10.996 1.00 83.75 754 ARG A O 1
ATOM 6143 N N . ASP A 1 755 ? -22.690 -12.470 -9.671 1.00 84.94 755 ASP A N 1
ATOM 6144 C CA . ASP A 1 755 ? -21.461 -12.225 -8.927 1.00 84.94 755 ASP A CA 1
ATOM 6145 C C . ASP A 1 755 ? -21.046 -13.467 -8.101 1.00 84.94 755 ASP A C 1
ATOM 6147 O O . ASP A 1 755 ? -19.863 -13.805 -8.070 1.00 84.94 755 ASP A O 1
ATOM 6151 N N . ILE A 1 756 ? -21.997 -14.245 -7.558 1.00 86.56 756 ILE A N 1
ATOM 6152 C CA . ILE A 1 756 ? -21.740 -15.546 -6.904 1.00 86.56 756 ILE A CA 1
ATOM 6153 C C . ILE A 1 756 ? -21.164 -16.557 -7.904 1.00 86.56 756 ILE A C 1
ATOM 6155 O O . ILE A 1 756 ? -20.189 -17.250 -7.605 1.00 86.56 756 ILE A O 1
ATOM 6159 N N . ILE A 1 757 ? -21.746 -16.653 -9.104 1.00 85.88 757 ILE A N 1
ATOM 6160 C CA . ILE A 1 757 ? -21.285 -17.585 -10.146 1.00 85.88 757 ILE A CA 1
ATOM 6161 C C . ILE A 1 757 ? -19.883 -17.196 -10.635 1.00 85.88 757 ILE A C 1
ATOM 6163 O O . ILE A 1 757 ? -19.011 -18.059 -10.798 1.00 85.88 757 ILE A O 1
ATOM 6167 N N . LEU A 1 758 ? -19.634 -15.898 -10.823 1.00 84.56 758 LEU A N 1
ATOM 6168 C CA . LEU A 1 758 ? -18.330 -15.360 -11.213 1.00 84.56 758 LEU A CA 1
ATOM 6169 C C . LEU A 1 758 ? -17.298 -15.410 -10.073 1.00 84.56 758 LEU A C 1
ATOM 6171 O O . LEU A 1 758 ? -16.099 -15.424 -10.348 1.00 84.56 758 LEU A O 1
ATOM 6175 N N . GLY A 1 759 ? -17.737 -15.572 -8.822 1.00 80.50 759 GLY A N 1
ATOM 6176 C CA . GLY A 1 759 ? -16.871 -15.692 -7.649 1.00 80.50 759 GLY A CA 1
ATOM 6177 C C . GLY A 1 759 ? -16.338 -14.346 -7.161 1.00 80.50 759 GLY A C 1
ATOM 6178 O O . GLY A 1 759 ? -15.175 -14.271 -6.772 1.00 80.50 759 GLY A O 1
ATOM 6179 N N . ALA A 1 760 ? -17.151 -13.291 -7.240 1.00 80.69 760 ALA A N 1
ATOM 6180 C CA . ALA A 1 760 ? -16.867 -12.013 -6.597 1.00 80.69 760 ALA A CA 1
ATOM 6181 C C . ALA A 1 760 ? -17.121 -12.105 -5.081 1.00 80.69 760 ALA A C 1
ATOM 6183 O O . ALA A 1 760 ? -17.994 -12.854 -4.632 1.00 80.69 760 ALA A O 1
ATOM 6184 N N . ASP A 1 761 ? -16.379 -11.327 -4.294 1.00 68.12 761 ASP A N 1
ATOM 6185 C CA . ASP A 1 761 ? -16.587 -11.238 -2.849 1.00 68.12 761 ASP A CA 1
ATOM 6186 C C . ASP A 1 761 ? -17.823 -10.371 -2.557 1.00 68.12 761 ASP A C 1
ATOM 6188 O O . ASP A 1 761 ? -17.788 -9.147 -2.675 1.00 68.12 761 ASP A O 1
ATOM 6192 N N . ILE A 1 762 ? -18.934 -11.011 -2.181 1.00 73.69 762 ILE A N 1
ATOM 6193 C CA . ILE A 1 762 ? -20.201 -10.336 -1.862 1.00 73.69 762 ILE A CA 1
ATOM 6194 C C . ILE A 1 762 ? -20.501 -10.486 -0.375 1.00 73.69 762 ILE A C 1
ATOM 6196 O O . ILE A 1 762 ? -20.440 -11.587 0.179 1.00 73.69 762 ILE A O 1
ATOM 6200 N N . THR A 1 763 ? -20.891 -9.387 0.269 1.00 70.69 763 THR A N 1
ATOM 6201 C CA . THR A 1 763 ? -21.425 -9.427 1.632 1.00 70.69 763 THR A CA 1
ATOM 6202 C C . THR A 1 763 ? -22.817 -10.070 1.621 1.00 70.69 763 THR A C 1
ATOM 6204 O O . THR A 1 763 ? -23.670 -9.626 0.850 1.00 70.69 763 THR A O 1
ATOM 6207 N N . PRO A 1 764 ? -23.093 -11.084 2.462 1.00 70.25 764 PRO A N 1
ATOM 6208 C CA . PRO A 1 764 ? -24.415 -11.698 2.514 1.00 70.25 764 PRO A CA 1
ATOM 6209 C C . PRO A 1 764 ? -25.517 -10.647 2.757 1.00 70.25 764 PRO A C 1
ATOM 6211 O O . PRO A 1 764 ? -25.327 -9.759 3.596 1.00 70.25 764 PRO A O 1
ATOM 6214 N N . PRO A 1 765 ? -26.666 -10.718 2.058 1.00 65.12 765 PRO A N 1
ATOM 6215 C CA . PRO A 1 765 ? -27.738 -9.740 2.209 1.00 65.12 765 PRO A CA 1
ATOM 6216 C C . PRO A 1 765 ? -28.267 -9.714 3.646 1.00 65.12 765 PRO A C 1
ATOM 6218 O O . PRO A 1 765 ? -28.534 -10.759 4.247 1.00 65.12 765 PRO A O 1
ATOM 6221 N N . SER A 1 766 ? -28.438 -8.503 4.186 1.00 68.62 766 SER A N 1
ATOM 6222 C CA . SER A 1 766 ? -28.922 -8.285 5.551 1.00 68.62 766 SER A CA 1
ATOM 6223 C C . SER A 1 766 ? -30.320 -8.878 5.756 1.00 68.62 766 SER A C 1
ATOM 6225 O O . SER A 1 766 ? -31.147 -8.898 4.843 1.00 68.62 766 SER A O 1
ATOM 6227 N N . GLN A 1 767 ? -30.617 -9.323 6.982 1.00 65.94 767 GLN A N 1
ATOM 6228 C CA . GLN A 1 767 ? -31.919 -9.920 7.326 1.00 65.94 767 GLN A CA 1
ATOM 6229 C C . GLN A 1 767 ? -33.103 -8.990 7.007 1.00 65.94 767 GLN A C 1
ATOM 6231 O O . GLN A 1 767 ? -34.174 -9.447 6.622 1.00 65.94 767 GLN A O 1
ATOM 6236 N N . GLN A 1 768 ? -32.891 -7.674 7.090 1.00 59.28 768 GLN A N 1
ATOM 6237 C CA . GLN A 1 768 ? -33.895 -6.666 6.754 1.00 59.28 768 GLN A CA 1
ATOM 6238 C C . GLN A 1 768 ? -34.248 -6.670 5.257 1.00 59.28 768 GLN A C 1
ATOM 6240 O O . GLN A 1 768 ? -35.414 -6.544 4.898 1.00 59.28 768 GLN A O 1
ATOM 6245 N N . ARG A 1 769 ? -33.264 -6.882 4.373 1.00 65.94 769 ARG A N 1
ATOM 6246 C CA . ARG A 1 769 ? -33.488 -6.971 2.922 1.00 65.94 769 ARG A CA 1
ATOM 6247 C C . ARG A 1 769 ? -34.194 -8.270 2.530 1.00 65.94 769 ARG A C 1
ATOM 6249 O O . ARG A 1 769 ? -35.002 -8.262 1.609 1.00 65.94 769 ARG A O 1
ATOM 6256 N N . GLN A 1 770 ? -33.936 -9.356 3.261 1.00 62.94 770 GLN A N 1
ATOM 6257 C CA . GLN A 1 770 ? -34.627 -10.638 3.073 1.00 62.94 770 GLN A CA 1
ATOM 6258 C C . GLN A 1 770 ? -36.131 -10.509 3.371 1.00 62.94 770 GLN A C 1
ATOM 6260 O O . GLN A 1 770 ? -36.947 -10.973 2.581 1.00 62.94 770 GLN A O 1
ATOM 6265 N N . GLN A 1 771 ? -36.490 -9.793 4.443 1.00 65.12 771 GLN A N 1
ATOM 6266 C CA . GLN A 1 771 ? -37.888 -9.506 4.792 1.00 65.12 771 GLN A CA 1
ATOM 6267 C C . GLN A 1 771 ? -38.566 -8.573 3.776 1.00 65.12 771 GLN A C 1
ATOM 6269 O O . GLN A 1 771 ? -39.715 -8.799 3.409 1.00 65.12 771 GLN A O 1
ATOM 6274 N N . ILE A 1 772 ? -37.857 -7.553 3.275 1.00 67.00 772 ILE A N 1
ATOM 6275 C CA . ILE A 1 772 ? -38.383 -6.640 2.242 1.00 67.00 772 ILE A CA 1
ATOM 6276 C C . ILE A 1 772 ? -38.662 -7.385 0.930 1.00 67.00 772 ILE A C 1
ATOM 6278 O O . ILE A 1 772 ? -39.702 -7.154 0.326 1.00 67.00 772 ILE A O 1
ATOM 6282 N N . ALA A 1 773 ? -37.789 -8.305 0.510 1.00 61.59 773 ALA A N 1
ATOM 6283 C CA . ALA A 1 773 ? -37.996 -9.099 -0.703 1.00 61.59 773 ALA A CA 1
ATOM 6284 C C . ALA A 1 773 ? -39.198 -10.061 -0.589 1.00 61.59 773 ALA A C 1
ATOM 6286 O O . ALA A 1 773 ? -39.911 -10.275 -1.570 1.00 61.59 773 ALA A O 1
ATOM 6287 N N . GLU A 1 774 ? -39.458 -10.617 0.600 1.00 63.78 774 GLU A N 1
ATOM 6288 C CA . GLU A 1 774 ? -40.672 -11.406 0.864 1.00 63.78 774 GLU A CA 1
ATOM 6289 C C . GLU A 1 774 ? -41.943 -10.549 0.785 1.00 63.78 774 GLU A C 1
ATOM 6291 O O . GLU A 1 774 ? -42.925 -10.974 0.174 1.00 63.78 774 GLU A O 1
ATOM 6296 N N . ILE A 1 775 ? -41.905 -9.323 1.317 1.00 67.56 775 ILE A N 1
ATOM 6297 C CA . ILE A 1 775 ? -43.018 -8.365 1.246 1.00 67.56 775 ILE A CA 1
ATOM 6298 C C . ILE A 1 775 ? -43.234 -7.873 -0.195 1.00 67.56 775 ILE A C 1
ATOM 6300 O O . ILE A 1 775 ? -44.370 -7.808 -0.654 1.00 67.56 775 ILE A O 1
ATOM 6304 N N . GLU A 1 776 ? -42.171 -7.576 -0.948 1.00 62.84 776 GLU A N 1
ATOM 6305 C CA . GLU A 1 776 ? -42.265 -7.191 -2.363 1.00 62.84 776 GLU A CA 1
ATOM 6306 C C . GLU A 1 776 ? -42.817 -8.317 -3.237 1.00 62.84 776 GLU A C 1
ATOM 6308 O O . GLU A 1 776 ? -43.544 -8.038 -4.187 1.00 62.84 776 GLU A O 1
ATOM 6313 N N . LYS A 1 777 ? -42.510 -9.584 -2.930 1.00 59.41 777 LYS A N 1
ATOM 6314 C CA . LYS A 1 777 ? -43.092 -10.732 -3.635 1.00 59.41 777 LYS A CA 1
ATOM 6315 C C . LYS A 1 777 ? -44.601 -10.820 -3.388 1.00 59.41 777 LYS A C 1
ATOM 6317 O O . LYS A 1 777 ? -45.351 -10.961 -4.349 1.00 59.41 777 LYS A O 1
ATOM 6322 N N . GLN A 1 778 ? -45.034 -10.637 -2.139 1.00 55.50 778 GLN A N 1
ATOM 6323 C CA . GLN A 1 778 ? -46.457 -10.550 -1.785 1.00 55.50 778 GLN A CA 1
ATOM 6324 C C . GLN A 1 778 ? -47.142 -9.326 -2.424 1.00 55.50 778 GLN A C 1
ATOM 6326 O O . GLN A 1 778 ? -48.289 -9.412 -2.851 1.00 55.50 778 GLN A O 1
ATOM 6331 N N . ALA A 1 779 ? -46.436 -8.200 -2.566 1.00 53.59 779 ALA A N 1
ATOM 6332 C CA . ALA A 1 779 ? -46.952 -6.991 -3.212 1.00 53.59 779 ALA A CA 1
ATOM 6333 C C . ALA A 1 779 ? -46.987 -7.079 -4.752 1.00 53.59 779 ALA A C 1
ATOM 6335 O O . ALA A 1 779 ? -47.874 -6.501 -5.374 1.00 53.59 779 ALA A O 1
ATOM 6336 N N . LYS A 1 780 ? -46.061 -7.814 -5.387 1.00 49.34 780 LYS A N 1
ATOM 6337 C CA . LYS A 1 780 ? -46.070 -8.087 -6.839 1.00 49.34 780 LYS A CA 1
ATOM 6338 C C . LYS A 1 780 ? -47.186 -9.037 -7.253 1.00 49.34 780 LYS A C 1
ATOM 6340 O O . LYS A 1 780 ? -47.698 -8.917 -8.359 1.00 49.34 780 LYS A O 1
ATOM 6345 N N . GLU A 1 781 ? -47.572 -9.947 -6.367 1.00 48.41 781 GLU A N 1
ATOM 6346 C CA . GLU A 1 781 ? -48.780 -10.760 -6.535 1.00 48.41 781 GLU A CA 1
ATOM 6347 C C . GLU A 1 781 ? -50.059 -9.902 -6.417 1.00 48.41 781 GLU A C 1
ATOM 6349 O O . GLU A 1 781 ? -51.084 -10.265 -6.985 1.00 48.41 781 GLU A O 1
ATOM 6354 N N . ALA A 1 782 ? -49.986 -8.722 -5.784 1.00 47.91 782 ALA A N 1
ATOM 6355 C CA . ALA A 1 782 ? -51.099 -7.778 -5.638 1.00 47.91 782 ALA A CA 1
ATOM 6356 C C . ALA A 1 782 ? -51.166 -6.664 -6.714 1.00 47.91 782 ALA A C 1
ATOM 6358 O O . ALA A 1 782 ? -52.182 -5.982 -6.815 1.00 47.91 782 ALA A O 1
ATOM 6359 N N . SER A 1 783 ? -50.122 -6.444 -7.529 1.00 39.81 783 SER A N 1
ATOM 6360 C CA . SER A 1 783 ? -49.987 -5.262 -8.408 1.00 39.81 783 SER A CA 1
ATOM 6361 C C . SER A 1 783 ? -50.495 -5.416 -9.855 1.00 39.81 783 SER A C 1
ATOM 6363 O O . SER A 1 783 ? -50.110 -4.644 -10.736 1.00 39.81 783 SER A O 1
ATOM 6365 N N . GLN A 1 784 ? -51.422 -6.344 -10.115 1.00 42.84 784 GLN A N 1
ATOM 6366 C CA . GLN A 1 784 ? -52.293 -6.301 -11.302 1.00 42.84 784 GLN A CA 1
ATOM 6367 C C . GLN A 1 784 ? -53.537 -5.422 -11.039 1.00 42.84 784 GLN A C 1
ATOM 6369 O O . GLN A 1 784 ? -54.632 -5.957 -10.920 1.00 42.84 784 GLN A O 1
ATOM 6374 N N . MET A 1 785 ? -53.420 -4.087 -10.965 1.00 36.56 785 MET A N 1
ATOM 6375 C CA . MET A 1 785 ? -54.586 -3.177 -11.065 1.00 36.56 785 MET A CA 1
ATOM 6376 C C . MET A 1 785 ? -54.243 -1.826 -11.737 1.00 36.56 785 MET A C 1
ATOM 6378 O O . MET A 1 785 ? -53.124 -1.327 -11.646 1.00 36.56 785 MET A O 1
ATOM 6382 N N . THR A 1 786 ? -55.233 -1.286 -12.456 1.00 37.38 786 THR A N 1
ATOM 6383 C CA . THR A 1 786 ? -55.192 -0.319 -13.579 1.00 37.38 786 THR A CA 1
ATOM 6384 C C . THR A 1 786 ? -55.283 1.174 -13.172 1.00 37.38 786 THR A C 1
ATOM 6386 O O . THR A 1 786 ? -55.661 1.495 -12.051 1.00 37.38 786 THR A O 1
ATOM 6389 N N . ALA A 1 787 ? -54.968 2.095 -14.104 1.00 38.28 787 ALA A N 1
ATOM 6390 C CA . ALA A 1 787 ? -54.996 3.565 -13.957 1.00 38.28 787 ALA A CA 1
ATOM 6391 C C . ALA A 1 787 ? -56.372 4.164 -13.576 1.00 38.28 787 ALA A C 1
ATOM 6393 O O . ALA A 1 787 ? -57.407 3.699 -14.054 1.00 38.28 787 ALA A O 1
ATOM 6394 N N . VAL A 1 788 ? -56.371 5.250 -12.786 1.00 43.56 788 VAL A N 1
ATOM 6395 C CA . VAL A 1 788 ? -57.584 5.896 -12.246 1.00 43.56 788 VAL A CA 1
ATOM 6396 C C . VAL A 1 788 ? -57.852 7.249 -12.920 1.00 43.56 788 VAL A C 1
ATOM 6398 O O . VAL A 1 788 ? -56.991 8.125 -12.970 1.00 43.56 788 VAL A O 1
ATOM 6401 N N . LYS A 1 789 ? -59.076 7.414 -13.436 1.00 43.59 789 LYS A N 1
ATOM 6402 C CA . LYS A 1 789 ? -59.657 8.697 -13.862 1.00 43.59 789 LYS A CA 1
ATOM 6403 C C . LYS A 1 789 ? -60.406 9.305 -12.684 1.00 43.59 789 LYS A C 1
ATOM 6405 O O . LYS A 1 789 ? -61.287 8.638 -12.151 1.00 43.59 789 LYS A O 1
ATOM 6410 N N . THR A 1 790 ? -60.139 10.563 -12.347 1.00 48.16 790 THR A N 1
ATOM 6411 C CA . THR A 1 790 ? -60.899 11.260 -11.302 1.00 48.16 790 THR A CA 1
ATOM 6412 C C . THR A 1 790 ? -61.707 12.391 -11.929 1.00 48.16 790 THR A C 1
ATOM 6414 O O . THR A 1 790 ? -61.156 13.288 -12.571 1.00 48.16 790 THR A O 1
ATOM 6417 N N . LYS A 1 791 ? -63.031 12.317 -11.777 1.00 42.31 791 LYS A N 1
ATOM 6418 C CA . LYS A 1 791 ? -63.968 13.395 -12.100 1.00 42.31 791 LYS A CA 1
ATOM 6419 C C . LYS A 1 791 ? -64.264 14.182 -10.832 1.00 42.31 791 LYS A C 1
ATOM 6421 O O . LYS A 1 791 ? -64.553 13.578 -9.804 1.00 42.31 791 LYS A O 1
ATOM 6426 N N . THR A 1 792 ? -64.209 15.503 -10.908 1.00 45.72 792 THR A N 1
ATOM 6427 C CA . THR A 1 792 ? -64.672 16.384 -9.835 1.00 45.72 792 THR A CA 1
ATOM 6428 C C . THR A 1 792 ? -65.423 17.577 -10.409 1.00 45.72 792 THR A C 1
ATOM 6430 O O . THR A 1 792 ? -65.083 18.108 -11.467 1.00 45.72 792 THR A O 1
ATOM 6433 N N . THR A 1 793 ? -66.463 17.996 -9.699 1.00 41.22 793 THR A N 1
ATOM 6434 C CA . THR A 1 793 ? -67.279 19.172 -9.999 1.00 41.22 793 THR A CA 1
ATOM 6435 C C . THR A 1 793 ? -66.798 20.372 -9.195 1.00 41.22 793 THR A C 1
ATOM 6437 O O . THR A 1 793 ? -66.417 20.279 -8.027 1.00 41.22 793 THR A O 1
ATOM 6440 N N . ASN A 1 794 ? -66.804 21.534 -9.837 1.00 46.66 794 ASN A N 1
ATOM 6441 C CA . ASN A 1 794 ? -66.663 22.817 -9.154 1.00 46.66 794 ASN A CA 1
ATOM 6442 C C . ASN A 1 794 ? -67.975 23.130 -8.398 1.00 46.66 794 ASN A C 1
ATOM 6444 O O . ASN A 1 794 ? -69.033 22.624 -8.755 1.00 46.66 794 ASN A O 1
ATOM 6448 N N . VAL A 1 795 ? -67.910 23.980 -7.369 1.00 46.88 795 VAL A N 1
ATOM 6449 C CA . VAL A 1 795 ? -69.034 24.507 -6.561 1.00 46.88 795 VAL A CA 1
ATOM 6450 C C . VAL A 1 795 ? -70.242 25.010 -7.388 1.00 46.88 795 VAL A C 1
ATOM 6452 O O . VAL A 1 795 ? -71.346 25.110 -6.860 1.00 46.88 795 VAL A O 1
ATOM 6455 N N . HIS A 1 796 ? -70.067 25.299 -8.680 1.00 43.56 796 HIS A N 1
ATOM 6456 C CA . HIS A 1 796 ? -71.125 25.690 -9.618 1.00 43.56 796 HIS A CA 1
ATOM 6457 C C . HIS A 1 796 ? -71.702 24.553 -10.483 1.00 43.56 796 HIS A C 1
ATOM 6459 O O . HIS A 1 796 ? -72.606 24.810 -11.271 1.00 43.56 796 HIS A O 1
ATOM 6465 N N . GLY A 1 797 ? -71.241 23.313 -10.316 1.00 47.53 797 GLY A N 1
ATOM 6466 C CA . GLY A 1 797 ? -71.877 22.117 -10.879 1.00 47.53 797 GLY A CA 1
ATOM 6467 C C . GLY A 1 797 ? -71.344 21.606 -12.223 1.00 47.53 797 GLY A C 1
ATOM 6468 O O . GLY A 1 797 ? -71.851 20.597 -12.696 1.00 47.53 797 GLY A O 1
ATOM 6469 N N . ASP A 1 798 ? -70.317 22.217 -12.822 1.00 48.56 798 ASP A N 1
ATOM 6470 C CA . ASP A 1 798 ? -69.723 21.705 -14.070 1.00 48.56 798 ASP A CA 1
ATOM 6471 C C . ASP A 1 798 ? -68.651 20.628 -13.805 1.00 48.56 798 ASP A C 1
ATOM 6473 O O . ASP A 1 798 ? -67.747 20.820 -12.982 1.00 48.56 798 ASP A O 1
ATOM 6477 N N . GLU A 1 799 ? -68.746 19.493 -14.511 1.00 37.78 799 GLU A N 1
ATOM 6478 C CA . GLU A 1 799 ? -67.854 18.333 -14.364 1.00 37.78 799 GLU A CA 1
ATOM 6479 C C . GLU A 1 799 ? -66.507 18.520 -15.080 1.00 37.78 799 GLU A C 1
ATOM 6481 O O . GLU A 1 799 ? -66.441 18.659 -16.303 1.00 37.78 799 GLU A O 1
ATOM 6486 N N . LEU A 1 800 ? -65.405 18.400 -14.335 1.00 45.28 800 LEU A N 1
ATOM 6487 C CA . LEU A 1 800 ? -64.053 18.284 -14.881 1.00 45.28 800 LEU A CA 1
ATOM 6488 C C . LEU A 1 800 ? -63.525 16.862 -14.679 1.00 45.28 800 LEU A C 1
ATOM 6490 O O . LEU A 1 800 ? -63.413 16.373 -13.558 1.00 45.28 800 LEU A O 1
ATOM 6494 N N . SER A 1 801 ? -63.158 16.195 -15.775 1.00 37.72 801 SER A N 1
ATOM 6495 C CA . SER A 1 801 ? -62.501 14.884 -15.734 1.00 37.72 801 SER A CA 1
ATOM 6496 C C . SER A 1 801 ? -61.005 15.027 -15.991 1.00 37.72 801 SER A C 1
ATOM 6498 O O . SER A 1 801 ? -60.612 15.390 -17.103 1.00 37.72 801 SER A O 1
ATOM 6500 N N . VAL A 1 802 ? -60.166 14.688 -15.012 1.00 42.81 802 VAL A N 1
ATOM 6501 C CA . VAL A 1 802 ? -58.709 14.650 -15.194 1.00 42.81 802 VAL A CA 1
ATOM 6502 C C . VAL A 1 802 ? -58.210 13.227 -14.968 1.00 42.81 802 VAL A C 1
ATOM 6504 O O . VAL A 1 802 ? -58.548 12.556 -13.995 1.00 42.81 802 VAL A O 1
ATOM 6507 N N . THR A 1 803 ? -57.424 12.737 -15.925 1.00 41.38 803 THR A N 1
ATOM 6508 C CA . THR A 1 803 ? -56.801 11.411 -15.859 1.00 41.38 803 THR A CA 1
ATOM 6509 C C . THR A 1 803 ? -55.355 11.604 -15.458 1.00 41.38 803 THR A C 1
ATOM 6511 O O . THR A 1 803 ? -54.572 12.093 -16.266 1.00 41.38 803 THR A O 1
ATOM 6514 N N . THR A 1 804 ? -54.995 11.242 -14.234 1.00 49.75 804 THR A N 1
ATOM 6515 C CA . THR A 1 804 ? -53.610 11.336 -13.774 1.00 49.75 804 THR A CA 1
ATOM 6516 C C . THR A 1 804 ? -52.965 9.960 -13.805 1.00 49.75 804 THR A C 1
ATOM 6518 O O . THR A 1 804 ? -53.373 9.023 -13.125 1.00 49.75 804 THR A O 1
ATOM 6521 N N . THR A 1 805 ? -51.939 9.832 -14.641 1.00 45.44 805 THR A N 1
ATOM 6522 C CA . THR A 1 805 ? -51.172 8.594 -14.829 1.00 45.44 805 THR A CA 1
ATOM 6523 C C . THR A 1 805 ? -49.809 8.631 -14.136 1.00 45.44 805 THR A C 1
ATOM 6525 O O . THR A 1 805 ? -49.084 7.641 -14.191 1.00 45.44 805 THR A O 1
ATOM 6528 N N . SER A 1 806 ? -49.445 9.741 -13.475 1.00 47.31 806 SER A N 1
ATOM 6529 C CA . SER A 1 806 ? -48.105 9.949 -12.911 1.00 47.31 806 SER A CA 1
ATOM 6530 C C . SER A 1 806 ? -48.112 10.515 -11.476 1.00 47.31 806 SER A C 1
ATOM 6532 O O . SER A 1 806 ? -48.867 11.449 -11.196 1.00 47.31 806 SER A O 1
ATOM 6534 N N . PRO A 1 807 ? -47.228 10.035 -10.572 1.00 45.56 807 PRO A N 1
ATOM 6535 C CA . PRO A 1 807 ? -47.179 10.448 -9.161 1.00 45.56 807 PRO A CA 1
ATOM 6536 C C . PRO A 1 807 ? -46.724 11.897 -8.905 1.00 45.56 807 PRO A C 1
ATOM 6538 O O . PRO A 1 807 ? -46.807 12.373 -7.774 1.00 45.56 807 PRO A O 1
ATOM 6541 N N . TYR A 1 808 ? -46.210 12.610 -9.913 1.00 42.50 808 TYR A N 1
ATOM 6542 C CA . TYR A 1 808 ? -45.666 13.963 -9.732 1.00 42.50 808 TYR A CA 1
ATOM 6543 C C . TYR A 1 808 ? -46.763 15.031 -9.568 1.00 42.50 808 TYR A C 1
ATOM 6545 O O . TYR A 1 808 ? -46.648 15.906 -8.707 1.00 42.50 808 TYR A O 1
ATOM 6553 N N . GLU A 1 809 ? -47.870 14.923 -10.311 1.00 37.97 809 GLU A N 1
ATOM 6554 C CA . GLU A 1 809 ? -48.972 15.903 -10.286 1.00 37.97 809 GLU A CA 1
ATOM 6555 C C . GLU A 1 809 ? -49.741 15.912 -8.954 1.00 37.97 809 GLU A C 1
ATOM 6557 O O . GLU A 1 809 ? -50.319 16.928 -8.574 1.00 37.97 809 GLU A O 1
ATOM 6562 N N . GLN A 1 810 ? -49.666 14.828 -8.174 1.00 41.94 810 GLN A N 1
ATOM 6563 C CA . GLN A 1 810 ? -50.254 14.753 -6.830 1.00 41.94 810 GLN A CA 1
ATOM 6564 C C . GLN A 1 810 ? -49.498 15.578 -5.772 1.00 41.94 810 GLN A C 1
ATOM 6566 O O . GLN A 1 810 ? -50.036 15.843 -4.697 1.00 41.94 810 GLN A O 1
ATOM 6571 N N . SER A 1 811 ? -48.251 15.984 -6.035 1.00 44.88 811 SER A N 1
ATOM 6572 C CA . SER A 1 811 ? -47.384 16.594 -5.016 1.00 44.88 811 SER A CA 1
ATOM 6573 C C . SER A 1 811 ? -47.548 18.115 -4.849 1.00 44.88 811 SER A C 1
ATOM 6575 O O . SER A 1 811 ? -47.126 18.660 -3.827 1.00 44.88 811 SER A O 1
ATOM 6577 N N . ALA A 1 812 ? -48.192 18.801 -5.800 1.00 35.09 812 ALA A N 1
ATOM 6578 C CA . ALA A 1 812 ? -48.163 20.265 -5.906 1.00 35.09 812 ALA A CA 1
ATOM 6579 C C . ALA A 1 812 ? -49.272 21.026 -5.142 1.00 35.09 812 ALA A C 1
ATOM 6581 O O . ALA A 1 812 ? -49.248 22.254 -5.120 1.00 35.09 812 ALA A O 1
ATOM 6582 N N . PHE A 1 813 ? -50.212 20.353 -4.465 1.00 37.16 813 PHE A N 1
ATOM 6583 C CA . PHE A 1 813 ? -51.284 21.020 -3.704 1.00 37.16 813 PHE A CA 1
ATOM 6584 C C . PHE A 1 813 ? -51.199 20.664 -2.205 1.00 37.16 813 PHE A C 1
ATOM 6586 O O . PHE A 1 813 ? -51.691 19.624 -1.771 1.00 37.16 813 PHE A O 1
ATOM 6593 N N . ARG A 1 814 ? -50.535 21.501 -1.386 1.00 36.81 814 ARG A N 1
ATOM 6594 C CA . ARG A 1 814 ? -50.362 21.285 0.072 1.00 36.81 814 ARG A CA 1
ATOM 6595 C C . ARG A 1 814 ? -50.847 22.471 0.914 1.00 36.81 814 ARG A C 1
ATOM 6597 O O . ARG A 1 814 ? -50.391 23.595 0.723 1.00 36.81 814 ARG A O 1
ATOM 6604 N N . SER A 1 815 ? -51.679 22.196 1.926 1.00 32.88 815 SER A N 1
ATOM 6605 C CA . SER A 1 815 ? -52.035 23.121 3.016 1.00 32.88 815 SER A CA 1
ATOM 6606 C C . SER A 1 815 ? -51.367 22.744 4.359 1.00 32.88 815 SER A C 1
ATOM 6608 O O . SER A 1 815 ? -51.003 21.597 4.614 1.00 32.88 815 SER A O 1
ATOM 6610 N N . LYS A 1 816 ? -51.184 23.763 5.212 1.00 44.44 816 LYS A N 1
ATOM 6611 C CA . LYS A 1 816 ? -50.262 23.930 6.364 1.00 44.44 816 LYS A CA 1
ATOM 6612 C C . LYS A 1 816 ? -50.436 23.058 7.634 1.00 44.44 816 LYS A C 1
ATOM 6614 O O . LYS A 1 816 ? -49.953 23.447 8.695 1.00 44.44 816 LYS A O 1
ATOM 6619 N N . THR A 1 817 ? -51.020 21.867 7.589 1.00 52.50 817 THR A N 1
ATOM 6620 C CA . THR A 1 817 ? -51.123 20.990 8.781 1.00 52.50 817 THR A CA 1
ATOM 6621 C C . THR A 1 817 ? -50.711 19.565 8.444 1.00 52.50 817 THR A C 1
ATOM 6623 O O . THR A 1 817 ? -51.535 18.677 8.253 1.00 52.50 817 THR A O 1
ATOM 6626 N N . ASP A 1 818 ? -49.397 19.332 8.395 1.00 59.66 818 ASP A N 1
ATOM 6627 C CA . ASP A 1 818 ? -48.819 18.065 7.936 1.00 59.66 818 ASP A CA 1
ATOM 6628 C C . ASP A 1 818 ? -48.847 16.970 9.028 1.00 59.66 818 ASP A C 1
ATOM 6630 O O . ASP A 1 818 ? -47.835 16.415 9.465 1.00 59.66 818 ASP A O 1
ATOM 6634 N N . TRP A 1 819 ? -50.042 16.685 9.558 1.00 67.88 819 TRP A N 1
ATOM 6635 C CA . TRP A 1 819 ? -50.283 15.495 10.377 1.00 67.88 819 TRP A CA 1
ATOM 6636 C C . TRP A 1 819 ? -50.105 14.218 9.545 1.00 67.88 819 TRP A C 1
ATOM 6638 O O . TRP A 1 819 ? -49.768 13.181 10.104 1.00 67.88 819 TRP A O 1
ATOM 6648 N N . ARG A 1 820 ? -50.259 14.304 8.215 1.00 68.38 820 ARG A N 1
ATOM 6649 C CA . ARG A 1 820 ? -50.090 13.192 7.271 1.00 68.38 820 ARG A CA 1
ATOM 6650 C C . ARG A 1 820 ? -48.634 12.737 7.172 1.00 68.38 820 ARG A C 1
ATOM 6652 O O . ARG A 1 820 ? -48.374 11.556 7.374 1.00 68.38 820 ARG A O 1
ATOM 6659 N N . VAL A 1 821 ? -47.671 13.648 6.978 1.00 66.44 821 VAL A N 1
ATOM 6660 C CA . VAL A 1 821 ? -46.236 13.292 7.011 1.00 66.44 821 VAL A CA 1
ATOM 6661 C C . VAL A 1 821 ? -45.823 12.732 8.373 1.00 66.44 821 VAL A C 1
ATOM 6663 O O . VAL A 1 821 ? -45.043 11.780 8.437 1.00 66.44 821 VAL A O 1
ATOM 6666 N N . ARG A 1 822 ? -46.373 13.259 9.474 1.00 72.69 822 ARG A N 1
ATOM 6667 C CA . ARG A 1 822 ? -46.129 12.700 10.813 1.00 72.69 822 ARG A CA 1
ATOM 6668 C C . ARG A 1 822 ? -46.741 11.312 10.997 1.00 72.69 822 ARG A C 1
ATOM 6670 O O . ARG A 1 822 ? -46.056 10.454 11.538 1.00 72.69 822 ARG A O 1
ATOM 6677 N N . ALA A 1 823 ? -47.947 11.062 10.489 1.00 73.88 823 ALA A N 1
ATOM 6678 C CA . ALA A 1 823 ? -48.581 9.744 10.520 1.00 73.88 823 ALA A CA 1
ATOM 6679 C C . ALA A 1 823 ? -47.772 8.701 9.728 1.00 73.88 823 ALA A C 1
ATOM 6681 O O . ALA A 1 823 ? -47.505 7.623 10.246 1.00 73.88 823 ALA A O 1
ATOM 6682 N N . ILE A 1 824 ? -47.285 9.059 8.533 1.00 72.69 824 ILE A N 1
ATOM 6683 C CA . ILE A 1 824 ? -46.393 8.213 7.713 1.00 72.69 824 ILE A CA 1
ATOM 6684 C C . ILE A 1 824 ? -45.032 7.995 8.398 1.00 72.69 824 ILE A C 1
ATOM 6686 O O . ILE A 1 824 ? -44.392 6.963 8.242 1.00 72.69 824 ILE A O 1
ATOM 6690 N N . SER A 1 825 ? -44.551 8.964 9.174 1.00 72.19 825 SER A N 1
ATOM 6691 C CA . SER A 1 825 ? -43.293 8.802 9.913 1.00 72.19 825 SER A CA 1
ATOM 6692 C C . SER A 1 825 ? -43.479 7.949 11.174 1.00 72.19 825 SER A C 1
ATOM 6694 O O . SER A 1 825 ? -42.572 7.211 11.561 1.00 72.19 825 SER A O 1
ATOM 6696 N N . ALA A 1 826 ? -44.654 8.023 11.807 1.00 77.00 826 ALA A N 1
ATOM 6697 C CA . ALA A 1 826 ? -45.015 7.242 12.985 1.00 77.00 826 ALA A CA 1
ATOM 6698 C C . ALA A 1 826 ? -45.162 5.742 12.672 1.00 77.00 826 ALA A C 1
ATOM 6700 O O . ALA A 1 826 ? -44.818 4.923 13.523 1.00 77.00 826 ALA A O 1
ATOM 6701 N N . THR A 1 827 ? -45.535 5.355 11.443 1.00 76.75 827 THR A N 1
ATOM 6702 C CA . THR A 1 827 ? -45.563 3.934 11.032 1.00 76.75 827 THR A CA 1
ATOM 6703 C C . THR A 1 827 ? -44.184 3.273 11.051 1.00 76.75 827 THR A C 1
ATOM 6705 O O . THR A 1 827 ? -44.107 2.053 11.101 1.00 76.75 827 THR A O 1
ATOM 6708 N N . ASN A 1 828 ? -43.086 4.040 11.089 1.00 78.88 828 ASN A N 1
ATOM 6709 C CA . ASN A 1 828 ? -41.720 3.515 11.207 1.00 78.88 828 ASN A CA 1
ATOM 6710 C C . ASN A 1 828 ? -41.232 3.361 12.664 1.00 78.88 828 ASN A C 1
ATOM 6712 O O . ASN A 1 828 ? -40.089 2.956 12.893 1.00 78.88 828 ASN A O 1
ATOM 6716 N N . LEU A 1 829 ? -42.060 3.660 13.676 1.00 80.06 829 LEU A N 1
ATOM 6717 C CA . LEU A 1 829 ? -41.663 3.582 15.092 1.00 80.06 829 LEU A CA 1
ATOM 6718 C C . LEU A 1 829 ? -41.305 2.162 15.554 1.00 80.06 829 LEU A C 1
ATOM 6720 O O . LEU A 1 829 ? -40.474 2.015 16.454 1.00 80.06 829 LEU A O 1
ATOM 6724 N N . PHE A 1 830 ? -41.838 1.118 14.910 1.00 78.31 830 PHE A N 1
ATOM 6725 C CA . PHE A 1 830 ? -41.473 -0.271 15.213 1.00 78.31 830 PHE A CA 1
ATOM 6726 C C . PHE A 1 830 ? -39.976 -0.556 14.991 1.00 78.31 830 PHE A C 1
ATOM 6728 O O . PHE A 1 830 ? -39.421 -1.425 15.659 1.00 78.31 830 PHE A O 1
ATOM 6735 N N . LEU A 1 831 ? -39.285 0.202 14.127 1.00 78.38 831 LEU A N 1
ATOM 6736 C CA . LEU A 1 831 ? -37.842 0.050 13.899 1.00 78.38 831 LEU A CA 1
ATOM 6737 C C . LEU A 1 831 ? -37.014 0.452 15.130 1.00 78.38 831 LEU A C 1
ATOM 6739 O O . LEU A 1 831 ? -35.974 -0.149 15.399 1.00 78.38 831 LEU A O 1
ATOM 6743 N N . ARG A 1 832 ? -37.492 1.417 15.931 1.00 78.00 832 ARG A N 1
ATOM 6744 C CA . ARG A 1 832 ? -36.816 1.857 17.169 1.00 78.00 832 ARG A CA 1
ATOM 6745 C C . ARG A 1 832 ? -36.849 0.794 18.266 1.00 78.00 832 ARG A C 1
ATOM 6747 O O . ARG A 1 832 ? -35.999 0.784 19.148 1.00 78.00 832 ARG A O 1
ATOM 6754 N N . VAL A 1 833 ? -37.796 -0.138 18.188 1.00 79.56 833 VAL A N 1
ATOM 6755 C CA . VAL A 1 833 ? -37.975 -1.232 19.152 1.00 79.56 833 VAL A CA 1
ATOM 6756 C C . VAL A 1 833 ? -36.852 -2.282 19.066 1.00 79.56 833 VAL A C 1
ATOM 6758 O O . VAL A 1 833 ? -36.668 -3.072 19.995 1.00 79.56 833 VAL A O 1
ATOM 6761 N N . ASN A 1 834 ? -36.074 -2.286 17.979 1.00 74.69 834 ASN A N 1
ATOM 6762 C CA . ASN A 1 834 ? -34.941 -3.197 17.801 1.00 74.69 834 ASN A CA 1
ATOM 6763 C C . ASN A 1 834 ? -33.714 -2.798 18.638 1.00 74.69 834 ASN A C 1
ATOM 6765 O O . ASN A 1 834 ? -32.941 -3.669 19.032 1.00 74.69 834 ASN A O 1
ATOM 6769 N N . HIS A 1 835 ? -33.569 -1.511 18.965 1.00 72.44 835 HIS A N 1
ATOM 6770 C CA . HIS A 1 835 ? -32.439 -0.972 19.723 1.00 72.44 835 HIS A CA 1
ATOM 6771 C C . HIS A 1 835 ? -32.939 -0.243 20.974 1.00 72.44 835 HIS A C 1
ATOM 6773 O O . HIS A 1 835 ? -33.102 0.974 20.985 1.00 72.44 835 HIS A O 1
ATOM 6779 N N . ILE A 1 836 ? -33.204 -1.010 22.036 1.00 78.19 836 ILE A N 1
ATOM 6780 C CA . ILE A 1 836 ? -33.655 -0.484 23.331 1.00 78.19 836 ILE A CA 1
ATOM 6781 C C . ILE A 1 836 ? -32.479 -0.498 24.305 1.00 78.19 836 ILE A C 1
ATOM 6783 O O . ILE A 1 836 ? -31.950 -1.563 24.623 1.00 78.19 836 ILE A O 1
ATOM 6787 N N . TYR A 1 837 ? -32.110 0.679 24.803 1.00 74.94 837 TYR A N 1
ATOM 6788 C CA . TYR A 1 837 ? -31.105 0.840 25.850 1.00 74.94 837 TYR A CA 1
ATOM 6789 C C . TYR A 1 837 ? -31.795 0.966 27.209 1.00 74.94 837 TYR A C 1
ATOM 6791 O O . TYR A 1 837 ? -32.731 1.748 27.367 1.00 74.94 837 TYR A O 1
ATOM 6799 N N . VAL A 1 838 ? -31.335 0.189 28.189 1.00 74.06 838 VAL A N 1
ATOM 6800 C CA . VAL A 1 838 ? -31.794 0.258 29.581 1.00 74.06 838 VAL A CA 1
ATOM 6801 C C . VAL A 1 838 ? -30.623 0.742 30.421 1.00 74.06 838 VAL A C 1
ATOM 6803 O O . VAL A 1 838 ? -29.546 0.154 30.362 1.00 74.06 838 VAL A O 1
ATOM 6806 N N . ASN A 1 839 ? -30.823 1.807 31.194 1.00 64.31 839 ASN A N 1
ATOM 6807 C CA . ASN A 1 839 ? -29.797 2.297 32.110 1.00 64.31 839 ASN A CA 1
ATOM 6808 C C . ASN A 1 839 ? -29.621 1.304 33.269 1.00 64.31 839 ASN A C 1
ATOM 6810 O O . ASN A 1 839 ? -30.575 1.041 34.001 1.00 64.31 839 ASN A O 1
ATOM 6814 N N . SER A 1 840 ? -28.410 0.775 33.447 1.00 60.81 840 SER A N 1
ATOM 6815 C CA . SER A 1 840 ? -28.033 -0.084 34.574 1.00 60.81 840 SER A CA 1
ATOM 6816 C C . SER A 1 840 ? -27.186 0.702 35.580 1.00 60.81 840 SER A C 1
ATOM 6818 O O . SER A 1 840 ? -26.089 1.133 35.232 1.00 60.81 840 SER A O 1
ATOM 6820 N N . GLU A 1 841 ? -27.677 0.881 36.808 1.00 62.34 841 GLU A N 1
ATOM 6821 C CA . GLU A 1 841 ? -26.901 1.389 37.958 1.00 62.34 841 GLU A CA 1
ATOM 6822 C C . GLU A 1 841 ? -26.674 0.267 38.993 1.00 62.34 841 GLU A C 1
ATOM 6824 O O . GLU A 1 841 ? -27.280 -0.805 38.894 1.00 62.34 841 GLU A O 1
ATOM 6829 N N . ASP A 1 842 ? -25.794 0.519 39.970 1.00 59.12 842 ASP A N 1
ATOM 6830 C CA . ASP A 1 842 ? -25.420 -0.425 41.030 1.00 59.12 842 ASP A CA 1
ATOM 6831 C C . ASP A 1 842 ? -26.623 -0.877 41.879 1.00 59.12 842 ASP A C 1
ATOM 6833 O O . ASP A 1 842 ? -27.496 -0.089 42.257 1.00 59.12 842 ASP A O 1
ATOM 6837 N N . ILE A 1 843 ? -26.653 -2.173 42.199 1.00 60.38 843 ILE A N 1
ATOM 6838 C CA . ILE A 1 843 ? -27.754 -2.833 42.910 1.00 60.38 843 ILE A CA 1
ATOM 6839 C C . ILE A 1 843 ? -27.783 -2.346 44.364 1.00 60.38 843 ILE A C 1
ATOM 6841 O O . ILE A 1 843 ? -26.928 -2.710 45.170 1.00 60.38 843 ILE A O 1
ATOM 6845 N N . LYS A 1 844 ? -28.792 -1.548 44.730 1.00 60.97 844 LYS A N 1
ATOM 6846 C CA . LYS A 1 844 ? -29.081 -1.238 46.138 1.00 60.97 844 LYS A CA 1
ATOM 6847 C C . LYS A 1 844 ? -29.914 -2.371 46.739 1.00 60.97 844 LYS A C 1
ATOM 6849 O O . LYS A 1 844 ? -31.059 -2.554 46.338 1.00 60.97 844 LYS A O 1
ATOM 6854 N N . GLU A 1 845 ? -29.380 -3.075 47.738 1.00 60.41 845 GLU A N 1
ATOM 6855 C CA . GLU A 1 845 ? -30.055 -4.206 48.414 1.00 60.41 845 GLU A CA 1
ATOM 6856 C C . GLU A 1 845 ? -31.415 -3.844 49.045 1.00 60.41 845 GLU A C 1
ATOM 6858 O O . GLU A 1 845 ? -32.255 -4.712 49.262 1.00 60.41 845 GLU A O 1
ATOM 6863 N N . THR A 1 846 ? -31.659 -2.560 49.320 1.00 67.94 846 THR A N 1
ATOM 6864 C CA . THR A 1 846 ? -32.889 -2.051 49.949 1.00 67.94 846 THR A CA 1
ATOM 6865 C C . THR A 1 846 ? -33.934 -1.525 48.956 1.00 67.94 846 THR A C 1
ATOM 6867 O O . THR A 1 846 ? -35.026 -1.131 49.368 1.00 67.94 846 THR A O 1
ATOM 6870 N N . GLY A 1 847 ? -33.622 -1.480 47.655 1.00 67.31 847 GLY A N 1
ATOM 6871 C CA . GLY A 1 847 ? -34.493 -0.928 46.615 1.00 67.31 847 GLY A CA 1
ATOM 6872 C C . GLY A 1 847 ? -35.343 -1.984 45.906 1.00 67.31 847 GLY A C 1
ATOM 6873 O O . GLY A 1 847 ? -34.905 -3.106 45.672 1.00 67.31 847 GLY A O 1
ATOM 6874 N N . TYR A 1 848 ? -36.559 -1.614 45.497 1.00 68.50 848 TYR A N 1
ATOM 6875 C CA . TYR A 1 848 ? -37.360 -2.468 44.617 1.00 68.50 848 TYR A CA 1
ATOM 6876 C C . TYR A 1 848 ? -36.759 -2.499 43.206 1.00 68.50 848 TYR A C 1
ATOM 6878 O O . TYR A 1 848 ? -36.440 -1.452 42.640 1.00 68.50 848 TYR A O 1
ATOM 6886 N N . THR A 1 849 ? -36.645 -3.699 42.632 1.00 70.88 849 THR A N 1
ATOM 6887 C CA . THR A 1 849 ? -36.261 -3.903 41.229 1.00 70.88 849 THR A CA 1
ATOM 6888 C C . THR A 1 849 ? -37.498 -4.102 40.372 1.00 70.88 849 THR A C 1
ATOM 6890 O O . THR A 1 849 ? -38.326 -4.968 40.649 1.00 70.88 849 THR A O 1
ATOM 6893 N N . TYR A 1 850 ? -37.596 -3.315 39.307 1.00 76.50 850 TYR A N 1
ATOM 6894 C CA . TYR A 1 850 ? -38.771 -3.230 38.461 1.00 76.50 850 TYR A CA 1
ATOM 6895 C C . TYR A 1 850 ? -38.608 -4.055 37.183 1.00 76.50 850 TYR A C 1
ATOM 6897 O O . TYR A 1 850 ? -37.729 -3.762 36.385 1.00 76.50 850 TYR A O 1
ATOM 6905 N N . ILE A 1 851 ? -39.433 -5.084 36.957 1.00 75.69 851 ILE A N 1
ATOM 6906 C CA . ILE A 1 851 ? -39.328 -5.930 35.752 1.00 75.69 851 ILE A CA 1
ATOM 6907 C C . ILE A 1 851 ? -40.488 -5.639 34.798 1.00 75.69 851 ILE A C 1
ATOM 6909 O O . ILE A 1 851 ? -41.638 -5.935 35.111 1.00 75.69 851 ILE A O 1
ATOM 6913 N N . MET A 1 852 ? -40.187 -5.116 33.608 1.00 81.56 852 MET A N 1
ATOM 6914 C CA . MET A 1 852 ? -41.193 -4.832 32.584 1.00 81.56 852 MET A CA 1
ATOM 6915 C C . MET A 1 852 ? -41.226 -5.903 31.487 1.00 81.56 852 MET A C 1
ATOM 6917 O O . MET A 1 852 ? -40.180 -6.213 30.899 1.00 81.56 852 MET A O 1
ATOM 6921 N N . PRO A 1 853 ? -42.425 -6.401 31.128 1.00 87.00 853 PRO A N 1
ATOM 6922 C CA . PRO A 1 853 ? -42.622 -7.227 29.946 1.00 87.00 853 PRO A CA 1
ATOM 6923 C C . PRO A 1 853 ? -42.218 -6.496 28.663 1.00 87.00 853 PRO A C 1
ATOM 6925 O O . PRO A 1 853 ? -42.731 -5.417 28.341 1.00 87.00 853 PRO A O 1
ATOM 6928 N N . LYS A 1 854 ? -41.342 -7.118 27.871 1.00 84.38 854 LYS A N 1
ATOM 6929 C CA . LYS A 1 854 ? -40.869 -6.551 26.602 1.00 84.38 854 LYS A CA 1
ATOM 6930 C C . LYS A 1 854 ? -42.032 -6.266 25.650 1.00 84.38 854 LYS A C 1
ATOM 6932 O O . LYS A 1 854 ? -42.034 -5.225 25.004 1.00 84.38 854 LYS A O 1
ATOM 6937 N N . ASN A 1 855 ? -43.037 -7.143 25.591 1.00 87.62 855 ASN A N 1
ATOM 6938 C CA . ASN A 1 855 ? -44.183 -7.021 24.685 1.00 87.62 855 ASN A CA 1
ATOM 6939 C C . ASN A 1 855 ? -45.005 -5.737 24.907 1.00 87.62 855 ASN A C 1
ATOM 6941 O O . ASN A 1 855 ? -45.404 -5.106 23.928 1.00 87.62 855 ASN A O 1
ATOM 6945 N N . ILE A 1 856 ? -45.197 -5.316 26.163 1.00 87.81 856 ILE A N 1
ATOM 6946 C CA . ILE A 1 856 ? -45.871 -4.052 26.480 1.00 87.81 856 ILE A CA 1
ATOM 6947 C C . ILE A 1 856 ? -45.014 -2.880 25.992 1.00 87.81 856 ILE A C 1
ATOM 6949 O O . ILE A 1 856 ? -45.497 -2.042 25.241 1.00 87.81 856 ILE A O 1
ATOM 6953 N N . LEU A 1 857 ? -43.722 -2.828 26.329 1.00 86.94 857 LEU A N 1
ATOM 6954 C CA . LEU A 1 857 ? -42.868 -1.714 25.894 1.00 86.94 857 LEU A CA 1
ATOM 6955 C C . LEU A 1 857 ? -42.817 -1.585 24.361 1.00 86.94 857 LEU A C 1
ATOM 6957 O O . LEU A 1 857 ? -42.942 -0.481 23.831 1.00 86.94 857 LEU A O 1
ATOM 6961 N N . LYS A 1 858 ? -42.707 -2.714 23.645 1.00 87.69 858 LYS A N 1
ATOM 6962 C CA . LYS A 1 858 ? -42.743 -2.739 22.174 1.00 87.69 858 LYS A CA 1
ATOM 6963 C C . LYS A 1 858 ? -44.019 -2.089 21.642 1.00 87.69 858 LYS A C 1
ATOM 6965 O O . LYS A 1 858 ? -43.948 -1.210 20.786 1.00 87.69 858 LYS A O 1
ATOM 6970 N N . LYS A 1 859 ? -45.181 -2.513 22.148 1.00 88.56 859 LYS A N 1
ATOM 6971 C CA . LYS A 1 859 ? -46.472 -2.007 21.676 1.00 88.56 859 LYS A CA 1
ATOM 6972 C C . LYS A 1 859 ? -46.676 -0.542 22.060 1.00 88.56 859 LYS A C 1
ATOM 6974 O O . LYS A 1 859 ? -47.174 0.205 21.229 1.00 88.56 859 LYS A O 1
ATOM 6979 N N . PHE A 1 860 ? -46.226 -0.118 23.243 1.00 90.12 860 PHE A N 1
ATOM 6980 C CA . PHE A 1 860 ? -46.323 1.270 23.704 1.00 90.12 860 PHE A CA 1
ATOM 6981 C C . PHE A 1 860 ? -45.543 2.240 22.804 1.00 90.12 860 PHE A C 1
ATOM 6983 O O . PHE A 1 860 ? -46.054 3.297 22.454 1.00 90.12 860 PHE A O 1
ATOM 6990 N N . ILE A 1 861 ? -44.340 1.855 22.360 1.00 88.00 861 ILE A N 1
ATOM 6991 C CA . ILE A 1 861 ? -43.546 2.651 21.408 1.00 88.00 861 ILE A CA 1
ATOM 6992 C C . ILE A 1 861 ? -44.239 2.721 20.039 1.00 88.00 861 ILE A C 1
ATOM 6994 O O . ILE A 1 861 ? -44.239 3.774 19.409 1.00 88.00 861 ILE A O 1
ATOM 6998 N N . CYS A 1 862 ? -44.853 1.624 19.583 1.00 87.44 862 CYS A N 1
ATOM 6999 C CA . CYS A 1 862 ? -45.519 1.575 18.276 1.00 87.44 862 CYS A CA 1
ATOM 7000 C C . CYS A 1 862 ? -46.796 2.428 18.208 1.00 87.44 862 CYS A C 1
ATOM 7002 O O . CYS A 1 862 ? -47.165 2.869 17.129 1.00 87.44 862 CYS A O 1
ATOM 7004 N N . ILE A 1 863 ? -47.475 2.661 19.335 1.00 89.88 863 ILE A N 1
ATOM 7005 C CA . ILE A 1 863 ? -48.692 3.490 19.378 1.00 89.88 863 ILE A CA 1
ATOM 7006 C C . ILE A 1 863 ? -48.411 4.978 19.654 1.00 89.88 863 ILE A C 1
ATOM 7008 O O . ILE A 1 863 ? -49.364 5.747 19.760 1.00 89.88 863 ILE A O 1
ATOM 7012 N N . ALA A 1 864 ? -47.144 5.377 19.805 1.00 88.94 864 ALA A N 1
ATOM 7013 C CA . ALA A 1 864 ? -46.727 6.740 20.146 1.00 88.94 864 ALA A CA 1
ATOM 7014 C C . ALA A 1 864 ? -46.650 7.688 18.930 1.00 88.94 864 ALA A C 1
ATOM 7016 O O . ALA A 1 864 ? -46.855 7.283 17.788 1.00 88.94 864 ALA A O 1
ATOM 7017 N N . ASP A 1 865 ? -46.329 8.961 19.185 1.00 87.44 865 ASP A N 1
ATOM 7018 C CA . ASP A 1 865 ? -45.991 9.965 18.166 1.00 87.44 865 ASP A CA 1
ATOM 7019 C C . ASP A 1 865 ? -44.539 10.452 18.338 1.00 87.44 865 ASP A C 1
ATOM 7021 O O . ASP A 1 865 ? -43.930 10.313 19.399 1.00 87.44 865 ASP A O 1
ATOM 7025 N N . LEU A 1 866 ? -43.962 11.020 17.274 1.00 79.81 866 LEU A N 1
ATOM 7026 C CA . LEU A 1 866 ? -42.582 11.517 17.266 1.00 79.81 866 LEU A CA 1
ATOM 7027 C C . LEU A 1 866 ? -42.397 12.860 17.985 1.00 79.81 866 LEU A C 1
ATOM 7029 O O . LEU A 1 866 ? -41.265 13.198 18.328 1.00 79.81 866 LEU A O 1
ATOM 7033 N N . ARG A 1 867 ? -43.462 13.651 18.163 1.00 79.31 867 ARG A N 1
ATOM 7034 C CA . ARG A 1 867 ? -43.397 14.987 18.779 1.00 79.31 867 ARG A CA 1
ATOM 7035 C C . ARG A 1 867 ? -44.307 15.121 19.989 1.00 79.31 867 ARG A C 1
ATOM 7037 O O . ARG A 1 867 ? -43.910 15.749 20.967 1.00 79.31 867 ARG A O 1
ATOM 7044 N N . THR A 1 868 ? -45.508 14.559 19.929 1.00 83.38 868 THR A N 1
ATOM 7045 C CA . THR A 1 868 ? -46.460 14.624 21.036 1.00 83.38 868 THR A CA 1
ATOM 7046 C C . THR A 1 868 ? -46.219 13.475 22.006 1.00 83.38 868 THR A C 1
ATOM 7048 O O . THR A 1 868 ? -46.191 12.308 21.618 1.00 83.38 868 THR A O 1
ATOM 7051 N N . GLN A 1 869 ? -46.065 13.803 23.286 1.00 83.75 869 GLN A N 1
ATOM 7052 C CA . GLN A 1 869 ? -45.886 12.802 24.333 1.00 83.75 869 GLN A CA 1
ATOM 7053 C C . GLN A 1 869 ? -47.187 12.027 24.574 1.00 83.75 869 GLN A C 1
ATOM 7055 O O . GLN A 1 869 ? -48.276 12.602 24.568 1.00 83.75 869 GLN A O 1
ATOM 7060 N N . ILE A 1 870 ? -47.061 10.722 24.821 1.00 87.50 870 ILE A N 1
ATOM 7061 C CA . ILE A 1 870 ? -48.153 9.867 25.290 1.00 87.50 870 ILE A CA 1
ATOM 7062 C C . ILE A 1 870 ? -47.800 9.291 26.659 1.00 87.50 870 ILE A C 1
ATOM 7064 O O . ILE A 1 870 ? -46.630 9.048 26.957 1.00 87.50 870 ILE A O 1
ATOM 7068 N N . ALA A 1 871 ? -48.813 9.055 27.484 1.00 85.81 871 ALA A N 1
ATOM 7069 C CA . ALA A 1 871 ? -48.659 8.493 28.818 1.00 85.81 871 ALA A CA 1
ATOM 7070 C C . ALA A 1 871 ? -49.638 7.332 29.021 1.00 85.81 871 ALA A C 1
ATOM 7072 O O . ALA A 1 871 ? -50.707 7.293 28.413 1.00 85.81 871 ALA A O 1
ATOM 7073 N N . GLY A 1 872 ? -49.268 6.385 29.879 1.00 85.12 872 GLY A N 1
ATOM 7074 C CA . GLY A 1 872 ? -50.115 5.261 30.263 1.00 85.12 872 GLY A CA 1
ATOM 7075 C C . GLY A 1 872 ? -49.897 4.902 31.727 1.00 85.12 872 GLY A C 1
ATOM 7076 O O . GLY A 1 872 ? -48.777 4.988 32.230 1.00 85.12 872 GLY A O 1
ATOM 7077 N N . TYR A 1 873 ? -50.969 4.503 32.409 1.00 83.94 873 TYR A N 1
ATOM 7078 C CA . TYR A 1 873 ? -50.878 3.990 33.771 1.00 83.94 873 TYR A CA 1
ATOM 7079 C C . TYR A 1 873 ? -50.367 2.557 33.756 1.00 83.94 873 TYR A C 1
ATOM 7081 O O . TYR A 1 873 ? -50.842 1.720 32.987 1.00 83.94 873 TYR A O 1
ATOM 7089 N N . LEU A 1 874 ? -49.411 2.274 34.632 1.00 79.12 874 LEU A N 1
ATOM 7090 C CA . LEU A 1 874 ? -48.859 0.943 34.782 1.00 79.12 874 LEU A CA 1
ATOM 7091 C C . LEU A 1 874 ? -49.418 0.310 36.055 1.00 79.12 874 LEU A C 1
ATOM 7093 O O . LEU A 1 874 ? -49.236 0.836 37.151 1.00 79.12 874 LEU A O 1
ATOM 7097 N N . TYR A 1 875 ? -50.090 -0.828 35.886 1.00 75.56 875 TYR A N 1
ATOM 7098 C CA . TYR A 1 875 ? -50.652 -1.626 36.971 1.00 75.56 875 TYR A CA 1
ATOM 7099 C C . TYR A 1 875 ? -49.906 -2.952 37.102 1.00 75.56 875 TYR A C 1
ATOM 7101 O O . TYR A 1 875 ? -49.519 -3.571 36.113 1.00 75.56 875 TYR A O 1
ATOM 7109 N N . GLY A 1 876 ? -49.717 -3.373 38.348 1.00 68.19 876 GLY A N 1
ATOM 7110 C CA . GLY A 1 876 ? -48.813 -4.449 38.739 1.00 68.19 876 GLY A CA 1
ATOM 7111 C C . GLY A 1 876 ? -47.708 -3.905 39.638 1.00 68.19 876 GLY A C 1
ATOM 7112 O O . GLY A 1 876 ? -47.489 -2.696 39.725 1.00 68.19 876 GLY A O 1
ATOM 7113 N N . SER A 1 877 ? -46.983 -4.788 40.316 1.00 53.88 877 SER A N 1
ATOM 7114 C CA . SER A 1 877 ? -45.695 -4.405 40.881 1.00 53.88 877 SER A CA 1
ATOM 7115 C C . SER A 1 877 ? -44.727 -4.214 39.709 1.00 53.88 877 SER A C 1
ATOM 7117 O O . SER A 1 877 ? -44.106 -5.198 39.312 1.00 53.88 877 SER A O 1
ATOM 7119 N N . CYS A 1 878 ? -44.690 -3.011 39.099 1.00 41.47 878 CYS A N 1
ATOM 7120 C CA . CYS A 1 878 ? -43.471 -2.291 38.670 1.00 41.47 878 CYS A CA 1
ATOM 7121 C C . CYS A 1 878 ? -43.547 -1.388 37.391 1.00 41.47 878 CYS A C 1
ATOM 7123 O O . CYS A 1 878 ? -43.691 -1.898 36.290 1.00 41.47 878 CYS A O 1
ATOM 7125 N N . SER A 1 879 ? -43.307 -0.063 37.546 1.00 38.34 879 SER A N 1
ATOM 7126 C CA . SER A 1 879 ? -43.173 1.047 36.555 1.00 38.34 879 SER A CA 1
ATOM 7127 C C . SER A 1 879 ? -41.868 1.125 35.697 1.00 38.34 879 SER A C 1
ATOM 7129 O O . SER A 1 879 ? -40.871 0.481 36.016 1.00 38.34 879 SER A O 1
ATOM 7131 N N . LEU A 1 880 ? -41.872 1.955 34.627 1.00 42.00 880 LEU A N 1
ATOM 7132 C CA . LEU A 1 880 ? -40.844 2.152 33.575 1.00 42.00 880 LEU A CA 1
ATOM 7133 C C . LEU A 1 880 ? -40.061 3.471 33.729 1.00 42.00 880 LEU A C 1
ATOM 7135 O O . LEU A 1 880 ? -40.679 4.502 33.972 1.00 42.00 880 LEU A O 1
ATOM 7139 N N . THR A 1 881 ? -38.723 3.441 33.585 1.00 48.62 881 THR A N 1
ATOM 7140 C CA . THR A 1 881 ? -37.796 4.513 34.040 1.00 48.62 881 THR A CA 1
ATOM 7141 C C . THR A 1 881 ? -38.245 5.061 35.379 1.00 48.62 881 THR A C 1
ATOM 7143 O O . THR A 1 881 ? -38.789 6.160 35.484 1.00 48.62 881 THR A O 1
ATOM 7146 N N . ALA A 1 882 ? -38.133 4.222 36.397 1.00 55.12 882 ALA A N 1
ATOM 7147 C CA . ALA A 1 882 ? -38.787 4.525 37.640 1.00 55.12 882 ALA A CA 1
ATOM 7148 C C . ALA A 1 882 ? -37.930 5.558 38.388 1.00 55.12 882 ALA A C 1
ATOM 7150 O O . ALA A 1 882 ? -36.921 5.294 39.030 1.00 55.12 882 ALA A O 1
ATOM 7151 N N . TYR A 1 883 ? -38.302 6.808 38.181 1.00 61.72 883 TYR A N 1
ATOM 7152 C CA . TYR A 1 883 ? -37.962 7.881 39.075 1.00 61.72 883 TYR A CA 1
ATOM 7153 C C . TYR A 1 883 ? -38.934 7.775 40.241 1.00 61.72 883 TYR A C 1
ATOM 7155 O O . TYR A 1 883 ? -40.146 7.902 40.064 1.00 61.72 883 TYR A O 1
ATOM 7163 N N . LYS A 1 884 ? -38.430 7.481 41.433 1.00 71.50 884 LYS A N 1
ATOM 7164 C CA . LYS A 1 884 ? -39.216 7.610 42.652 1.00 71.50 884 LYS A CA 1
ATOM 7165 C C . LYS A 1 884 ? -39.097 9.052 43.120 1.00 71.50 884 LYS A C 1
ATOM 7167 O O . LYS A 1 884 ? -38.002 9.591 43.235 1.00 71.50 884 LYS A O 1
ATOM 7172 N N . LEU A 1 885 ? -40.233 9.698 43.345 1.00 77.69 885 LEU A N 1
ATOM 7173 C CA . LEU A 1 885 ? -40.240 11.055 43.871 1.00 77.69 885 LEU A CA 1
ATOM 7174 C C . LEU A 1 885 ? -39.731 11.017 45.315 1.00 77.69 885 LEU A C 1
ATOM 7176 O O . LEU A 1 885 ? -40.195 10.205 46.122 1.00 77.69 885 LEU A O 1
ATOM 7180 N N . THR A 1 886 ? -38.764 11.867 45.639 1.00 80.25 886 THR A N 1
ATOM 7181 C CA . THR A 1 886 ? -38.307 12.009 47.023 1.00 80.25 886 THR A CA 1
ATOM 7182 C C . THR A 1 886 ? -39.350 12.795 47.825 1.00 80.25 886 THR A C 1
ATOM 7184 O O . THR A 1 886 ? -40.146 13.534 47.238 1.00 80.25 886 THR A O 1
ATOM 7187 N N . PRO A 1 887 ? -39.385 12.673 49.164 1.00 80.38 887 PRO A N 1
ATOM 7188 C CA . PRO A 1 887 ? -40.293 13.474 49.989 1.00 80.38 887 PRO A CA 1
ATOM 7189 C C . PRO A 1 887 ? -40.164 14.984 49.724 1.00 80.38 887 PRO A C 1
ATOM 7191 O O . PRO A 1 887 ? -41.173 15.676 49.623 1.00 80.38 887 PRO A O 1
ATOM 7194 N N . SER A 1 888 ? -38.939 15.472 49.495 1.00 80.19 888 SER A N 1
ATOM 7195 C CA . SER A 1 888 ? -38.676 16.863 49.111 1.00 80.19 888 SER A CA 1
ATOM 7196 C C . SER A 1 888 ? -39.223 17.213 47.724 1.00 80.19 888 SER A C 1
ATOM 7198 O O . SER A 1 888 ? -39.817 18.274 47.548 1.00 80.19 888 SER A O 1
ATOM 7200 N N . GLY A 1 889 ? -39.093 16.311 46.746 1.00 82.44 889 GLY A N 1
ATOM 7201 C CA . GLY A 1 889 ? -39.728 16.471 45.439 1.00 82.44 889 GLY A CA 1
ATOM 7202 C C . GLY A 1 889 ? -41.254 16.537 45.525 1.00 82.44 889 GLY A C 1
ATOM 7203 O O . GLY A 1 889 ? -41.868 17.355 44.846 1.00 82.44 889 GLY A O 1
ATOM 7204 N N . TYR A 1 890 ? -41.874 15.730 46.391 1.00 81.25 890 TYR A N 1
ATOM 7205 C CA . TYR A 1 890 ? -43.325 15.736 46.611 1.00 81.25 890 TYR A CA 1
ATOM 7206 C C . TYR A 1 890 ? -43.821 17.060 47.197 1.00 81.25 890 TYR A C 1
ATOM 7208 O O . TYR A 1 890 ? -44.808 17.623 46.720 1.00 81.25 890 TYR A O 1
ATOM 7216 N N . GLU A 1 891 ? -43.121 17.588 48.200 1.00 80.56 891 GLU A N 1
ATOM 7217 C CA . GLU A 1 891 ? -43.430 18.898 48.779 1.00 80.56 891 GLU A CA 1
ATOM 7218 C C . GLU A 1 891 ? -43.268 20.028 47.758 1.00 80.56 891 GLU A C 1
ATOM 7220 O O . GLU A 1 891 ? -44.137 20.897 47.665 1.00 80.56 891 GLU A O 1
ATOM 7225 N N . TRP A 1 892 ? -42.216 19.981 46.936 1.00 81.12 892 TRP A N 1
ATOM 7226 C CA . TRP A 1 892 ? -41.987 20.972 45.886 1.00 81.12 892 TRP A CA 1
ATOM 7227 C C . TRP A 1 892 ? -43.083 20.946 44.810 1.00 81.12 892 TRP A C 1
ATOM 7229 O O . TRP A 1 892 ? -43.640 21.994 44.485 1.00 81.12 892 TRP A O 1
ATOM 7239 N N . VAL A 1 893 ? -43.463 19.762 44.310 1.00 78.19 893 VAL A N 1
ATOM 7240 C CA . VAL A 1 893 ? -44.547 19.610 43.317 1.00 78.19 89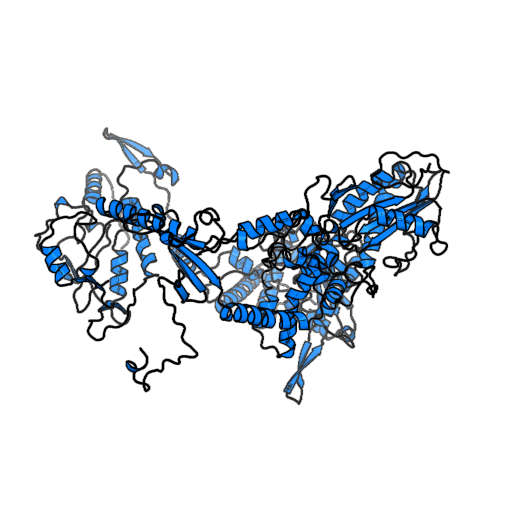3 VAL A CA 1
ATOM 7241 C C . VAL A 1 893 ? -45.884 20.103 43.875 1.00 78.19 893 VAL A C 1
ATOM 7243 O O . VAL A 1 893 ? -46.661 20.718 43.154 1.00 78.19 893 VAL A O 1
ATOM 7246 N N . ARG A 1 894 ? -46.159 19.877 45.166 1.00 77.19 894 ARG A N 1
ATOM 7247 C CA . ARG A 1 894 ? -47.391 20.350 45.816 1.00 77.19 894 ARG A CA 1
ATOM 7248 C C . ARG A 1 894 ? -47.472 21.880 45.894 1.00 77.19 894 ARG A C 1
ATOM 7250 O O . ARG A 1 894 ? -48.575 22.427 45.881 1.00 77.19 894 ARG A O 1
ATOM 7257 N N . LEU A 1 895 ? -46.335 22.557 46.030 1.00 76.69 895 LEU A N 1
ATOM 7258 C CA . LEU A 1 895 ? -46.259 24.013 46.174 1.00 76.69 895 LEU A CA 1
ATOM 7259 C C . LEU A 1 895 ? -46.182 24.740 44.826 1.00 76.69 895 LEU A C 1
ATOM 7261 O O . LEU A 1 895 ? -46.641 25.879 44.725 1.00 76.69 895 LEU A O 1
ATOM 7265 N N . ASN A 1 896 ? -45.626 24.102 43.796 1.00 74.38 896 ASN A N 1
ATOM 7266 C CA . ASN A 1 896 ? -45.382 24.731 42.506 1.00 74.38 896 ASN A CA 1
ATOM 7267 C C . ASN A 1 896 ? -46.596 24.645 41.559 1.00 74.38 896 ASN A C 1
ATOM 7269 O O . ASN A 1 896 ? -47.192 23.586 41.387 1.00 74.38 896 ASN A O 1
ATOM 7273 N N . LYS A 1 897 ? -46.952 25.770 40.924 1.00 67.19 897 LYS A N 1
ATOM 7274 C CA . LYS A 1 897 ? -48.043 25.877 39.932 1.00 67.19 897 LYS A CA 1
ATOM 7275 C C . LYS A 1 897 ? -47.557 26.272 38.531 1.00 67.19 897 LYS A C 1
ATOM 7277 O O . LYS A 1 897 ? -48.382 26.428 37.636 1.00 67.19 897 LYS A O 1
ATOM 7282 N N . ASP A 1 898 ? -46.251 26.469 38.355 1.00 64.38 898 ASP A N 1
ATOM 7283 C CA . ASP A 1 898 ? -45.648 26.870 37.084 1.00 64.38 898 ASP A CA 1
ATOM 7284 C C . ASP A 1 898 ? -45.505 25.665 36.136 1.00 64.38 898 ASP A C 1
ATOM 7286 O O . ASP A 1 898 ? -44.990 24.614 36.519 1.00 64.38 898 ASP A O 1
ATOM 7290 N N . THR A 1 899 ? -45.979 25.819 34.899 1.00 61.50 899 THR A N 1
ATOM 7291 C CA . THR A 1 899 ? -45.947 24.799 33.836 1.00 61.50 899 THR A CA 1
ATOM 7292 C C . THR A 1 899 ? -44.840 25.039 32.802 1.00 61.50 899 THR A C 1
ATOM 7294 O O . THR A 1 899 ? -44.830 24.387 31.758 1.00 61.50 899 THR A O 1
ATOM 7297 N N . GLY A 1 900 ? -43.935 25.994 33.042 1.00 62.38 900 GLY A N 1
ATOM 7298 C CA . GLY A 1 900 ? -42.782 26.257 32.179 1.00 62.38 900 GLY A CA 1
ATOM 7299 C C . GLY A 1 900 ? -41.781 25.093 32.108 1.00 62.38 900 GLY A C 1
ATOM 7300 O O . GLY A 1 900 ? -41.727 24.237 32.987 1.00 62.38 900 GLY A O 1
ATOM 7301 N N . SER A 1 901 ? -40.950 25.073 31.059 1.00 55.97 901 SER A N 1
ATOM 7302 C CA . SER A 1 901 ? -40.001 23.977 30.784 1.00 55.97 901 SER A CA 1
ATOM 7303 C C . SER A 1 901 ? -38.888 23.804 31.827 1.00 55.97 901 SER A C 1
ATOM 7305 O O . SER A 1 901 ? -38.280 22.737 31.877 1.00 55.97 901 SER A O 1
ATOM 7307 N N . ASN A 1 902 ? -38.604 24.822 32.648 1.00 59.72 902 ASN A N 1
ATOM 7308 C CA . ASN A 1 902 ? -37.643 24.727 33.749 1.00 59.72 902 ASN A CA 1
ATOM 7309 C C . ASN A 1 902 ? -38.082 25.630 34.918 1.00 59.72 902 ASN A C 1
ATOM 7311 O O . ASN A 1 902 ? -37.699 26.794 34.983 1.00 59.72 902 ASN A O 1
ATOM 7315 N N . PRO A 1 903 ? -38.960 25.146 35.802 1.00 67.38 903 PRO A N 1
ATOM 7316 C CA . PRO A 1 903 ? -39.568 25.980 36.831 1.00 67.38 903 PRO A CA 1
ATOM 7317 C C . PRO A 1 903 ? -38.598 26.303 37.981 1.00 67.38 903 PRO A C 1
ATOM 7319 O O . PRO A 1 903 ? -37.741 25.499 38.360 1.00 67.38 903 PRO A O 1
ATOM 7322 N N . HIS A 1 904 ? -38.763 27.486 38.577 1.00 60.81 904 HIS A N 1
ATOM 7323 C CA . HIS A 1 904 ? -37.852 28.008 39.598 1.00 60.81 904 HIS A CA 1
ATOM 7324 C C . HIS A 1 904 ? -37.771 27.086 40.834 1.00 60.81 904 HIS A C 1
ATOM 7326 O O . HIS A 1 904 ? -38.783 26.673 41.402 1.00 60.81 904 HIS A O 1
ATOM 7332 N N . GLY A 1 905 ? -36.550 26.765 41.278 1.00 69.19 905 GLY A N 1
ATOM 7333 C CA . GLY A 1 905 ? -36.304 25.886 42.431 1.00 69.19 905 GLY A CA 1
ATOM 7334 C C . GLY A 1 905 ? -36.361 24.380 42.138 1.00 69.19 905 GLY A C 1
ATOM 7335 O O . GLY A 1 905 ? -36.300 23.588 43.074 1.00 69.19 905 GLY A O 1
ATOM 7336 N N . TYR A 1 906 ? -36.465 23.965 40.871 1.00 73.56 906 TYR A N 1
ATOM 7337 C CA . TYR A 1 906 ? -36.312 22.563 40.485 1.00 73.56 906 TYR A CA 1
ATOM 7338 C C . TYR A 1 906 ? -34.881 22.062 40.749 1.00 73.56 906 TYR A C 1
ATOM 7340 O O . TYR A 1 906 ? -33.901 22.669 40.313 1.00 73.56 906 TYR A O 1
ATOM 7348 N N . LEU A 1 907 ? -34.760 20.925 41.439 1.00 74.38 907 LEU A N 1
ATOM 7349 C CA . LEU A 1 907 ? -33.493 20.238 41.676 1.00 74.38 907 LEU A CA 1
ATOM 7350 C C . LEU A 1 907 ? -33.567 18.804 41.130 1.00 74.38 907 LEU A C 1
ATOM 7352 O O . LEU A 1 907 ? -34.555 18.111 41.384 1.00 74.38 907 LEU A O 1
ATOM 7356 N N . PRO A 1 908 ? -32.508 18.293 40.471 1.00 73.31 908 PRO A N 1
ATOM 7357 C CA . PRO A 1 908 ? -32.443 16.892 40.040 1.00 73.31 908 PRO A CA 1
ATOM 7358 C C . PRO A 1 908 ? -32.551 15.867 41.184 1.00 73.31 908 PRO A C 1
ATOM 7360 O O . PRO A 1 908 ? -32.767 14.691 40.929 1.00 73.31 908 PRO A O 1
ATOM 7363 N N . THR A 1 909 ? -32.413 16.299 42.443 1.00 78.56 909 THR A N 1
ATOM 7364 C CA . THR A 1 909 ? -32.586 15.477 43.655 1.00 78.56 909 THR A CA 1
ATOM 7365 C C . THR A 1 909 ? -34.051 15.278 44.066 1.00 78.56 909 THR A C 1
ATOM 7367 O O . THR A 1 909 ? -34.335 14.506 44.984 1.00 78.56 909 THR A O 1
ATOM 7370 N N . HIS A 1 910 ? -35.002 15.950 43.407 1.00 81.62 910 HIS A N 1
ATOM 7371 C CA . HIS A 1 910 ? -36.441 15.757 43.634 1.00 81.62 910 HIS A CA 1
ATOM 7372 C C . HIS A 1 910 ? -36.935 14.371 43.193 1.00 81.62 910 HIS A C 1
ATOM 7374 O O . HIS A 1 910 ? -38.028 13.949 43.569 1.00 81.62 910 HIS A O 1
ATOM 7380 N N . TYR A 1 911 ? -36.119 13.636 42.442 1.00 77.00 911 TYR A N 1
ATOM 7381 C CA . TYR A 1 911 ? -36.361 12.247 42.106 1.00 77.00 911 TYR A CA 1
ATOM 7382 C C . TYR A 1 911 ? -35.109 11.399 42.327 1.00 77.00 911 TYR A C 1
ATOM 7384 O O . TYR A 1 911 ? -33.980 11.849 42.156 1.00 77.00 911 TYR A O 1
ATOM 7392 N N . GLU A 1 912 ? -35.316 10.136 42.672 1.00 75.06 912 GLU A N 1
ATOM 7393 C CA . GLU A 1 912 ? -34.282 9.110 42.708 1.00 75.06 912 GLU A CA 1
ATOM 7394 C C . GLU A 1 912 ? -34.529 8.102 41.588 1.00 75.06 912 GLU A C 1
ATOM 7396 O O . GLU A 1 912 ? -35.666 7.709 41.337 1.00 75.06 912 GLU A O 1
ATOM 7401 N N . LYS A 1 913 ? -33.476 7.672 40.896 1.00 68.88 913 LYS A N 1
ATOM 7402 C CA . LYS A 1 913 ? -33.585 6.576 39.929 1.00 68.88 913 LYS A CA 1
ATOM 7403 C C . LYS A 1 913 ? -33.734 5.252 40.675 1.00 68.88 913 LYS A C 1
ATOM 7405 O O . LYS A 1 913 ? -33.055 5.029 41.676 1.00 68.88 913 LYS A O 1
ATOM 7410 N N . VAL A 1 914 ? -34.572 4.358 40.166 1.00 69.56 914 VAL A N 1
ATOM 7411 C CA . VAL A 1 914 ? -34.694 2.983 40.658 1.00 69.56 914 VAL A CA 1
ATOM 7412 C C . VAL A 1 914 ? -34.430 1.969 39.546 1.00 69.56 914 VAL A C 1
ATOM 7414 O O . VAL A 1 914 ? -34.529 2.263 38.352 1.00 69.56 914 VAL A O 1
ATOM 7417 N N . GLN A 1 915 ? -34.058 0.763 39.962 1.00 70.62 915 GLN A N 1
ATOM 7418 C CA . GLN A 1 915 ? -33.579 -0.287 39.075 1.00 70.62 915 GLN A CA 1
ATOM 7419 C C . GLN A 1 915 ? -34.698 -0.862 38.208 1.00 70.62 915 GLN A C 1
ATOM 7421 O O . GLN A 1 915 ? -35.785 -1.159 38.706 1.00 70.62 915 GLN A O 1
ATOM 7426 N N . MET A 1 916 ? -34.396 -1.098 36.929 1.00 74.75 916 MET A N 1
ATOM 7427 C CA . MET A 1 916 ? -35.339 -1.667 35.977 1.00 74.75 916 MET A CA 1
ATOM 7428 C C . MET A 1 916 ? -34.706 -2.747 35.087 1.00 74.75 916 MET A C 1
ATOM 7430 O O . MET A 1 916 ? -33.590 -2.586 34.603 1.00 74.75 916 MET A O 1
ATOM 7434 N N . LEU A 1 917 ? -35.442 -3.830 34.833 1.00 74.31 917 LEU A N 1
ATOM 7435 C CA . LEU A 1 917 ? -35.086 -4.926 33.935 1.00 74.31 917 LEU A CA 1
ATOM 7436 C C . LEU A 1 917 ? -36.175 -5.134 32.877 1.00 74.31 917 LEU A C 1
ATOM 7438 O O . LEU A 1 917 ? -37.367 -4.989 33.149 1.00 74.31 917 LEU A O 1
ATOM 7442 N N . LEU A 1 918 ? -35.765 -5.524 31.671 1.00 79.00 918 LEU A N 1
ATOM 7443 C CA . LEU A 1 918 ? -36.677 -5.979 30.622 1.00 79.00 918 LEU A CA 1
ATOM 7444 C C . LEU A 1 918 ? -36.683 -7.506 30.587 1.00 79.00 918 LEU A C 1
ATOM 7446 O O . LEU A 1 918 ? -35.622 -8.124 30.533 1.00 79.00 918 LEU A O 1
ATOM 7450 N N . SER A 1 919 ? -37.872 -8.105 30.589 1.00 79.44 919 SER A N 1
ATOM 7451 C CA . SER A 1 919 ? -38.050 -9.559 30.544 1.00 79.44 919 SER A CA 1
ATOM 7452 C C . SER A 1 919 ? -38.914 -9.969 29.356 1.00 79.44 919 SER A C 1
ATOM 7454 O O . SER A 1 919 ? -39.925 -9.337 29.048 1.00 79.44 919 SER A O 1
ATOM 7456 N N . ASP A 1 920 ? -38.513 -11.043 28.689 1.00 81.56 920 ASP A N 1
ATOM 7457 C CA . ASP A 1 920 ? -39.280 -11.764 27.673 1.00 81.56 920 ASP A CA 1
ATOM 7458 C C . ASP A 1 920 ? -39.951 -13.034 28.224 1.00 81.56 920 ASP A C 1
ATOM 7460 O O . ASP A 1 920 ? -40.742 -13.660 27.524 1.00 81.56 920 ASP A O 1
ATOM 7464 N N . ARG A 1 921 ? -39.686 -13.395 29.488 1.00 79.00 921 ARG A N 1
ATOM 7465 C CA . ARG A 1 921 ? -40.200 -14.623 30.117 1.00 79.00 921 ARG A CA 1
ATOM 7466 C C . ARG A 1 921 ? -41.699 -14.598 30.400 1.00 79.00 921 ARG A C 1
ATOM 7468 O O . ARG A 1 921 ? -42.296 -15.653 30.581 1.00 79.00 921 ARG A O 1
ATOM 7475 N N . PHE A 1 922 ? -42.294 -13.414 30.491 1.00 81.56 922 PHE A N 1
ATOM 7476 C CA . PHE A 1 922 ? -43.717 -13.240 30.757 1.00 81.56 922 PHE A CA 1
ATOM 7477 C C . PHE A 1 922 ? -44.296 -12.132 29.882 1.00 81.56 922 PHE A C 1
ATOM 7479 O O . PHE A 1 922 ? -43.610 -11.174 29.520 1.00 81.56 922 PHE A O 1
ATOM 7486 N N . LEU A 1 923 ? -45.572 -12.289 29.536 1.00 81.94 923 LEU A N 1
ATOM 7487 C CA . LEU A 1 923 ? -46.318 -11.363 28.694 1.00 81.94 923 LEU A CA 1
ATOM 7488 C C . LEU A 1 923 ? -47.276 -10.557 29.564 1.00 81.94 923 LEU A C 1
ATOM 7490 O O . LEU A 1 923 ? -48.028 -11.124 30.354 1.00 81.94 923 LEU A O 1
ATOM 7494 N N . GLY A 1 924 ? -47.257 -9.237 29.408 1.00 84.94 924 GLY A N 1
ATOM 7495 C CA . GLY A 1 924 ? -48.266 -8.371 30.010 1.00 84.94 924 GLY A CA 1
ATOM 7496 C C . GLY A 1 924 ? -49.405 -8.038 29.038 1.00 84.94 924 GLY A C 1
ATOM 7497 O O . GLY A 1 924 ? -49.300 -8.302 27.838 1.00 84.94 924 GLY A O 1
ATOM 7498 N N . PHE A 1 925 ? -50.483 -7.445 29.551 1.00 88.31 925 PHE A N 1
ATOM 7499 C CA . PHE A 1 925 ? -51.679 -7.068 28.791 1.00 88.31 925 PHE A CA 1
ATOM 7500 C C . PHE A 1 925 ? -52.038 -5.589 29.000 1.00 88.31 925 PHE A C 1
ATOM 7502 O O . PHE A 1 925 ? -51.543 -4.946 29.923 1.00 88.31 925 PHE A O 1
ATOM 7509 N N . TYR A 1 926 ? -52.898 -5.052 28.131 1.00 89.88 926 TYR A N 1
ATOM 7510 C CA . TYR A 1 926 ? -53.398 -3.680 28.216 1.00 89.88 926 TYR A CA 1
ATOM 7511 C C . TYR A 1 926 ? -54.855 -3.637 28.670 1.00 89.88 926 TYR A C 1
ATOM 7513 O O . TYR A 1 926 ? -55.651 -4.534 28.385 1.00 89.88 926 TYR A O 1
ATOM 7521 N N . MET A 1 927 ? -55.195 -2.541 29.341 1.00 88.88 927 MET A N 1
ATOM 7522 C CA . MET A 1 927 ? -56.565 -2.148 29.627 1.00 88.88 927 MET A CA 1
ATOM 7523 C C . MET A 1 927 ? -56.834 -0.821 28.912 1.00 88.88 927 MET A C 1
ATOM 7525 O O . MET A 1 927 ? -56.028 0.105 29.000 1.00 88.88 927 MET A O 1
ATOM 7529 N N . VAL A 1 928 ? -57.933 -0.749 28.165 1.00 89.44 928 VAL A N 1
ATOM 7530 C CA . VAL A 1 928 ? -58.315 0.406 27.338 1.00 89.44 928 VAL A CA 1
ATOM 7531 C C . VAL A 1 928 ? -59.688 0.929 27.766 1.00 89.44 928 VAL A C 1
ATOM 7533 O O . VAL A 1 928 ? -60.472 0.147 28.311 1.00 89.44 928 VAL A O 1
ATOM 7536 N N . PRO A 1 929 ? -60.009 2.214 27.532 1.00 89.75 929 PRO A N 1
ATOM 7537 C CA . PRO A 1 929 ? -61.326 2.756 27.857 1.00 89.75 929 PRO A CA 1
ATOM 7538 C C . PRO A 1 929 ? -62.464 1.933 27.231 1.00 89.75 929 PRO A C 1
ATOM 7540 O O . PRO A 1 929 ? -62.358 1.452 26.097 1.00 89.75 929 PRO A O 1
ATOM 7543 N N . ASP A 1 930 ? -63.542 1.722 27.987 1.00 82.94 930 ASP A N 1
ATOM 7544 C CA . ASP A 1 930 ? -64.717 0.979 27.522 1.00 82.94 930 ASP A CA 1
ATOM 7545 C C . ASP A 1 930 ? -65.506 1.766 26.469 1.00 82.94 930 ASP A C 1
ATOM 7547 O O . ASP A 1 930 ? -65.872 1.199 25.431 1.00 82.94 930 ASP A O 1
ATOM 7551 N N . ASN A 1 931 ? -65.656 3.067 26.729 1.00 73.19 931 ASN A N 1
ATOM 7552 C CA . ASN A 1 931 ? -66.427 4.054 25.995 1.00 73.19 931 ASN A CA 1
ATOM 7553 C C . ASN A 1 931 ? -65.502 5.160 25.463 1.00 73.19 931 ASN A C 1
ATOM 7555 O O . ASN A 1 931 ? -65.128 6.086 26.184 1.00 73.19 931 ASN A O 1
ATOM 7559 N N . GLY A 1 932 ? -65.165 5.074 24.175 1.00 75.19 932 GLY A N 1
ATOM 7560 C CA . GLY A 1 932 ? -64.399 6.094 23.455 1.00 75.19 932 GLY A CA 1
ATOM 7561 C C . GLY A 1 932 ? -62.889 5.824 23.340 1.00 75.19 932 GLY A C 1
ATOM 7562 O O . GLY A 1 932 ? -62.372 4.844 23.880 1.00 75.19 932 GLY A O 1
ATOM 7563 N N . PRO A 1 933 ? -62.171 6.667 22.578 1.00 84.50 933 PRO A N 1
ATOM 7564 C CA . PRO A 1 933 ? -60.744 6.513 22.323 1.00 84.50 933 PRO A CA 1
ATOM 7565 C C . PRO A 1 933 ? -59.879 6.978 23.499 1.00 84.50 933 PRO A C 1
ATOM 7567 O O . PRO A 1 933 ? -60.309 7.776 24.327 1.00 84.50 933 PRO A O 1
ATOM 7570 N N . TRP A 1 934 ? -58.624 6.523 23.549 1.00 87.12 934 TRP A N 1
ATOM 7571 C CA . TRP A 1 934 ? -57.658 6.997 24.550 1.00 87.12 934 TRP A CA 1
ATOM 7572 C C . TRP A 1 934 ? -56.963 8.307 24.137 1.00 87.12 934 TRP A C 1
ATOM 7574 O O . TRP A 1 934 ? -56.490 9.045 24.998 1.00 87.12 934 TRP A O 1
ATOM 7584 N N . ASN A 1 935 ? -56.902 8.615 22.836 1.00 88.88 935 ASN A N 1
ATOM 7585 C CA . ASN A 1 935 ? -56.274 9.827 22.309 1.00 88.88 935 ASN A CA 1
ATOM 7586 C C . ASN A 1 935 ? -57.323 10.887 21.935 1.00 88.88 935 ASN A C 1
ATOM 7588 O O . ASN A 1 935 ? -58.147 10.665 21.048 1.00 88.88 935 ASN A O 1
ATOM 7592 N N . TYR A 1 936 ? -57.228 12.066 22.554 1.00 86.75 936 TYR A N 1
ATOM 7593 C CA . TYR A 1 936 ? -58.098 13.217 22.291 1.00 86.75 936 TYR A CA 1
ATOM 7594 C C . TYR A 1 936 ? -57.386 14.379 21.579 1.00 86.75 936 TYR A C 1
ATOM 7596 O O . TYR A 1 936 ? -57.959 15.458 21.461 1.00 86.75 936 TYR A O 1
ATOM 7604 N N . ASN A 1 937 ? -56.165 14.202 21.061 1.00 84.06 937 ASN A N 1
ATOM 7605 C CA . ASN A 1 937 ? -55.397 15.293 20.441 1.00 84.06 937 ASN A CA 1
ATOM 7606 C C . ASN A 1 937 ? -56.114 15.952 19.242 1.00 84.06 937 ASN A C 1
ATOM 7608 O O . ASN A 1 937 ? -56.015 17.161 19.056 1.00 84.06 937 ASN A O 1
ATOM 7612 N N . PHE A 1 938 ? -56.877 15.180 18.459 1.00 79.69 938 PHE A N 1
ATOM 7613 C CA . PHE A 1 938 ? -57.710 15.694 17.357 1.00 79.69 938 PHE A CA 1
ATOM 7614 C C . PHE A 1 938 ? -59.158 16.002 17.774 1.00 79.69 938 PHE A C 1
ATOM 7616 O O . PHE A 1 938 ? -59.961 16.440 16.959 1.00 79.69 938 PHE A O 1
ATOM 7623 N N . MET A 1 939 ? -59.500 15.781 19.045 1.00 80.06 939 MET A N 1
ATOM 7624 C CA . MET A 1 939 ? -60.831 15.985 19.624 1.00 80.06 939 MET A CA 1
ATOM 7625 C C . MET A 1 939 ? -60.734 16.737 20.956 1.00 80.06 939 MET A C 1
ATOM 7627 O O . MET A 1 939 ? -61.441 16.411 21.910 1.00 80.06 939 MET A O 1
ATOM 7631 N N . GLY A 1 940 ? -59.853 17.740 21.034 1.00 75.62 940 GLY A N 1
ATOM 7632 C CA . GLY A 1 940 ? -59.498 18.397 22.298 1.00 75.62 940 GLY A CA 1
ATOM 7633 C C . GLY A 1 940 ? -60.698 18.965 23.063 1.00 75.62 940 GLY A C 1
ATOM 7634 O O . GLY A 1 940 ? -60.732 18.894 24.285 1.00 75.62 940 GLY A O 1
ATOM 7635 N N . VAL A 1 941 ? -61.730 19.427 22.348 1.00 78.25 941 VAL A N 1
ATOM 7636 C CA . VAL A 1 941 ? -62.972 19.970 22.932 1.00 78.25 941 VAL A CA 1
ATOM 7637 C C . VAL A 1 941 ? -63.781 18.910 23.697 1.00 78.25 941 VAL A C 1
ATOM 7639 O O . VAL A 1 941 ? -64.525 19.246 24.612 1.00 78.25 941 VAL A O 1
ATOM 7642 N N . LYS A 1 942 ? -63.630 17.621 23.359 1.00 78.19 942 LYS A N 1
ATOM 7643 C CA . LYS A 1 942 ? -64.321 16.507 24.032 1.00 78.19 942 LYS A CA 1
ATOM 7644 C C . LYS A 1 942 ? -63.596 16.015 25.290 1.00 78.19 942 LYS A C 1
ATOM 7646 O O . LYS A 1 942 ? -64.150 15.191 26.011 1.00 78.19 942 LYS A O 1
ATOM 7651 N N . HIS A 1 943 ? -62.376 16.484 25.556 1.00 83.31 943 HIS A N 1
ATOM 7652 C CA . HIS A 1 943 ? -61.587 16.051 26.705 1.00 83.31 943 HIS A CA 1
ATOM 7653 C C . HIS A 1 943 ? -61.798 16.978 27.906 1.00 83.31 943 HIS A C 1
ATOM 7655 O O . HIS A 1 943 ? -61.709 18.199 27.803 1.00 83.31 943 HIS A O 1
ATOM 7661 N N . THR A 1 944 ? -62.032 16.400 29.083 1.00 81.25 944 THR A N 1
ATOM 7662 C CA . THR A 1 944 ? -62.092 17.135 30.353 1.00 81.25 944 THR A CA 1
ATOM 7663 C C . THR A 1 944 ? -61.335 16.354 31.419 1.00 81.25 944 THR A C 1
ATOM 7665 O O . THR A 1 944 ? -61.503 15.145 31.536 1.00 81.25 944 THR A O 1
ATOM 7668 N N . VAL A 1 945 ? -60.525 17.042 32.229 1.00 78.88 945 VAL A N 1
ATOM 7669 C CA . VAL A 1 945 ? -59.647 16.406 33.234 1.00 78.88 945 VAL A CA 1
ATOM 7670 C C . VAL A 1 945 ? -60.432 15.597 34.282 1.00 78.88 945 VAL A C 1
ATOM 7672 O O . VAL A 1 945 ? -59.926 14.612 34.805 1.00 78.88 945 VAL A O 1
ATOM 7675 N N . SER A 1 946 ? -61.680 15.976 34.575 1.00 85.06 946 SER A N 1
ATOM 7676 C CA . SER A 1 946 ? -62.568 15.302 35.537 1.00 85.06 946 SER A CA 1
ATOM 7677 C C . SER A 1 946 ? -63.475 14.219 34.927 1.00 85.06 946 SER A C 1
ATOM 7679 O O . SER A 1 946 ? -64.377 13.720 35.606 1.00 85.06 946 SER A O 1
ATOM 7681 N N . MET A 1 947 ? -63.273 13.857 33.656 1.00 84.00 947 MET A N 1
ATOM 7682 C CA . MET A 1 947 ? -64.084 12.859 32.954 1.00 84.00 947 MET A CA 1
ATOM 7683 C C . MET A 1 947 ? -63.951 11.467 33.594 1.00 84.00 947 MET A C 1
ATOM 7685 O O . MET A 1 947 ? -62.851 11.013 33.908 1.00 84.00 947 MET A O 1
ATOM 7689 N N . LYS A 1 948 ? -65.078 10.763 33.761 1.00 82.62 948 LYS A N 1
ATOM 7690 C CA . LYS A 1 948 ? -65.115 9.366 34.224 1.00 82.62 948 LYS A CA 1
ATOM 7691 C C . LYS A 1 948 ? -65.235 8.419 33.030 1.00 82.62 948 LYS A C 1
ATOM 7693 O O . LYS A 1 948 ? -66.016 8.686 32.123 1.00 82.62 948 LYS A O 1
ATOM 7698 N N . TYR A 1 949 ? -64.499 7.312 33.060 1.00 84.75 949 TYR A N 1
ATOM 7699 C CA . TYR A 1 949 ? -64.509 6.270 32.031 1.00 84.75 949 TYR A CA 1
ATOM 7700 C C . TYR A 1 949 ? -64.422 4.885 32.686 1.00 84.75 949 TYR A C 1
ATOM 7702 O O . TYR A 1 949 ? -63.818 4.744 33.752 1.00 84.75 949 TYR A O 1
ATOM 7710 N N . GLY A 1 950 ? -65.041 3.870 32.079 1.00 85.50 950 GLY A N 1
ATOM 7711 C CA . GLY A 1 950 ? -64.807 2.475 32.439 1.00 85.50 950 GLY A CA 1
ATOM 7712 C C . GLY A 1 950 ? -63.624 1.918 31.650 1.00 85.50 950 GLY A C 1
ATOM 7713 O O . GLY A 1 950 ? -63.110 2.551 30.726 1.00 85.50 950 GLY A O 1
ATOM 7714 N N . VAL A 1 951 ? -63.146 0.733 32.023 1.00 88.38 951 VAL A N 1
ATOM 7715 C CA . VAL A 1 951 ? -61.964 0.127 31.398 1.00 88.38 951 VAL A CA 1
ATOM 7716 C C . VAL A 1 951 ? -62.247 -1.335 31.083 1.00 88.38 951 VAL A C 1
ATOM 7718 O O . VAL A 1 951 ? -62.815 -2.053 31.904 1.00 88.38 951 VAL A O 1
ATOM 7721 N N . LYS A 1 952 ? -61.833 -1.789 29.902 1.00 90.19 952 LYS A N 1
ATOM 7722 C CA . LYS A 1 952 ? -61.951 -3.178 29.447 1.00 90.19 952 LYS A CA 1
ATOM 7723 C C . LYS A 1 952 ? -60.597 -3.736 29.027 1.00 90.19 952 LYS A C 1
ATOM 7725 O O . LYS A 1 952 ? -59.685 -2.989 28.669 1.00 90.19 952 LYS A O 1
ATOM 7730 N N . LEU A 1 953 ? -60.467 -5.060 29.048 1.00 88.62 953 LEU A N 1
ATOM 7731 C CA . LEU A 1 953 ? -59.296 -5.732 28.491 1.00 88.62 953 LEU A CA 1
ATOM 7732 C C . LEU A 1 953 ? -59.296 -5.550 26.966 1.00 88.62 953 LEU A C 1
ATOM 7734 O O . LEU A 1 953 ? -60.288 -5.855 26.305 1.00 88.62 953 LEU A O 1
ATOM 7738 N N . GLY A 1 954 ? -58.204 -5.039 26.404 1.00 87.38 954 GLY A N 1
ATOM 7739 C CA . GLY A 1 954 ? -58.122 -4.787 24.969 1.00 87.38 954 GLY A CA 1
ATOM 7740 C C . GLY A 1 954 ? -56.776 -4.221 24.543 1.00 87.38 954 GLY A C 1
ATOM 7741 O O . GLY A 1 954 ? -55.960 -3.821 25.369 1.00 87.38 954 GLY A O 1
ATOM 7742 N N . THR A 1 955 ? -56.527 -4.192 23.237 1.00 86.38 955 THR A N 1
ATOM 7743 C CA . THR A 1 955 ? -55.288 -3.653 22.665 1.00 86.38 955 THR A CA 1
ATOM 7744 C C . THR A 1 955 ? -55.441 -2.171 22.317 1.00 86.38 955 THR A C 1
ATOM 7746 O O . THR A 1 955 ? -56.380 -1.827 21.595 1.00 86.38 955 THR A O 1
ATOM 7749 N N . PRO A 1 956 ? -54.532 -1.283 22.763 1.00 89.56 956 PRO A N 1
ATOM 7750 C CA . PRO A 1 956 ? -54.593 0.132 22.420 1.00 89.56 956 PRO A CA 1
ATOM 7751 C C . PRO A 1 956 ? -54.354 0.330 20.922 1.00 89.56 956 PRO A C 1
ATOM 7753 O O . PRO A 1 956 ? -53.453 -0.279 20.332 1.00 89.56 956 PRO A O 1
ATOM 7756 N N . ARG A 1 957 ? -55.173 1.195 20.319 1.00 88.12 957 ARG A N 1
ATOM 7757 C CA . ARG A 1 957 ? -55.031 1.611 18.920 1.00 88.12 957 ARG A CA 1
ATOM 7758 C C . ARG A 1 957 ? -53.894 2.622 18.766 1.00 88.12 957 ARG A C 1
ATOM 7760 O O . ARG A 1 957 ? -53.516 3.264 19.740 1.00 88.12 957 ARG A O 1
ATOM 7767 N N . GLU A 1 958 ? -53.345 2.751 17.565 1.00 87.19 958 GLU A N 1
ATOM 7768 C CA . GLU A 1 958 ? -52.233 3.666 17.268 1.00 87.19 958 GLU A CA 1
ATOM 7769 C C . GLU A 1 958 ? -52.639 5.141 17.379 1.00 87.19 958 GLU A C 1
ATOM 7771 O O . GLU A 1 958 ? -53.818 5.475 17.246 1.00 87.19 958 GLU A O 1
ATOM 7776 N N . TYR A 1 959 ? -51.672 6.044 17.588 1.00 87.94 959 TYR A N 1
ATOM 7777 C CA . TYR A 1 959 ? -51.931 7.475 17.794 1.00 87.94 959 TYR A CA 1
ATOM 7778 C C . TYR A 1 959 ? -52.857 8.082 16.726 1.00 87.94 959 TYR A C 1
ATOM 7780 O O . TYR A 1 959 ? -53.805 8.784 17.075 1.00 87.94 959 TYR A O 1
ATOM 7788 N N . TYR A 1 960 ? -52.635 7.751 15.448 1.00 87.06 960 TYR A N 1
ATOM 7789 C CA . TYR A 1 960 ? -53.393 8.254 14.293 1.00 87.06 960 TYR A CA 1
ATOM 7790 C C . TYR A 1 960 ? -54.523 7.312 13.817 1.00 87.06 960 TYR A C 1
ATOM 7792 O O . TYR A 1 960 ? -54.982 7.437 12.681 1.00 87.06 960 TYR A O 1
ATOM 7800 N N . SER A 1 961 ? -54.981 6.377 14.658 1.00 86.00 961 SER A N 1
ATOM 7801 C CA . SER A 1 961 ? -56.118 5.489 14.359 1.00 86.00 961 SER A CA 1
ATOM 7802 C C . SER A 1 961 ? -57.387 6.269 14.004 1.00 86.00 961 SER A C 1
ATOM 7804 O O . SER A 1 961 ? -57.607 7.365 14.510 1.00 86.00 961 SER A O 1
ATOM 7806 N N . GLU A 1 962 ? -58.257 5.681 13.184 1.00 83.00 962 GLU A N 1
ATOM 7807 C CA . GLU A 1 962 ? -59.503 6.294 12.692 1.00 83.00 962 GLU A CA 1
ATOM 7808 C C . GLU A 1 962 ? -60.402 6.802 13.830 1.00 83.00 962 GLU A C 1
ATOM 7810 O O . GLU A 1 962 ? -60.777 7.973 13.842 1.00 83.00 962 GLU A O 1
ATOM 7815 N N . ASP A 1 963 ? -60.589 5.984 14.868 1.00 82.25 963 ASP A N 1
ATOM 7816 C CA . ASP A 1 963 ? -61.299 6.332 16.109 1.00 82.25 963 ASP A CA 1
ATOM 7817 C C . ASP A 1 963 ? -60.810 7.612 16.803 1.00 82.25 963 ASP A C 1
ATOM 7819 O O . ASP A 1 963 ? -61.566 8.250 17.532 1.00 82.25 963 ASP A O 1
ATOM 7823 N N . HIS A 1 964 ? -59.536 7.980 16.637 1.00 85.69 964 HIS A N 1
ATOM 7824 C CA . HIS A 1 964 ? -58.934 9.144 17.296 1.00 85.69 964 HIS A CA 1
ATOM 7825 C C . HIS A 1 964 ? -59.158 10.438 16.511 1.00 85.69 964 HIS A C 1
ATOM 7827 O O . HIS A 1 964 ? -58.830 11.518 16.999 1.00 85.69 964 HIS A O 1
ATOM 7833 N N . ARG A 1 965 ? -59.685 10.337 15.286 1.00 83.19 965 ARG A N 1
ATOM 7834 C CA . ARG A 1 965 ? -59.842 11.445 14.341 1.00 83.19 965 ARG A CA 1
ATOM 7835 C C . ARG A 1 965 ? -61.125 11.335 13.485 1.00 83.19 965 ARG A C 1
ATOM 7837 O O . ARG A 1 965 ? -61.050 11.527 12.272 1.00 83.19 965 ARG A O 1
ATOM 7844 N N . PRO A 1 966 ? -62.299 11.062 14.086 1.00 77.25 966 PRO A N 1
ATOM 7845 C CA . PRO A 1 966 ? -63.541 10.787 13.359 1.00 77.25 966 PRO A CA 1
ATOM 7846 C C . PRO A 1 966 ? -64.022 11.966 12.505 1.00 77.25 966 PRO A C 1
ATOM 7848 O O . PRO A 1 966 ? -64.653 11.758 11.477 1.00 77.25 966 PRO A O 1
ATOM 7851 N N . THR A 1 967 ? -63.691 13.203 12.884 1.00 73.69 967 THR A N 1
ATOM 7852 C CA . THR A 1 967 ? -64.037 14.409 12.115 1.00 73.69 967 THR A CA 1
ATOM 7853 C C . THR A 1 967 ? -63.450 14.388 10.706 1.00 73.69 967 THR A C 1
ATOM 7855 O O . THR A 1 967 ? -64.148 14.750 9.769 1.00 73.69 967 THR A O 1
ATOM 7858 N N . HIS A 1 968 ? -62.228 13.871 10.530 1.00 75.69 968 HIS A N 1
ATOM 7859 C CA . HIS A 1 968 ? -61.609 13.753 9.205 1.00 75.69 968 HIS A CA 1
ATOM 7860 C C . HIS A 1 968 ? -62.306 12.725 8.293 1.00 75.69 968 HIS A C 1
ATOM 7862 O O . HIS A 1 968 ? -62.112 12.782 7.084 1.00 75.69 968 HIS A O 1
ATOM 7868 N N . PHE A 1 969 ? -63.069 11.779 8.856 1.00 69.88 969 PHE A N 1
ATOM 7869 C CA . PHE A 1 969 ? -63.801 10.753 8.101 1.00 69.88 969 PHE A CA 1
ATOM 7870 C C . PHE A 1 969 ? -65.262 11.145 7.868 1.00 69.88 969 PHE A C 1
ATOM 7872 O O . PHE A 1 969 ? -65.782 10.924 6.784 1.00 69.88 969 PHE A O 1
ATOM 7879 N N . LEU A 1 970 ? -65.903 11.797 8.841 1.00 69.25 970 LEU A N 1
ATOM 7880 C CA . LEU A 1 970 ? -67.272 12.308 8.703 1.00 69.25 970 LEU A CA 1
ATOM 7881 C C . LEU A 1 970 ? -67.373 13.431 7.661 1.00 69.25 970 LEU A C 1
ATOM 7883 O O . LEU A 1 970 ? -68.357 13.504 6.933 1.00 69.25 970 LEU A O 1
ATOM 7887 N N . GLU A 1 971 ? -66.337 14.267 7.538 1.00 64.38 971 GLU A N 1
ATOM 7888 C CA . GLU A 1 971 ? -66.220 15.227 6.430 1.00 64.38 971 GLU A CA 1
ATOM 7889 C C . GLU A 1 971 ? -66.180 14.536 5.053 1.00 64.38 971 GLU A C 1
ATOM 7891 O O . GLU A 1 971 ? -66.568 15.146 4.062 1.00 64.38 971 GLU A O 1
ATOM 7896 N N . PHE A 1 972 ? -65.749 13.271 4.993 1.00 55.62 972 PHE A N 1
ATOM 7897 C CA . PHE A 1 972 ? -65.690 12.464 3.773 1.00 55.62 972 PHE A CA 1
ATOM 7898 C C . PHE A 1 972 ? -67.020 11.746 3.490 1.00 55.62 972 PHE A C 1
ATOM 7900 O O . PHE A 1 972 ? -67.462 11.718 2.351 1.00 55.62 972 PHE A O 1
ATOM 7907 N N . SER A 1 973 ? -67.705 11.229 4.516 1.00 56.66 973 SER A N 1
ATOM 7908 C CA . SER A 1 973 ? -69.019 10.574 4.372 1.00 56.66 973 SER A CA 1
ATOM 7909 C C . SER A 1 973 ? -70.122 11.534 3.912 1.00 56.66 973 SER A C 1
ATOM 7911 O O . SER A 1 973 ? -70.983 11.152 3.130 1.00 56.66 973 SER A O 1
ATOM 7913 N N . ASN A 1 974 ? -70.059 12.805 4.320 1.00 53.09 974 ASN A N 1
ATOM 7914 C CA . ASN A 1 974 ? -70.997 13.833 3.854 1.00 53.09 974 ASN A CA 1
ATOM 7915 C C . ASN A 1 974 ? -70.849 14.168 2.352 1.00 53.09 974 ASN A C 1
ATOM 7917 O O . ASN A 1 974 ? -71.697 14.870 1.808 1.00 53.09 974 ASN A O 1
ATOM 7921 N N . LEU A 1 975 ? -69.783 13.706 1.683 1.00 53.22 975 LEU A N 1
ATOM 7922 C CA . LEU A 1 975 ? -69.624 13.815 0.227 1.00 53.22 975 LEU A CA 1
ATOM 7923 C C . LEU A 1 975 ? -70.312 12.663 -0.531 1.00 53.22 975 LEU A C 1
ATOM 7925 O O . LEU A 1 975 ? -70.643 12.850 -1.697 1.00 53.22 975 LEU A O 1
ATOM 7929 N N . GLU A 1 976 ? -70.554 11.507 0.103 1.00 51.59 976 GLU A N 1
ATOM 7930 C CA . GLU A 1 976 ? -71.175 10.327 -0.536 1.00 51.59 976 GLU A CA 1
ATOM 7931 C C . GLU A 1 976 ? -72.712 10.393 -0.599 1.00 51.59 976 GLU A C 1
ATOM 7933 O O . GLU A 1 976 ? -73.311 9.731 -1.442 1.00 51.59 976 GLU A O 1
ATOM 7938 N N . GLU A 1 977 ? -73.377 11.230 0.208 1.00 48.69 977 GLU A N 1
ATOM 7939 C CA . GLU A 1 977 ? -74.845 11.401 0.149 1.00 48.69 977 GLU A CA 1
ATOM 7940 C C . GLU A 1 977 ? -75.346 12.096 -1.142 1.00 48.69 977 GLU A C 1
ATOM 7942 O O . GLU A 1 977 ? -76.554 12.228 -1.344 1.00 48.69 977 GLU A O 1
ATOM 7947 N N . GLY A 1 978 ? -74.442 12.527 -2.032 1.00 47.50 978 GLY A N 1
ATOM 7948 C CA . GLY A 1 978 ? -74.768 13.173 -3.308 1.00 47.50 978 GLY A CA 1
ATOM 7949 C C . GLY A 1 978 ? -75.029 12.235 -4.494 1.00 47.50 978 GLY A C 1
ATOM 7950 O O . GLY A 1 978 ? -75.708 12.653 -5.429 1.00 47.50 978 GLY A O 1
ATOM 7951 N N . ASP A 1 979 ? -74.562 10.982 -4.468 1.00 45.84 979 ASP A N 1
ATOM 7952 C CA . ASP A 1 979 ? -74.659 10.066 -5.618 1.00 45.84 979 ASP A CA 1
ATOM 7953 C C . ASP A 1 979 ? -75.729 8.986 -5.393 1.00 45.84 979 ASP A C 1
ATOM 7955 O O . ASP A 1 979 ? -75.460 7.825 -5.090 1.00 45.84 979 ASP A O 1
ATOM 7959 N N . THR A 1 980 ? -76.991 9.375 -5.579 1.00 49.28 980 THR A N 1
ATOM 7960 C CA . THR A 1 980 ? -78.084 8.430 -5.857 1.00 49.28 980 THR A CA 1
ATOM 7961 C C . THR A 1 980 ? -78.380 8.427 -7.354 1.00 49.28 980 THR A C 1
ATOM 7963 O O . THR A 1 980 ? -79.240 9.174 -7.808 1.00 49.28 980 THR A O 1
ATOM 7966 N N . ALA A 1 981 ? -77.702 7.575 -8.132 1.00 44.97 981 ALA A N 1
ATOM 7967 C CA . ALA A 1 981 ? -78.178 7.197 -9.466 1.00 44.97 981 ALA A CA 1
ATOM 7968 C C . ALA A 1 981 ? -77.545 5.900 -10.012 1.00 44.97 981 ALA A C 1
ATOM 7970 O O . ALA A 1 981 ? -76.359 5.840 -10.311 1.00 44.97 981 ALA A O 1
ATOM 7971 N N . GLU A 1 982 ? -78.438 4.931 -10.227 1.00 42.12 982 GLU A N 1
ATOM 7972 C CA . GLU A 1 982 ? -78.450 3.923 -11.297 1.00 42.12 982 GLU A CA 1
ATOM 7973 C C . GLU A 1 982 ? -77.526 2.691 -11.234 1.00 42.12 982 GLU A C 1
ATOM 7975 O O . GLU A 1 982 ? -76.375 2.696 -11.657 1.00 42.12 982 GLU A O 1
ATOM 7980 N N . GLY A 1 983 ? -78.172 1.558 -10.927 1.00 49.59 983 GLY A N 1
ATOM 7981 C CA . GLY A 1 983 ? -78.268 0.469 -11.905 1.00 49.59 983 GLY A CA 1
ATOM 7982 C C . GLY A 1 983 ? -77.477 -0.796 -11.580 1.00 49.59 983 GLY A C 1
ATOM 7983 O O . GLY A 1 983 ? -76.261 -0.825 -11.734 1.00 49.59 983 GLY A O 1
ATOM 7984 N N . ASP A 1 984 ? -78.217 -1.838 -11.190 1.00 53.03 984 ASP A N 1
ATOM 7985 C CA . ASP A 1 984 ? -77.833 -3.242 -10.991 1.00 53.03 984 ASP A CA 1
ATOM 7986 C C . ASP A 1 984 ? -76.438 -3.665 -11.485 1.00 53.03 984 ASP A C 1
ATOM 7988 O O . ASP A 1 984 ? -76.161 -3.757 -12.685 1.00 53.03 984 ASP A O 1
ATOM 7992 N N . ARG A 1 985 ? -75.599 -4.096 -10.538 1.00 50.12 985 ARG A N 1
ATOM 7993 C CA . ARG A 1 985 ? -74.644 -5.175 -10.793 1.00 50.12 985 ARG A CA 1
ATOM 7994 C C . ARG A 1 985 ? -74.879 -6.282 -9.784 1.00 50.12 985 ARG A C 1
ATOM 7996 O O . ARG A 1 985 ? -74.584 -6.119 -8.605 1.00 50.12 985 ARG A O 1
ATOM 8003 N N . ASP A 1 986 ? -75.418 -7.382 -10.302 1.00 45.19 986 ASP A N 1
ATOM 8004 C CA . ASP A 1 986 ? -75.516 -8.668 -9.627 1.00 45.19 986 ASP A CA 1
ATOM 8005 C C . ASP A 1 986 ? -74.183 -9.027 -8.965 1.00 45.19 986 ASP A C 1
ATOM 8007 O O . ASP A 1 986 ? -73.149 -9.191 -9.622 1.00 45.19 986 ASP A O 1
ATOM 8011 N N . ASP A 1 987 ? -74.239 -9.165 -7.646 1.00 49.66 987 ASP A N 1
ATOM 8012 C CA . ASP A 1 987 ? -73.204 -9.777 -6.834 1.00 49.66 987 ASP A CA 1
ATOM 8013 C C . ASP A 1 987 ? -73.363 -11.299 -6.926 1.00 49.66 987 ASP A C 1
ATOM 8015 O O . ASP A 1 987 ? -74.039 -11.943 -6.123 1.00 49.66 987 ASP A O 1
ATOM 8019 N N . THR A 1 988 ? -72.784 -11.898 -7.962 1.00 54.25 988 THR A N 1
ATOM 8020 C CA . THR A 1 988 ? -72.476 -13.329 -7.941 1.00 54.25 988 THR A CA 1
ATOM 8021 C C . THR A 1 988 ? -71.003 -13.480 -7.625 1.00 54.25 988 THR A C 1
ATOM 8023 O O . THR A 1 988 ? -70.216 -13.565 -8.558 1.00 54.25 988 THR A O 1
ATOM 8026 N N . PHE A 1 989 ? -70.632 -13.441 -6.345 1.00 43.69 989 PHE A N 1
ATOM 8027 C CA . PHE A 1 989 ? -69.832 -14.465 -5.660 1.00 43.69 989 PHE A CA 1
ATOM 8028 C C . PHE A 1 989 ? -69.727 -14.115 -4.166 1.00 43.69 989 PHE A C 1
ATOM 8030 O O . PHE A 1 989 ? -68.931 -13.275 -3.755 1.00 43.69 989 PHE A O 1
ATOM 8037 N N . THR A 1 990 ? -70.504 -14.841 -3.359 1.00 42.66 990 THR A N 1
ATOM 8038 C CA . THR A 1 990 ? -70.013 -15.382 -2.079 1.00 42.66 990 THR A CA 1
ATOM 8039 C C . THR A 1 990 ? -68.650 -16.038 -2.221 1.00 42.66 990 THR A C 1
ATOM 8041 O O . THR A 1 990 ? -68.467 -16.732 -3.254 1.00 42.66 990 THR A O 1
#